Protein AF-0000000080188819 (afdb_homodimer)

Foldseek 3Di:
DAFEKEFEWEDEQQWTKKFAFDPPDDDDHRAIGGQMDTPPDDRVVVRQVSCCAAWVANAKDWDWWFDWDWDADPVPGIYTYIATYIYGPDPRTDGDPGGPDMDIDRPLCNVVTRHDPCRVVSCVRTQDELVCLLADPLAALLVSLSSLLSHLLNQLSVDPFLVRSVVSLVSNCVSFVQQLLNNLLSLQLLLQADRGSNRSNVSSVVSSVVSVVFLLLLLCQLLVVCLPKQEEEEEADDPSVLNNCVNNVHQEYEYELQPLQRRRVVVQVVCVVVVHHYHYDYLVCLLVSLLPTQAYEYEASAAELQQKGKDFPSLQVNLVSCVVNVHAYEYGDALSRYHLHRTDHDDHPPPGPDPDDDDDPDDDDGDTMDIHHNVSHPFYGTSVGTDDNVNSVVSSVVSVSSNVSD/DAFEKEFEWEDEQQWTKKFQFDPPDDDDHRAIGGQMDTPPDDRVVVNQVSCCAAWVANAKAWDWWFDWDWDADPVPGIYTYIATYIYGPDPRTDGDPGGPDMDIHRPLCVVVTRHDPCRVVSCVRTQDELVCLLADPLAALLVSLSSLLSHLLVQLSVDPFLVRSVVSLVSNCVSAVQQLLNNLLSLQLLLQADRGSVRSNVSSVVSSVVSVVFLLLLLCQLLVVCLPKQEEEEEADDPSVLSNCVNNVHQEYEYELQPQQRRRVVVQVVCVVVVHHYHYDYLVCLLVSLLPTQAYEYEASAAELQQKGKDFPSLQVNLVSCVVNVHAYEYGDALSRYHLHRTDDDDRDPPGPDPDDDDDPDDDDGDTMDIHRNVSHPFYGTSVGTDDNVNSVVSSVVSVSSNVSD

Structure (mmCIF, N/CA/C/O backbone):
data_AF-0000000080188819-model_v1
#
loop_
_entity.id
_entity.type
_entity.pdbx_description
1 polymer 'Translation initiation factor 2B subunit, eIF-2B alpha/beta/delta family'
#
loop_
_atom_site.group_PDB
_atom_site.id
_atom_site.type_symbol
_atom_site.label_atom_id
_atom_site.label_alt_id
_atom_site.label_comp_id
_atom_site.label_asym_id
_atom_site.label_entity_id
_atom_site.label_seq_id
_atom_site.pdbx_PDB_ins_code
_atom_site.Cartn_x
_atom_site.Cartn_y
_atom_site.Cartn_z
_atom_site.occupancy
_atom_site.B_iso_or_equiv
_atom_site.auth_seq_id
_atom_site.auth_comp_id
_atom_site.auth_asym_id
_atom_site.auth_atom_id
_atom_site.pdbx_PDB_model_num
ATOM 1 N N . MET A 1 1 ? -27.859 46.875 -10.094 1 77.06 1 MET A N 1
ATOM 2 C CA . MET A 1 1 ? -27.094 45.719 -10.602 1 77.06 1 MET A CA 1
ATOM 3 C C . MET A 1 1 ? -26.016 45.312 -9.609 1 77.06 1 MET A C 1
ATOM 5 O O . MET A 1 1 ? -25.328 46.156 -9.031 1 77.06 1 MET A O 1
ATOM 9 N N . THR A 1 2 ? -26.062 44.094 -9.156 1 89.31 2 THR A N 1
ATOM 10 C CA . THR A 1 2 ? -25.125 43.531 -8.195 1 89.31 2 THR A CA 1
ATOM 11 C C . THR A 1 2 ? -23.828 43.125 -8.883 1 89.31 2 THR A C 1
ATOM 13 O O . THR A 1 2 ? -23.875 42.469 -9.93 1 89.31 2 THR A O 1
ATOM 16 N N . THR A 1 3 ? -22.641 43.625 -8.469 1 91.88 3 THR A N 1
ATOM 17 C CA . THR A 1 3 ? -21.344 43.312 -9.039 1 91.88 3 THR A CA 1
ATOM 18 C C . THR A 1 3 ? -20.625 42.281 -8.188 1 91.88 3 THR A C 1
ATOM 20 O O . THR A 1 3 ? -20.469 42.438 -6.98 1 91.88 3 THR A O 1
ATOM 23 N N . ASP A 1 4 ? -20.188 41.188 -8.867 1 95.25 4 ASP A N 1
ATOM 24 C CA . ASP A 1 4 ? -19.469 40.156 -8.164 1 95.25 4 ASP A CA 1
ATOM 25 C C . ASP A 1 4 ? -18 40.562 -7.938 1 95.25 4 ASP A C 1
ATOM 27 O O . ASP A 1 4 ? -17.344 41.031 -8.852 1 95.25 4 ASP A O 1
ATOM 31 N N . VAL A 1 5 ? -17.547 40.375 -6.684 1 95.69 5 VAL A N 1
ATOM 32 C CA . VAL A 1 5 ? -16.156 40.656 -6.348 1 95.69 5 VAL A CA 1
ATOM 33 C C . VAL A 1 5 ? -15.594 39.531 -5.492 1 95.69 5 VAL A C 1
ATOM 35 O O . VAL A 1 5 ? -16.344 38.812 -4.809 1 95.69 5 VAL A O 1
ATOM 38 N N . VAL A 1 6 ? -14.305 39.25 -5.629 1 97.75 6 VAL A N 1
ATOM 39 C CA . VAL A 1 6 ? -13.625 38.312 -4.727 1 97.75 6 VAL A CA 1
ATOM 40 C C . VAL A 1 6 ? -12.859 39.094 -3.66 1 97.75 6 VAL A C 1
ATOM 42 O O . VAL A 1 6 ? -12.359 40.188 -3.924 1 97.75 6 VAL A O 1
ATOM 45 N N . THR A 1 7 ? -12.828 38.688 -2.436 1 97.94 7 THR A N 1
ATOM 46 C CA . THR A 1 7 ? -11.93 39.125 -1.361 1 97.94 7 THR A CA 1
ATOM 47 C C . THR A 1 7 ? -11.039 37.938 -0.922 1 97.94 7 THR A C 1
ATOM 49 O O . THR A 1 7 ? -11.539 36.938 -0.427 1 97.94 7 THR A O 1
ATOM 52 N N . VAL A 1 8 ? -9.734 38.094 -1.096 1 98.31 8 VAL A N 1
ATOM 53 C CA . VAL A 1 8 ? -8.805 36.969 -0.907 1 98.31 8 VAL A CA 1
ATOM 54 C C . VAL A 1 8 ? -7.848 37.281 0.239 1 98.31 8 VAL A C 1
ATOM 56 O O . VAL A 1 8 ? -7 38.188 0.118 1 98.31 8 VAL A O 1
ATOM 59 N N . PHE A 1 9 ? -8 36.594 1.329 1 98.44 9 PHE A N 1
ATOM 60 C CA . PHE A 1 9 ? -7.074 36.719 2.445 1 98.44 9 PHE A CA 1
ATOM 61 C C . PHE A 1 9 ? -5.855 35.812 2.252 1 98.44 9 PHE A C 1
ATOM 63 O O . PHE A 1 9 ? -5.98 34.594 2.23 1 98.44 9 PHE A O 1
ATOM 70 N N . LEU A 1 10 ? -4.715 36.406 2.102 1 97.62 10 LEU A N 1
ATOM 71 C CA . LEU A 1 10 ? -3.438 35.719 2.012 1 97.62 10 LEU A CA 1
ATOM 72 C C . LEU A 1 10 ? -2.838 35.5 3.396 1 97.62 10 LEU A C 1
ATOM 74 O O . LEU A 1 10 ? -2.553 36.469 4.113 1 97.62 10 LEU A O 1
ATOM 78 N N . ARG A 1 11 ? -2.658 34.281 3.707 1 97.88 11 ARG A N 1
ATOM 79 C CA . ARG A 1 11 ? -2.201 33.938 5.051 1 97.88 11 ARG A CA 1
ATOM 80 C C . ARG A 1 11 ? -0.819 33.312 5.02 1 97.88 11 ARG A C 1
ATOM 82 O O . ARG A 1 11 ? -0.531 32.5 4.145 1 97.88 11 ARG A O 1
ATOM 89 N N . HIS A 1 12 ? 0.015 33.625 5.934 1 96.12 12 HIS A N 1
ATOM 90 C CA . HIS A 1 12 ? 1.279 32.969 6.266 1 96.12 12 HIS A CA 1
ATOM 91 C C . HIS A 1 12 ? 1.489 32.906 7.777 1 96.12 12 HIS A C 1
ATOM 93 O O . HIS A 1 12 ? 1.571 33.938 8.438 1 96.12 12 HIS A O 1
ATOM 99 N N . GLY A 1 13 ? 1.604 31.641 8.266 1 95.81 13 GLY A N 1
ATOM 100 C CA . GLY A 1 13 ? 1.614 31.5 9.719 1 95.81 13 GLY A CA 1
ATOM 101 C C . GLY A 1 13 ? 0.357 32.031 10.375 1 95.81 13 GLY A C 1
ATOM 102 O O . GLY A 1 13 ? -0.755 31.672 9.984 1 95.81 13 GLY A O 1
ATOM 103 N N . PRO A 1 14 ? 0.559 32.906 11.375 1 97.5 14 PRO A N 1
ATOM 104 C CA . PRO A 1 14 ? -0.615 33.438 12.062 1 97.5 14 PRO A CA 1
ATOM 105 C C . PRO A 1 14 ? -1.033 34.812 11.516 1 97.5 14 PRO A C 1
ATOM 107 O O . PRO A 1 14 ? -1.874 35.5 12.117 1 97.5 14 PRO A O 1
ATOM 110 N N . ALA A 1 15 ? -0.457 35.219 10.375 1 97.94 15 ALA A N 1
ATOM 111 C CA . ALA A 1 15 ? -0.719 36.562 9.867 1 97.94 15 ALA A CA 1
ATOM 112 C C . ALA A 1 15 ? -1.432 36.5 8.516 1 97.94 15 ALA A C 1
ATOM 114 O O . ALA A 1 15 ? -1.338 35.531 7.797 1 97.94 15 ALA A O 1
ATOM 115 N N . VAL A 1 16 ? -2.148 37.562 8.242 1 98.12 16 VAL A N 1
ATOM 116 C CA . VAL A 1 16 ? -2.711 37.812 6.922 1 98.12 16 VAL A CA 1
ATOM 117 C C . VAL A 1 16 ? -2.17 39.125 6.363 1 98.12 16 VAL A C 1
ATOM 119 O O . VAL A 1 16 ? -1.721 40 7.117 1 98.12 16 VAL A O 1
ATOM 122 N N . LEU A 1 17 ? -2.211 39.188 5.055 1 97.94 17 LEU A N 1
ATOM 123 C CA . LEU A 1 17 ? -1.775 40.406 4.387 1 97.94 17 LEU A CA 1
ATOM 124 C C . LEU A 1 17 ? -2.924 41.406 4.27 1 97.94 17 LEU A C 1
ATOM 126 O O . LEU A 1 17 ? -3.98 41.062 3.723 1 97.94 17 LEU A O 1
ATOM 130 N N . LEU A 1 18 ? -2.771 42.562 4.809 1 97.94 18 LEU A N 1
ATOM 131 C CA . LEU A 1 18 ? -3.695 43.656 4.582 1 97.94 18 LEU A CA 1
ATOM 132 C C . LEU A 1 18 ? -3.072 44.719 3.67 1 97.94 18 LEU A C 1
ATOM 134 O O . LEU A 1 18 ? -1.873 45 3.764 1 97.94 18 LEU A O 1
ATOM 138 N N . LEU A 1 19 ? -3.883 45.25 2.855 1 97.56 19 LEU A N 1
ATOM 139 C CA . LEU A 1 19 ? -3.473 46.281 1.896 1 97.56 19 LEU A CA 1
ATOM 140 C C . LEU A 1 19 ? -4.223 47.594 2.139 1 97.56 19 LEU A C 1
ATOM 142 O O . LEU A 1 19 ? -5.453 47.594 2.217 1 97.56 19 LEU A O 1
ATOM 146 N N . GLU A 1 20 ? -3.488 48.625 2.254 1 97.19 20 GLU A N 1
ATOM 147 C CA . GLU A 1 20 ? -4.102 49.938 2.295 1 97.19 20 GLU A CA 1
ATOM 148 C C . GLU A 1 20 ? -4.344 50.469 0.887 1 97.19 20 GLU A C 1
ATOM 150 O O . GLU A 1 20 ? -3.406 50.594 0.095 1 97.19 20 GLU A O 1
ATOM 155 N N . ARG A 1 21 ? -5.559 50.812 0.611 1 95.38 21 ARG A N 1
ATOM 156 C CA . ARG A 1 21 ? -5.902 51.25 -0.732 1 95.38 21 ARG A CA 1
ATOM 157 C C . ARG A 1 21 ? -5.324 52.625 -1.007 1 95.38 21 ARG A C 1
ATOM 159 O O . ARG A 1 21 ? -5.402 53.531 -0.157 1 95.38 21 ARG A O 1
ATOM 166 N N . SER A 1 22 ? -4.777 52.781 -2.217 1 94.69 22 SER A N 1
ATOM 167 C CA . SER A 1 22 ? -4.121 54.031 -2.578 1 94.69 22 SER A CA 1
ATOM 168 C C . SER A 1 22 ? -5.141 55.094 -2.973 1 94.69 22 SER A C 1
ATOM 170 O O . SER A 1 22 ? -6.328 54.781 -3.115 1 94.69 22 SER A O 1
ATOM 172 N N . SER A 1 23 ? -4.652 56.281 -3.131 1 92.25 23 SER A N 1
ATOM 173 C CA . SER A 1 23 ? -5.508 57.406 -3.549 1 92.25 23 SER A CA 1
ATOM 174 C C . SER A 1 23 ? -5.891 57.281 -5.02 1 92.25 23 SER A C 1
ATOM 176 O O . SER A 1 23 ? -6.797 57.969 -5.488 1 92.25 23 SER A O 1
ATOM 178 N N . GLU A 1 24 ? -5.309 56.406 -5.676 1 89.5 24 GLU A N 1
ATOM 179 C CA . GLU A 1 24 ? -5.508 56.281 -7.113 1 89.5 24 GLU A CA 1
ATOM 180 C C . GLU A 1 24 ? -6.703 55.375 -7.426 1 89.5 24 GLU A C 1
ATOM 182 O O . GLU A 1 24 ? -7.156 55.312 -8.57 1 89.5 24 GLU A O 1
ATOM 187 N N . VAL A 1 25 ? -7.164 54.812 -6.371 1 86.75 25 VAL A N 1
ATOM 188 C CA . VAL A 1 25 ? -8.25 53.875 -6.625 1 86.75 25 VAL A CA 1
ATOM 189 C C . VAL A 1 25 ? -9.594 54.594 -6.504 1 86.75 25 VAL A C 1
ATOM 191 O O . VAL A 1 25 ? -9.688 55.625 -5.863 1 86.75 25 VAL A O 1
ATOM 194 N N . GLY A 1 26 ? -10.562 54.062 -7.07 1 80.62 26 GLY A N 1
ATOM 195 C CA . GLY A 1 26 ? -11.859 54.688 -7.215 1 80.62 26 GLY A CA 1
ATOM 196 C C . GLY A 1 26 ? -12.727 54.594 -5.973 1 80.62 26 GLY A C 1
ATOM 197 O O . GLY A 1 26 ? -13.711 55.312 -5.828 1 80.62 26 GLY A O 1
ATOM 198 N N . SER A 1 27 ? -12.406 53.688 -5.18 1 83.94 27 SER A N 1
ATOM 199 C CA . SER A 1 27 ? -13.258 53.469 -4.016 1 83.94 27 SER A CA 1
ATOM 200 C C . SER A 1 27 ? -12.438 53.156 -2.771 1 83.94 27 SER A C 1
ATOM 202 O O . SER A 1 27 ? -11.43 52.438 -2.854 1 83.94 27 SER A O 1
ATOM 204 N N . TYR A 1 28 ? -12.859 53.812 -1.579 1 92.25 28 TYR A N 1
ATOM 205 C CA . TYR A 1 28 ? -12.367 53.5 -0.242 1 92.25 28 TYR A CA 1
ATOM 206 C C . TYR A 1 28 ? -10.883 53.812 -0.114 1 92.25 28 TYR A C 1
ATOM 208 O O . TYR A 1 28 ? -10.125 53.031 0.447 1 92.25 28 TYR A O 1
ATOM 216 N N . ALA A 1 29 ? -10.445 54.875 -0.714 1 92.69 29 ALA A N 1
ATOM 217 C CA . ALA A 1 29 ? -9.055 55.312 -0.592 1 92.69 29 ALA A CA 1
ATOM 218 C C . ALA A 1 29 ? -8.664 55.469 0.872 1 92.69 29 ALA A C 1
ATOM 220 O O . ALA A 1 29 ? -9.422 56.062 1.652 1 92.69 29 ALA A O 1
ATOM 221 N N . GLY A 1 30 ? -7.492 54.906 1.237 1 94.62 30 GLY A N 1
ATOM 222 C CA . GLY A 1 30 ? -6.98 55.062 2.59 1 94.62 30 GLY A CA 1
ATOM 223 C C . GLY A 1 30 ? -7.473 53.969 3.539 1 94.62 30 GLY A C 1
ATOM 224 O O . GLY A 1 30 ? -6.988 53.875 4.668 1 94.62 30 GLY A O 1
ATOM 225 N N . GLN A 1 31 ? -8.406 53.188 3.105 1 96.75 31 GLN A N 1
ATOM 226 C CA . GLN A 1 31 ? -8.945 52.125 3.951 1 96.75 31 GLN A CA 1
ATOM 227 C C . GLN A 1 31 ? -8.211 50.812 3.717 1 96.75 31 GLN A C 1
ATOM 229 O O . GLN A 1 31 ? -7.648 50.594 2.643 1 96.75 31 GLN A O 1
ATOM 234 N N . TRP A 1 32 ? -8.164 50 4.734 1 97.69 32 TRP A N 1
ATOM 235 C CA . TRP A 1 32 ? -7.473 48.719 4.656 1 97.69 32 TRP A CA 1
ATOM 236 C C . TRP A 1 32 ? -8.398 47.656 4.094 1 97.69 32 TRP A C 1
ATOM 238 O O . TRP A 1 32 ? -9.586 47.594 4.422 1 97.69 32 TRP A O 1
ATOM 248 N N . GLY A 1 33 ? -7.906 46.844 3.236 1 97.5 33 GLY A N 1
ATOM 249 C CA . GLY A 1 33 ? -8.602 45.688 2.674 1 97.5 33 GLY A CA 1
ATOM 250 C C . GLY A 1 33 ? -7.688 44.5 2.428 1 97.5 33 GLY A C 1
ATOM 251 O O . GLY A 1 33 ? -6.551 44.469 2.902 1 97.5 33 GLY A O 1
ATOM 252 N N . ALA A 1 34 ? -8.234 43.438 1.875 1 97.75 34 ALA A N 1
ATOM 253 C CA . ALA A 1 34 ? -7.488 42.281 1.376 1 97.75 34 ALA A CA 1
ATOM 254 C C . ALA A 1 34 ? -7.359 42.312 -0.144 1 97.75 34 ALA A C 1
ATOM 256 O O . ALA A 1 34 ? -7.758 43.312 -0.777 1 97.75 34 ALA A O 1
ATOM 257 N N . VAL A 1 35 ? -6.68 41.375 -0.703 1 96.81 35 VAL A N 1
ATOM 258 C CA . VAL A 1 35 ? -6.648 41.281 -2.16 1 96.81 35 VAL A CA 1
ATOM 259 C C . VAL A 1 35 ? -8.07 41.156 -2.695 1 96.81 35 VAL A C 1
ATOM 261 O O . VAL A 1 35 ? -8.852 40.344 -2.197 1 96.81 35 VAL A O 1
ATOM 264 N N . ALA A 1 36 ? -8.422 42.031 -3.615 1 95.44 36 ALA A N 1
ATOM 265 C CA . ALA A 1 36 ? -9.805 42.031 -4.086 1 95.44 36 ALA A CA 1
ATOM 266 C C . ALA A 1 36 ? -9.883 42.469 -5.551 1 95.44 36 ALA A C 1
ATOM 268 O O . ALA A 1 36 ? -8.977 43.125 -6.059 1 95.44 36 ALA A O 1
ATOM 269 N N . GLY A 1 37 ? -10.953 42.031 -6.188 1 93.25 37 GLY A N 1
ATOM 270 C CA . GLY A 1 37 ? -11.211 42.438 -7.566 1 93.25 37 GLY A CA 1
ATOM 271 C C . GLY A 1 37 ? -12.508 41.875 -8.109 1 93.25 37 GLY A C 1
ATOM 272 O O . GLY A 1 37 ? -13.18 41.094 -7.438 1 93.25 37 GLY A O 1
ATOM 273 N N . HIS A 1 38 ? -12.82 42.281 -9.273 1 92.94 38 HIS A N 1
ATOM 274 C CA . HIS A 1 38 ? -14.055 41.844 -9.922 1 92.94 38 HIS A CA 1
ATOM 275 C C . HIS A 1 38 ? -13.992 40.375 -10.32 1 92.94 38 HIS A C 1
ATOM 277 O O . HIS A 1 38 ? -12.93 39.875 -10.695 1 92.94 38 HIS A O 1
ATOM 283 N N . ALA A 1 39 ? -15.148 39.656 -10.141 1 89.56 39 ALA A N 1
ATOM 284 C CA . ALA A 1 39 ? -15.234 38.219 -10.461 1 89.56 39 ALA A CA 1
ATOM 285 C C . ALA A 1 39 ? -16.344 37.969 -11.469 1 89.56 39 ALA A C 1
ATOM 287 O O . ALA A 1 39 ? -17.219 37.125 -11.242 1 89.56 39 ALA A O 1
ATOM 288 N N . GLU A 1 40 ? -16.531 38.562 -12.641 1 82.19 40 GLU A N 1
ATOM 289 C CA . GLU A 1 40 ? -17.578 38.375 -13.641 1 82.19 40 GLU A CA 1
ATOM 290 C C . GLU A 1 40 ? -17.578 36.938 -14.156 1 82.19 40 GLU A C 1
ATOM 292 O O . GLU A 1 40 ? -18.609 36.406 -14.57 1 82.19 40 GLU A O 1
ATOM 297 N N . GLY A 1 41 ? -16.703 36.156 -13.914 1 86.81 41 GLY A N 1
ATOM 298 C CA . GLY A 1 41 ? -16.594 34.781 -14.352 1 86.81 41 GLY A CA 1
ATOM 299 C C . GLY A 1 41 ? -16.469 33.781 -13.195 1 86.81 41 GLY A C 1
ATOM 300 O O . GLY A 1 41 ? -17.297 33.781 -12.297 1 86.81 41 GLY A O 1
ATOM 301 N N . ASP A 1 42 ? -15.484 33.031 -13.195 1 93 42 ASP A N 1
ATOM 302 C CA . ASP A 1 42 ? -15.172 32.031 -12.18 1 93 42 ASP A CA 1
ATOM 303 C C . ASP A 1 42 ? -14.422 32.656 -11 1 93 42 ASP A C 1
ATOM 305 O O . ASP A 1 42 ? -13.281 33.094 -11.148 1 93 42 ASP A O 1
ATOM 309 N N . PRO A 1 43 ? -15.086 32.625 -9.852 1 94.88 43 PRO A N 1
ATOM 310 C CA . PRO A 1 43 ? -14.461 33.281 -8.695 1 94.88 43 PRO A CA 1
ATOM 311 C C . PRO A 1 43 ? -13.078 32.688 -8.383 1 94.88 43 PRO A C 1
ATOM 313 O O . PRO A 1 43 ? -12.203 33.438 -7.906 1 94.88 43 PRO A O 1
ATOM 316 N N . ASP A 1 44 ? -12.875 31.438 -8.555 1 95.69 44 ASP A N 1
ATOM 317 C CA . ASP A 1 44 ? -11.57 30.844 -8.297 1 95.69 44 ASP A CA 1
ATOM 318 C C . ASP A 1 44 ? -10.5 31.438 -9.203 1 95.69 44 ASP A C 1
ATOM 320 O O . ASP A 1 44 ? -9.406 31.766 -8.742 1 95.69 44 ASP A O 1
ATOM 324 N N . GLU A 1 45 ? -10.844 31.547 -10.414 1 95.12 45 GLU A N 1
ATOM 325 C CA . GLU A 1 45 ? -9.914 32.156 -11.375 1 95.12 45 GLU A CA 1
ATOM 326 C C . GLU A 1 45 ? -9.648 33.625 -11.039 1 95.12 45 GLU A C 1
ATOM 328 O O . GLU A 1 45 ? -8.516 34.094 -11.164 1 95.12 45 GLU A O 1
ATOM 333 N N . ALA A 1 46 ? -10.695 34.281 -10.703 1 96.19 46 ALA A N 1
ATOM 334 C CA . ALA A 1 46 ? -10.555 35.688 -10.328 1 96.19 46 ALA A CA 1
ATOM 335 C C . ALA A 1 46 ? -9.648 35.844 -9.117 1 96.19 46 ALA A C 1
ATOM 337 O O . ALA A 1 46 ? -8.82 36.75 -9.07 1 96.19 46 ALA A O 1
ATOM 338 N N . ALA A 1 47 ? -9.828 35 -8.094 1 96.81 47 ALA A N 1
ATOM 339 C CA . ALA A 1 47 ? -9 35.031 -6.895 1 96.81 47 ALA A CA 1
ATOM 340 C C . ALA A 1 47 ? -7.523 34.875 -7.238 1 96.81 47 ALA A C 1
ATOM 342 O O . ALA A 1 47 ? -6.684 35.656 -6.758 1 96.81 47 ALA A O 1
ATOM 343 N N . ARG A 1 48 ? -7.211 33.938 -8.078 1 95.75 48 ARG A N 1
ATOM 344 C CA . ARG A 1 48 ? -5.824 33.688 -8.461 1 95.75 48 ARG A CA 1
ATOM 345 C C . ARG A 1 48 ? -5.27 34.875 -9.266 1 95.75 48 ARG A C 1
ATOM 347 O O . ARG A 1 48 ? -4.113 35.25 -9.086 1 95.75 48 ARG A O 1
ATOM 354 N N . ARG A 1 49 ? -6.047 35.375 -10.164 1 95.19 49 ARG A N 1
ATOM 355 C CA . ARG A 1 49 ? -5.641 36.5 -10.977 1 95.19 49 ARG A CA 1
ATOM 356 C C . ARG A 1 49 ? -5.324 37.719 -10.094 1 95.19 49 ARG A C 1
ATOM 358 O O . ARG A 1 49 ? -4.301 38.375 -10.281 1 95.19 49 ARG A O 1
ATOM 365 N N . GLU A 1 50 ? -6.203 38.031 -9.164 1 95.56 50 GLU A N 1
ATOM 366 C CA . GLU A 1 50 ? -6.012 39.188 -8.289 1 95.56 50 GLU A CA 1
ATOM 367 C C . GLU A 1 50 ? -4.777 39.031 -7.406 1 95.56 50 GLU A C 1
ATOM 369 O O . GLU A 1 50 ? -4.078 40 -7.109 1 95.56 50 GLU A O 1
ATOM 374 N N . LEU A 1 51 ? -4.574 37.781 -6.898 1 96 51 LEU A N 1
ATOM 375 C CA . LEU A 1 51 ? -3.377 37.5 -6.102 1 96 51 LEU A CA 1
ATOM 376 C C . LEU A 1 51 ? -2.115 37.812 -6.902 1 96 51 LEU A C 1
ATOM 378 O O . LEU A 1 51 ? -1.172 38.406 -6.375 1 96 51 LEU A O 1
ATOM 382 N N . ARG A 1 52 ? -2.072 37.375 -8.18 1 94.5 52 ARG A N 1
ATOM 383 C CA . ARG A 1 52 ? -0.936 37.656 -9.047 1 94.5 52 ARG A CA 1
ATOM 384 C C . ARG A 1 52 ? -0.781 39.156 -9.289 1 94.5 52 ARG A C 1
ATOM 386 O O . ARG A 1 52 ? 0.332 39.688 -9.234 1 94.5 52 ARG A O 1
ATOM 393 N N . GLU A 1 53 ? -1.841 39.844 -9.516 1 94.75 53 GLU A N 1
ATOM 394 C CA . GLU A 1 53 ? -1.806 41.219 -9.922 1 94.75 53 GLU A CA 1
ATOM 395 C C . GLU A 1 53 ? -1.543 42.156 -8.727 1 94.75 53 GLU A C 1
ATOM 397 O O . GLU A 1 53 ? -0.75 43.094 -8.82 1 94.75 53 GLU A O 1
ATOM 402 N N . GLU A 1 54 ? -2.178 41.906 -7.625 1 95.38 54 GLU A N 1
ATOM 403 C CA . GLU A 1 54 ? -2.16 42.875 -6.523 1 95.38 54 GLU A CA 1
ATOM 404 C C . GLU A 1 54 ? -1.088 42.531 -5.5 1 95.38 54 GLU A C 1
ATOM 406 O O . GLU A 1 54 ? -0.68 43.375 -4.699 1 95.38 54 GLU A O 1
ATOM 411 N N . ALA A 1 55 ? -0.669 41.219 -5.406 1 95.19 55 ALA A N 1
ATOM 412 C CA . ALA A 1 55 ? 0.283 40.812 -4.379 1 95.19 55 ALA A CA 1
ATOM 413 C C . ALA A 1 55 ? 1.48 40.094 -4.996 1 95.19 55 ALA A C 1
ATOM 415 O O . ALA A 1 55 ? 2.447 39.781 -4.297 1 95.19 55 ALA A O 1
ATOM 416 N N . GLY A 1 56 ? 1.484 39.781 -6.262 1 94.25 56 GLY A N 1
ATOM 417 C CA . GLY A 1 56 ? 2.584 39.094 -6.93 1 94.25 56 GLY A CA 1
ATOM 418 C C . GLY A 1 56 ? 2.744 37.656 -6.488 1 94.25 56 GLY A C 1
ATOM 419 O O . GLY A 1 56 ? 3.844 37.094 -6.551 1 94.25 56 GLY A O 1
ATOM 420 N N . VAL A 1 57 ? 1.71 37.031 -5.953 1 93.5 57 VAL A N 1
ATOM 421 C CA . VAL A 1 57 ? 1.791 35.688 -5.387 1 93.5 57 VAL A CA 1
ATOM 422 C C . VAL A 1 57 ? 1.193 34.688 -6.367 1 93.5 57 VAL A C 1
ATOM 424 O O . VAL A 1 57 ? 0.054 34.844 -6.812 1 93.5 57 VAL A O 1
ATOM 427 N N . THR A 1 58 ? 1.959 33.625 -6.703 1 90.25 58 THR A N 1
ATOM 428 C CA . THR A 1 58 ? 1.504 32.594 -7.641 1 90.25 58 THR A CA 1
ATOM 429 C C . THR A 1 58 ? 1.546 31.219 -6.996 1 90.25 58 THR A C 1
ATOM 431 O O . THR A 1 58 ? 1.04 30.25 -7.566 1 90.25 58 THR A O 1
ATOM 434 N N . ASP A 1 59 ? 2.084 31.125 -5.816 1 83.75 59 ASP A N 1
ATOM 435 C CA . ASP A 1 59 ? 2.338 29.828 -5.191 1 83.75 59 ASP A CA 1
ATOM 436 C C . ASP A 1 59 ? 1.335 29.547 -4.074 1 83.75 59 ASP A C 1
ATOM 438 O O . ASP A 1 59 ? 1.526 28.625 -3.277 1 83.75 59 ASP A O 1
ATOM 442 N N . ALA A 1 60 ? 0.281 30.297 -4.02 1 88.12 60 ALA A N 1
ATOM 443 C CA . ALA A 1 60 ? -0.651 30.141 -2.902 1 88.12 60 ALA A CA 1
ATOM 444 C C . ALA A 1 60 ? -1.685 29.062 -3.186 1 88.12 60 ALA A C 1
ATOM 446 O O . ALA A 1 60 ? -2.051 28.828 -4.34 1 88.12 60 ALA A O 1
ATOM 447 N N . THR A 1 61 ? -2.115 28.453 -2.148 1 89.94 61 THR A N 1
ATOM 448 C CA . THR A 1 61 ? -3.121 27.391 -2.225 1 89.94 61 THR A CA 1
ATOM 449 C C . THR A 1 61 ? -4.438 27.859 -1.605 1 89.94 61 THR A C 1
ATOM 451 O O . THR A 1 61 ? -4.465 28.328 -0.465 1 89.94 61 THR A O 1
ATOM 454 N N . ILE A 1 62 ? -5.516 27.75 -2.381 1 94.06 62 ILE A N 1
ATOM 455 C CA . ILE A 1 62 ? -6.828 28.094 -1.834 1 94.06 62 ILE A CA 1
ATOM 456 C C . ILE A 1 62 ? -7.207 27.078 -0.753 1 94.06 62 ILE A C 1
ATOM 458 O O . ILE A 1 62 ? -7.312 25.875 -1.023 1 94.06 62 ILE A O 1
ATOM 462 N N . VAL A 1 63 ? -7.402 27.469 0.4 1 95 63 VAL A N 1
ATOM 463 C CA . VAL A 1 63 ? -7.688 26.609 1.549 1 95 63 VAL A CA 1
ATOM 464 C C . VAL A 1 63 ? -9.195 26.562 1.792 1 95 63 VAL A C 1
ATOM 466 O O . VAL A 1 63 ? -9.727 25.531 2.223 1 95 63 VAL A O 1
ATOM 469 N N . ARG A 1 64 ? -9.859 27.734 1.648 1 96.31 64 ARG A N 1
ATOM 470 C CA . ARG A 1 64 ? -11.281 27.812 1.938 1 96.31 64 ARG A CA 1
ATOM 471 C C . ARG A 1 64 ? -11.977 28.797 1.008 1 96.31 64 ARG A C 1
ATOM 473 O O . ARG A 1 64 ? -11.414 29.844 0.674 1 96.31 64 ARG A O 1
ATOM 480 N N . ARG A 1 65 ? -13.211 28.422 0.642 1 96.81 65 ARG A N 1
ATOM 481 C CA . ARG A 1 65 ? -14.164 29.281 -0.066 1 96.81 65 ARG A CA 1
ATOM 482 C C . ARG A 1 65 ? -15.383 29.578 0.805 1 96.81 65 ARG A C 1
ATOM 484 O O . ARG A 1 65 ? -16.141 28.672 1.161 1 96.81 65 ARG A O 1
ATOM 491 N N . GLY A 1 66 ? -15.523 30.828 1.112 1 96.62 66 GLY A N 1
ATOM 492 C CA . GLY A 1 66 ? -16.688 31.172 1.913 1 96.62 66 GLY A CA 1
ATOM 493 C C . GLY A 1 66 ? -17.938 31.375 1.085 1 96.62 66 GLY A C 1
ATOM 494 O O . GLY A 1 66 ? -17.859 31.594 -0.127 1 96.62 66 GLY A O 1
ATOM 495 N N . ASP A 1 67 ? -19.094 31.266 1.768 1 96.44 67 ASP A N 1
ATOM 496 C CA . ASP A 1 67 ? -20.344 31.578 1.091 1 96.44 67 ASP A CA 1
ATOM 497 C C . ASP A 1 67 ? -20.391 33.062 0.681 1 96.44 67 ASP A C 1
ATOM 499 O O . ASP A 1 67 ? -20.062 33.938 1.477 1 96.44 67 ASP A O 1
ATOM 503 N N . PRO A 1 68 ? -20.797 33.188 -0.547 1 96.69 68 PRO A N 1
ATOM 504 C CA . PRO A 1 68 ? -20.922 34.562 -0.961 1 96.69 68 PRO A CA 1
ATOM 505 C C . PRO A 1 68 ? -22.031 35.312 -0.2 1 96.69 68 PRO A C 1
ATOM 507 O O . PRO A 1 68 ? -22.984 34.688 0.264 1 96.69 68 PRO A O 1
ATOM 510 N N . PHE A 1 69 ? -21.859 36.625 -0.042 1 96.94 69 PHE A N 1
ATOM 511 C CA . PHE A 1 69 ? -22.875 37.438 0.597 1 96.94 69 PHE A CA 1
ATOM 512 C C . PHE A 1 69 ? -22.906 38.844 -0.041 1 96.94 69 PHE A C 1
ATOM 514 O O . PHE A 1 69 ? -21.969 39.25 -0.717 1 96.94 69 PHE A O 1
ATOM 521 N N . GLU A 1 70 ? -23.984 39.531 0.231 1 96 70 GLU A N 1
ATOM 522 C CA . GLU A 1 70 ? -24.156 40.844 -0.385 1 96 70 GLU A CA 1
ATOM 523 C C . GLU A 1 70 ? -23.797 41.969 0.586 1 96 70 GLU A C 1
ATOM 525 O O . GLU A 1 70 ? -24.062 41.844 1.786 1 96 70 GLU A O 1
ATOM 530 N N . VAL A 1 71 ? -23.125 42.938 0.042 1 94.06 71 VAL A N 1
ATOM 531 C CA . VAL A 1 71 ? -22.812 44.156 0.751 1 94.06 71 VAL A CA 1
ATOM 532 C C . VAL A 1 71 ? -23.406 45.375 -0.003 1 94.06 71 VAL A C 1
ATOM 534 O O . VAL A 1 71 ? -23.141 45.531 -1.194 1 94.06 71 VAL A O 1
ATOM 537 N N . HIS A 1 72 ? -24.234 46.125 0.748 1 92.56 72 HIS A N 1
ATOM 538 C CA . HIS A 1 72 ? -24.828 47.312 0.145 1 92.56 72 HIS A CA 1
ATOM 539 C C . HIS A 1 72 ? -24.109 48.594 0.589 1 92.56 72 HIS A C 1
ATOM 541 O O . HIS A 1 72 ? -24 48.844 1.787 1 92.56 72 HIS A O 1
ATOM 547 N N . ASP A 1 73 ? -23.594 49.25 -0.394 1 87.5 73 ASP A N 1
ATOM 548 C CA . ASP A 1 73 ? -22.953 50.531 -0.161 1 87.5 73 ASP A CA 1
ATOM 549 C C . ASP A 1 73 ? -23.719 51.656 -0.854 1 87.5 73 ASP A C 1
ATOM 551 O O . ASP A 1 73 ? -23.859 51.656 -2.078 1 87.5 73 ASP A O 1
ATOM 555 N N . PRO A 1 74 ? -24.141 52.625 -0.09 1 86.56 74 PRO A N 1
ATOM 556 C CA . PRO A 1 74 ? -24.938 53.688 -0.686 1 86.56 74 PRO A CA 1
ATOM 557 C C . PRO A 1 74 ? -24.188 54.469 -1.773 1 86.56 74 PRO A C 1
ATOM 559 O O . PRO A 1 74 ? -24.797 54.938 -2.73 1 86.56 74 PRO A O 1
ATOM 562 N N . ASP A 1 75 ? -23.016 54.594 -1.67 1 86.44 75 ASP A N 1
ATOM 563 C CA . ASP A 1 75 ? -22.234 55.406 -2.586 1 86.44 75 ASP A CA 1
ATOM 564 C C . ASP A 1 75 ? -21.688 54.562 -3.742 1 86.44 75 ASP A C 1
ATOM 566 O O . ASP A 1 75 ? -21.422 55.094 -4.824 1 86.44 75 ASP A O 1
ATOM 570 N N . HIS A 1 76 ? -21.547 53.25 -3.584 1 86.38 76 HIS A N 1
ATOM 571 C CA . HIS A 1 76 ? -20.828 52.438 -4.574 1 86.38 76 HIS A CA 1
ATOM 572 C C . HIS A 1 76 ? -21.688 51.312 -5.117 1 86.38 76 HIS A C 1
ATOM 574 O O . HIS A 1 76 ? -21.266 50.594 -6.02 1 86.38 76 HIS A O 1
ATOM 580 N N . GLY A 1 77 ? -22.891 51.156 -4.551 1 88.25 77 GLY A N 1
ATOM 581 C CA . GLY A 1 77 ? -23.797 50.125 -5.043 1 88.25 77 GLY A CA 1
ATOM 582 C C . GLY A 1 77 ? -23.75 48.844 -4.227 1 88.25 77 GLY A C 1
ATOM 583 O O . GLY A 1 77 ? -23.375 48.875 -3.051 1 88.25 77 GLY A O 1
ATOM 584 N N . THR A 1 78 ? -24.328 47.812 -4.934 1 92.69 78 THR A N 1
ATOM 585 C CA . THR A 1 78 ? -24.406 46.531 -4.25 1 92.69 78 THR A CA 1
ATOM 586 C C . THR A 1 78 ? -23.375 45.562 -4.797 1 92.69 78 THR A C 1
ATOM 588 O O . THR A 1 78 ? -23.25 45.406 -6.016 1 92.69 78 THR A O 1
ATOM 591 N N . TRP A 1 79 ? -22.594 44.938 -3.898 1 92.25 79 TRP A N 1
ATOM 592 C CA . TRP A 1 79 ? -21.562 43.969 -4.246 1 92.25 79 TRP A CA 1
ATOM 593 C C . TRP A 1 79 ? -21.938 42.594 -3.727 1 92.25 79 TRP A C 1
ATOM 595 O O . TRP A 1 79 ? -22.5 42.438 -2.641 1 92.25 79 TRP A O 1
ATOM 605 N N . ARG A 1 80 ? -21.734 41.562 -4.582 1 94.69 80 ARG A N 1
ATOM 606 C CA . ARG A 1 80 ? -21.719 40.188 -4.113 1 94.69 80 ARG A CA 1
ATOM 607 C C . ARG A 1 80 ? -20.281 39.719 -3.85 1 94.69 80 ARG A C 1
ATOM 609 O O . ARG A 1 80 ? -19.531 39.469 -4.789 1 94.69 80 ARG A O 1
ATOM 616 N N . VAL A 1 81 ? -19.922 39.562 -2.6 1 97.06 81 VAL A N 1
ATOM 617 C CA . VAL A 1 81 ? -18.547 39.281 -2.189 1 97.06 81 VAL A CA 1
ATOM 618 C C . VAL A 1 81 ? -18.344 37.75 -2.104 1 97.06 81 VAL A C 1
ATOM 620 O O . VAL A 1 81 ? -19.094 37.062 -1.436 1 97.06 81 VAL A O 1
ATOM 623 N N . HIS A 1 82 ? -17.375 37.281 -2.811 1 98 82 HIS A N 1
ATOM 624 C CA . HIS A 1 82 ? -16.891 35.906 -2.699 1 98 82 HIS A CA 1
ATOM 625 C C . HIS A 1 82 ? -15.602 35.812 -1.881 1 98 82 HIS A C 1
ATOM 627 O O . HIS A 1 82 ? -14.523 36.125 -2.393 1 98 82 HIS A O 1
ATOM 633 N N . PRO A 1 83 ? -15.664 35.375 -0.612 1 98.31 83 PRO A N 1
ATOM 634 C CA . PRO A 1 83 ? -14.477 35.375 0.24 1 98.31 83 PRO A CA 1
ATOM 635 C C . PRO A 1 83 ? -13.617 34.125 0.025 1 98.31 83 PRO A C 1
ATOM 637 O O . PRO A 1 83 ? -14.148 33.031 -0.167 1 98.31 83 PRO A O 1
ATOM 640 N N . PHE A 1 84 ? -12.258 34.312 0.082 1 98.44 84 PHE A N 1
ATOM 641 C CA . PHE A 1 84 ? -11.289 33.25 -0.054 1 98.44 84 PHE A CA 1
ATOM 642 C C . PHE A 1 84 ? -10.211 33.344 1.014 1 98.44 84 PHE A C 1
ATOM 644 O O . PHE A 1 84 ? -9.836 34.438 1.424 1 98.44 84 PHE A O 1
ATOM 651 N N . LEU A 1 85 ? -9.773 32.25 1.487 1 98.25 85 LEU A N 1
ATOM 652 C CA . LEU A 1 85 ? -8.562 32.125 2.291 1 98.25 85 LEU A CA 1
ATOM 653 C C . LEU A 1 85 ? -7.508 31.297 1.577 1 98.25 85 LEU A C 1
ATOM 655 O O . LEU A 1 85 ? -7.777 30.172 1.167 1 98.25 85 LEU A O 1
ATOM 659 N N . VAL A 1 86 ? -6.332 31.844 1.436 1 97.25 86 VAL A N 1
ATOM 660 C CA . VAL A 1 86 ? -5.246 31.188 0.727 1 97.25 86 VAL A CA 1
ATOM 661 C C . VAL A 1 86 ? -3.992 31.172 1.599 1 97.25 86 VAL A C 1
ATOM 663 O O . VAL A 1 86 ? -3.729 32.125 2.332 1 97.25 86 VAL A O 1
ATOM 666 N N . ASP A 1 87 ? -3.254 30.062 1.567 1 95.62 87 ASP A N 1
ATOM 667 C CA . ASP A 1 87 ? -1.98 29.953 2.273 1 95.62 87 ASP A CA 1
ATOM 668 C C . ASP A 1 87 ? -0.806 30.203 1.335 1 95.62 87 ASP A C 1
ATOM 670 O O . ASP A 1 87 ? -0.751 29.656 0.233 1 95.62 87 ASP A O 1
ATOM 674 N N . ALA A 1 88 ? 0.078 31.109 1.812 1 93.81 88 ALA A N 1
ATOM 675 C CA . ALA A 1 88 ? 1.284 31.391 1.037 1 93.81 88 ALA A CA 1
ATOM 676 C C . ALA A 1 88 ? 2.5 30.703 1.65 1 93.81 88 ALA A C 1
ATOM 678 O O . ALA A 1 88 ? 2.545 30.469 2.859 1 93.81 88 ALA A O 1
ATOM 679 N N . GLU A 1 89 ? 3.504 30.531 0.899 1 86 89 GLU A N 1
ATOM 680 C CA . GLU A 1 89 ? 4.734 29.891 1.337 1 86 89 GLU A CA 1
ATOM 681 C C . GLU A 1 89 ? 5.656 30.875 2.049 1 86 89 GLU A C 1
ATOM 683 O O . GLU A 1 89 ? 6.52 30.469 2.834 1 86 89 GLU A O 1
ATOM 688 N N . SER A 1 90 ? 5.453 32.094 1.671 1 88.5 90 SER A N 1
ATOM 689 C CA . SER A 1 90 ? 6.273 33.156 2.275 1 88.5 90 SER A CA 1
ATOM 690 C C . SER A 1 90 ? 5.492 34.438 2.428 1 88.5 90 SER A C 1
ATOM 692 O O . SER A 1 90 ? 4.359 34.562 1.957 1 88.5 90 SER A O 1
ATOM 694 N N . ARG A 1 91 ? 6.148 35.375 3.061 1 92.12 91 ARG A N 1
ATOM 695 C CA . ARG A 1 91 ? 5.516 36.656 3.246 1 92.12 91 ARG A CA 1
ATOM 696 C C . ARG A 1 91 ? 5.969 37.656 2.174 1 92.12 91 ARG A C 1
ATOM 698 O O . ARG A 1 91 ? 5.824 38.875 2.34 1 92.12 91 ARG A O 1
ATOM 705 N N . SER A 1 92 ? 6.465 37.062 1.138 1 89.44 92 SER A N 1
ATOM 706 C CA . SER A 1 92 ? 6.844 37.938 0.022 1 89.44 92 SER A CA 1
ATOM 707 C C . SER A 1 92 ? 5.617 38.406 -0.755 1 89.44 92 SER A C 1
ATOM 709 O O . SER A 1 92 ? 4.789 37.562 -1.168 1 89.44 92 SER A O 1
ATOM 711 N N . ALA A 1 93 ? 5.48 39.688 -0.806 1 89.56 93 ALA A N 1
ATOM 712 C CA . ALA A 1 93 ? 4.375 40.281 -1.558 1 89.56 93 ALA A CA 1
ATOM 713 C C . ALA A 1 93 ? 4.84 41.5 -2.344 1 89.56 93 ALA A C 1
ATOM 715 O O . ALA A 1 93 ? 5.531 42.375 -1.803 1 89.56 93 ALA A O 1
ATOM 716 N N . ALA A 1 94 ? 4.617 41.5 -3.631 1 92.75 94 ALA A N 1
ATOM 717 C CA . ALA A 1 94 ? 4.871 42.656 -4.508 1 92.75 94 ALA A CA 1
ATOM 718 C C . ALA A 1 94 ? 3.566 43.344 -4.922 1 92.75 94 ALA A C 1
ATOM 720 O O . ALA A 1 94 ? 2.861 42.844 -5.809 1 92.75 94 ALA A O 1
ATOM 721 N N . THR A 1 95 ? 3.363 44.5 -4.344 1 92.31 95 THR A N 1
ATOM 722 C CA . THR A 1 95 ? 2.09 45.188 -4.582 1 92.31 95 THR A CA 1
ATOM 723 C C . THR A 1 95 ? 2.178 46.094 -5.801 1 92.31 95 THR A C 1
ATOM 725 O O . THR A 1 95 ? 3.262 46.312 -6.352 1 92.31 95 THR A O 1
ATOM 728 N N . ASN A 1 96 ? 1.03 46.531 -6.266 1 91.44 96 ASN A N 1
ATOM 729 C CA . ASN A 1 96 ? 0.969 47.438 -7.418 1 91.44 96 ASN A CA 1
ATOM 730 C C . ASN A 1 96 ? 0.418 48.812 -7.035 1 91.44 96 ASN A C 1
ATOM 732 O O . ASN A 1 96 ? 0.417 49.188 -5.859 1 91.44 96 ASN A O 1
ATOM 736 N N . TRP A 1 97 ? -0.029 49.594 -8.023 1 89.94 97 TRP A N 1
ATOM 737 C CA . TRP A 1 97 ? -0.394 51 -7.863 1 89.94 97 TRP A CA 1
ATOM 738 C C . TRP A 1 97 ? -1.661 51.125 -7.023 1 89.94 97 TRP A C 1
ATOM 740 O O . TRP A 1 97 ? -1.923 52.188 -6.457 1 89.94 97 TRP A O 1
ATOM 750 N N . GLU A 1 98 ? -2.396 50.125 -6.781 1 90.75 98 GLU A N 1
ATOM 751 C CA . GLU A 1 98 ? -3.652 50.188 -6.039 1 90.75 98 GLU A CA 1
ATOM 752 C C . GLU A 1 98 ? -3.4 50.25 -4.535 1 90.75 98 GLU A C 1
ATOM 754 O O . GLU A 1 98 ? -4.305 50.562 -3.76 1 90.75 98 GLU A O 1
ATOM 759 N N . THR A 1 99 ? -2.184 49.906 -4.125 1 93.25 99 THR A N 1
ATOM 760 C CA . THR A 1 99 ? -1.856 49.75 -2.713 1 93.25 99 THR A CA 1
ATOM 761 C C . THR A 1 99 ? -0.89 50.844 -2.254 1 93.25 99 THR A C 1
ATOM 763 O O . THR A 1 99 ? 0.17 51.031 -2.855 1 93.25 99 THR A O 1
ATOM 766 N N . ALA A 1 100 ? -1.309 51.562 -1.252 1 94.94 100 ALA A N 1
ATOM 767 C CA . ALA A 1 100 ? -0.447 52.594 -0.671 1 94.94 100 ALA A CA 1
ATOM 768 C C . ALA A 1 100 ? 0.551 51.969 0.309 1 94.94 100 ALA A C 1
ATOM 770 O O . ALA A 1 100 ? 1.702 52.406 0.383 1 94.94 100 ALA A O 1
ATOM 771 N N . SER A 1 101 ? 0.137 51.094 1.086 1 95.06 101 SER A N 1
ATOM 772 C CA . SER A 1 101 ? 0.958 50.344 2.045 1 95.06 101 SER A CA 1
ATOM 773 C C . SER A 1 101 ? 0.405 48.938 2.287 1 95.06 101 SER A C 1
ATOM 775 O O . SER A 1 101 ? -0.747 48.656 1.954 1 95.06 101 SER A O 1
ATOM 777 N N . HIS A 1 102 ? 1.216 48.062 2.709 1 96.31 102 HIS A N 1
ATOM 778 C CA . HIS A 1 102 ? 0.776 46.719 3.049 1 96.31 102 HIS A CA 1
ATOM 779 C C . HIS A 1 102 ? 1.462 46.219 4.316 1 96.31 102 HIS A C 1
ATOM 781 O O . HIS A 1 102 ? 2.592 46.594 4.613 1 96.31 102 HIS A O 1
ATOM 787 N N . GLU A 1 103 ? 0.792 45.406 5.113 1 96.94 103 GLU A N 1
ATOM 788 C CA . GLU A 1 103 ? 1.296 44.844 6.367 1 96.94 103 GLU A CA 1
ATOM 789 C C . GLU A 1 103 ? 0.789 43.438 6.594 1 96.94 103 GLU A C 1
ATOM 791 O O . GLU A 1 103 ? -0.367 43.125 6.297 1 96.94 103 GLU A O 1
ATOM 796 N N . TRP A 1 104 ? 1.671 42.562 7.09 1 97.56 104 TRP A N 1
ATOM 797 C CA . TRP A 1 104 ? 1.25 41.281 7.633 1 97.56 104 TRP A CA 1
ATOM 798 C C . TRP A 1 104 ? 0.83 41.406 9.094 1 97.56 104 TRP A C 1
ATOM 800 O O . TRP A 1 104 ? 1.642 41.781 9.945 1 97.56 104 TRP A O 1
ATOM 810 N N . VAL A 1 105 ? -0.415 41.188 9.367 1 98.06 105 VAL A N 1
ATOM 811 C CA . VAL A 1 105 ? -0.949 41.406 10.703 1 98.06 105 VAL A CA 1
ATOM 812 C C . VAL A 1 105 ? -1.821 40.219 11.109 1 98.06 105 VAL A C 1
ATOM 814 O O . VAL A 1 105 ? -2.266 39.438 10.258 1 98.06 105 VAL A O 1
ATOM 817 N N . PRO A 1 106 ? -1.983 40.031 12.484 1 98.25 106 PRO A N 1
ATOM 818 C CA . PRO A 1 106 ? -3.045 39.094 12.852 1 98.25 106 PRO A CA 1
ATOM 819 C C . PRO A 1 106 ? -4.418 39.531 12.336 1 98.25 106 PRO A C 1
ATOM 821 O O . PRO A 1 106 ? -4.734 40.719 12.336 1 98.25 106 PRO A O 1
ATOM 824 N N . PRO A 1 107 ? -5.211 38.594 11.922 1 98.38 107 PRO A N 1
ATOM 825 C CA . PRO A 1 107 ? -6.5 38.969 11.32 1 98.38 107 PRO A CA 1
ATOM 826 C C . PRO A 1 107 ? -7.379 39.781 12.25 1 98.38 107 PRO A C 1
ATOM 828 O O . PRO A 1 107 ? -8.195 40.594 11.781 1 98.38 107 PRO A O 1
ATOM 831 N N . THR A 1 108 ? -7.23 39.656 13.516 1 98.5 108 THR A N 1
ATOM 832 C CA . THR A 1 108 ? -8.07 40.375 14.453 1 98.5 108 THR A CA 1
ATOM 833 C C . THR A 1 108 ? -7.828 41.875 14.344 1 98.5 108 THR A C 1
ATOM 835 O O . THR A 1 108 ? -8.641 42.688 14.812 1 98.5 108 THR A O 1
ATOM 838 N N . GLU A 1 109 ? -6.773 42.312 13.719 1 97.81 109 GLU A N 1
ATOM 839 C CA . GLU A 1 109 ? -6.512 43.719 13.461 1 97.81 109 GLU A CA 1
ATOM 840 C C . GLU A 1 109 ? -7.566 44.312 12.531 1 97.81 109 GLU A C 1
ATOM 842 O O . GLU A 1 109 ? -7.793 45.531 12.539 1 97.81 109 GLU A O 1
ATOM 847 N N . ILE A 1 110 ? -8.195 43.469 11.766 1 98.38 110 ILE A N 1
ATOM 848 C CA . ILE A 1 110 ? -9.273 43.938 10.883 1 98.38 110 ILE A CA 1
ATOM 849 C C . ILE A 1 110 ? -10.344 44.625 11.695 1 98.38 110 ILE A C 1
ATOM 851 O O . ILE A 1 110 ? -10.953 45.594 11.227 1 98.38 110 ILE A O 1
ATOM 855 N N . ARG A 1 111 ? -10.578 44.281 12.922 1 97.5 111 ARG A N 1
ATOM 856 C CA . ARG A 1 111 ? -11.633 44.812 13.781 1 97.5 111 ARG A CA 1
ATOM 857 C C . ARG A 1 111 ? -11.203 46.156 14.398 1 97.5 111 ARG A C 1
ATOM 859 O O . ARG A 1 111 ? -12.023 46.875 14.945 1 97.5 111 ARG A O 1
ATOM 866 N N . ARG A 1 112 ? -9.938 46.438 14.227 1 97.12 112 ARG A N 1
ATOM 867 C CA . ARG A 1 112 ? -9.398 47.594 14.945 1 97.12 112 ARG A CA 1
ATOM 868 C C . ARG A 1 112 ? -8.938 48.656 13.977 1 97.12 112 ARG A C 1
ATOM 870 O O . ARG A 1 112 ? -8.492 49.75 14.398 1 97.12 112 ARG A O 1
ATOM 877 N N . ARG A 1 113 ? -9.047 48.375 12.719 1 97.38 113 ARG A N 1
ATOM 878 C CA . ARG A 1 113 ? -8.586 49.312 11.703 1 97.38 113 ARG A CA 1
ATOM 879 C C . ARG A 1 113 ? -9.758 49.844 10.875 1 97.38 113 ARG A C 1
ATOM 881 O O . ARG A 1 113 ? -10.867 49.312 10.961 1 97.38 113 ARG A O 1
ATOM 888 N N . ASP A 1 114 ? -9.492 51.031 10.211 1 97.19 114 ASP A N 1
ATOM 889 C CA . ASP A 1 114 ? -10.445 51.531 9.219 1 97.19 114 ASP A CA 1
ATOM 890 C C . ASP A 1 114 ? -10.367 50.688 7.934 1 97.19 114 ASP A C 1
ATOM 892 O O . ASP A 1 114 ? -9.438 50.875 7.141 1 97.19 114 ASP A O 1
ATOM 896 N N . THR A 1 115 ? -11.359 49.812 7.766 1 97.62 115 THR A N 1
ATOM 897 C CA . THR A 1 115 ? -11.312 48.875 6.656 1 97.62 115 THR A CA 1
ATOM 898 C C . THR A 1 115 ? -12.406 49.156 5.641 1 97.62 115 THR A C 1
ATOM 900 O O . THR A 1 115 ? -13.297 49.969 5.902 1 97.62 115 THR A O 1
ATOM 903 N N . VAL A 1 116 ? -12.281 48.562 4.449 1 95.69 116 VAL A N 1
ATOM 904 C CA . VAL A 1 116 ? -13.391 48.531 3.504 1 95.69 116 VAL A CA 1
ATOM 905 C C . VAL A 1 116 ? -14.602 47.875 4.152 1 95.69 116 VAL A C 1
ATOM 907 O O . VAL A 1 116 ? -14.461 47.156 5.148 1 95.69 116 VAL A O 1
ATOM 910 N N . PRO A 1 117 ? -15.758 48.156 3.629 1 94.62 117 PRO A N 1
ATOM 911 C CA . PRO A 1 117 ? -16.969 47.625 4.262 1 94.62 117 PRO A CA 1
ATOM 912 C C . PRO A 1 117 ? -16.969 46.125 4.41 1 94.62 117 PRO A C 1
ATOM 914 O O . PRO A 1 117 ? -16.578 45.406 3.482 1 94.62 117 PRO A O 1
ATOM 917 N N . ASP A 1 118 ? -17.281 45.625 5.613 1 96.31 118 ASP A N 1
ATOM 918 C CA . ASP A 1 118 ? -17.609 44.219 5.922 1 96.31 118 ASP A CA 1
ATOM 919 C C . ASP A 1 118 ? -16.391 43.312 5.75 1 96.31 118 ASP A C 1
ATOM 921 O O . ASP A 1 118 ? -16.516 42.156 5.379 1 96.31 118 ASP A O 1
ATOM 925 N N . LEU A 1 119 ? -15.219 43.906 5.914 1 97.75 119 LEU A N 1
ATOM 926 C CA . LEU A 1 119 ? -14.016 43.094 5.746 1 97.75 119 LEU A CA 1
ATOM 927 C C . LEU A 1 119 ? -13.969 41.969 6.777 1 97.75 119 LEU A C 1
ATOM 929 O O . LEU A 1 119 ? -13.562 40.844 6.461 1 97.75 119 LEU A O 1
ATOM 933 N N . TRP A 1 120 ? -14.312 42.188 8.016 1 98.12 120 TRP A N 1
ATOM 934 C CA . TRP A 1 120 ? -14.32 41.156 9.023 1 98.12 120 TRP A CA 1
ATOM 935 C C . TRP A 1 120 ? -15.336 40.062 8.664 1 98.12 120 TRP A C 1
ATOM 937 O O . TRP A 1 120 ? -15.094 38.875 8.883 1 98.12 120 TRP A O 1
ATOM 947 N N . ARG A 1 121 ? -16.484 40.469 8.211 1 97.88 121 ARG A N 1
ATOM 948 C CA . ARG A 1 121 ? -17.484 39.5 7.781 1 97.88 121 ARG A CA 1
ATOM 949 C C . ARG A 1 121 ? -16.922 38.594 6.715 1 97.88 121 ARG A C 1
ATOM 951 O O . ARG A 1 121 ? -17.188 37.375 6.723 1 97.88 121 ARG A O 1
ATOM 958 N N . SER A 1 122 ? -16.188 39.156 5.789 1 98.12 122 SER A N 1
ATOM 959 C CA . SER A 1 122 ? -15.539 38.375 4.758 1 98.12 122 SER A CA 1
ATOM 960 C C . SER A 1 122 ? -14.555 37.375 5.363 1 98.12 122 SER A C 1
ATOM 962 O O . SER A 1 122 ? -14.516 36.188 4.965 1 98.12 122 SER A O 1
ATOM 964 N N . TYR A 1 123 ? -13.758 37.844 6.309 1 98.5 123 TYR A N 1
ATOM 965 C CA . TYR A 1 123 ? -12.805 36.938 6.961 1 98.5 123 TYR A CA 1
ATOM 966 C C . TYR A 1 123 ? -13.516 35.875 7.762 1 98.5 123 TYR A C 1
ATOM 968 O O . TYR A 1 123 ? -13.125 34.688 7.727 1 98.5 123 TYR A O 1
ATOM 976 N N . ASP A 1 124 ? -14.492 36.281 8.453 1 98.06 124 ASP A N 1
ATOM 977 C CA . ASP A 1 124 ? -15.258 35.344 9.297 1 98.06 124 ASP A CA 1
ATOM 978 C C . ASP A 1 124 ? -15.836 34.219 8.477 1 98.06 124 ASP A C 1
ATOM 980 O O . ASP A 1 124 ? -16.016 33.094 8.992 1 98.06 124 ASP A O 1
ATOM 984 N N . ALA A 1 125 ? -16.078 34.438 7.25 1 97.94 125 ALA A N 1
ATOM 985 C CA . ALA A 1 125 ? -16.672 33.438 6.363 1 97.94 125 ALA A CA 1
ATOM 986 C C . ALA A 1 125 ? -15.656 32.344 6 1 97.94 125 ALA A C 1
ATOM 988 O O . ALA A 1 125 ? -16.031 31.281 5.527 1 97.94 125 ALA A O 1
ATOM 989 N N . VAL A 1 126 ? -14.344 32.656 6.246 1 98.38 126 VAL A N 1
ATOM 990 C CA . VAL A 1 126 ? -13.367 31.703 5.703 1 98.38 126 VAL A CA 1
ATOM 991 C C . VAL A 1 126 ? -12.375 31.312 6.793 1 98.38 126 VAL A C 1
ATOM 993 O O . VAL A 1 126 ? -11.578 30.391 6.613 1 98.38 126 VAL A O 1
ATOM 996 N N . ARG A 1 127 ? -12.367 31.984 7.941 1 98.19 127 ARG A N 1
ATOM 997 C CA . ARG A 1 127 ? -11.375 31.703 8.969 1 98.19 127 ARG A CA 1
ATOM 998 C C . ARG A 1 127 ? -11.578 30.312 9.562 1 98.19 127 ARG A C 1
ATOM 1000 O O . ARG A 1 127 ? -12.664 29.734 9.438 1 98.19 127 ARG A O 1
ATOM 1007 N N . PRO A 1 128 ? -10.539 29.734 10.156 1 98.12 128 PRO A N 1
ATOM 1008 C CA . PRO A 1 128 ? -10.711 28.422 10.773 1 98.12 128 PRO A CA 1
ATOM 1009 C C . PRO A 1 128 ? -11.695 28.438 11.938 1 98.12 128 PRO A C 1
ATOM 1011 O O . PRO A 1 128 ? -11.867 29.469 12.594 1 98.12 128 PRO A O 1
ATOM 1014 N N . THR A 1 129 ? -12.367 27.312 12.141 1 98.31 129 THR A N 1
ATOM 1015 C CA . THR A 1 129 ? -13.305 27.078 13.234 1 98.31 129 THR A CA 1
ATOM 1016 C C . THR A 1 129 ? -12.961 25.781 13.961 1 98.31 129 THR A C 1
ATOM 1018 O O . THR A 1 129 ? -12.07 25.031 13.539 1 98.31 129 THR A O 1
ATOM 1021 N N . VAL A 1 130 ? -13.594 25.547 15.094 1 98.38 130 VAL A N 1
ATOM 1022 C CA . VAL A 1 130 ? -13.406 24.281 15.812 1 98.38 130 VAL A CA 1
ATOM 1023 C C . VAL A 1 130 ? -13.727 23.109 14.891 1 98.38 130 VAL A C 1
ATOM 1025 O O . VAL A 1 130 ? -13.031 22.094 14.898 1 98.38 130 VAL A O 1
ATOM 1028 N N . GLU A 1 131 ? -14.68 23.266 14.023 1 97.06 131 GLU A N 1
ATOM 1029 C CA . GLU A 1 131 ? -15.102 22.203 13.109 1 97.06 131 GLU A CA 1
ATOM 1030 C C . GLU A 1 131 ? -14.039 21.938 12.055 1 97.06 131 GLU A C 1
ATOM 1032 O O . GLU A 1 131 ? -13.773 20.781 11.711 1 97.06 131 GLU A O 1
ATOM 1037 N N . THR A 1 132 ? -13.453 22.984 11.5 1 96.5 132 THR A N 1
ATOM 1038 C CA . THR A 1 132 ? -12.43 22.766 10.477 1 96.5 132 THR A CA 1
ATOM 1039 C C . THR A 1 132 ? -11.18 22.141 11.086 1 96.5 132 THR A C 1
ATOM 1041 O O . THR A 1 132 ? -10.484 21.359 10.43 1 96.5 132 THR A O 1
ATOM 1044 N N . VAL A 1 133 ? -10.852 22.484 12.328 1 96.62 133 VAL A N 1
ATOM 1045 C CA . VAL A 1 133 ? -9.742 21.875 13.031 1 96.62 133 VAL A CA 1
ATOM 1046 C C . VAL A 1 133 ? -10.023 20.391 13.25 1 96.62 133 VAL A C 1
ATOM 1048 O O . VAL A 1 133 ? -9.172 19.531 12.977 1 96.62 133 VAL A O 1
ATOM 1051 N N . ALA A 1 134 ? -11.219 20.047 13.633 1 94.94 134 ALA A N 1
ATOM 1052 C CA . ALA A 1 134 ? -11.625 18.672 13.914 1 94.94 134 ALA A CA 1
ATOM 1053 C C . ALA A 1 134 ? -11.602 17.812 12.648 1 94.94 134 ALA A C 1
ATOM 1055 O O . ALA A 1 134 ? -11.25 16.625 12.703 1 94.94 134 ALA A O 1
ATOM 1056 N N . GLY A 1 135 ? -11.867 18.438 11.547 1 91.44 135 GLY A N 1
ATOM 1057 C CA . GLY A 1 135 ? -12.078 17.656 10.336 1 91.44 135 GLY A CA 1
ATOM 1058 C C . GLY A 1 135 ? -10.898 17.719 9.383 1 91.44 135 GLY A C 1
ATOM 1059 O O . GLY A 1 135 ? -10.977 17.203 8.266 1 91.44 135 GLY A O 1
ATOM 1060 N N . ASP A 1 136 ? -9.844 18.328 9.789 1 91.56 136 ASP A N 1
ATOM 1061 C CA . ASP A 1 136 ? -8.711 18.484 8.883 1 91.56 136 ASP A CA 1
ATOM 1062 C C . ASP A 1 136 ? -7.887 17.203 8.797 1 91.56 136 ASP A C 1
ATOM 1064 O O . ASP A 1 136 ? -7.07 16.922 9.672 1 91.56 136 ASP A O 1
ATOM 1068 N N . ASP A 1 137 ? -8 16.516 7.73 1 85 137 ASP A N 1
ATOM 1069 C CA . ASP A 1 137 ? -7.242 15.289 7.488 1 85 137 ASP A CA 1
ATOM 1070 C C . ASP A 1 137 ? -6.27 15.469 6.32 1 85 137 ASP A C 1
ATOM 1072 O O . ASP A 1 137 ? -5.707 14.5 5.816 1 85 137 ASP A O 1
ATOM 1076 N N . GLU A 1 138 ? -6.105 16.688 5.926 1 85.56 138 GLU A N 1
ATOM 1077 C CA . GLU A 1 138 ? -5.305 16.969 4.738 1 85.56 138 GLU A CA 1
ATOM 1078 C C . GLU A 1 138 ? -3.951 17.562 5.113 1 85.56 138 GLU A C 1
ATOM 1080 O O . GLU A 1 138 ? -3.049 17.656 4.277 1 85.56 138 GLU A O 1
ATOM 1085 N N . HIS A 1 139 ? -3.838 17.875 6.395 1 90.19 139 HIS A N 1
ATOM 1086 C CA . HIS A 1 139 ? -2.604 18.531 6.809 1 90.19 139 HIS A CA 1
ATOM 1087 C C . HIS A 1 139 ? -1.986 17.828 8.016 1 90.19 139 HIS A C 1
ATOM 1089 O O . HIS A 1 139 ? -2.652 17.047 8.688 1 90.19 139 HIS A O 1
ATOM 1095 N N . GLY A 1 140 ? -0.735 18.172 8.203 1 90.94 140 GLY A N 1
ATOM 1096 C CA . GLY A 1 140 ? -0.035 17.656 9.367 1 90.94 140 GLY A CA 1
ATOM 1097 C C . GLY A 1 140 ? -0.417 18.344 10.656 1 90.94 140 GLY A C 1
ATOM 1098 O O . GLY A 1 140 ? -1.045 19.406 10.633 1 90.94 140 GLY A O 1
ATOM 1099 N N . SER A 1 141 ? 0.037 17.828 11.727 1 93.81 141 SER A N 1
ATOM 1100 C CA . SER A 1 141 ? -0.388 18.281 13.047 1 93.81 141 SER A CA 1
ATOM 1101 C C . SER A 1 141 ? 0.186 19.656 13.359 1 93.81 141 SER A C 1
ATOM 1103 O O . SER A 1 141 ? -0.436 20.453 14.078 1 93.81 141 SER A O 1
ATOM 1105 N N . ALA A 1 142 ? 1.379 20.016 12.852 1 95.56 142 ALA A N 1
ATOM 1106 C CA . ALA A 1 142 ? 1.929 21.359 13.039 1 95.56 142 ALA A CA 1
ATOM 1107 C C . ALA A 1 142 ? 1 22.422 12.453 1 95.56 142 ALA A C 1
ATOM 1109 O O . ALA A 1 142 ? 0.722 23.438 13.102 1 95.56 142 ALA A O 1
ATOM 1110 N N . TYR A 1 143 ? 0.528 22.156 11.297 1 95.25 143 TYR A N 1
ATOM 1111 C CA . TYR A 1 143 ? -0.407 23.062 10.641 1 95.25 143 TYR A CA 1
ATOM 1112 C C . TYR A 1 143 ? -1.717 23.156 11.414 1 95.25 143 TYR A C 1
ATOM 1114 O O . TYR A 1 143 ? -2.205 24.25 11.695 1 95.25 143 TYR A O 1
ATOM 1122 N N . VAL A 1 144 ? -2.271 22.062 11.758 1 96.19 144 VAL A N 1
ATOM 1123 C CA . VAL A 1 144 ? -3.576 22 12.406 1 96.19 144 VAL A CA 1
ATOM 1124 C C . VAL A 1 144 ? -3.516 22.719 13.758 1 96.19 144 VAL A C 1
ATOM 1126 O O . VAL A 1 144 ? -4.457 23.422 14.133 1 96.19 144 VAL A O 1
ATOM 1129 N N . SER A 1 145 ? -2.461 22.578 14.438 1 97.94 145 SER A N 1
ATOM 1130 C CA . SER A 1 145 ? -2.318 23.203 15.742 1 97.94 145 SER A CA 1
ATOM 1131 C C . SER A 1 145 ? -2.248 24.734 15.617 1 97.94 145 SER A C 1
ATOM 1133 O O . SER A 1 145 ? -2.732 25.453 16.484 1 97.94 145 SER A O 1
ATOM 1135 N N . LEU A 1 146 ? -1.639 25.172 14.57 1 98 146 LEU A N 1
ATOM 1136 C CA . LEU A 1 146 ? -1.606 26.609 14.328 1 98 146 LEU A CA 1
ATOM 1137 C C . LEU A 1 146 ? -3.006 27.141 14.039 1 98 146 LEU A C 1
ATOM 1139 O O . LEU A 1 146 ? -3.365 28.234 14.492 1 98 146 LEU A O 1
ATOM 1143 N N . ARG A 1 147 ? -3.748 26.391 13.312 1 98.31 147 ARG A N 1
ATOM 1144 C CA . ARG A 1 147 ? -5.125 26.781 13.039 1 98.31 147 ARG A CA 1
ATOM 1145 C C . ARG A 1 147 ? -5.957 26.797 14.312 1 98.31 147 ARG A C 1
ATOM 1147 O O . ARG A 1 147 ? -6.84 27.641 14.477 1 98.31 147 ARG A O 1
ATOM 1154 N N . ALA A 1 148 ? -5.688 25.875 15.164 1 98.75 148 ALA A N 1
ATOM 1155 C CA . ALA A 1 148 ? -6.375 25.875 16.453 1 98.75 148 ALA A CA 1
ATOM 1156 C C . ALA A 1 148 ? -6.102 27.172 17.219 1 98.75 148 ALA A C 1
ATOM 1158 O O . ALA A 1 148 ? -7.016 27.766 17.797 1 98.75 148 ALA A O 1
ATOM 1159 N N . LEU A 1 149 ? -4.887 27.609 17.219 1 98.88 149 LEU A N 1
ATOM 1160 C CA . LEU A 1 149 ? -4.531 28.859 17.891 1 98.88 149 LEU A CA 1
ATOM 1161 C C . LEU A 1 149 ? -5.184 30.047 17.188 1 98.88 149 LEU A C 1
ATOM 1163 O O . LEU A 1 149 ? -5.559 31.031 17.844 1 98.88 149 LEU A O 1
ATOM 1167 N N . ASP A 1 150 ? -5.297 29.969 15.852 1 98.75 150 ASP A N 1
ATOM 1168 C CA . ASP A 1 150 ? -6.043 30.984 15.125 1 98.75 150 ASP A CA 1
ATOM 1169 C C . ASP A 1 150 ? -7.48 31.094 15.641 1 98.75 150 ASP A C 1
ATOM 1171 O O . ASP A 1 150 ? -7.992 32.188 15.852 1 98.75 150 ASP A O 1
ATOM 1175 N N . VAL A 1 151 ? -8.094 29.938 15.773 1 98.88 151 VAL A N 1
ATOM 1176 C CA . VAL A 1 151 ? -9.477 29.891 16.25 1 98.88 151 VAL A CA 1
ATOM 1177 C C . VAL A 1 151 ? -9.562 30.516 17.641 1 98.88 151 VAL A C 1
ATOM 1179 O O . VAL A 1 151 ? -10.43 31.375 17.875 1 98.88 151 VAL A O 1
ATOM 1182 N N . LEU A 1 152 ? -8.703 30.094 18.531 1 98.88 152 LEU A N 1
ATOM 1183 C CA . LEU A 1 152 ? -8.727 30.609 19.891 1 98.88 152 LEU A CA 1
ATOM 1184 C C . LEU A 1 152 ? -8.547 32.125 19.906 1 98.88 152 LEU A C 1
ATOM 1186 O O . LEU A 1 152 ? -9.281 32.844 20.594 1 98.88 152 LEU A O 1
ATOM 1190 N N . ARG A 1 153 ? -7.586 32.625 19.188 1 98.88 153 ARG A N 1
ATOM 1191 C CA . ARG A 1 153 ? -7.32 34.062 19.078 1 98.88 153 ARG A CA 1
ATOM 1192 C C . ARG A 1 153 ? -8.562 34.812 18.594 1 98.88 153 ARG A C 1
ATOM 1194 O O . ARG A 1 153 ? -8.992 35.781 19.234 1 98.88 153 ARG A O 1
ATOM 1201 N N . ASP A 1 154 ? -9.102 34.312 17.5 1 98.81 154 ASP A N 1
ATOM 1202 C CA . ASP A 1 154 ? -10.219 35.031 16.875 1 98.81 154 ASP A CA 1
ATOM 1203 C C . ASP A 1 154 ? -11.453 35 17.766 1 98.81 154 ASP A C 1
ATOM 1205 O O . ASP A 1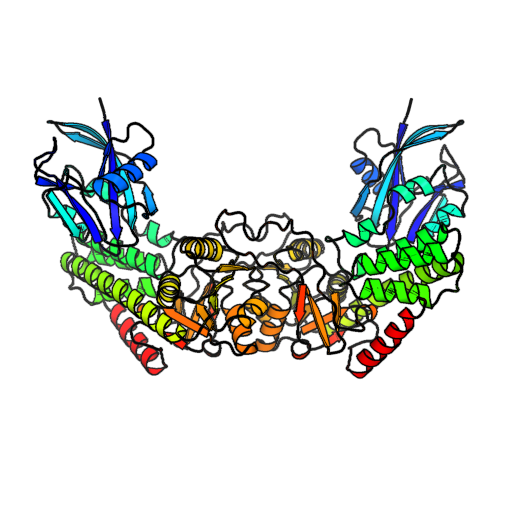 154 ? -12.148 36 17.906 1 98.81 154 ASP A O 1
ATOM 1209 N N . GLU A 1 155 ? -11.742 33.844 18.328 1 98.75 155 GLU A N 1
ATOM 1210 C CA . GLU A 1 155 ? -12.898 33.719 19.203 1 98.75 155 GLU A CA 1
ATOM 1211 C C . GLU A 1 155 ? -12.719 34.531 20.469 1 98.75 155 GLU A C 1
ATOM 1213 O O . GLU A 1 155 ? -13.688 35.062 21.016 1 98.75 155 GLU A O 1
ATOM 1218 N N . ALA A 1 156 ? -11.531 34.562 21 1 98.75 156 ALA A N 1
ATOM 1219 C CA . ALA A 1 156 ? -11.258 35.375 22.172 1 98.75 156 ALA A CA 1
ATOM 1220 C C . ALA A 1 156 ? -11.508 36.844 21.859 1 98.75 156 ALA A C 1
ATOM 1222 O O . ALA A 1 156 ? -12.039 37.594 22.703 1 98.75 156 ALA A O 1
ATOM 1223 N N . ALA A 1 157 ? -11.117 37.281 20.672 1 98.31 157 ALA A N 1
ATOM 1224 C CA . ALA A 1 157 ? -11.328 38.688 20.266 1 98.31 157 ALA A CA 1
ATOM 1225 C C . ALA A 1 157 ? -12.812 39 20.188 1 98.31 157 ALA A C 1
ATOM 1227 O O . ALA A 1 157 ? -13.203 40.156 20.328 1 98.31 157 ALA A O 1
ATOM 1228 N N . LEU A 1 158 ? -13.672 38.031 19.984 1 97.88 158 LEU A N 1
ATOM 1229 C CA . LEU A 1 158 ? -15.109 38.219 19.844 1 97.88 158 LEU A CA 1
ATOM 1230 C C . LEU A 1 158 ? -15.82 37.938 21.156 1 97.88 158 LEU A C 1
ATOM 1232 O O . LEU A 1 158 ? -17 38.25 21.312 1 97.88 158 LEU A O 1
ATOM 1236 N N . ALA A 1 159 ? -15.109 37.375 22.094 1 97.81 159 ALA A N 1
ATOM 1237 C CA . ALA A 1 159 ? -15.727 36.875 23.312 1 97.81 159 ALA A CA 1
ATOM 1238 C C . ALA A 1 159 ? -16.156 38.031 24.234 1 97.81 159 ALA A C 1
ATOM 1240 O O . ALA A 1 159 ? -15.492 39.062 24.297 1 97.81 159 ALA A O 1
ATOM 1241 N N . ASP A 1 160 ? -17.25 37.781 25.016 1 97.06 160 ASP A N 1
ATOM 1242 C CA . ASP A 1 160 ? -17.734 38.75 25.984 1 97.06 160 ASP A CA 1
ATOM 1243 C C . ASP A 1 160 ? -16.953 38.656 27.297 1 97.06 160 ASP A C 1
ATOM 1245 O O . ASP A 1 160 ? -16.797 39.656 28.016 1 97.06 160 ASP A O 1
ATOM 1249 N N . ASP A 1 161 ? -16.547 37.469 27.625 1 97.75 161 ASP A N 1
ATOM 1250 C CA . ASP A 1 161 ? -15.797 37.25 28.859 1 97.75 161 ASP A CA 1
ATOM 1251 C C . ASP A 1 161 ? -14.844 36.062 28.734 1 97.75 161 ASP A C 1
ATOM 1253 O O . ASP A 1 161 ? -14.758 35.438 27.672 1 97.75 161 ASP A O 1
ATOM 1257 N N . TYR A 1 162 ? -14.102 35.875 29.766 1 97.56 162 TYR A N 1
ATOM 1258 C CA . TYR A 1 162 ? -13.086 34.812 29.781 1 97.56 162 TYR A CA 1
ATOM 1259 C C . TYR A 1 162 ? -13.719 33.438 29.625 1 97.56 162 TYR A C 1
ATOM 1261 O O . TYR A 1 162 ? -13.133 32.562 29 1 97.56 162 TYR A O 1
ATOM 1269 N N . GLY A 1 163 ? -14.859 33.188 30.234 1 97.75 163 GLY A N 1
ATOM 1270 C CA . GLY A 1 163 ? -15.547 31.922 30.141 1 97.75 163 GLY A CA 1
ATOM 1271 C C . GLY A 1 163 ? -15.812 31.484 28.719 1 97.75 163 GLY A C 1
ATOM 1272 O O . GLY A 1 163 ? -15.711 30.297 28.391 1 97.75 163 GLY A O 1
ATOM 1273 N N . ASP A 1 164 ? -16.156 32.406 27.844 1 97.88 164 ASP A N 1
ATOM 1274 C CA . ASP A 1 164 ? -16.391 32.125 26.438 1 97.88 164 ASP A CA 1
ATOM 1275 C C . ASP A 1 164 ? -15.133 31.625 25.75 1 97.88 164 ASP A C 1
ATOM 1277 O O . ASP A 1 164 ? -15.172 30.656 25 1 97.88 164 ASP A O 1
ATOM 1281 N N . ALA A 1 165 ? -14.039 32.312 26.016 1 97.94 165 ALA A N 1
ATOM 1282 C CA . ALA A 1 165 ? -12.766 31.922 25.438 1 97.94 165 ALA A CA 1
ATOM 1283 C C . ALA A 1 165 ? -12.336 30.547 25.969 1 97.94 165 ALA A C 1
ATOM 1285 O O . ALA A 1 165 ? -11.82 29.719 25.203 1 97.94 165 ALA A O 1
ATOM 1286 N N . ALA A 1 166 ? -12.555 30.312 27.25 1 98.38 166 ALA A N 1
ATOM 1287 C CA . ALA A 1 166 ? -12.211 29.047 27.875 1 98.38 166 ALA A CA 1
ATOM 1288 C C . ALA A 1 166 ? -13.023 27.906 27.281 1 98.38 166 ALA A C 1
ATOM 1290 O O . ALA A 1 166 ? -12.523 26.781 27.141 1 98.38 166 ALA A O 1
ATOM 1291 N N . ALA A 1 167 ? -14.273 28.156 26.984 1 98.44 167 ALA A N 1
ATOM 1292 C CA . ALA A 1 167 ? -15.117 27.141 26.359 1 98.44 167 ALA A CA 1
ATOM 1293 C C . ALA A 1 167 ? -14.57 26.734 24.984 1 98.44 167 ALA A C 1
ATOM 1295 O O . ALA A 1 167 ? -14.57 25.547 24.641 1 98.44 167 ALA A O 1
ATOM 1296 N N . VAL A 1 168 ? -14.109 27.688 24.219 1 98.56 168 VAL A N 1
ATOM 1297 C CA . VAL A 1 168 ? -13.516 27.422 22.906 1 98.56 168 VAL A CA 1
ATOM 1298 C C . VAL A 1 168 ? -12.25 26.594 23.078 1 98.56 168 VAL A C 1
ATOM 1300 O O . VAL A 1 168 ? -12.016 25.656 22.312 1 98.56 168 VAL A O 1
ATOM 1303 N N . ALA A 1 169 ? -11.414 26.969 24.047 1 98.44 169 ALA A N 1
ATOM 1304 C CA . ALA A 1 169 ? -10.195 26.219 24.328 1 98.44 169 ALA A CA 1
ATOM 1305 C C . ALA A 1 169 ? -10.516 24.75 24.609 1 98.44 169 ALA A C 1
ATOM 1307 O O . ALA A 1 169 ? -9.836 23.859 24.109 1 98.44 169 ALA A O 1
ATOM 1308 N N . ARG A 1 170 ? -11.555 24.516 25.391 1 98.06 170 ARG A N 1
ATOM 1309 C CA . ARG A 1 170 ? -11.977 23.156 25.703 1 98.06 170 ARG A CA 1
ATOM 1310 C C . ARG A 1 170 ? -12.453 22.438 24.438 1 98.06 170 ARG A C 1
ATOM 1312 O O . ARG A 1 170 ? -12.125 21.266 24.234 1 98.06 170 ARG A O 1
ATOM 1319 N N . ASP A 1 171 ? -13.203 23.109 23.625 1 98.38 171 ASP A N 1
ATOM 1320 C CA . ASP A 1 171 ? -13.695 22.531 22.391 1 98.38 171 ASP A CA 1
ATOM 1321 C C . ASP A 1 171 ? -12.547 22.141 21.469 1 98.38 171 ASP A C 1
ATOM 1323 O O . ASP A 1 171 ? -12.602 21.109 20.797 1 98.38 171 ASP A O 1
ATOM 1327 N N . LEU A 1 172 ? -11.523 22.953 21.391 1 98 172 LEU A N 1
ATOM 1328 C CA . LEU A 1 172 ? -10.367 22.688 20.547 1 98 172 LEU A CA 1
ATOM 1329 C C . LEU A 1 172 ? -9.594 21.469 21.031 1 98 172 LEU A C 1
ATOM 1331 O O . LEU A 1 172 ? -9.156 20.641 20.234 1 98 172 LEU A O 1
ATOM 1335 N N . ARG A 1 173 ? -9.383 21.344 22.312 1 94.75 173 ARG A N 1
ATOM 1336 C CA . ARG A 1 173 ? -8.727 20.172 22.875 1 94.75 173 ARG A CA 1
ATOM 1337 C C . ARG A 1 173 ? -9.5 18.906 22.562 1 94.75 173 ARG A C 1
ATOM 1339 O O . ARG A 1 173 ? -8.906 17.859 22.297 1 94.75 173 ARG A O 1
ATOM 1346 N N . ASP A 1 174 ? -10.789 19.016 22.547 1 93.94 174 ASP A N 1
ATOM 1347 C CA . ASP A 1 174 ? -11.656 17.859 22.312 1 93.94 174 ASP A CA 1
ATOM 1348 C C . ASP A 1 174 ? -11.719 17.531 20.812 1 93.94 174 ASP A C 1
ATOM 1350 O O . ASP A 1 174 ? -12.008 16.391 20.453 1 93.94 174 ASP A O 1
ATOM 1354 N N . ALA A 1 175 ? -11.469 18.531 19.984 1 93.38 175 ALA A N 1
ATOM 1355 C CA . ALA A 1 175 ? -11.586 18.359 18.547 1 93.38 175 ALA A CA 1
ATOM 1356 C C . ALA A 1 175 ? -10.539 17.375 18.031 1 93.38 175 ALA A C 1
ATOM 1358 O O . ALA A 1 175 ? -10.781 16.656 17.047 1 93.38 175 ALA A O 1
ATOM 1359 N N . ARG A 1 176 ? -9.344 17.328 18.641 1 90.62 176 ARG A N 1
ATOM 1360 C CA . ARG A 1 176 ? -8.258 16.438 18.25 1 90.62 176 ARG A CA 1
ATOM 1361 C C . ARG A 1 176 ? -7.59 15.812 19.453 1 90.62 176 ARG A C 1
ATOM 1363 O O . ARG A 1 176 ? -6.449 16.141 19.781 1 90.62 176 ARG A O 1
ATOM 1370 N N . GLN A 1 177 ? -8.141 14.828 19.984 1 87.81 177 GLN A N 1
ATOM 1371 C CA . GLN A 1 177 ? -7.719 14.281 21.281 1 87.81 177 GLN A CA 1
ATOM 1372 C C . GLN A 1 177 ? -6.383 13.547 21.141 1 87.81 177 GLN A C 1
ATOM 1374 O O . GLN A 1 177 ? -5.605 13.492 22.109 1 87.81 177 GLN A O 1
ATOM 1379 N N . GLY A 1 178 ? -6.086 13.141 19.984 1 88.62 178 GLY A N 1
ATOM 1380 C CA . GLY A 1 178 ? -4.852 12.391 19.781 1 88.62 178 GLY A CA 1
ATOM 1381 C C . GLY A 1 178 ? -3.689 13.273 19.359 1 88.62 178 GLY A C 1
ATOM 1382 O O . GLY A 1 178 ? -2.551 12.805 19.281 1 88.62 178 GLY A O 1
ATOM 1383 N N . MET A 1 179 ? -3.955 14.547 19.094 1 91.75 179 MET A N 1
ATOM 1384 C CA . MET A 1 179 ? -2.916 15.469 18.641 1 91.75 179 MET A CA 1
ATOM 1385 C C . MET A 1 179 ? -2.354 16.281 19.812 1 91.75 179 MET A C 1
ATOM 1387 O O . MET A 1 179 ? -2.812 17.391 20.078 1 91.75 179 MET A O 1
ATOM 1391 N N . ALA A 1 180 ? -1.308 15.758 20.328 1 95.44 180 ALA A N 1
ATOM 1392 C CA . ALA A 1 180 ? -0.707 16.344 21.531 1 95.44 180 ALA A CA 1
ATOM 1393 C C . ALA A 1 180 ? -0.399 17.828 21.312 1 95.44 180 ALA A C 1
ATOM 1395 O O . ALA A 1 180 ? -0.543 18.641 22.234 1 95.44 180 ALA A O 1
ATOM 1396 N N . VAL A 1 181 ? -0.013 18.156 20.141 1 97.19 181 VAL A N 1
ATOM 1397 C CA . VAL A 1 181 ? 0.457 19.516 19.875 1 97.19 181 VAL A CA 1
ATOM 1398 C C . VAL A 1 181 ? -0.712 20.484 19.953 1 97.19 181 VAL A C 1
ATOM 1400 O O . VAL A 1 181 ? -0.544 21.625 20.375 1 97.19 181 VAL A O 1
ATOM 1403 N N . VAL A 1 182 ? -1.927 20.141 19.531 1 97 182 VAL A N 1
ATOM 1404 C CA . VAL A 1 182 ? -3.098 21 19.656 1 97 182 VAL A CA 1
ATOM 1405 C C . VAL A 1 182 ? -3.4 21.266 21.125 1 97 182 VAL A C 1
ATOM 1407 O O . VAL A 1 182 ? -3.537 22.406 21.562 1 97 182 VAL A O 1
ATOM 1410 N N . ARG A 1 183 ? -3.41 20.203 21.891 1 95.94 183 ARG A N 1
ATOM 1411 C CA . ARG A 1 183 ? -3.678 20.312 23.312 1 95.94 183 ARG A CA 1
ATOM 1412 C C . ARG A 1 183 ? -2.637 21.172 24 1 95.94 183 ARG A C 1
ATOM 1414 O O . ARG A 1 183 ? -2.986 22.094 24.75 1 95.94 183 ARG A O 1
ATOM 1421 N N . ASN A 1 184 ? -1.406 20.859 23.781 1 97.88 184 ASN A N 1
ATOM 1422 C CA . ASN A 1 184 ? -0.316 21.562 24.453 1 97.88 184 ASN A CA 1
ATOM 1423 C C . ASN A 1 184 ? -0.297 23.047 24.109 1 97.88 184 ASN A C 1
ATOM 1425 O O . ASN A 1 184 ? -0.163 23.891 25 1 97.88 184 ASN A O 1
ATOM 1429 N N . ARG A 1 185 ? -0.464 23.391 22.875 1 98.5 185 ARG A N 1
ATOM 1430 C CA . ARG A 1 185 ? -0.382 24.797 22.453 1 98.5 185 ARG A CA 1
ATOM 1431 C C . ARG A 1 185 ? -1.601 25.578 22.938 1 98.5 185 ARG A C 1
ATOM 1433 O O . ARG A 1 185 ? -1.481 26.734 23.344 1 98.5 185 ARG A O 1
ATOM 1440 N N . VAL A 1 186 ? -2.754 24.984 22.938 1 98.56 186 VAL A N 1
ATOM 1441 C CA . VAL A 1 186 ? -3.957 25.625 23.453 1 98.56 186 VAL A CA 1
ATOM 1442 C C . VAL A 1 186 ? -3.834 25.828 24.953 1 98.56 186 VAL A C 1
ATOM 1444 O O . VAL A 1 186 ? -4.094 26.922 25.469 1 98.56 186 VAL A O 1
ATOM 1447 N N . ASN A 1 187 ? -3.424 24.766 25.641 1 98.25 187 ASN A N 1
ATOM 1448 C CA . ASN A 1 187 ? -3.219 24.875 27.078 1 98.25 187 ASN A CA 1
ATOM 1449 C C . ASN A 1 187 ? -2.205 25.969 27.422 1 98.25 187 ASN A C 1
ATOM 1451 O O . ASN A 1 187 ? -2.404 26.719 28.375 1 98.25 187 ASN A O 1
ATOM 1455 N N . ARG A 1 188 ? -1.151 25.984 26.719 1 98.5 188 ARG A N 1
ATOM 1456 C CA . ARG A 1 188 ? -0.121 26.984 26.969 1 98.5 188 ARG A CA 1
ATOM 1457 C C . ARG A 1 188 ? -0.681 28.406 26.828 1 98.5 188 ARG A C 1
ATOM 1459 O O . ARG A 1 188 ? -0.432 29.266 27.672 1 98.5 188 ARG A O 1
ATOM 1466 N N . ALA A 1 189 ? -1.427 28.656 25.719 1 98.81 189 ALA A N 1
ATOM 1467 C CA . ALA A 1 189 ? -2.02 29.969 25.469 1 98.81 189 ALA A CA 1
ATOM 1468 C C . ALA A 1 189 ? -2.922 30.391 26.641 1 98.81 189 ALA A C 1
ATOM 1470 O O . ALA A 1 189 ? -2.877 31.531 27.078 1 98.81 189 ALA A O 1
ATOM 1471 N N . MET A 1 190 ? -3.701 29.469 27.141 1 98.69 190 MET A N 1
ATOM 1472 C CA . MET A 1 190 ? -4.605 29.766 28.25 1 98.69 190 MET A CA 1
ATOM 1473 C C . MET A 1 190 ? -3.828 29.984 29.531 1 98.69 190 MET A C 1
ATOM 1475 O O . MET A 1 190 ? -4.152 30.891 30.312 1 98.69 190 MET A O 1
ATOM 1479 N N . HIS A 1 191 ? -2.875 29.172 29.734 1 98.25 191 HIS A N 1
ATOM 1480 C CA . HIS A 1 191 ? -2.074 29.234 30.953 1 98.25 191 HIS A CA 1
ATOM 1481 C C . HIS A 1 191 ? -1.347 30.562 31.062 1 98.25 191 HIS A C 1
ATOM 1483 O O . HIS A 1 191 ? -1.24 31.125 32.156 1 98.25 191 HIS A O 1
ATOM 1489 N N . GLU A 1 192 ? -0.855 31.047 29.984 1 98.12 192 GLU A N 1
ATOM 1490 C CA . GLU A 1 192 ? -0.024 32.25 30 1 98.12 192 GLU A CA 1
ATOM 1491 C C . GLU A 1 192 ? -0.879 33.5 29.969 1 98.12 192 GLU A C 1
ATOM 1493 O O . GLU A 1 192 ? -0.371 34.594 30.188 1 98.12 192 GLU A O 1
ATOM 1498 N N . ALA A 1 193 ? -2.133 33.375 29.672 1 98.19 193 ALA A N 1
ATOM 1499 C CA . ALA A 1 193 ? -3.029 34.531 29.594 1 98.19 193 ALA A CA 1
ATOM 1500 C C . ALA A 1 193 ? -3.588 34.875 30.969 1 98.19 193 ALA A C 1
ATOM 1502 O O . ALA A 1 193 ? -3.785 34 31.812 1 98.19 193 ALA A O 1
ATOM 1503 N N . ASP A 1 194 ? -3.85 36.125 31.094 1 96.94 194 ASP A N 1
ATOM 1504 C CA . ASP A 1 194 ? -4.73 36.5 32.188 1 96.94 194 ASP A CA 1
ATOM 1505 C C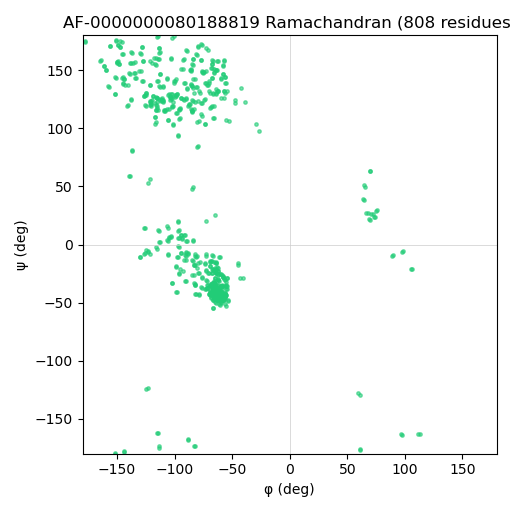 . ASP A 1 194 ? -6.176 36.094 31.906 1 96.94 194 ASP A C 1
ATOM 1507 O O . ASP A 1 194 ? -6.5 35.688 30.797 1 96.94 194 ASP A O 1
ATOM 1511 N N . ARG A 1 195 ? -7.004 36.156 32.812 1 96.31 195 ARG A N 1
ATOM 1512 C CA . ARG A 1 195 ? -8.375 35.688 32.688 1 96.31 195 ARG A CA 1
ATOM 1513 C C . ARG A 1 195 ? -9.273 36.75 32.062 1 96.31 195 ARG A C 1
ATOM 1515 O O . ARG A 1 195 ? -10.32 37.062 32.625 1 96.31 195 ARG A O 1
ATOM 1522 N N . THR A 1 196 ? -8.828 37.312 31 1 98 196 THR A N 1
ATOM 1523 C CA . THR A 1 196 ? -9.617 38.219 30.156 1 98 196 THR A CA 1
ATOM 1524 C C . THR A 1 196 ? -9.539 37.781 28.703 1 98 196 THR A C 1
ATOM 1526 O O . THR A 1 196 ? -8.523 37.25 28.25 1 98 196 THR A O 1
ATOM 1529 N N . PRO A 1 197 ? -10.562 38.031 28 1 98.06 197 PRO A N 1
ATOM 1530 C CA . PRO A 1 197 ? -10.547 37.656 26.578 1 98.06 197 PRO A CA 1
ATOM 1531 C C . PRO A 1 197 ? -9.383 38.312 25.828 1 98.06 197 PRO A C 1
ATOM 1533 O O . PRO A 1 197 ? -8.727 37.656 25.016 1 98.06 197 PRO A O 1
ATOM 1536 N N . ALA A 1 198 ? -9.133 39.562 26.109 1 98.25 198 ALA A N 1
ATOM 1537 C CA . ALA A 1 198 ? -8.062 40.281 25.438 1 98.25 198 ALA A CA 1
ATOM 1538 C C . ALA A 1 198 ? -6.707 39.625 25.703 1 98.25 198 ALA A C 1
ATOM 1540 O O . ALA A 1 198 ? -5.855 39.562 24.812 1 98.25 198 ALA A O 1
ATOM 1541 N N . SER A 1 199 ? -6.512 39.25 26.922 1 98.62 199 SER A N 1
ATOM 1542 C CA . SER A 1 199 ? -5.266 38.562 27.266 1 98.62 199 SER A CA 1
ATOM 1543 C C . SER A 1 199 ? -5.148 37.219 26.562 1 98.62 199 SER A C 1
ATOM 1545 O O . SER A 1 199 ? -4.059 36.812 26.156 1 98.62 199 SER A O 1
ATOM 1547 N N . VAL A 1 200 ? -6.258 36.469 26.453 1 98.75 200 VAL A N 1
ATOM 1548 C CA . VAL A 1 200 ? -6.266 35.188 25.75 1 98.75 200 VAL A CA 1
ATOM 1549 C C . VAL A 1 200 ? -5.934 35.406 24.281 1 98.75 200 VAL A C 1
ATOM 1551 O O . VAL A 1 200 ? -5.152 34.656 23.703 1 98.75 200 VAL A O 1
ATOM 1554 N N . GLU A 1 201 ? -6.535 36.406 23.641 1 98.81 201 GLU A N 1
ATOM 1555 C CA . GLU A 1 201 ? -6.227 36.75 22.25 1 98.81 201 GLU A CA 1
ATOM 1556 C C . GLU A 1 201 ? -4.73 36.969 22.062 1 98.81 201 GLU A C 1
ATOM 1558 O O . GLU A 1 201 ? -4.121 36.406 21.156 1 98.81 201 GLU A O 1
ATOM 1563 N N . ALA A 1 202 ? -4.168 37.781 22.969 1 98.75 202 ALA A N 1
ATOM 1564 C CA . ALA A 1 202 ? -2.752 38.125 22.875 1 98.75 202 ALA A CA 1
ATOM 1565 C C . ALA A 1 202 ? -1.868 36.906 23.109 1 98.75 202 ALA A C 1
ATOM 1567 O O . ALA A 1 202 ? -0.852 36.719 22.422 1 98.75 202 ALA A O 1
ATOM 1568 N N . SER A 1 203 ? -2.209 36.125 24.062 1 98.81 203 SER A N 1
ATOM 1569 C CA . SER A 1 203 ? -1.435 34.938 24.391 1 98.81 203 SER A CA 1
ATOM 1570 C C . SER A 1 203 ? -1.484 33.938 23.25 1 98.81 203 SER A C 1
ATOM 1572 O O . SER A 1 203 ? -0.463 33.344 22.891 1 98.81 203 SER A O 1
ATOM 1574 N N . ALA A 1 204 ? -2.689 33.688 22.688 1 98.88 204 ALA A N 1
ATOM 1575 C CA . ALA A 1 204 ? -2.832 32.781 21.562 1 98.88 204 ALA A CA 1
ATOM 1576 C C . ALA A 1 204 ? -1.951 33.188 20.391 1 98.88 204 ALA A C 1
ATOM 1578 O O . ALA A 1 204 ? -1.316 32.344 19.75 1 98.88 204 ALA A O 1
ATOM 1579 N N . LEU A 1 205 ? -1.922 34.469 20.125 1 98.75 205 LEU A N 1
ATOM 1580 C CA . LEU A 1 205 ? -1.084 35 19.047 1 98.75 205 LEU A CA 1
ATOM 1581 C C . LEU A 1 205 ? 0.394 34.781 19.359 1 98.75 205 LEU A C 1
ATOM 1583 O O . LEU A 1 205 ? 1.169 34.406 18.484 1 98.75 205 LEU A O 1
ATOM 1587 N N . ALA A 1 206 ? 0.79 35.062 20.578 1 98.75 206 ALA A N 1
ATOM 1588 C CA . ALA A 1 206 ? 2.184 34.906 20.984 1 98.75 206 ALA A CA 1
ATOM 1589 C C . ALA A 1 206 ? 2.617 33.438 20.859 1 98.75 206 ALA A C 1
ATOM 1591 O O . ALA A 1 206 ? 3.697 33.156 20.359 1 98.75 206 ALA A O 1
ATOM 1592 N N . VAL A 1 207 ? 1.812 32.562 21.328 1 98.75 207 VAL A N 1
ATOM 1593 C CA . VAL A 1 207 ? 2.113 31.125 21.266 1 98.75 207 VAL A CA 1
ATOM 1594 C C . VAL A 1 207 ? 2.188 30.672 19.812 1 98.75 207 VAL A C 1
ATOM 1596 O O . VAL A 1 207 ? 3.039 29.859 19.453 1 98.75 207 VAL A O 1
ATOM 1599 N N . ALA A 1 208 ? 1.29 31.172 18.984 1 98.69 208 ALA A N 1
ATOM 1600 C CA . ALA A 1 208 ? 1.307 30.828 17.562 1 98.69 208 ALA A CA 1
ATOM 1601 C C . ALA A 1 208 ? 2.615 31.266 16.906 1 98.69 208 ALA A C 1
ATOM 1603 O O . ALA A 1 208 ? 3.203 30.516 16.125 1 98.69 208 ALA A O 1
ATOM 1604 N N . ARG A 1 209 ? 3.053 32.5 17.188 1 98.19 209 ARG A N 1
ATOM 1605 C CA . ARG A 1 209 ? 4.309 33 16.625 1 98.19 209 ARG A CA 1
ATOM 1606 C C . ARG A 1 209 ? 5.484 32.125 17.094 1 98.19 209 ARG A C 1
ATOM 1608 O O . ARG A 1 209 ? 6.352 31.781 16.281 1 98.19 209 ARG A O 1
ATOM 1615 N N . GLU A 1 210 ? 5.512 31.781 18.297 1 98.31 210 GLU A N 1
ATOM 1616 C CA . GLU A 1 210 ? 6.574 30.938 18.844 1 98.31 210 GLU A CA 1
ATOM 1617 C C . GLU A 1 210 ? 6.523 29.531 18.25 1 98.31 210 GLU A C 1
ATOM 1619 O O . GLU A 1 210 ? 7.562 28.906 18.047 1 98.31 210 GLU A O 1
ATOM 1624 N N . ALA A 1 211 ? 5.32 29.047 18.031 1 97.88 211 ALA A N 1
ATOM 1625 C CA . ALA A 1 211 ? 5.141 27.719 17.438 1 97.88 211 ALA A CA 1
ATOM 1626 C C . ALA A 1 211 ? 5.758 27.672 16.047 1 97.88 211 ALA A C 1
ATOM 1628 O O . ALA A 1 211 ? 6.422 26.688 15.688 1 97.88 211 ALA A O 1
ATOM 1629 N N . VAL A 1 212 ? 5.508 28.688 15.211 1 97.31 212 VAL A N 1
ATOM 1630 C CA . VAL A 1 212 ? 6.082 28.75 13.875 1 97.31 212 VAL A CA 1
ATOM 1631 C C . VAL A 1 212 ? 7.605 28.734 13.961 1 97.31 212 VAL A C 1
ATOM 1633 O O . VAL A 1 212 ? 8.266 27.984 13.227 1 97.31 212 VAL A O 1
ATOM 1636 N N . ASP A 1 213 ? 8.133 29.531 14.859 1 97.62 213 ASP A N 1
ATOM 1637 C CA . ASP A 1 213 ? 9.578 29.594 15.055 1 97.62 213 ASP A CA 1
ATOM 1638 C C . ASP A 1 213 ? 10.133 28.234 15.492 1 97.62 213 ASP A C 1
ATOM 1640 O O . ASP A 1 213 ? 11.195 27.812 15.031 1 97.62 213 ASP A O 1
ATOM 1644 N N . ALA A 1 214 ? 9.5 27.609 16.406 1 98 214 ALA A N 1
ATOM 1645 C CA . ALA A 1 214 ? 9.922 26.297 16.906 1 98 214 ALA A CA 1
ATOM 1646 C C . ALA A 1 214 ? 9.945 25.266 15.789 1 98 214 ALA A C 1
ATOM 1648 O O . ALA A 1 214 ? 10.883 24.469 15.695 1 98 214 ALA A O 1
ATOM 1649 N N . ASP A 1 215 ? 8.898 25.234 14.992 1 97.25 215 ASP A N 1
ATOM 1650 C CA . ASP A 1 215 ? 8.828 24.297 13.867 1 97.25 215 ASP A CA 1
ATOM 1651 C C . ASP A 1 215 ? 9.969 24.547 12.883 1 97.25 215 ASP A C 1
ATOM 1653 O O . ASP A 1 215 ? 10.594 23.594 12.406 1 97.25 215 ASP A O 1
ATOM 1657 N N . ASP A 1 216 ? 10.242 25.812 12.594 1 97.06 216 ASP A N 1
ATOM 1658 C CA . ASP A 1 216 ? 11.32 26.172 11.68 1 97.06 216 ASP A CA 1
ATOM 1659 C C . ASP A 1 216 ? 12.672 25.734 12.234 1 97.06 216 ASP A C 1
ATOM 1661 O O . ASP A 1 216 ? 13.516 25.219 11.508 1 97.06 216 ASP A O 1
ATOM 1665 N N . ARG A 1 217 ? 12.898 25.969 13.461 1 98.38 217 ARG A N 1
ATOM 1666 C CA . ARG A 1 217 ? 14.172 25.609 14.086 1 98.38 217 ARG A CA 1
ATOM 1667 C C . ARG A 1 217 ? 14.344 24.094 14.156 1 98.38 217 ARG A C 1
ATOM 1669 O O . ARG A 1 217 ? 15.453 23.578 13.992 1 98.38 217 ARG A O 1
ATOM 1676 N N . ALA A 1 218 ? 13.289 23.391 14.484 1 98.5 218 ALA A N 1
ATOM 1677 C CA . ALA A 1 218 ? 13.352 21.938 14.461 1 98.5 218 ALA A CA 1
ATOM 1678 C C . ALA A 1 218 ? 13.773 21.422 13.086 1 98.5 218 ALA A C 1
ATOM 1680 O O . ALA A 1 218 ? 14.617 20.547 12.977 1 98.5 218 ALA A O 1
ATOM 1681 N N . ALA A 1 219 ? 13.188 21.984 12.039 1 98.31 219 ALA A N 1
ATOM 1682 C CA . ALA A 1 219 ? 13.523 21.609 10.664 1 98.31 219 ALA A CA 1
ATOM 1683 C C . ALA A 1 219 ? 14.992 21.891 10.367 1 98.31 219 ALA A C 1
ATOM 1685 O O . ALA A 1 219 ? 15.68 21.062 9.766 1 98.31 219 ALA A O 1
ATOM 1686 N N . ALA A 1 220 ? 15.43 23.047 10.766 1 98.44 220 ALA A N 1
ATOM 1687 C CA . ALA A 1 220 ? 16.812 23.453 10.516 1 98.44 220 ALA A CA 1
ATOM 1688 C C . ALA A 1 220 ? 17.797 22.516 11.219 1 98.44 220 ALA A C 1
ATOM 1690 O O . ALA A 1 220 ? 18.828 22.156 10.664 1 98.44 220 ALA A O 1
ATOM 1691 N N . ARG A 1 221 ? 17.5 22.188 12.406 1 98.62 221 ARG A N 1
ATOM 1692 C CA . ARG A 1 221 ? 18.375 21.297 13.156 1 98.62 221 ARG A CA 1
ATOM 1693 C C . ARG A 1 221 ? 18.375 19.891 12.562 1 98.62 221 ARG A C 1
ATOM 1695 O O . ARG A 1 221 ? 19.406 19.219 12.523 1 98.62 221 ARG A O 1
ATOM 1702 N N . ALA A 1 222 ? 17.188 19.422 12.148 1 98.56 222 ALA A N 1
ATOM 1703 C CA . ALA A 1 222 ? 17.109 18.125 11.469 1 98.56 222 ALA A CA 1
ATOM 1704 C C . ALA A 1 222 ? 17.922 18.141 10.188 1 98.56 222 ALA A C 1
ATOM 1706 O O . ALA A 1 222 ? 18.594 17.156 9.859 1 98.56 222 ALA A O 1
ATOM 1707 N N . ALA A 1 223 ? 17.859 19.25 9.445 1 98.56 223 ALA A N 1
ATOM 1708 C CA . ALA A 1 223 ? 18.656 19.406 8.234 1 98.56 223 ALA A CA 1
ATOM 1709 C C . ALA A 1 223 ? 20.141 19.266 8.531 1 98.56 223 ALA A C 1
ATOM 1711 O O . ALA A 1 223 ? 20.875 18.656 7.762 1 98.56 223 ALA A O 1
ATOM 1712 N N . ALA A 1 224 ? 20.516 19.875 9.617 1 98.31 224 ALA A N 1
ATOM 1713 C CA . ALA A 1 224 ? 21.922 19.812 10.008 1 98.31 224 ALA A CA 1
ATOM 1714 C C . ALA A 1 224 ? 22.344 18.375 10.297 1 98.31 224 ALA A C 1
ATOM 1716 O O . ALA A 1 224 ? 23.484 18 10.031 1 98.31 224 ALA A O 1
ATOM 1717 N N . GLU A 1 225 ? 21.469 17.547 10.852 1 97.62 225 GLU A N 1
ATOM 1718 C CA . GLU A 1 225 ? 21.75 16.125 11.117 1 97.62 225 GLU A CA 1
ATOM 1719 C C . GLU A 1 225 ? 21.906 15.352 9.812 1 97.62 225 GLU A C 1
ATOM 1721 O O . GLU A 1 225 ? 22.5 14.266 9.805 1 97.62 225 GLU A O 1
ATOM 1726 N N . LEU A 1 226 ? 21.359 15.898 8.703 1 97.5 226 LEU A N 1
ATOM 1727 C CA . LEU A 1 226 ? 21.344 15.211 7.418 1 97.5 226 LEU A CA 1
ATOM 1728 C C . LEU A 1 226 ? 22.516 15.68 6.551 1 97.5 226 LEU A C 1
ATOM 1730 O O . LEU A 1 226 ? 22.578 15.352 5.363 1 97.5 226 LEU A O 1
ATOM 1734 N N . ASP A 1 227 ? 23.375 16.469 7.047 1 92.5 227 ASP A N 1
ATOM 1735 C CA . ASP A 1 227 ? 24.406 17.156 6.273 1 92.5 227 ASP A CA 1
ATOM 1736 C C . ASP A 1 227 ? 25.234 16.172 5.465 1 92.5 227 ASP A C 1
ATOM 1738 O O . ASP A 1 227 ? 25.672 16.469 4.352 1 92.5 227 ASP A O 1
ATOM 1742 N N . ASP A 1 228 ? 25.406 14.945 5.867 1 92.62 228 ASP A N 1
ATOM 1743 C CA . ASP A 1 228 ? 26.25 13.969 5.172 1 92.62 228 ASP A CA 1
ATOM 1744 C C . ASP A 1 228 ? 25.391 12.977 4.387 1 92.62 228 ASP A C 1
ATOM 1746 O O . ASP A 1 228 ? 25.906 12.031 3.789 1 92.62 228 ASP A O 1
ATOM 1750 N N . ALA A 1 229 ? 24.125 13.195 4.336 1 95.94 229 ALA A N 1
ATOM 1751 C CA . ALA A 1 229 ? 23.234 12.242 3.684 1 95.94 229 ALA A CA 1
ATOM 1752 C C . ALA A 1 229 ? 22.969 12.641 2.234 1 95.94 229 ALA A C 1
ATOM 1754 O O . ALA A 1 229 ? 22.453 13.734 1.968 1 95.94 229 ALA A O 1
ATOM 1755 N N . SER A 1 230 ? 23.359 11.836 1.316 1 97.81 230 SER A N 1
ATOM 1756 C CA . SER A 1 230 ? 23.109 12.07 -0.101 1 97.81 230 SER A CA 1
ATOM 1757 C C . SER A 1 230 ? 21.703 11.609 -0.495 1 97.81 230 SER A C 1
ATOM 1759 O O . SER A 1 230 ? 21.062 12.219 -1.36 1 97.81 230 SER A O 1
ATOM 1761 N N . ALA A 1 231 ? 21.25 10.555 0.119 1 98.62 231 ALA A N 1
ATOM 1762 C CA . ALA A 1 231 ? 19.922 10 -0.13 1 98.62 231 ALA A CA 1
ATOM 1763 C C . ALA A 1 231 ? 19.125 9.867 1.168 1 98.62 231 ALA A C 1
ATOM 1765 O O . ALA A 1 231 ? 19.625 9.305 2.148 1 98.62 231 ALA A O 1
ATOM 1766 N N . VAL A 1 232 ? 17.938 10.391 1.153 1 98.88 232 VAL A N 1
ATOM 1767 C CA . VAL A 1 232 ? 17.109 10.375 2.357 1 98.88 232 VAL A CA 1
ATOM 1768 C C . VAL A 1 232 ? 15.766 9.719 2.057 1 98.88 232 VAL A C 1
ATOM 1770 O O . VAL A 1 232 ? 15.141 10 1.027 1 98.88 232 VAL A O 1
ATOM 1773 N N . PHE A 1 233 ? 15.391 8.781 2.893 1 98.94 233 PHE A N 1
ATOM 1774 C CA . PHE A 1 233 ? 14.07 8.18 2.816 1 98.94 233 PHE A CA 1
ATOM 1775 C C . PHE A 1 233 ? 13.078 8.922 3.705 1 98.94 233 PHE A C 1
ATOM 1777 O O . PHE A 1 233 ? 13.422 9.336 4.816 1 98.94 233 PHE A O 1
ATOM 1784 N N . THR A 1 234 ? 11.852 9.125 3.213 1 98.88 234 THR A N 1
ATOM 1785 C CA . THR A 1 234 ? 10.797 9.695 4.051 1 98.88 234 THR A CA 1
ATOM 1786 C C . THR A 1 234 ? 9.438 9.133 3.664 1 98.88 234 THR A C 1
ATOM 1788 O O . THR A 1 234 ? 9.336 8.289 2.771 1 98.88 234 THR A O 1
ATOM 1791 N N . LEU A 1 235 ? 8.453 9.414 4.473 1 98.38 235 LEU A N 1
ATOM 1792 C CA . LEU A 1 235 ? 7.059 9.039 4.242 1 98.38 235 LEU A CA 1
ATOM 1793 C C . LEU A 1 235 ? 6.109 10.062 4.852 1 98.38 235 LEU A C 1
ATOM 1795 O O . LEU A 1 235 ? 6.539 10.961 5.578 1 98.38 235 LEU A O 1
ATOM 1799 N N . SER A 1 236 ? 4.816 9.906 4.539 1 95.06 236 SER A N 1
ATOM 1800 C CA . SER A 1 236 ? 3.775 10.781 5.074 1 95.06 236 SER A CA 1
ATOM 1801 C C . SER A 1 236 ? 4 12.227 4.652 1 95.06 236 SER A C 1
ATOM 1803 O O . SER A 1 236 ? 4.852 12.508 3.807 1 95.06 236 SER A O 1
ATOM 1805 N N . ARG A 1 237 ? 3.135 13.102 5.172 1 94.69 237 ARG A N 1
ATOM 1806 C CA . ARG A 1 237 ? 3.199 14.531 4.883 1 94.69 237 ARG A CA 1
ATOM 1807 C C . ARG A 1 237 ? 3.473 15.336 6.148 1 94.69 237 ARG A C 1
ATOM 1809 O O . ARG A 1 237 ? 2.586 15.492 6.992 1 94.69 237 ARG A O 1
ATOM 1816 N N . SER A 1 238 ? 4.688 15.766 6.262 1 95.56 238 SER A N 1
ATOM 1817 C CA . SER A 1 238 ? 5.117 16.625 7.363 1 95.56 238 SER A CA 1
ATOM 1818 C C . SER A 1 238 ? 5.758 17.906 6.844 1 95.56 238 SER A C 1
ATOM 1820 O O . SER A 1 238 ? 6.773 17.859 6.148 1 95.56 238 SER A O 1
ATOM 1822 N N . GLY A 1 239 ? 5.137 19.031 7.215 1 94.56 239 GLY A N 1
ATOM 1823 C CA . GLY A 1 239 ? 5.734 20.312 6.848 1 94.56 239 GLY A CA 1
ATOM 1824 C C . GLY A 1 239 ? 7.133 20.5 7.414 1 94.56 239 GLY A C 1
ATOM 1825 O O . GLY A 1 239 ? 8 21.078 6.754 1 94.56 239 GLY A O 1
ATOM 1826 N N . THR A 1 240 ? 7.352 20 8.594 1 96.81 240 THR A N 1
ATOM 1827 C CA . THR A 1 240 ? 8.656 20.078 9.234 1 96.81 240 THR A CA 1
ATOM 1828 C C . THR A 1 240 ? 9.688 19.266 8.469 1 96.81 240 THR A C 1
ATOM 1830 O O . THR A 1 240 ? 10.82 19.703 8.266 1 96.81 240 THR A O 1
ATOM 1833 N N . VAL A 1 241 ? 9.359 18.078 8.016 1 98.12 241 VAL A N 1
ATOM 1834 C CA . VAL A 1 241 ? 10.242 17.203 7.254 1 98.12 241 VAL A CA 1
ATOM 1835 C C . VAL A 1 241 ? 10.57 17.844 5.906 1 98.12 241 VAL A C 1
ATOM 1837 O O . VAL A 1 241 ? 11.727 17.844 5.48 1 98.12 241 VAL A O 1
ATOM 1840 N N . LEU A 1 242 ? 9.523 18.375 5.258 1 96.62 242 LEU A N 1
ATOM 1841 C CA . LEU A 1 242 ? 9.742 19.031 3.971 1 96.62 242 LEU A CA 1
ATOM 1842 C C . LEU A 1 242 ? 10.711 20.188 4.109 1 96.62 242 LEU A C 1
ATOM 1844 O O . LEU A 1 242 ? 11.617 20.359 3.289 1 96.62 242 LEU A O 1
ATOM 1848 N N . ALA A 1 243 ? 10.492 20.984 5.133 1 96.38 243 ALA A N 1
ATOM 1849 C CA . ALA A 1 243 ? 11.391 22.109 5.383 1 96.38 243 ALA A CA 1
ATOM 1850 C C . ALA A 1 243 ? 12.812 21.641 5.652 1 96.38 243 ALA A C 1
ATOM 1852 O O . ALA A 1 243 ? 13.781 22.234 5.184 1 96.38 243 ALA A O 1
ATOM 1853 N N . ALA A 1 244 ? 12.953 20.578 6.422 1 98.12 244 ALA A N 1
ATOM 1854 C CA . ALA A 1 244 ? 14.266 20.016 6.723 1 98.12 244 ALA A CA 1
ATOM 1855 C C . ALA A 1 244 ? 14.953 19.516 5.457 1 98.12 244 ALA A C 1
ATOM 1857 O O . ALA A 1 244 ? 16.156 19.75 5.262 1 98.12 244 ALA A O 1
ATOM 1858 N N . LEU A 1 245 ? 14.227 18.797 4.602 1 98 245 LEU A N 1
ATOM 1859 C CA . LEU A 1 245 ? 14.773 18.297 3.352 1 98 245 LEU A CA 1
ATOM 1860 C C . LEU A 1 245 ? 15.234 19.438 2.449 1 98 245 LEU A C 1
ATOM 1862 O O . LEU A 1 245 ? 16.312 19.359 1.842 1 98 245 LEU A O 1
ATOM 1866 N N . ARG A 1 246 ? 14.43 20.516 2.396 1 95.5 246 ARG A N 1
ATOM 1867 C CA . ARG A 1 246 ? 14.789 21.688 1.603 1 95.5 246 ARG A CA 1
ATOM 1868 C C . ARG A 1 246 ? 16.094 22.297 2.09 1 95.5 246 ARG A C 1
ATOM 1870 O O . ARG A 1 246 ? 16.953 22.672 1.284 1 95.5 246 ARG A O 1
ATOM 1877 N N . ALA A 1 247 ? 16.141 22.391 3.357 1 96.62 247 ALA A N 1
ATOM 1878 C CA . ALA A 1 247 ? 17.312 23 3.957 1 96.62 247 ALA A CA 1
ATOM 1879 C C . ALA A 1 247 ? 18.547 22.109 3.793 1 96.62 247 ALA A C 1
ATOM 1881 O O . ALA A 1 247 ? 19.656 22.609 3.541 1 96.62 247 ALA A O 1
ATOM 1882 N N . ALA A 1 248 ? 18.359 20.797 3.941 1 97.44 248 ALA A N 1
ATOM 1883 C CA . ALA A 1 248 ? 19.469 19.859 3.857 1 97.44 248 ALA A CA 1
ATOM 1884 C C . ALA A 1 248 ? 19.938 19.688 2.416 1 97.44 248 ALA A C 1
ATOM 1886 O O . ALA A 1 248 ? 21.141 19.516 2.166 1 97.44 248 ALA A O 1
ATOM 1887 N N . GLY A 1 249 ? 19.031 19.672 1.494 1 96.69 249 GLY A N 1
ATOM 1888 C CA . GLY A 1 249 ? 19.328 19.562 0.077 1 96.69 249 GLY A CA 1
ATOM 1889 C C . GLY A 1 249 ? 19.969 18.25 -0.298 1 96.69 249 GLY A C 1
ATOM 1890 O O . GLY A 1 249 ? 21.031 18.219 -0.943 1 96.69 249 GLY A O 1
ATOM 1891 N N . PRO A 1 250 ? 19.422 17.172 0.073 1 97.56 250 PRO A N 1
ATOM 1892 C CA . PRO A 1 250 ? 19.984 15.891 -0.379 1 97.56 250 PRO A CA 1
ATOM 1893 C C . PRO A 1 250 ? 19.906 15.719 -1.895 1 97.56 250 PRO A C 1
ATOM 1895 O O . PRO A 1 250 ? 19.094 16.375 -2.557 1 97.56 250 PRO A O 1
ATOM 1898 N N . ASP A 1 251 ? 20.781 14.828 -2.438 1 97.38 251 ASP A N 1
ATOM 1899 C CA . ASP A 1 251 ? 20.797 14.57 -3.875 1 97.38 251 ASP A CA 1
ATOM 1900 C C . ASP A 1 251 ? 19.531 13.852 -4.324 1 97.38 251 ASP A C 1
ATOM 1902 O O . ASP A 1 251 ? 19.078 14.023 -5.457 1 97.38 251 ASP A O 1
ATOM 1906 N N . ARG A 1 252 ? 19.094 13.016 -3.445 1 97.94 252 ARG A N 1
ATOM 1907 C CA . ARG A 1 252 ? 17.953 12.164 -3.773 1 97.94 252 ARG A CA 1
ATOM 1908 C C . ARG A 1 252 ? 17.062 11.961 -2.559 1 97.94 252 ARG A C 1
ATOM 1910 O O . ARG A 1 252 ? 17.547 11.836 -1.434 1 97.94 252 ARG A O 1
ATOM 1917 N N . VAL A 1 253 ? 15.781 11.93 -2.834 1 98.75 253 VAL A N 1
ATOM 1918 C CA . VAL A 1 253 ? 14.812 11.625 -1.792 1 98.75 253 VAL A CA 1
ATOM 1919 C C . VAL A 1 253 ? 13.906 10.477 -2.248 1 98.75 253 VAL A C 1
ATOM 1921 O O . VAL A 1 253 ? 13.422 10.477 -3.383 1 98.75 253 VAL A O 1
ATOM 1924 N N . VAL A 1 254 ? 13.773 9.445 -1.436 1 98.88 254 VAL A N 1
ATOM 1925 C CA . VAL A 1 254 ? 12.836 8.352 -1.684 1 98.88 254 VAL A CA 1
ATOM 1926 C C . VAL A 1 254 ? 11.625 8.492 -0.766 1 98.88 254 VAL A C 1
ATOM 1928 O O . VAL A 1 254 ? 11.773 8.641 0.449 1 98.88 254 VAL A O 1
ATOM 1931 N N . VAL A 1 255 ? 10.43 8.484 -1.363 1 98.69 255 VAL A N 1
ATOM 1932 C CA . VAL A 1 255 ? 9.195 8.703 -0.612 1 98.69 255 VAL A CA 1
ATOM 1933 C C . VAL A 1 255 ? 8.281 7.488 -0.748 1 98.69 255 VAL A C 1
ATOM 1935 O O . VAL A 1 255 ? 7.98 7.055 -1.861 1 98.69 255 VAL A O 1
ATOM 1938 N N . ALA A 1 256 ? 7.914 6.945 0.363 1 98.38 256 ALA A N 1
ATOM 1939 C CA . ALA A 1 256 ? 6.895 5.902 0.323 1 98.38 256 ALA A CA 1
ATOM 1940 C C . ALA A 1 256 ? 5.508 6.5 0.095 1 98.38 256 ALA A C 1
ATOM 1942 O O . ALA A 1 256 ? 5.215 7.602 0.568 1 98.38 256 ALA A O 1
ATOM 1943 N N . GLU A 1 257 ? 4.668 5.824 -0.536 1 94.88 257 GLU A N 1
ATOM 1944 C CA . GLU A 1 257 ? 3.35 6.336 -0.895 1 94.88 257 GLU A CA 1
ATOM 1945 C C . GLU A 1 257 ? 2.49 6.562 0.345 1 94.88 257 GLU A C 1
ATOM 1947 O O . GLU A 1 257 ? 1.658 7.473 0.372 1 94.88 257 GLU A O 1
ATOM 1952 N N . SER A 1 258 ? 2.691 5.68 1.401 1 93.56 258 SER A N 1
ATOM 1953 C CA . SER A 1 258 ? 2.018 5.848 2.686 1 93.56 258 SER A CA 1
ATOM 1954 C C . SER A 1 258 ? 0.523 5.566 2.564 1 93.56 258 SER A C 1
ATOM 1956 O O . SER A 1 258 ? -0.302 6.391 2.961 1 93.56 258 SER A O 1
ATOM 1958 N N . ARG A 1 259 ? 0.252 4.367 2.225 1 91.06 259 ARG A N 1
ATOM 1959 C CA . ARG A 1 259 ? -1.137 3.926 2.307 1 91.06 259 ARG A CA 1
ATOM 1960 C C . ARG A 1 259 ? -1.543 3.662 3.752 1 91.06 259 ARG A C 1
ATOM 1962 O O . ARG A 1 259 ? -0.699 3.342 4.59 1 91.06 259 ARG A O 1
ATOM 1969 N N . PRO A 1 260 ? -2.867 3.898 4.027 1 88.25 260 PRO A N 1
ATOM 1970 C CA . PRO A 1 260 ? -3.996 4.055 3.107 1 88.25 260 PRO A CA 1
ATOM 1971 C C . PRO A 1 260 ? -4.219 5.504 2.689 1 88.25 260 PRO A C 1
ATOM 1973 O O . PRO A 1 260 ? -4.957 5.77 1.734 1 88.25 260 PRO A O 1
ATOM 1976 N N . GLY A 1 261 ? -3.615 6.488 3.344 1 86.25 261 GLY A N 1
ATOM 1977 C CA . GLY A 1 261 ? -3.9 7.887 3.066 1 86.25 261 GLY A CA 1
ATOM 1978 C C . GLY A 1 261 ? -3.246 8.391 1.793 1 86.25 261 GLY A C 1
ATOM 1979 O O . GLY A 1 261 ? -3.719 9.352 1.185 1 86.25 261 GLY A O 1
ATOM 1980 N N . GLY A 1 262 ? -2.082 7.727 1.448 1 90.94 262 GLY A N 1
ATOM 1981 C CA . GLY A 1 262 ? -1.375 8.117 0.239 1 90.94 262 GLY A CA 1
ATOM 1982 C C . GLY A 1 262 ? -0.695 9.469 0.354 1 90.94 262 GLY A C 1
ATOM 1983 O O . GLY A 1 262 ? -0.474 10.148 -0.651 1 90.94 262 GLY A O 1
ATOM 1984 N N . GLU A 1 263 ? -0.338 9.891 1.514 1 92.88 263 GLU A N 1
ATOM 1985 C CA . GLU A 1 263 ? 0.164 11.234 1.762 1 92.88 263 GLU A CA 1
ATOM 1986 C C . GLU A 1 263 ? 1.548 11.43 1.147 1 92.88 263 GLU A C 1
ATOM 1988 O O . GLU A 1 263 ? 1.993 12.562 0.957 1 92.88 263 GLU A O 1
ATOM 1993 N N . GLY A 1 264 ? 2.236 10.375 0.837 1 95.44 264 GLY A N 1
ATOM 1994 C CA . GLY A 1 264 ? 3.557 10.492 0.24 1 95.44 264 GLY A CA 1
ATOM 1995 C C . GLY A 1 264 ? 3.521 11 -1.189 1 95.44 264 GLY A C 1
ATOM 1996 O O . GLY A 1 264 ? 4.5 11.57 -1.675 1 95.44 264 GLY A O 1
ATOM 1997 N N . VAL A 1 265 ? 2.428 10.812 -1.864 1 94.56 265 VAL A N 1
ATOM 1998 C CA . VAL A 1 265 ? 2.32 11.141 -3.283 1 94.56 265 VAL A CA 1
ATOM 1999 C C . VAL A 1 265 ? 2.428 12.648 -3.473 1 94.56 265 VAL A C 1
ATOM 2001 O O . VAL A 1 265 ? 3.297 13.133 -4.207 1 94.56 265 VAL A O 1
ATOM 2004 N N . PRO A 1 266 ? 1.616 13.445 -2.812 1 93.56 266 PRO A N 1
ATOM 2005 C CA . PRO A 1 266 ? 1.768 14.898 -2.98 1 93.56 266 PRO A CA 1
ATOM 2006 C C . PRO A 1 266 ? 3.123 15.406 -2.498 1 93.56 266 PRO A C 1
ATOM 2008 O O . PRO A 1 266 ? 3.654 16.375 -3.049 1 93.56 266 PRO A O 1
ATOM 2011 N N . VAL A 1 267 ? 3.721 14.805 -1.529 1 95.94 267 VAL A N 1
ATOM 2012 C CA . VAL A 1 267 ? 5.051 15.18 -1.062 1 95.94 267 VAL A CA 1
ATOM 2013 C C . VAL A 1 267 ? 6.074 14.945 -2.17 1 95.94 267 VAL A C 1
ATOM 2015 O O . VAL A 1 267 ? 6.906 15.812 -2.451 1 95.94 267 VAL A O 1
ATOM 2018 N N . ALA A 1 268 ? 5.98 13.773 -2.797 1 97.38 268 ALA A N 1
ATOM 2019 C CA . ALA A 1 268 ? 6.871 13.461 -3.91 1 97.38 268 ALA A CA 1
ATOM 2020 C C . ALA A 1 268 ? 6.699 14.469 -5.047 1 97.38 268 ALA A C 1
ATOM 2022 O O . ALA A 1 268 ? 7.684 14.922 -5.633 1 97.38 268 ALA A O 1
ATOM 2023 N N . GLU A 1 269 ? 5.48 14.828 -5.297 1 95.94 269 GLU A N 1
ATOM 2024 C CA . GLU A 1 269 ? 5.191 15.797 -6.348 1 95.94 269 GLU A CA 1
ATOM 2025 C C . GLU A 1 269 ? 5.793 17.156 -6.02 1 95.94 269 GLU A C 1
ATOM 2027 O O . GLU A 1 269 ? 6.383 17.812 -6.887 1 95.94 269 GLU A O 1
ATOM 2032 N N . THR A 1 270 ? 5.609 17.562 -4.797 1 94.12 270 THR A N 1
ATOM 2033 C CA . THR A 1 270 ? 6.137 18.844 -4.355 1 94.12 270 THR A CA 1
ATOM 2034 C C . THR A 1 270 ? 7.652 18.891 -4.508 1 94.12 270 THR A C 1
ATOM 2036 O O . THR A 1 270 ? 8.203 19.859 -5.047 1 94.12 270 THR A O 1
ATOM 2039 N N . LEU A 1 271 ? 8.312 17.891 -4.09 1 96.56 271 LEU A N 1
ATOM 2040 C CA . LEU A 1 271 ? 9.766 17.812 -4.176 1 96.56 271 LEU A CA 1
ATOM 2041 C C . LEU A 1 271 ? 10.227 17.781 -5.629 1 96.56 271 LEU A C 1
ATOM 2043 O O . LEU A 1 271 ? 11.203 18.422 -5.996 1 96.56 271 LEU A O 1
ATOM 2047 N N . ALA A 1 272 ? 9.508 17.016 -6.395 1 96.56 272 ALA A N 1
ATOM 2048 C CA . ALA A 1 272 ? 9.836 16.953 -7.816 1 96.56 272 ALA A CA 1
ATOM 2049 C C . ALA A 1 272 ? 9.719 18.312 -8.469 1 96.56 272 ALA A C 1
ATOM 2051 O O . ALA A 1 272 ? 10.555 18.688 -9.297 1 96.56 272 ALA A O 1
ATOM 2052 N N . ASP A 1 273 ? 8.742 19.016 -8.133 1 92.5 273 ASP A N 1
ATOM 2053 C CA . ASP A 1 273 ? 8.523 20.359 -8.656 1 92.5 273 ASP A CA 1
ATOM 2054 C C . ASP A 1 273 ? 9.664 21.297 -8.258 1 92.5 273 ASP A C 1
ATOM 2056 O O . ASP A 1 273 ? 9.922 22.297 -8.938 1 92.5 273 ASP A O 1
ATOM 2060 N N . GLU A 1 274 ? 10.273 20.984 -7.199 1 92.62 274 GLU A N 1
ATOM 2061 C CA . GLU A 1 274 ? 11.406 21.781 -6.723 1 92.62 274 GLU A CA 1
ATOM 2062 C C . GLU A 1 274 ? 12.727 21.25 -7.285 1 92.62 274 GLU A C 1
ATOM 2064 O O . GLU A 1 274 ? 13.797 21.562 -6.754 1 92.62 274 GLU A O 1
ATOM 2069 N N . ALA A 1 275 ? 12.617 20.328 -8.188 1 90.62 275 ALA A N 1
ATOM 2070 C CA . ALA A 1 275 ? 13.742 19.812 -8.969 1 90.62 275 ALA A CA 1
ATOM 2071 C C . ALA A 1 275 ? 14.625 18.906 -8.117 1 90.62 275 ALA A C 1
ATOM 2073 O O . ALA A 1 275 ? 15.844 18.859 -8.305 1 90.62 275 ALA A O 1
ATOM 2074 N N . VAL A 1 276 ? 14.102 18.359 -7.121 1 93.06 276 VAL A N 1
ATOM 2075 C CA . VAL A 1 276 ? 14.766 17.312 -6.352 1 93.06 276 VAL A CA 1
ATOM 2076 C C . VAL A 1 276 ? 14.602 15.969 -7.055 1 93.06 276 VAL A C 1
ATOM 2078 O O . VAL A 1 276 ? 13.539 15.68 -7.613 1 93.06 276 VAL A O 1
ATOM 2081 N N . ASP A 1 277 ? 15.727 15.242 -7.102 1 97.81 277 ASP A N 1
ATOM 2082 C CA . ASP A 1 277 ? 15.609 13.867 -7.578 1 97.81 277 ASP A CA 1
ATOM 2083 C C . ASP A 1 277 ? 14.789 13.016 -6.605 1 97.81 277 ASP A C 1
ATOM 2085 O O . ASP A 1 277 ? 15.273 12.672 -5.527 1 97.81 277 ASP A O 1
ATOM 2089 N N . VAL A 1 278 ? 13.602 12.68 -7.047 1 98.12 278 VAL A N 1
ATOM 2090 C CA . VAL A 1 278 ? 12.688 12 -6.137 1 98.12 278 VAL A CA 1
ATOM 2091 C C . VAL A 1 278 ? 12.289 10.648 -6.719 1 98.12 278 VAL A C 1
ATOM 2093 O O . VAL A 1 278 ? 12.039 10.531 -7.922 1 98.12 278 VAL A O 1
ATOM 2096 N N . THR A 1 279 ? 12.25 9.609 -5.895 1 97.75 279 THR A N 1
ATOM 2097 C CA . THR A 1 279 ? 11.68 8.305 -6.199 1 97.75 279 THR A CA 1
ATOM 2098 C C . THR A 1 279 ? 10.484 8.016 -5.297 1 97.75 279 THR A C 1
ATOM 2100 O O . THR A 1 279 ? 10.602 8.078 -4.07 1 97.75 279 THR A O 1
ATOM 2103 N N . LEU A 1 280 ? 9.328 7.82 -5.898 1 97.25 280 LEU A N 1
ATOM 2104 C CA . LEU A 1 280 ? 8.156 7.332 -5.184 1 97.25 280 LEU A CA 1
ATOM 2105 C C . LEU A 1 280 ? 8.102 5.809 -5.199 1 97.25 280 LEU A C 1
ATOM 2107 O O . LEU A 1 280 ? 8.328 5.188 -6.242 1 97.25 280 LEU A O 1
ATOM 2111 N N . THR A 1 281 ? 7.84 5.203 -4.055 1 96.56 281 THR A N 1
ATOM 2112 C CA . THR A 1 281 ? 7.809 3.744 -4.016 1 96.56 281 THR A CA 1
ATOM 2113 C C . THR A 1 281 ? 6.629 3.25 -3.186 1 96.56 281 THR A C 1
ATOM 2115 O O . THR A 1 281 ? 5.969 4.039 -2.506 1 96.56 281 THR A O 1
ATOM 2118 N N . SER A 1 282 ? 6.258 1.985 -3.273 1 95.81 282 SER A N 1
ATOM 2119 C CA . SER A 1 282 ? 5.191 1.376 -2.486 1 95.81 282 SER A CA 1
ATOM 2120 C C . SER A 1 282 ? 5.648 1.094 -1.06 1 95.81 282 SER A C 1
ATOM 2122 O O . SER A 1 282 ? 6.848 0.964 -0.8 1 95.81 282 SER A O 1
ATOM 2124 N N . ASP A 1 283 ? 4.703 0.96 -0.148 1 97.75 283 ASP A N 1
ATOM 2125 C CA . ASP A 1 283 ? 5.023 0.684 1.249 1 97.75 283 ASP A CA 1
ATOM 2126 C C . ASP A 1 283 ? 5.676 -0.689 1.401 1 97.75 283 ASP A C 1
ATOM 2128 O O . ASP A 1 283 ? 6.52 -0.888 2.277 1 97.75 283 ASP A O 1
ATOM 2132 N N . ALA A 1 284 ? 5.348 -1.604 0.517 1 97.12 284 ALA A N 1
ATOM 2133 C CA . ALA A 1 284 ? 5.902 -2.955 0.554 1 97.12 284 ALA A CA 1
ATOM 2134 C C . ALA A 1 284 ? 7.398 -2.943 0.248 1 97.12 284 ALA A C 1
ATOM 2136 O O . ALA A 1 284 ? 8.133 -3.842 0.669 1 97.12 284 ALA A O 1
ATOM 2137 N N . ASN A 1 285 ? 7.879 -1.94 -0.455 1 97.06 285 ASN A N 1
ATOM 2138 C CA . ASN A 1 285 ? 9.266 -1.875 -0.912 1 97.06 285 ASN A CA 1
ATOM 2139 C C . ASN A 1 285 ? 10.141 -1.082 0.057 1 97.06 285 ASN A C 1
ATOM 2141 O O . ASN A 1 285 ? 11.305 -0.818 -0.229 1 97.06 285 ASN A O 1
ATOM 2145 N N . VAL A 1 286 ? 9.641 -0.719 1.192 1 98.5 286 VAL A N 1
ATOM 2146 C CA . VAL A 1 286 ? 10.297 0.19 2.131 1 98.5 286 VAL A CA 1
ATOM 2147 C C . VAL A 1 286 ? 11.617 -0.409 2.598 1 98.5 286 VAL A C 1
ATOM 2149 O O . VAL A 1 286 ? 12.641 0.282 2.641 1 98.5 286 VAL A O 1
ATOM 2152 N N . PRO A 1 287 ? 11.727 -1.711 2.869 1 98.5 287 PRO A N 1
ATOM 2153 C CA . PRO A 1 287 ? 13.016 -2.227 3.334 1 98.5 287 PRO A CA 1
ATOM 2154 C C . PRO A 1 287 ? 14.141 -2.02 2.318 1 98.5 287 PRO A C 1
ATOM 2156 O O . PRO A 1 287 ? 15.227 -1.561 2.678 1 98.5 287 PRO A O 1
ATOM 2159 N N . ALA A 1 288 ? 13.875 -2.275 1.062 1 97.88 288 ALA A N 1
ATOM 2160 C CA . ALA A 1 288 ? 14.898 -2.084 0.036 1 97.88 288 ALA A CA 1
ATOM 2161 C C . ALA A 1 288 ? 15.195 -0.602 -0.17 1 97.88 288 ALA A C 1
ATOM 2163 O O . ALA A 1 288 ? 16.359 -0.215 -0.346 1 97.88 288 ALA A O 1
ATOM 2164 N N . ALA A 1 289 ? 14.172 0.239 -0.195 1 98.44 289 ALA A N 1
ATOM 2165 C CA . ALA A 1 289 ? 14.32 1.678 -0.394 1 98.44 289 ALA A CA 1
ATOM 2166 C C . ALA A 1 289 ? 15.18 2.297 0.704 1 98.44 289 ALA A C 1
ATOM 2168 O O . ALA A 1 289 ? 16.078 3.102 0.423 1 98.44 289 ALA A O 1
ATOM 2169 N N . VAL A 1 290 ? 14.898 1.904 1.95 1 98.81 290 VAL A N 1
ATOM 2170 C CA . VAL A 1 290 ? 15.625 2.432 3.1 1 98.81 290 VAL A CA 1
ATOM 2171 C C . VAL A 1 290 ? 17.078 1.994 3.033 1 98.81 290 VAL A C 1
ATOM 2173 O O . VAL A 1 290 ? 17.984 2.783 3.318 1 98.81 290 VAL A O 1
ATOM 2176 N N . ALA A 1 291 ? 17.297 0.736 2.648 1 98.19 291 ALA A N 1
ATOM 2177 C CA . ALA A 1 291 ? 18.656 0.193 2.594 1 98.19 291 ALA A CA 1
ATOM 2178 C C . ALA A 1 291 ? 19.5 0.95 1.581 1 98.19 291 ALA A C 1
ATOM 2180 O O . ALA A 1 291 ? 20.734 0.972 1.689 1 98.19 291 ALA A O 1
ATOM 2181 N N . ASP A 1 292 ? 18.875 1.588 0.638 1 97.5 292 ASP A N 1
ATOM 2182 C CA . ASP A 1 292 ? 19.562 2.316 -0.417 1 97.5 292 ASP A CA 1
ATOM 2183 C C . ASP A 1 292 ? 19.734 3.789 -0.052 1 97.5 292 ASP A C 1
ATOM 2185 O O . ASP A 1 292 ? 20.141 4.602 -0.888 1 97.5 292 ASP A O 1
ATOM 2189 N N . CYS A 1 293 ? 19.375 4.23 1.121 1 98.62 293 CYS A N 1
ATOM 2190 C CA . CYS A 1 293 ? 19.469 5.613 1.578 1 98.62 293 CYS A CA 1
ATOM 2191 C C . CYS A 1 293 ? 20.484 5.746 2.715 1 98.62 293 CYS A C 1
ATOM 2193 O O . CYS A 1 293 ? 20.938 4.742 3.258 1 98.62 293 CYS A O 1
ATOM 2195 N N . ASP A 1 294 ? 20.812 6.965 3.049 1 98.75 294 ASP A N 1
ATOM 2196 C CA . ASP A 1 294 ? 21.797 7.25 4.086 1 98.75 294 ASP A CA 1
ATOM 2197 C C . ASP A 1 294 ? 21.125 7.582 5.414 1 98.75 294 ASP A C 1
ATOM 2199 O O . ASP A 1 294 ? 21.75 7.523 6.473 1 98.75 294 ASP A O 1
ATOM 2203 N N . ALA A 1 295 ? 19.844 7.941 5.344 1 98.81 295 ALA A N 1
ATOM 2204 C CA . ALA A 1 295 ? 19.078 8.305 6.531 1 98.81 295 ALA A CA 1
ATOM 2205 C C . ALA A 1 295 ? 17.578 8.188 6.27 1 98.81 295 ALA A C 1
ATOM 2207 O O . ALA A 1 295 ? 17.125 8.273 5.121 1 98.81 295 ALA A O 1
ATOM 2208 N N . VAL A 1 296 ? 16.906 7.895 7.301 1 98.94 296 VAL A N 1
ATOM 2209 C CA . VAL A 1 296 ? 15.461 8.031 7.32 1 98.94 296 VAL A CA 1
ATOM 2210 C C . VAL A 1 296 ? 15.078 9.297 8.094 1 98.94 296 VAL A C 1
ATOM 2212 O O . VAL A 1 296 ? 15.57 9.531 9.195 1 98.94 296 VAL A O 1
ATOM 2215 N N . LEU A 1 297 ? 14.258 10.125 7.52 1 98.94 297 LEU A N 1
ATOM 2216 C CA . LEU A 1 297 ? 13.695 11.289 8.188 1 98.94 297 LEU A CA 1
ATOM 2217 C C . LEU A 1 297 ? 12.172 11.219 8.227 1 98.94 297 LEU A C 1
ATOM 2219 O O . LEU A 1 297 ? 11.523 11.125 7.184 1 98.94 297 LEU A O 1
ATOM 2223 N N . ALA A 1 298 ? 11.625 11.227 9.391 1 98.75 298 ALA A N 1
ATOM 2224 C CA . ALA A 1 298 ? 10.172 11.195 9.57 1 98.75 298 ALA A CA 1
ATOM 2225 C C . ALA A 1 298 ? 9.711 12.328 10.477 1 98.75 298 ALA A C 1
ATOM 2227 O O . ALA A 1 298 ? 10.516 12.93 11.188 1 98.75 298 ALA A O 1
ATOM 2228 N N . GLY A 1 299 ? 8.469 12.672 10.352 1 97.88 299 GLY A N 1
ATOM 2229 C CA . GLY A 1 299 ? 7.824 13.555 11.32 1 97.88 299 GLY A CA 1
ATOM 2230 C C . GLY A 1 299 ? 7.223 12.805 12.492 1 97.88 299 GLY A C 1
ATOM 2231 O O . GLY A 1 299 ? 7.562 11.648 12.742 1 97.88 299 GLY A O 1
ATOM 2232 N N . SER A 1 300 ? 6.426 13.516 13.25 1 96.69 300 SER A N 1
ATOM 2233 C CA . SER A 1 300 ? 5.73 12.914 14.383 1 96.69 300 SER A CA 1
ATOM 2234 C C . SER A 1 300 ? 4.414 13.633 14.664 1 96.69 300 SER A C 1
ATOM 2236 O O . SER A 1 300 ? 4.32 14.852 14.5 1 96.69 300 SER A O 1
ATOM 2238 N N . ASP A 1 301 ? 3.477 12.867 15.047 1 94.75 301 ASP A N 1
ATOM 2239 C CA . ASP A 1 301 ? 2.221 13.414 15.547 1 94.75 301 ASP A CA 1
ATOM 2240 C C . ASP A 1 301 ? 2.275 13.617 17.062 1 94.75 301 ASP A C 1
ATOM 2242 O O . ASP A 1 301 ? 1.635 14.523 17.594 1 94.75 301 ASP A O 1
ATOM 2246 N N . ALA A 1 302 ? 3.002 12.773 17.656 1 96.31 302 ALA A N 1
ATOM 2247 C CA . ALA A 1 302 ? 3.225 12.891 19.094 1 96.31 302 ALA A CA 1
ATOM 2248 C C . ALA A 1 302 ? 4.457 12.094 19.531 1 96.31 302 ALA A C 1
ATOM 2250 O O . ALA A 1 302 ? 4.867 11.156 18.844 1 96.31 302 ALA A O 1
ATOM 2251 N N . VAL A 1 303 ? 5.047 12.492 20.578 1 97.44 303 VAL A N 1
ATOM 2252 C CA . VAL A 1 303 ? 6.09 11.742 21.266 1 97.44 303 VAL A CA 1
ATOM 2253 C C . VAL A 1 303 ? 5.664 11.461 22.703 1 97.44 303 VAL A C 1
ATOM 2255 O O . VAL A 1 303 ? 5.422 12.391 23.469 1 97.44 303 VAL A O 1
ATOM 2258 N N . PHE A 1 304 ? 5.578 10.211 23.078 1 96.69 304 PHE A N 1
ATOM 2259 C CA . PHE A 1 304 ? 5.148 9.828 24.422 1 96.69 304 PHE A CA 1
ATOM 2260 C C . PHE A 1 304 ? 6.305 9.922 25.406 1 96.69 304 PHE A C 1
ATOM 2262 O O . PHE A 1 304 ? 7.469 9.953 25 1 96.69 304 PHE A O 1
ATOM 2269 N N . PRO A 1 305 ? 6 9.93 26.703 1 94.69 305 PRO A N 1
ATOM 2270 C CA . PRO A 1 305 ? 7.031 10.094 27.734 1 94.69 305 PRO A CA 1
ATOM 2271 C C . PRO A 1 305 ? 8.078 8.984 27.703 1 94.69 305 PRO A C 1
ATOM 2273 O O . PRO A 1 305 ? 9.234 9.203 28.062 1 94.69 305 PRO A O 1
ATOM 2276 N N . ASP A 1 306 ? 7.758 7.82 27.203 1 93.69 306 ASP A N 1
ATOM 2277 C CA . ASP A 1 306 ? 8.68 6.688 27.203 1 93.69 306 ASP A CA 1
ATOM 2278 C C . ASP A 1 306 ? 9.531 6.672 25.938 1 93.69 306 ASP A C 1
ATOM 2280 O O . ASP A 1 306 ? 10.281 5.723 25.688 1 93.69 306 ASP A O 1
ATOM 2284 N N . GLY A 1 307 ? 9.328 7.703 25.125 1 95.06 307 GLY A N 1
ATOM 2285 C CA . GLY A 1 307 ? 10.141 7.828 23.922 1 95.06 307 GLY A CA 1
ATOM 2286 C C . GLY A 1 307 ? 9.453 7.301 22.672 1 95.06 307 GLY A C 1
ATOM 2287 O O . GLY A 1 307 ? 9.953 7.484 21.562 1 95.06 307 GLY A O 1
ATOM 2288 N N . THR A 1 308 ? 8.289 6.699 22.859 1 96.88 308 THR A N 1
ATOM 2289 C CA . THR A 1 308 ? 7.527 6.223 21.719 1 96.88 308 THR A CA 1
ATOM 2290 C C . THR A 1 308 ? 7.133 7.383 20.812 1 96.88 308 THR A C 1
ATOM 2292 O O . THR A 1 308 ? 6.664 8.422 21.281 1 96.88 308 THR A O 1
ATOM 2295 N N . VAL A 1 309 ? 7.352 7.207 19.547 1 97.56 309 VAL A N 1
ATOM 2296 C CA . VAL A 1 309 ? 6.969 8.211 18.562 1 97.56 309 VAL A CA 1
ATOM 2297 C C . VAL A 1 309 ? 5.703 7.77 17.828 1 97.56 309 VAL A C 1
ATOM 2299 O O . VAL A 1 309 ? 5.633 6.648 17.312 1 97.56 309 VAL A O 1
ATOM 2302 N N . VAL A 1 310 ? 4.703 8.594 17.844 1 96.62 310 VAL A N 1
ATOM 2303 C CA . VAL A 1 310 ? 3.502 8.336 17.062 1 96.62 310 VAL A CA 1
ATOM 2304 C C . VAL A 1 310 ? 3.602 9.047 15.711 1 96.62 310 VAL A C 1
ATOM 2306 O O . VAL A 1 310 ? 3.867 10.25 15.656 1 96.62 310 VAL A O 1
ATOM 2309 N N . ASN A 1 311 ? 3.439 8.383 14.664 1 95.88 311 ASN A N 1
ATOM 2310 C CA . ASN A 1 311 ? 3.41 8.906 13.305 1 95.88 311 ASN A CA 1
ATOM 2311 C C . ASN A 1 311 ? 2.551 8.039 12.391 1 95.88 311 ASN A C 1
ATOM 2313 O O . ASN A 1 311 ? 1.897 7.102 12.844 1 95.88 311 ASN A O 1
ATOM 2317 N N . LYS A 1 312 ? 2.473 8.438 11.133 1 95.44 312 LYS A N 1
ATOM 2318 C CA . LYS A 1 312 ? 1.688 7.676 10.164 1 95.44 312 LYS A CA 1
ATOM 2319 C C . LYS A 1 312 ? 2.184 6.234 10.062 1 95.44 312 LYS A C 1
ATOM 2321 O O . LYS A 1 312 ? 3.383 5.977 10.18 1 95.44 312 LYS A O 1
ATOM 2326 N N . VAL A 1 313 ? 1.226 5.406 9.828 1 95.75 313 VAL A N 1
ATOM 2327 C CA . VAL A 1 313 ? 1.54 3.994 9.641 1 95.75 313 VAL A CA 1
ATOM 2328 C C . VAL A 1 313 ? 2.559 3.842 8.508 1 95.75 313 VAL A C 1
ATOM 2330 O O . VAL A 1 313 ? 2.518 4.582 7.523 1 95.75 313 VAL A O 1
ATOM 2333 N N . GLY A 1 314 ? 3.49 2.881 8.633 1 98 314 GLY A N 1
ATOM 2334 C CA . GLY A 1 314 ? 4.617 2.715 7.73 1 98 314 GLY A CA 1
ATOM 2335 C C . GLY A 1 314 ? 5.938 3.158 8.336 1 98 314 GLY A C 1
ATOM 2336 O O . GLY A 1 314 ? 7.008 2.773 7.859 1 98 314 GLY A O 1
ATOM 2337 N N . THR A 1 315 ? 5.863 3.984 9.328 1 98.62 315 THR A N 1
ATOM 2338 C CA . THR A 1 315 ? 7.059 4.488 9.992 1 98.62 315 THR A CA 1
ATOM 2339 C C . THR A 1 315 ? 7.781 3.361 10.727 1 98.62 315 THR A C 1
ATOM 2341 O O . THR A 1 315 ? 9.016 3.307 10.727 1 98.62 315 THR A O 1
ATOM 2344 N N . ARG A 1 316 ? 7.043 2.51 11.383 1 98.62 316 ARG A N 1
ATOM 2345 C CA . ARG A 1 316 ? 7.648 1.388 12.094 1 98.62 316 ARG A CA 1
ATOM 2346 C C . ARG A 1 316 ? 8.367 0.455 11.125 1 98.62 316 ARG A C 1
ATOM 2348 O O . ARG A 1 316 ? 9.461 -0.037 11.422 1 98.62 316 ARG A O 1
ATOM 2355 N N . ALA A 1 317 ? 7.77 0.189 9.977 1 98.75 317 ALA A N 1
ATOM 2356 C CA . ALA A 1 317 ? 8.422 -0.619 8.945 1 98.75 317 ALA A CA 1
ATOM 2357 C C . ALA A 1 317 ? 9.742 0.016 8.5 1 98.75 317 ALA A C 1
ATOM 2359 O O . ALA A 1 317 ? 10.75 -0.676 8.344 1 98.75 317 ALA A O 1
ATOM 2360 N N . ALA A 1 318 ? 9.727 1.314 8.281 1 98.88 318 ALA A N 1
ATOM 2361 C CA . ALA A 1 318 ? 10.93 2.035 7.891 1 98.88 318 ALA A CA 1
ATOM 2362 C C . ALA A 1 318 ? 12 1.945 8.977 1 98.88 318 ALA A C 1
ATOM 2364 O O . ALA A 1 318 ? 13.18 1.745 8.68 1 98.88 318 ALA A O 1
ATOM 2365 N N . ALA A 1 319 ? 11.555 2.076 10.211 1 98.94 319 ALA A N 1
ATOM 2366 C CA . ALA A 1 319 ? 12.492 2.041 11.328 1 98.94 319 ALA A CA 1
ATOM 2367 C C . ALA A 1 319 ? 13.125 0.659 11.469 1 98.94 319 ALA A C 1
ATOM 2369 O O . ALA A 1 319 ? 14.328 0.541 11.711 1 98.94 319 ALA A O 1
ATOM 2370 N N . LEU A 1 320 ? 12.344 -0.375 11.359 1 98.88 320 LEU A N 1
ATOM 2371 C CA . LEU A 1 320 ? 12.867 -1.736 11.422 1 98.88 320 LEU A CA 1
ATOM 2372 C C . LEU A 1 320 ? 13.852 -1.991 10.281 1 98.88 320 LEU A C 1
ATOM 2374 O O . LEU A 1 320 ? 14.906 -2.594 10.5 1 98.88 320 LEU A O 1
ATOM 2378 N N . ALA A 1 321 ? 13.484 -1.564 9.062 1 98.88 321 ALA A N 1
ATOM 2379 C CA . ALA A 1 321 ? 14.367 -1.704 7.91 1 98.88 321 ALA A CA 1
ATOM 2380 C C . ALA A 1 321 ? 15.688 -0.968 8.133 1 98.88 321 ALA A C 1
ATOM 2382 O O . ALA A 1 321 ? 16.75 -1.485 7.801 1 98.88 321 ALA A O 1
ATOM 2383 N N . ALA A 1 322 ? 15.578 0.213 8.648 1 98.88 322 ALA A N 1
ATOM 2384 C CA . ALA A 1 322 ? 16.75 1.04 8.906 1 98.88 322 ALA A CA 1
ATOM 2385 C C . ALA A 1 322 ? 17.688 0.361 9.898 1 98.88 322 ALA A C 1
ATOM 2387 O O . ALA A 1 322 ? 18.906 0.348 9.695 1 98.88 322 ALA A O 1
ATOM 2388 N N . ARG A 1 323 ? 17.141 -0.147 10.984 1 98.5 323 ARG A N 1
ATOM 2389 C CA . ARG A 1 323 ? 17.938 -0.861 11.969 1 98.5 323 ARG A CA 1
ATOM 2390 C C . ARG A 1 323 ? 18.688 -2.031 11.336 1 98.5 323 ARG A C 1
ATOM 2392 O O . ARG A 1 323 ? 19.875 -2.244 11.609 1 98.5 323 ARG A O 1
ATOM 2399 N N . ASP A 1 324 ? 18 -2.773 10.516 1 98.38 324 ASP A N 1
ATOM 2400 C CA . ASP A 1 324 ? 18.609 -3.916 9.836 1 98.38 324 ASP A CA 1
ATOM 2401 C C . ASP A 1 324 ? 19.734 -3.473 8.906 1 98.38 324 ASP A C 1
ATOM 2403 O O . ASP A 1 324 ? 20.75 -4.16 8.773 1 98.38 324 ASP A O 1
ATOM 2407 N N . ALA A 1 325 ? 19.578 -2.316 8.234 1 98.25 325 ALA A N 1
ATOM 2408 C CA . ALA A 1 325 ? 20.516 -1.845 7.215 1 98.25 325 ALA A CA 1
ATOM 2409 C C . ALA A 1 325 ? 21.609 -0.975 7.832 1 98.25 325 ALA A C 1
ATOM 2411 O O . ALA A 1 325 ? 22.562 -0.588 7.148 1 98.25 325 ALA A O 1
ATOM 2412 N N . GLY A 1 326 ? 21.469 -0.619 9.062 1 98.19 326 GLY A N 1
ATOM 2413 C CA . GLY A 1 326 ? 22.422 0.285 9.703 1 98.19 326 GLY A CA 1
ATOM 2414 C C . GLY A 1 326 ? 22.25 1.729 9.273 1 98.19 326 GLY A C 1
ATOM 2415 O O . GLY A 1 326 ? 23.234 2.467 9.148 1 98.19 326 GLY A O 1
ATOM 2416 N N . VAL A 1 327 ? 21.078 2.133 8.93 1 98.38 327 VAL A N 1
ATOM 2417 C CA . VAL A 1 327 ? 20.719 3.479 8.5 1 98.38 327 VAL A CA 1
ATOM 2418 C C . VAL A 1 327 ? 20.094 4.25 9.664 1 98.38 327 VAL A C 1
ATOM 2420 O O . VAL A 1 327 ? 19.203 3.74 10.352 1 98.38 327 VAL A O 1
ATOM 2423 N N . PRO A 1 328 ? 20.516 5.449 10.023 1 98.62 328 PRO A N 1
ATOM 2424 C CA . PRO A 1 328 ? 19.938 6.195 11.141 1 98.62 328 PRO A CA 1
ATOM 2425 C C . PRO A 1 328 ? 18.5 6.633 10.875 1 98.62 328 PRO A C 1
ATOM 2427 O O . PRO A 1 328 ? 18.156 7.004 9.75 1 98.62 328 PRO A O 1
ATOM 2430 N N . VAL A 1 329 ? 17.703 6.598 11.906 1 98.88 329 VAL A N 1
ATOM 2431 C CA . VAL A 1 329 ? 16.328 7.07 11.875 1 98.88 329 VAL A CA 1
ATOM 2432 C C . VAL A 1 329 ? 16.203 8.367 12.672 1 98.88 329 VAL A C 1
ATOM 2434 O O . VAL A 1 329 ? 16.375 8.367 13.898 1 98.88 329 VAL A O 1
ATOM 2437 N N . LEU A 1 330 ? 15.883 9.445 12.008 1 98.81 330 LEU A N 1
ATOM 2438 C CA . LEU A 1 330 ? 15.688 10.75 12.617 1 98.81 330 LEU A CA 1
ATOM 2439 C C . LEU A 1 330 ? 14.219 11.156 12.578 1 98.81 330 LEU A C 1
ATOM 2441 O O . LEU A 1 330 ? 13.531 10.93 11.578 1 98.81 330 LEU A O 1
ATOM 2445 N N . VAL A 1 331 ? 13.75 11.672 13.648 1 98.81 331 VAL A N 1
ATOM 2446 C CA . VAL A 1 331 ? 12.406 12.25 13.734 1 98.81 331 VAL A CA 1
ATOM 2447 C C . VAL A 1 331 ? 12.508 13.75 14.008 1 98.81 331 VAL A C 1
ATOM 2449 O O . VAL A 1 331 ? 13.195 14.172 14.938 1 98.81 331 VAL A O 1
ATOM 2452 N N . ALA A 1 332 ? 11.875 14.539 13.188 1 98.69 332 ALA A N 1
ATOM 2453 C CA . ALA A 1 332 ? 11.891 15.992 13.336 1 98.69 332 ALA A CA 1
ATOM 2454 C C . ALA A 1 332 ? 10.523 16.5 13.781 1 98.69 332 ALA A C 1
ATOM 2456 O O . ALA A 1 332 ? 9.516 16.281 13.109 1 98.69 332 ALA A O 1
ATOM 2457 N N . CYS A 1 333 ? 10.477 17.203 14.898 1 98.12 333 CYS A N 1
ATOM 2458 C CA . CYS A 1 333 ? 9.227 17.781 15.352 1 98.12 333 CYS A CA 1
ATOM 2459 C C . CYS A 1 333 ? 9.477 18.844 16.422 1 98.12 333 CYS A C 1
ATOM 2461 O O . CYS A 1 333 ? 10.547 18.875 17.031 1 98.12 333 CYS A O 1
ATOM 2463 N N . ALA A 1 334 ? 8.523 19.75 16.594 1 98 334 ALA A N 1
ATOM 2464 C CA . ALA A 1 334 ? 8.578 20.703 17.688 1 98 334 ALA A CA 1
ATOM 2465 C C . ALA A 1 334 ? 8.406 20 19.031 1 98 334 ALA A C 1
ATOM 2467 O O . ALA A 1 334 ? 7.695 19 19.125 1 98 334 ALA A O 1
ATOM 2468 N N . ALA A 1 335 ? 8.961 20.531 20.078 1 97.62 335 ALA A N 1
ATOM 2469 C CA . ALA A 1 335 ? 8.852 19.969 21.422 1 97.62 335 ALA A CA 1
ATOM 2470 C C . ALA A 1 335 ? 7.402 19.969 21.906 1 97.62 335 ALA A C 1
ATOM 2472 O O . ALA A 1 335 ? 7.031 19.172 22.766 1 97.62 335 ALA A O 1
ATOM 2473 N N . ASP A 1 336 ? 6.574 20.781 21.281 1 97.31 336 ASP A N 1
ATOM 2474 C CA . ASP A 1 336 ? 5.16 20.859 21.641 1 97.31 336 ASP A CA 1
ATOM 2475 C C . ASP A 1 336 ? 4.434 19.562 21.281 1 97.31 336 ASP A C 1
ATOM 2477 O O . ASP A 1 336 ? 3.297 19.344 21.703 1 97.31 336 ASP A O 1
ATOM 2481 N N . LYS A 1 337 ? 5.059 18.672 20.578 1 97.12 337 LYS A N 1
ATOM 2482 C CA . LYS A 1 337 ? 4.449 17.406 20.219 1 97.12 337 LYS A CA 1
ATOM 2483 C C . LYS A 1 337 ? 4.727 16.344 21.281 1 97.12 337 LYS A C 1
ATOM 2485 O O . LYS A 1 337 ? 4.219 15.219 21.188 1 97.12 337 LYS A O 1
ATOM 2490 N N . ILE A 1 338 ? 5.555 16.625 22.266 1 97.5 338 ILE A N 1
ATOM 2491 C CA . ILE A 1 338 ? 5.754 15.719 23.391 1 97.5 338 ILE A CA 1
ATOM 2492 C C . ILE A 1 338 ? 4.488 15.664 24.25 1 97.5 338 ILE A C 1
ATOM 2494 O O . ILE A 1 338 ? 4.055 16.688 24.781 1 97.5 338 ILE A O 1
ATOM 2498 N N . ALA A 1 339 ? 3.887 14.555 24.375 1 96.94 339 ALA A N 1
ATOM 2499 C CA . ALA A 1 339 ? 2.643 14.352 25.109 1 96.94 339 ALA A CA 1
ATOM 2500 C C . ALA A 1 339 ? 2.918 14.125 26.594 1 96.94 339 ALA A C 1
ATOM 2502 O O . ALA A 1 339 ? 4.012 13.695 26.969 1 96.94 339 ALA A O 1
ATOM 2503 N N . THR A 1 340 ? 1.96 14.414 27.406 1 95.94 340 THR A N 1
ATOM 2504 C CA . THR A 1 340 ? 2.092 14.219 28.844 1 95.94 340 THR A CA 1
ATOM 2505 C C . THR A 1 340 ? 1.788 12.773 29.219 1 95.94 340 THR A C 1
ATOM 2507 O O . THR A 1 340 ? 2.088 12.352 30.344 1 95.94 340 THR A O 1
ATOM 2510 N N . GLU A 1 341 ? 1.155 12.078 28.359 1 94.12 341 GLU A N 1
ATOM 2511 C CA . GLU A 1 341 ? 0.729 10.688 28.516 1 94.12 341 GLU A CA 1
ATOM 2512 C C . GLU A 1 341 ? 0.549 10.008 27.156 1 94.12 341 GLU A C 1
ATOM 2514 O O . GLU A 1 341 ? 0.722 10.641 26.109 1 94.12 341 GLU A O 1
ATOM 2519 N N . GLN A 1 342 ? 0.354 8.719 27.281 1 92.12 342 GLN A N 1
ATOM 2520 C CA . GLN A 1 342 ? -0.014 8.023 26.062 1 92.12 342 GLN A CA 1
ATOM 2521 C C . GLN A 1 342 ? -1.416 8.414 25.609 1 92.12 342 GLN A C 1
ATOM 2523 O O . GLN A 1 342 ? -2.348 8.461 26.406 1 92.12 342 GLN A O 1
ATOM 2528 N N . LEU A 1 343 ? -1.583 8.766 24.344 1 88.38 343 LEU A N 1
ATOM 2529 C CA . LEU A 1 343 ? -2.855 9.219 23.781 1 88.38 343 LEU A CA 1
ATOM 2530 C C . LEU A 1 343 ? -3.398 8.203 22.781 1 88.38 343 LEU A C 1
ATOM 2532 O O . LEU A 1 343 ? -2.629 7.508 22.109 1 88.38 343 LEU A O 1
ATOM 2536 N N . PRO A 1 344 ? -4.648 8.109 22.734 1 81.44 344 PRO A N 1
ATOM 2537 C CA . PRO A 1 344 ? -5.199 7.289 21.656 1 81.44 344 PRO A CA 1
ATOM 2538 C C . PRO A 1 344 ? -4.98 7.906 20.266 1 81.44 344 PRO A C 1
ATOM 2540 O O . PRO A 1 344 ? -4.828 9.125 20.156 1 81.44 344 PRO A O 1
ATOM 2543 N N . ALA A 1 345 ? -4.973 7.039 19.266 1 74.81 345 ALA A N 1
ATOM 2544 C CA . ALA A 1 345 ? -4.828 7.559 17.922 1 74.81 345 ALA A CA 1
ATOM 2545 C C . ALA A 1 345 ? -6.113 8.242 17.453 1 74.81 345 ALA A C 1
ATOM 2547 O O . ALA A 1 345 ? -7.215 7.801 17.781 1 74.81 345 ALA A O 1
ATOM 2548 N N . ASP A 1 346 ? -5.941 9.352 16.781 1 69.94 346 ASP A N 1
ATOM 2549 C CA . ASP A 1 346 ? -7.09 10.008 16.172 1 69.94 346 ASP A CA 1
ATOM 2550 C C . ASP A 1 346 ? -7.715 9.133 15.094 1 69.94 346 ASP A C 1
ATOM 2552 O O . ASP A 1 346 ? -7 8.445 14.352 1 69.94 346 ASP A O 1
ATOM 2556 N N . GLU A 1 347 ? -9.016 8.969 15.164 1 64.12 347 GLU A N 1
ATOM 2557 C CA . GLU A 1 347 ? -9.727 8.258 14.102 1 64.12 347 GLU A CA 1
ATOM 2558 C C . GLU A 1 347 ? -9.914 9.148 12.875 1 64.12 347 GLU A C 1
ATOM 2560 O O . GLU A 1 347 ? -10.164 10.344 13 1 64.12 347 GLU A O 1
ATOM 2565 N N . MET A 1 348 ? -9.242 8.773 11.82 1 64.06 348 MET A N 1
ATOM 2566 C CA . MET A 1 348 ? -9.492 9.531 10.602 1 64.06 348 MET A CA 1
ATOM 2567 C C . MET A 1 348 ? -10.727 9.008 9.875 1 64.06 348 MET A C 1
ATOM 2569 O O . MET A 1 348 ? -11.055 7.828 9.969 1 64.06 348 MET A O 1
ATOM 2573 N N . ASP A 1 349 ? -11.617 9.945 9.422 1 56.53 349 ASP A N 1
ATOM 2574 C CA . ASP A 1 349 ? -12.844 9.594 8.711 1 56.53 349 ASP A CA 1
ATOM 2575 C C . ASP A 1 349 ? -12.562 8.578 7.602 1 56.53 349 ASP A C 1
ATOM 2577 O O . ASP A 1 349 ? -11.469 8.57 7.027 1 56.53 349 ASP A O 1
ATOM 2581 N N . ASP A 1 350 ? -13.234 7.465 7.609 1 51.88 350 ASP A N 1
ATOM 2582 C CA . ASP A 1 350 ? -13.273 6.16 6.953 1 51.88 350 ASP A CA 1
ATOM 2583 C C . ASP A 1 350 ? -13.109 6.301 5.441 1 51.88 350 ASP A C 1
ATOM 2585 O O . ASP A 1 350 ? -13.258 5.328 4.703 1 51.88 350 ASP A O 1
ATOM 2589 N N . ASP A 1 351 ? -13.32 7.602 4.781 1 52.22 351 ASP A N 1
ATOM 2590 C CA . ASP A 1 351 ? -13.5 7.23 3.381 1 52.22 351 ASP A CA 1
ATOM 2591 C C . ASP A 1 351 ? -12.172 6.805 2.752 1 52.22 351 ASP A C 1
ATOM 2593 O O . ASP A 1 351 ? -11.555 7.574 2.018 1 52.22 351 ASP A O 1
ATOM 2597 N N . PRO A 1 352 ? -11.219 6.438 3.473 1 50.41 352 PRO A N 1
ATOM 2598 C CA . PRO A 1 352 ? -9.969 6.262 2.732 1 50.41 352 PRO A CA 1
ATOM 2599 C C . PRO A 1 352 ? -10.172 5.562 1.39 1 50.41 352 PRO A C 1
ATOM 2601 O O . PRO A 1 352 ? -11.164 4.855 1.201 1 50.41 352 PRO A O 1
ATOM 2604 N N . PRO A 1 353 ? -9.555 6.062 0.323 1 55.34 353 PRO A N 1
ATOM 2605 C CA . PRO A 1 353 ? -9.453 5.16 -0.825 1 55.34 353 PRO A CA 1
ATOM 2606 C C . PRO A 1 353 ? -9.391 3.689 -0.416 1 55.34 353 PRO A C 1
ATOM 2608 O O . PRO A 1 353 ? -8.664 3.338 0.52 1 55.34 353 PRO A O 1
ATOM 2611 N N . THR A 1 354 ? -10.438 2.949 -0.559 1 71.75 354 THR A N 1
ATOM 2612 C CA . THR A 1 354 ? -10.812 1.657 0.005 1 71.75 354 THR A CA 1
ATOM 2613 C C . THR A 1 354 ? -9.711 0.623 -0.241 1 71.75 354 THR A C 1
ATOM 2615 O O . THR A 1 354 ? -9.117 0.586 -1.32 1 71.75 354 THR A O 1
ATOM 2618 N N . LEU A 1 355 ? -8.945 0.271 0.871 1 84.06 355 LEU A N 1
ATOM 2619 C CA . LEU A 1 355 ? -8.133 -0.937 0.797 1 84.06 355 LEU A CA 1
ATOM 2620 C C . LEU A 1 355 ? -8.914 -2.076 0.148 1 84.06 355 LEU A C 1
ATOM 2622 O O . LEU A 1 355 ? -8.328 -2.914 -0.546 1 84.06 355 LEU A O 1
ATOM 2626 N N . TYR A 1 356 ? -10.266 -2.006 0.34 1 91.06 356 TYR A N 1
ATOM 2627 C CA . TYR A 1 356 ? -11.117 -3.09 -0.138 1 91.06 356 TYR A CA 1
ATOM 2628 C C . TYR A 1 356 ? -12.508 -2.58 -0.48 1 91.06 356 TYR A C 1
ATOM 2630 O O . TYR A 1 356 ? -13.133 -1.884 0.321 1 91.06 356 TYR A O 1
ATOM 2638 N N . ASP A 1 357 ? -12.977 -2.938 -1.698 1 89.12 357 ASP A N 1
ATOM 2639 C CA . ASP A 1 357 ? -14.305 -2.533 -2.135 1 89.12 357 ASP A CA 1
ATOM 2640 C C . ASP A 1 357 ? -15.125 -3.742 -2.582 1 89.12 357 ASP A C 1
ATOM 2642 O O . ASP A 1 357 ? -16.125 -3.592 -3.287 1 89.12 357 ASP A O 1
ATOM 2646 N N . GLY A 1 358 ? -14.656 -4.883 -2.254 1 91 358 GLY A N 1
ATOM 2647 C CA . GLY A 1 358 ? -15.383 -6.094 -2.611 1 91 358 GLY A CA 1
ATOM 2648 C C . GLY A 1 358 ? -16.5 -6.434 -1.637 1 91 358 GLY A C 1
ATOM 2649 O O . GLY A 1 358 ? -16.812 -5.645 -0.747 1 91 358 GLY A O 1
ATOM 2650 N N . ASP A 1 359 ? -17.125 -7.613 -1.82 1 92.19 359 ASP A N 1
ATOM 2651 C CA . ASP A 1 359 ? -18.312 -7.957 -1.045 1 92.19 359 ASP A CA 1
ATOM 2652 C C . ASP A 1 359 ? -18.031 -9.125 -0.104 1 92.19 359 ASP A C 1
ATOM 2654 O O . ASP A 1 359 ? -18.938 -9.57 0.621 1 92.19 359 ASP A O 1
ATOM 2658 N N . ALA A 1 360 ? -16.781 -9.578 -0.125 1 94.06 360 ALA A N 1
ATOM 2659 C CA . ALA A 1 360 ? -16.469 -10.703 0.758 1 94.06 360 ALA A CA 1
ATOM 2660 C C . ALA A 1 360 ? -16.594 -10.297 2.225 1 94.06 360 ALA A C 1
ATOM 2662 O O . ALA A 1 360 ? -16.422 -9.125 2.566 1 94.06 360 ALA A O 1
ATOM 2663 N N . ASP A 1 361 ? -17 -11.281 3.021 1 95.12 361 ASP A N 1
ATOM 2664 C CA . ASP A 1 361 ? -17.141 -11.039 4.453 1 95.12 361 ASP A CA 1
ATOM 2665 C C . ASP A 1 361 ? -15.789 -11.094 5.156 1 95.12 361 ASP A C 1
ATOM 2667 O O . ASP A 1 361 ? -15.422 -12.125 5.73 1 95.12 361 ASP A O 1
ATOM 2671 N N . LEU A 1 362 ? -15.039 -9.977 5.176 1 96.12 362 LEU A N 1
ATOM 2672 C CA . LEU A 1 362 ? -13.742 -9.906 5.844 1 96.12 362 LEU A CA 1
ATOM 2673 C C . LEU A 1 362 ? -13.594 -8.578 6.582 1 96.12 362 LEU A C 1
ATOM 2675 O O . LEU A 1 362 ? -14.359 -7.641 6.352 1 96.12 362 LEU A O 1
ATOM 2679 N N . THR A 1 363 ? -12.773 -8.562 7.543 1 95.56 363 THR A N 1
ATOM 2680 C CA . THR A 1 363 ? -12.43 -7.348 8.273 1 95.56 363 THR A CA 1
ATOM 2681 C C . THR A 1 363 ? -11.32 -6.582 7.566 1 95.56 363 THR A C 1
ATOM 2683 O O . THR A 1 363 ? -10.375 -7.188 7.043 1 95.56 363 THR A O 1
ATOM 2686 N N . VAL A 1 364 ? -11.43 -5.34 7.461 1 94.38 364 VAL A N 1
ATOM 2687 C CA . VAL A 1 364 ? -10.375 -4.496 6.902 1 94.38 364 VAL A CA 1
ATOM 2688 C C . VAL A 1 364 ? -9.734 -3.674 8.016 1 94.38 364 VAL A C 1
ATOM 2690 O O . VAL A 1 364 ? -10.406 -2.898 8.695 1 94.38 364 VAL A O 1
ATOM 2693 N N . ALA A 1 365 ? -8.461 -3.893 8.297 1 92.88 365 ALA A N 1
ATOM 2694 C CA . ALA A 1 365 ? -7.668 -3.092 9.227 1 92.88 365 ALA A CA 1
ATOM 2695 C C . ALA A 1 365 ? -6.82 -2.064 8.484 1 92.88 365 ALA A C 1
ATOM 2697 O O . ALA A 1 365 ? -5.891 -2.428 7.758 1 92.88 365 ALA A O 1
ATOM 2698 N N . LYS A 1 366 ? -7.102 -0.774 8.648 1 92.38 366 LYS A N 1
ATOM 2699 C CA . LYS A 1 366 ? -6.379 0.263 7.918 1 92.38 366 LYS A CA 1
ATOM 2700 C C . LYS A 1 366 ? -6.074 1.459 8.82 1 92.38 366 LYS A C 1
ATOM 2702 O O . LYS A 1 366 ? -6.445 2.59 8.5 1 92.38 366 LYS A O 1
ATOM 2707 N N . PRO A 1 367 ? -5.344 1.142 9.906 1 91.56 367 PRO A N 1
ATOM 2708 C CA . PRO A 1 367 ? -4.961 2.275 10.75 1 91.56 367 PRO A CA 1
ATOM 2709 C C . PRO A 1 367 ? -4.156 3.33 9.992 1 91.56 367 PRO A C 1
ATOM 2711 O O . PRO A 1 367 ? -3.459 3.002 9.023 1 91.56 367 PRO A O 1
ATOM 2714 N N . VAL A 1 368 ? -4.234 4.57 10.477 1 90.75 368 VAL A N 1
ATOM 2715 C CA . VAL A 1 368 ? -3.553 5.676 9.812 1 90.75 368 VAL A CA 1
ATOM 2716 C C . VAL A 1 368 ? -2.277 6.031 10.57 1 90.75 368 VAL A C 1
ATOM 2718 O O . VAL A 1 368 ? -1.277 6.422 9.969 1 90.75 368 VAL A O 1
ATOM 2721 N N . PHE A 1 369 ? -2.307 5.883 11.867 1 93.25 369 PHE A N 1
ATOM 2722 C CA . PHE A 1 369 ? -1.164 6.191 12.727 1 93.25 369 PHE A CA 1
ATOM 2723 C C . PHE A 1 369 ? -0.661 4.938 13.43 1 93.25 369 PHE A C 1
ATOM 2725 O O . PHE A 1 369 ? -1.379 3.939 13.523 1 93.25 369 PHE A O 1
ATOM 2732 N N . GLU A 1 370 ? 0.51 5.004 13.875 1 95.31 370 GLU A N 1
ATOM 2733 C CA . GLU A 1 370 ? 1.07 3.908 14.656 1 95.31 370 GLU A CA 1
ATOM 2734 C C . GLU A 1 370 ? 2.088 4.418 15.672 1 95.31 370 GLU A C 1
ATOM 2736 O O . GLU A 1 370 ? 2.59 5.539 15.547 1 95.31 370 GLU A O 1
ATOM 2741 N N . ALA A 1 371 ? 2.264 3.59 16.688 1 96.19 371 ALA A N 1
ATOM 2742 C CA . ALA A 1 371 ? 3.301 3.838 17.672 1 96.19 371 ALA A CA 1
ATOM 2743 C C . ALA A 1 371 ? 4.617 3.176 17.281 1 96.19 371 ALA A C 1
ATOM 2745 O O . ALA A 1 371 ? 4.645 1.988 16.953 1 96.19 371 ALA A O 1
ATOM 2746 N N . VAL A 1 372 ? 5.664 3.869 17.203 1 98.06 372 VAL A N 1
ATOM 2747 C CA . VAL A 1 372 ? 7.012 3.385 16.922 1 98.06 372 VAL A CA 1
ATOM 2748 C C . VAL A 1 372 ? 7.844 3.385 18.203 1 98.06 372 VAL A C 1
ATOM 2750 O O . VAL A 1 372 ? 8.086 4.441 18.797 1 98.06 372 VAL A O 1
ATOM 2753 N N . PRO A 1 373 ? 8.289 2.229 18.656 1 97.62 373 PRO A N 1
ATOM 2754 C CA . PRO A 1 373 ? 9.102 2.184 19.875 1 97.62 373 PRO A CA 1
ATOM 2755 C C . PRO A 1 373 ? 10.344 3.072 19.797 1 97.62 373 PRO A C 1
ATOM 2757 O O . PRO A 1 373 ? 11.023 3.092 18.766 1 97.62 373 PRO A O 1
ATOM 2760 N N . GLY A 1 374 ? 10.633 3.754 20.891 1 97.44 374 GLY A N 1
ATOM 2761 C CA . GLY A 1 374 ? 11.766 4.672 20.938 1 97.44 374 GLY A CA 1
ATOM 2762 C C . GLY A 1 374 ? 13.086 4.012 20.578 1 97.44 374 GLY A C 1
ATOM 2763 O O . GLY A 1 374 ? 13.977 4.652 20.031 1 97.44 374 GLY A O 1
ATOM 2764 N N . ARG A 1 375 ? 13.211 2.713 20.875 1 97.5 375 ARG A N 1
ATOM 2765 C CA . ARG A 1 375 ? 14.445 1.97 20.641 1 97.5 375 ARG A CA 1
ATOM 2766 C C . ARG A 1 375 ? 14.758 1.899 19.141 1 97.5 375 ARG A C 1
ATOM 2768 O O . ARG A 1 375 ? 15.883 1.578 18.766 1 97.5 375 ARG A O 1
ATOM 2775 N N . LEU A 1 376 ? 13.773 2.188 18.297 1 98.44 376 LEU A N 1
ATOM 2776 C CA . LEU A 1 376 ? 13.969 2.1 16.859 1 98.44 376 LEU A CA 1
ATOM 2777 C C . LEU A 1 376 ? 14.305 3.465 16.266 1 98.44 376 LEU A C 1
ATOM 2779 O O . LEU A 1 376 ? 14.547 3.584 15.062 1 98.44 376 LEU A O 1
ATOM 2783 N N . VAL A 1 377 ? 14.344 4.465 17.078 1 98.56 377 VAL A N 1
ATOM 2784 C CA . VAL A 1 377 ? 14.594 5.832 16.641 1 98.56 377 VAL A CA 1
ATOM 2785 C C . VAL A 1 377 ? 15.945 6.301 17.156 1 98.56 377 VAL A C 1
ATOM 2787 O O . VAL A 1 377 ? 16.219 6.238 18.359 1 98.56 377 VAL A O 1
ATOM 2790 N N . ASP A 1 378 ? 16.812 6.746 16.312 1 98.44 378 ASP A N 1
ATOM 2791 C CA . ASP A 1 378 ? 18.156 7.168 16.719 1 98.44 378 ASP A CA 1
ATOM 2792 C C . ASP A 1 378 ? 18.125 8.539 17.375 1 98.44 378 ASP A C 1
ATOM 2794 O O . ASP A 1 378 ? 18.891 8.805 18.312 1 98.44 378 ASP A O 1
ATOM 2798 N N . ALA A 1 379 ? 17.25 9.438 16.859 1 98.31 379 ALA A N 1
ATOM 2799 C CA . ALA A 1 379 ? 17.141 10.758 17.469 1 98.31 379 ALA A CA 1
ATOM 2800 C C . ALA A 1 379 ? 15.789 11.406 17.156 1 98.31 379 ALA A C 1
ATOM 2802 O O . ALA A 1 379 ? 15.289 11.289 16.031 1 98.31 379 ALA A O 1
ATOM 2803 N N . VAL A 1 380 ? 15.203 11.969 18.125 1 98.62 380 VAL A N 1
ATOM 2804 C CA . VAL A 1 380 ? 14.148 12.953 17.938 1 98.62 380 VAL A CA 1
ATOM 2805 C C . VAL A 1 380 ? 14.734 14.359 18 1 98.62 380 VAL A C 1
ATOM 2807 O O . VAL A 1 380 ? 15.266 14.773 19.047 1 98.62 380 VAL A O 1
ATOM 2810 N N . VAL A 1 381 ? 14.641 15.078 16.906 1 98.75 381 VAL A N 1
ATOM 2811 C CA . VAL A 1 381 ? 15.258 16.391 16.781 1 98.75 381 VAL A CA 1
ATOM 2812 C C . VAL A 1 381 ? 14.195 17.484 16.938 1 98.75 381 VAL A C 1
ATOM 2814 O O . VAL A 1 381 ? 13.258 17.562 16.141 1 98.75 381 VAL A O 1
ATOM 2817 N N . THR A 1 382 ? 14.32 18.328 17.938 1 98.44 382 THR A N 1
ATOM 2818 C CA . THR A 1 382 ? 13.406 19.438 18.188 1 98.44 382 THR A CA 1
ATOM 2819 C C . THR A 1 382 ? 14.109 20.781 17.984 1 98.44 382 THR A C 1
ATOM 2821 O O . THR A 1 382 ? 15.266 20.828 17.562 1 98.44 382 THR A O 1
ATOM 2824 N N . GLU A 1 383 ? 13.398 21.844 18.312 1 98.31 383 GLU A N 1
ATOM 2825 C CA . GLU A 1 383 ? 13.961 23.188 18.156 1 98.31 383 GLU A CA 1
ATOM 2826 C C . GLU A 1 383 ? 15.094 23.422 19.156 1 98.31 383 GLU A C 1
ATOM 2828 O O . GLU A 1 383 ? 15.883 24.344 19 1 98.31 383 GLU A O 1
ATOM 2833 N N . ASP A 1 384 ? 15.18 22.547 20.156 1 96.69 384 ASP A N 1
ATOM 2834 C CA . ASP A 1 384 ? 16.203 22.688 21.172 1 96.69 384 ASP A CA 1
ATOM 2835 C C . ASP A 1 384 ? 17.312 21.656 21 1 96.69 384 ASP A C 1
ATOM 2837 O O . ASP A 1 384 ? 18.203 21.516 21.844 1 96.69 384 ASP A O 1
ATOM 2841 N N . GLY A 1 385 ? 17.203 20.844 19.938 1 97 385 GLY A N 1
ATOM 2842 C CA . GLY A 1 385 ? 18.188 19.797 19.688 1 97 385 GLY A CA 1
ATOM 2843 C C . GLY A 1 385 ? 17.625 18.391 19.844 1 97 385 GLY A C 1
ATOM 2844 O O . GLY A 1 385 ? 16.406 18.203 19.797 1 97 385 GLY A O 1
ATOM 2845 N N . ARG A 1 386 ? 18.562 17.422 19.969 1 97.75 386 ARG A N 1
ATOM 2846 C CA . ARG A 1 386 ? 18.125 16.031 20.172 1 97.75 386 ARG A CA 1
ATOM 2847 C C . ARG A 1 386 ? 17.453 15.859 21.516 1 97.75 386 ARG A C 1
ATOM 2849 O O . ARG A 1 386 ? 17.969 16.297 22.547 1 97.75 386 ARG A O 1
ATOM 2856 N N . LEU A 1 387 ? 16.375 15.289 21.453 1 96.62 387 LEU A N 1
ATOM 2857 C CA . LEU A 1 387 ? 15.602 15.031 22.672 1 96.62 387 LEU A CA 1
ATOM 2858 C C . LEU A 1 387 ? 16.219 13.898 23.484 1 96.62 387 LEU A C 1
ATOM 2860 O O . LEU A 1 387 ? 16.453 12.805 22.953 1 96.62 387 LEU A O 1
ATOM 2864 N N . ASP A 1 388 ? 16.562 14.039 24.734 1 94.31 388 ASP A N 1
ATOM 2865 C CA . ASP A 1 388 ? 16.984 12.969 25.641 1 94.31 388 ASP A CA 1
ATOM 2866 C C . ASP A 1 388 ? 15.977 12.773 26.766 1 94.31 388 ASP A C 1
ATOM 2868 O O . ASP A 1 388 ? 14.93 13.43 26.797 1 94.31 388 ASP A O 1
ATOM 2872 N N . GLY A 1 389 ? 16.266 11.859 27.594 1 93.19 389 GLY A N 1
ATOM 2873 C CA . GLY A 1 389 ? 15.336 11.5 28.641 1 93.19 389 GLY A CA 1
ATOM 2874 C C . GLY A 1 389 ? 15.047 12.641 29.594 1 93.19 389 GLY A C 1
ATOM 2875 O O . GLY A 1 389 ? 13.898 12.852 30 1 93.19 389 GLY A O 1
ATOM 2876 N N . ASP A 1 390 ? 16.016 13.398 29.922 1 93.81 390 ASP A N 1
ATOM 2877 C CA . ASP A 1 390 ? 15.844 14.516 30.844 1 93.81 390 ASP A CA 1
ATOM 2878 C C . ASP A 1 390 ? 14.992 15.617 30.219 1 93.81 390 ASP A C 1
ATOM 2880 O O . ASP A 1 390 ? 14.109 16.172 30.875 1 93.81 390 ASP A O 1
ATOM 2884 N N . ALA A 1 391 ? 15.344 15.906 28.984 1 93.38 391 ALA A N 1
ATOM 2885 C CA . ALA A 1 391 ? 14.578 16.922 28.281 1 93.38 391 ALA A CA 1
ATOM 2886 C C . ALA A 1 391 ? 13.117 16.516 28.125 1 93.38 391 ALA A C 1
ATOM 2888 O O . ALA A 1 391 ? 12.211 17.344 28.234 1 93.38 391 ALA A O 1
ATOM 2889 N N . ALA A 1 392 ? 12.898 15.281 27.844 1 95.06 392 ALA A N 1
ATOM 2890 C CA . ALA A 1 392 ? 11.539 14.758 27.719 1 95.06 392 ALA A CA 1
ATOM 2891 C C . ALA A 1 392 ? 10.781 14.875 29.031 1 95.06 392 ALA A C 1
ATOM 2893 O O . ALA A 1 392 ? 9.633 15.328 29.062 1 95.06 392 ALA A O 1
ATOM 2894 N N . ALA A 1 393 ? 11.43 14.516 30.094 1 95.69 393 ALA A N 1
ATOM 2895 C CA . ALA A 1 393 ? 10.812 14.594 31.422 1 95.69 393 ALA A CA 1
ATOM 2896 C C . ALA A 1 393 ? 10.477 16.031 31.781 1 95.69 393 ALA A C 1
ATOM 2898 O O . ALA A 1 393 ? 9.406 16.312 32.344 1 95.69 393 ALA A O 1
ATOM 2899 N N . ALA A 1 394 ? 11.367 16.875 31.516 1 96.12 394 ALA A N 1
ATOM 2900 C CA . ALA A 1 394 ? 11.133 18.297 31.797 1 96.12 394 ALA A CA 1
ATOM 2901 C C . ALA A 1 394 ? 9.953 18.828 31 1 96.12 394 ALA A C 1
ATOM 2903 O O . ALA A 1 394 ? 9.141 19.594 31.516 1 96.12 394 ALA A O 1
ATOM 2904 N N . ALA A 1 395 ? 9.922 18.469 29.719 1 95.5 395 ALA A N 1
ATOM 2905 C CA . ALA A 1 395 ? 8.82 18.891 28.844 1 95.5 395 ALA A CA 1
ATOM 2906 C C . ALA A 1 395 ? 7.48 18.391 29.391 1 95.5 395 ALA A C 1
ATOM 2908 O O . ALA A 1 395 ? 6.496 19.141 29.391 1 95.5 395 ALA A O 1
ATOM 2909 N N . VAL A 1 396 ? 7.422 17.188 29.828 1 96.56 396 VAL A N 1
ATOM 2910 C CA . VAL A 1 396 ? 6.199 16.578 30.359 1 96.56 396 VAL A CA 1
ATOM 2911 C C . VAL A 1 396 ? 5.727 17.359 31.578 1 96.56 396 VAL A C 1
ATOM 2913 O O . VAL A 1 396 ? 4.543 17.688 31.688 1 96.56 396 VAL A O 1
ATOM 2916 N N . ARG A 1 397 ? 6.645 17.672 32.438 1 96.06 397 ARG A N 1
ATOM 2917 C CA . ARG A 1 397 ? 6.312 18.422 33.656 1 96.06 397 ARG A CA 1
ATOM 2918 C C . ARG A 1 397 ? 5.758 19.812 33.312 1 96.06 397 ARG A C 1
ATOM 2920 O O . ARG A 1 397 ? 4.746 20.234 33.875 1 96.06 397 ARG A O 1
ATOM 2927 N N . GLU A 1 398 ? 6.445 20.438 32.469 1 96.56 398 GLU A N 1
ATOM 2928 C CA . GLU A 1 398 ? 6.035 21.781 32.062 1 96.56 398 GLU A CA 1
ATOM 2929 C C . GLU A 1 398 ? 4.633 21.766 31.453 1 96.56 398 GLU A C 1
ATOM 2931 O O . GLU A 1 398 ? 3.793 22.594 31.797 1 96.56 398 GLU A O 1
ATOM 2936 N N . ARG A 1 399 ? 4.301 20.859 30.594 1 96 399 ARG A N 1
ATOM 2937 C CA . ARG A 1 399 ? 3.039 20.781 29.859 1 96 399 ARG A CA 1
ATOM 2938 C C . ARG A 1 399 ? 1.896 20.391 30.797 1 96 399 ARG A C 1
ATOM 2940 O O . ARG A 1 399 ? 0.759 20.828 30.609 1 96 399 ARG A O 1
ATOM 2947 N N . ARG A 1 400 ? 2.195 19.578 31.75 1 95 400 ARG A N 1
ATOM 2948 C CA . ARG A 1 400 ? 1.188 19.297 32.781 1 95 400 ARG A CA 1
ATOM 2949 C C . ARG A 1 400 ? 0.763 20.562 33.5 1 95 400 ARG A C 1
ATOM 2951 O O . ARG A 1 400 ? -0.417 20.734 33.812 1 95 400 ARG A O 1
ATOM 2958 N N . GLY A 1 401 ? 1.698 21.406 33.719 1 95.94 401 GLY A N 1
ATOM 2959 C CA . GLY A 1 401 ? 1.407 22.672 34.344 1 95.94 401 GLY A CA 1
ATOM 2960 C C . GLY A 1 401 ? 0.526 23.578 33.531 1 95.94 401 GLY A C 1
ATOM 2961 O O . GLY A 1 401 ? -0.269 24.359 34.062 1 95.94 401 GLY A O 1
ATOM 2962 N N . TRP A 1 402 ? 0.668 23.5 32.188 1 96.06 402 TRP A N 1
ATOM 2963 C CA . TRP A 1 402 ? -0.11 24.344 31.297 1 96.06 402 TRP A CA 1
ATOM 2964 C C . TRP A 1 402 ? -1.598 24.016 31.406 1 96.06 402 TRP A C 1
ATOM 2966 O O . TRP A 1 402 ? -2.441 24.859 31.078 1 96.06 402 TRP A O 1
ATOM 2976 N N . ALA A 1 403 ? -1.959 22.859 31.891 1 93.44 403 ALA A N 1
ATOM 2977 C CA . ALA A 1 403 ? -3.355 22.438 31.922 1 93.44 403 ALA A CA 1
ATOM 2978 C C . ALA A 1 403 ? -4.066 23 33.156 1 93.44 403 ALA A C 1
ATOM 2980 O O . ALA A 1 403 ? -5.281 22.844 33.281 1 93.44 403 ALA A O 1
ATOM 2981 N N . ASP A 1 404 ? -3.457 23.781 33.969 1 93.12 404 ASP A N 1
ATOM 2982 C CA . ASP A 1 404 ? -3.982 24.234 35.281 1 93.12 404 ASP A CA 1
ATOM 2983 C C . ASP A 1 404 ? -4.957 25.391 35.094 1 93.12 404 ASP A C 1
ATOM 2985 O O . ASP A 1 404 ? -5.645 25.781 36.031 1 93.12 404 ASP A O 1
ATOM 2989 N N . TRP A 1 405 ? -5.027 25.922 33.938 1 93.81 405 TRP A N 1
ATOM 2990 C CA . TRP A 1 405 ? -5.941 27.031 33.719 1 93.81 405 TRP A CA 1
ATOM 2991 C C . TRP A 1 405 ? -7.391 26.594 33.875 1 93.81 405 TRP A C 1
ATOM 2993 O O . TRP A 1 405 ? -8.281 27.422 34.125 1 93.81 405 TRP A O 1
ATOM 3003 N N . GLU A 1 406 ? -7.641 25.281 33.719 1 84.12 406 GLU A N 1
ATOM 3004 C CA . GLU A 1 406 ? -8.992 24.734 33.812 1 84.12 406 GLU A CA 1
ATOM 3005 C C . GLU A 1 406 ? -9.523 24.875 35.25 1 84.12 406 GLU A C 1
ATOM 3007 O O . GLU A 1 406 ? -8.773 24.719 36.219 1 84.12 406 GLU A O 1
ATOM 3012 N N . MET B 1 1 ? -28.047 -24.297 -41.406 1 77.88 1 MET B N 1
ATOM 3013 C CA . MET B 1 1 ? -28.062 -23.484 -40.188 1 77.88 1 MET B CA 1
ATOM 3014 C C . MET B 1 1 ? -26.969 -23.938 -39.25 1 77.88 1 MET B C 1
ATOM 3016 O O . MET B 1 1 ? -26.75 -25.125 -39.031 1 77.88 1 MET B O 1
ATOM 3020 N N . THR B 1 2 ? -26.078 -23.062 -38.906 1 89.38 2 THR B N 1
ATOM 3021 C CA . THR B 1 2 ? -24.953 -23.328 -38 1 89.38 2 THR B CA 1
ATOM 3022 C C . THR B 1 2 ? -25.391 -23.234 -36.562 1 89.38 2 THR B C 1
ATOM 3024 O O . THR B 1 2 ? -26.094 -22.281 -36.156 1 89.38 2 THR B O 1
ATOM 3027 N N . THR B 1 3 ? -25.219 -24.312 -35.719 1 91.94 3 THR B N 1
ATOM 3028 C CA . THR B 1 3 ? -25.594 -24.344 -34.312 1 91.94 3 THR B CA 1
ATOM 3029 C C . THR B 1 3 ? -24.391 -24.078 -33.406 1 91.94 3 THR B C 1
ATOM 3031 O O . THR B 1 3 ? -23.344 -24.734 -33.531 1 91.94 3 THR B O 1
ATOM 3034 N N . ASP B 1 4 ? -24.547 -23.109 -32.5 1 95.25 4 ASP B N 1
ATOM 3035 C CA . ASP B 1 4 ? -23.484 -22.766 -31.578 1 95.25 4 ASP B CA 1
ATOM 3036 C C . ASP B 1 4 ? -23.406 -23.781 -30.438 1 95.25 4 ASP B C 1
ATOM 3038 O O . ASP B 1 4 ? -24.438 -24.109 -29.828 1 95.25 4 ASP B O 1
ATOM 3042 N N . VAL B 1 5 ? -22.203 -24.281 -30.172 1 95.75 5 VAL B N 1
ATOM 3043 C CA . VAL B 1 5 ? -21.984 -25.203 -29.062 1 95.75 5 VAL B CA 1
ATOM 3044 C C . VAL B 1 5 ? -20.734 -24.797 -28.281 1 95.75 5 VAL B C 1
ATOM 3046 O O . VAL B 1 5 ? -19.828 -24.156 -28.844 1 95.75 5 VAL B O 1
ATOM 3049 N N . VAL B 1 6 ? -20.734 -25.031 -26.984 1 97.75 6 VAL B N 1
ATOM 3050 C CA . VAL B 1 6 ? -19.516 -24.859 -26.188 1 97.75 6 VAL B CA 1
ATOM 3051 C C . VAL B 1 6 ? -18.859 -26.203 -25.969 1 97.75 6 VAL B C 1
ATOM 3053 O O . VAL B 1 6 ? -19.531 -27.234 -25.844 1 97.75 6 VAL B O 1
ATOM 3056 N N . THR B 1 7 ? -17.562 -26.328 -25.984 1 97.94 7 THR B N 1
ATOM 3057 C CA . THR B 1 7 ? -16.734 -27.438 -25.516 1 97.94 7 THR B CA 1
ATOM 3058 C C . THR B 1 7 ? -15.852 -26.984 -24.344 1 97.94 7 THR B C 1
ATOM 3060 O O . THR B 1 7 ? -14.992 -26.109 -24.516 1 97.94 7 THR B O 1
ATOM 3063 N N . VAL B 1 8 ? -16.047 -27.547 -23.172 1 98.31 8 VAL B N 1
ATOM 3064 C CA . VAL B 1 8 ? -15.422 -27.062 -21.953 1 98.31 8 VAL B CA 1
ATOM 3065 C C . VAL B 1 8 ? -14.492 -28.141 -21.375 1 98.31 8 VAL B C 1
ATOM 3067 O O . VAL B 1 8 ? -14.961 -29.172 -20.891 1 98.31 8 VAL B O 1
ATOM 3070 N N . PHE B 1 9 ? -13.203 -27.875 -21.453 1 98.44 9 PHE B N 1
ATOM 3071 C CA . PHE B 1 9 ? -12.227 -28.781 -20.844 1 98.44 9 PHE B CA 1
ATOM 3072 C C . PHE B 1 9 ? -12.031 -28.453 -19.375 1 98.44 9 PHE B C 1
ATOM 3074 O O . PHE B 1 9 ? -11.555 -27.359 -19.031 1 98.44 9 PHE B O 1
ATOM 3081 N N . LEU B 1 10 ? -12.391 -29.344 -18.516 1 97.62 10 LEU B N 1
ATOM 3082 C CA . LEU B 1 10 ? -12.18 -29.25 -17.078 1 97.62 10 LEU B CA 1
ATOM 3083 C C . LEU B 1 10 ? -10.812 -29.812 -16.703 1 97.62 10 LEU B C 1
ATOM 3085 O O . LEU B 1 10 ? -10.539 -31 -16.922 1 97.62 10 LEU B O 1
ATOM 3089 N N . ARG B 1 11 ? -10.031 -28.984 -16.141 1 97.88 11 ARG B N 1
ATOM 3090 C CA . ARG B 1 11 ? -8.656 -29.375 -15.844 1 97.88 11 ARG B CA 1
ATOM 3091 C C . ARG B 1 11 ? -8.414 -29.391 -14.336 1 97.88 11 ARG B C 1
ATOM 3093 O O . ARG B 1 11 ? -8.875 -28.5 -13.617 1 97.88 11 ARG B O 1
ATOM 3100 N N . HIS B 1 12 ? -7.691 -30.312 -13.828 1 96.25 12 HIS B N 1
ATOM 3101 C CA . HIS B 1 12 ? -7.109 -30.406 -12.492 1 96.25 12 HIS B CA 1
ATOM 3102 C C . HIS B 1 12 ? -5.703 -31 -12.547 1 96.25 12 HIS B C 1
ATOM 3104 O O . HIS B 1 12 ? -5.52 -32.156 -12.969 1 96.25 12 HIS B O 1
ATOM 3110 N N . GLY B 1 13 ? -4.727 -30.156 -12.07 1 95.88 13 GLY B N 1
ATOM 3111 C CA . GLY B 1 13 ? -3.352 -30.594 -12.273 1 95.88 13 GLY B CA 1
ATOM 3112 C C . GLY B 1 13 ? -2.988 -30.766 -13.734 1 95.88 13 GLY B C 1
ATOM 3113 O O . GLY B 1 13 ? -3.213 -29.875 -14.547 1 95.88 13 GLY B O 1
ATOM 3114 N N . PRO B 1 14 ? -2.418 -31.938 -14.039 1 97.56 14 PRO B N 1
ATOM 3115 C CA . PRO B 1 14 ? -2.035 -32.156 -15.43 1 97.56 14 PRO B CA 1
ATOM 3116 C C . PRO B 1 14 ? -3.092 -32.938 -16.219 1 97.56 14 PRO B C 1
ATOM 3118 O O . PRO B 1 14 ? -2.836 -33.375 -17.344 1 97.56 14 PRO B O 1
ATOM 3121 N N . ALA B 1 15 ? -4.301 -33.094 -15.641 1 97.94 15 ALA B N 1
ATOM 3122 C CA . ALA B 1 15 ? -5.312 -33.938 -16.281 1 97.94 15 ALA B CA 1
ATOM 3123 C C . ALA B 1 15 ? -6.535 -33.094 -16.672 1 97.94 15 ALA B C 1
ATOM 3125 O O . ALA B 1 15 ? -6.785 -32.031 -16.109 1 97.94 15 ALA B O 1
ATOM 3126 N N . VAL B 1 16 ? -7.215 -33.625 -17.672 1 98.19 16 VAL B N 1
ATOM 3127 C CA . VAL B 1 16 ? -8.531 -33.094 -18.031 1 98.19 16 VAL B CA 1
ATOM 3128 C C . VAL B 1 16 ? -9.57 -34.219 -17.922 1 98.19 16 VAL B C 1
ATOM 3130 O O . VAL B 1 16 ? -9.219 -35.406 -17.969 1 98.19 16 VAL B O 1
ATOM 3133 N N . LEU B 1 17 ? -10.789 -33.781 -17.766 1 97.94 17 LEU B N 1
ATOM 3134 C CA . LEU B 1 17 ? -11.891 -34.719 -17.688 1 97.94 17 LEU B CA 1
ATOM 3135 C C . LEU B 1 17 ? -12.422 -35.062 -19.078 1 97.94 17 LEU B C 1
ATOM 3137 O O . LEU B 1 17 ? -12.797 -34.156 -19.828 1 97.94 17 LEU B O 1
ATOM 3141 N N . LEU B 1 18 ? -12.398 -36.281 -19.453 1 97.94 18 LEU B N 1
ATOM 3142 C CA . LEU B 1 18 ? -13.07 -36.75 -20.656 1 97.94 18 LEU B CA 1
ATOM 3143 C C . LEU B 1 18 ? -14.32 -37.562 -20.312 1 97.94 18 LEU B C 1
ATOM 3145 O O . LEU B 1 18 ? -14.328 -38.312 -19.344 1 97.94 18 LEU B O 1
ATOM 3149 N N . LEU B 1 19 ? -15.305 -37.375 -21.125 1 97.5 19 LEU B N 1
ATOM 3150 C CA . LEU B 1 19 ? -16.594 -38.062 -20.953 1 97.5 19 LEU B CA 1
ATOM 3151 C C . LEU B 1 19 ? -16.906 -38.938 -22.156 1 97.5 19 LEU B C 1
ATOM 3153 O O . LEU B 1 19 ? -16.859 -38.469 -23.297 1 97.5 19 LEU B O 1
ATOM 3157 N N . GLU B 1 20 ? -17.203 -40.156 -21.875 1 97.12 20 GLU B N 1
ATOM 3158 C CA . GLU B 1 20 ? -17.719 -41.031 -22.922 1 97.12 20 GLU B CA 1
ATOM 3159 C C . GLU B 1 20 ? -19.219 -40.844 -23.094 1 97.12 20 GLU B C 1
ATOM 3161 O O . GLU B 1 20 ? -19.984 -41.031 -22.141 1 97.12 20 GLU B O 1
ATOM 3166 N N . ARG B 1 21 ? -19.625 -40.531 -24.281 1 95.19 21 ARG B N 1
ATOM 3167 C CA . ARG B 1 21 ? -21.047 -40.281 -24.531 1 95.19 21 ARG B CA 1
ATOM 3168 C C . ARG B 1 21 ? -21.844 -41.562 -24.453 1 95.19 21 ARG B C 1
ATOM 3170 O O . ARG B 1 21 ? -21.438 -42.594 -25.016 1 95.19 21 ARG B O 1
ATOM 3177 N N . SER B 1 22 ? -23 -41.469 -23.797 1 94.56 22 SER B N 1
ATOM 3178 C CA . SER B 1 22 ? -23.828 -42.625 -23.578 1 94.56 22 SER B CA 1
ATOM 3179 C C . SER B 1 22 ? -24.641 -42.969 -24.844 1 94.56 22 SER B C 1
ATOM 3181 O O . SER B 1 22 ? -24.641 -42.219 -25.797 1 94.56 22 SER B O 1
ATOM 3183 N N . SER B 1 23 ? -25.266 -44.125 -24.812 1 92 23 SER B N 1
ATOM 3184 C CA . SER B 1 23 ? -26.109 -44.562 -25.922 1 92 23 SER B CA 1
ATOM 3185 C C . SER B 1 23 ? -27.406 -43.781 -25.969 1 92 23 SER B C 1
ATOM 3187 O O . SER B 1 23 ? -28.125 -43.812 -26.969 1 92 23 SER B O 1
ATOM 3189 N N . GLU B 1 24 ? -27.625 -43.031 -25 1 89.06 24 GLU B N 1
ATOM 3190 C CA . GLU B 1 24 ? -28.906 -42.312 -24.891 1 89.06 24 GLU B CA 1
ATOM 3191 C C . GLU B 1 24 ? -28.844 -40.969 -25.594 1 89.06 24 GLU B C 1
ATOM 3193 O O . GLU B 1 24 ? -29.875 -40.312 -25.781 1 89.06 24 GLU B O 1
ATOM 3198 N N . VAL B 1 25 ? -27.641 -40.688 -25.984 1 86.44 25 VAL B N 1
ATOM 3199 C CA . VAL B 1 25 ? -27.516 -39.375 -26.594 1 86.44 25 VAL B CA 1
ATOM 3200 C C . VAL B 1 25 ? -27.703 -39.469 -28.094 1 86.44 25 VAL B C 1
ATOM 3202 O O . VAL B 1 25 ? -27.547 -40.531 -28.688 1 86.44 25 VAL B O 1
ATOM 3205 N N . GLY B 1 26 ? -28.016 -38.406 -28.703 1 80.31 26 GLY B N 1
ATOM 3206 C CA . GLY B 1 26 ? -28.438 -38.375 -30.109 1 80.31 26 GLY B CA 1
ATOM 3207 C C . GLY B 1 26 ? -27.266 -38.375 -31.062 1 80.31 26 GLY B C 1
ATOM 3208 O O . GLY B 1 26 ? -27.422 -38.656 -32.25 1 80.31 26 GLY B O 1
ATOM 3209 N N . SER B 1 27 ? -26.172 -38.062 -30.578 1 83.88 27 SER B N 1
ATOM 3210 C CA . SER B 1 27 ? -25.031 -37.969 -31.5 1 83.88 27 SER B CA 1
ATOM 3211 C C . SER B 1 27 ? -23.75 -38.469 -30.844 1 83.88 27 SER B C 1
ATOM 3213 O O . SER B 1 27 ? -23.531 -38.25 -29.656 1 83.88 27 SER B O 1
ATOM 3215 N N . TYR B 1 28 ? -22.938 -39.281 -31.672 1 92.25 28 TYR B N 1
ATOM 3216 C CA . TYR B 1 28 ? -21.578 -39.719 -31.344 1 92.25 28 TYR B CA 1
ATOM 3217 C C . TYR B 1 28 ? -21.578 -40.625 -30.109 1 92.25 28 TYR B C 1
ATOM 3219 O O . TYR B 1 28 ? -20.734 -40.469 -29.219 1 92.25 28 TYR B O 1
ATOM 3227 N N . ALA B 1 29 ? -22.547 -41.469 -30.016 1 92.56 29 ALA B N 1
ATOM 3228 C CA . ALA B 1 29 ? -22.594 -42.438 -28.906 1 92.56 29 ALA B CA 1
ATOM 3229 C C . ALA B 1 29 ? -21.328 -43.281 -28.875 1 92.56 29 ALA B C 1
ATOM 3231 O O . ALA B 1 29 ? -20.844 -43.75 -29.906 1 92.56 29 ALA B O 1
ATOM 3232 N N . GLY B 1 30 ? -20.734 -43.406 -27.656 1 94.56 30 GLY B N 1
ATOM 3233 C CA . GLY B 1 30 ? -19.562 -44.219 -27.484 1 94.56 30 GLY B CA 1
ATOM 3234 C C . GLY B 1 30 ? -18.266 -43.469 -27.703 1 94.56 30 GLY B C 1
ATOM 3235 O O . GLY B 1 30 ? -17.188 -44 -27.422 1 94.56 30 GLY B O 1
ATOM 3236 N N . GLN B 1 31 ? -18.359 -42.281 -28.188 1 96.69 31 GLN B N 1
ATOM 3237 C CA . GLN B 1 31 ? -17.156 -41.5 -28.438 1 96.69 31 GLN B CA 1
ATOM 3238 C C . GLN B 1 31 ? -16.828 -40.594 -27.25 1 96.69 31 GLN B C 1
ATOM 3240 O O . GLN B 1 31 ? -17.719 -40.25 -26.453 1 96.69 31 GLN B O 1
ATOM 3245 N N . TRP B 1 32 ? -15.57 -40.312 -27.078 1 97.69 32 TRP B N 1
ATOM 3246 C CA . TRP B 1 32 ? -15.117 -39.5 -25.969 1 97.69 32 TRP B CA 1
ATOM 3247 C C . TRP B 1 32 ? -15.203 -38 -26.328 1 97.69 32 TRP B C 1
ATOM 3249 O O . TRP B 1 32 ? -14.898 -37.625 -27.453 1 97.69 32 TRP B O 1
ATOM 3259 N N . GLY B 1 33 ? -15.648 -37.219 -25.438 1 97.44 33 GLY B N 1
ATOM 3260 C CA . GLY B 1 33 ? -15.703 -35.75 -25.547 1 97.44 33 GLY B CA 1
ATOM 3261 C C . GLY B 1 33 ? -15.43 -35.031 -24.25 1 97.44 33 GLY B C 1
ATOM 3262 O O . GLY B 1 33 ? -14.984 -35.656 -23.266 1 97.44 33 GLY B O 1
ATOM 3263 N N . ALA B 1 34 ? -15.5 -33.719 -24.266 1 97.75 34 ALA B N 1
ATOM 3264 C CA . ALA B 1 34 ? -15.484 -32.875 -23.062 1 97.75 34 ALA B CA 1
ATOM 3265 C C . ALA B 1 34 ? -16.891 -32.438 -22.703 1 97.75 34 ALA B C 1
ATOM 3267 O O . ALA B 1 34 ? -17.875 -32.844 -23.312 1 97.75 34 ALA B O 1
ATOM 3268 N N . VAL B 1 35 ? -17 -31.688 -21.641 1 96.81 35 VAL B N 1
ATOM 3269 C CA . VAL B 1 35 ? -18.297 -31.094 -21.328 1 96.81 35 VAL B CA 1
ATOM 3270 C C . VAL B 1 35 ? -18.75 -30.203 -22.484 1 96.81 35 VAL B C 1
ATOM 3272 O O . VAL B 1 35 ? -17.984 -29.375 -22.984 1 96.81 35 VAL B O 1
ATOM 3275 N N . ALA B 1 36 ? -19.953 -30.469 -22.969 1 95.5 36 ALA B N 1
ATOM 3276 C CA . ALA B 1 36 ? -20.406 -29.734 -24.156 1 95.5 36 ALA B CA 1
ATOM 3277 C C . ALA B 1 36 ? -21.922 -29.531 -24.125 1 95.5 36 ALA B C 1
ATOM 3279 O O . ALA B 1 36 ? -22.641 -30.266 -23.453 1 95.5 36 ALA B O 1
ATOM 3280 N N . GLY B 1 37 ? -22.344 -28.5 -24.828 1 93.25 37 GLY B N 1
ATOM 3281 C CA . GLY B 1 37 ? -23.75 -28.219 -24.969 1 93.25 37 GLY B CA 1
ATOM 3282 C C . GLY B 1 37 ? -24.047 -27.031 -25.859 1 93.25 37 GLY B C 1
ATOM 3283 O O . GLY B 1 37 ? -23.109 -26.344 -26.312 1 93.25 37 GLY B O 1
ATOM 3284 N N . HIS B 1 38 ? -25.266 -26.828 -26.094 1 92.94 38 HIS B N 1
ATOM 3285 C CA . HIS B 1 38 ? -25.703 -25.734 -26.953 1 92.94 38 HIS B CA 1
ATOM 3286 C C . HIS B 1 38 ? -25.484 -24.375 -26.297 1 92.94 38 HIS B C 1
ATOM 3288 O O . HIS B 1 38 ? -25.609 -24.25 -25.078 1 92.94 38 HIS B O 1
ATOM 3294 N N . ALA B 1 39 ? -25.016 -23.375 -27.125 1 89.31 39 ALA B N 1
ATOM 3295 C CA . ALA B 1 39 ? -24.75 -22.031 -26.625 1 89.31 39 ALA B CA 1
ATOM 3296 C C . ALA B 1 39 ? -25.578 -20.984 -27.375 1 89.31 39 ALA B C 1
ATOM 3298 O O . ALA B 1 39 ? -25.047 -20.047 -27.953 1 89.31 39 ALA B O 1
ATOM 3299 N N . GLU B 1 40 ? -26.906 -20.969 -27.5 1 81.69 40 GLU B N 1
ATOM 3300 C CA . GLU B 1 40 ? -27.766 -20.016 -28.203 1 81.69 40 GLU B CA 1
ATOM 3301 C C . GLU B 1 40 ? -27.625 -18.625 -27.609 1 81.69 40 GLU B C 1
ATOM 3303 O O . GLU B 1 40 ? -27.828 -17.625 -28.312 1 81.69 40 GLU B O 1
ATOM 3308 N N . GLY B 1 41 ? -27.062 -18.406 -26.594 1 86.81 41 GLY B N 1
ATOM 3309 C CA . GLY B 1 41 ? -26.891 -17.125 -25.922 1 86.81 41 GLY B CA 1
ATOM 3310 C C . GLY B 1 41 ? -25.438 -16.797 -25.641 1 86.81 41 GLY B C 1
ATOM 3311 O O . GLY B 1 41 ? -24.609 -16.781 -26.562 1 86.81 41 GLY B O 1
ATOM 3312 N N . ASP B 1 42 ? -25.109 -16.547 -24.484 1 93 42 ASP B N 1
ATOM 3313 C CA . ASP B 1 42 ? -23.781 -16.219 -24.016 1 93 42 ASP B CA 1
ATOM 3314 C C . ASP B 1 42 ? -22.953 -17.469 -23.766 1 93 42 ASP B C 1
ATOM 3316 O O . ASP B 1 42 ? -23.25 -18.234 -22.844 1 93 42 ASP B O 1
ATOM 3320 N N . PRO B 1 43 ? -21.875 -17.578 -24.562 1 94.81 43 PRO B N 1
ATOM 3321 C CA . PRO B 1 43 ? -21.078 -18.812 -24.422 1 94.81 43 PRO B CA 1
ATOM 3322 C C . PRO B 1 43 ? -20.547 -19 -23 1 94.81 43 PRO B C 1
ATOM 3324 O O . PRO B 1 43 ? -20.406 -20.141 -22.547 1 94.81 43 PRO B O 1
ATOM 3327 N N . ASP B 1 44 ? -20.188 -17.969 -22.328 1 95.75 44 ASP B N 1
ATOM 3328 C CA . ASP B 1 44 ? -19.703 -18.078 -20.969 1 95.75 44 ASP B CA 1
ATOM 3329 C C . ASP B 1 44 ? -20.766 -18.688 -20.047 1 95.75 44 ASP B C 1
ATOM 3331 O O . ASP B 1 44 ? -20.469 -19.562 -19.234 1 95.75 44 ASP B O 1
ATOM 3335 N N . GLU B 1 45 ? -21.922 -18.203 -20.203 1 95.19 45 GLU B N 1
ATOM 3336 C CA . GLU B 1 45 ? -23.031 -18.719 -19.406 1 95.19 45 GLU B CA 1
ATOM 3337 C C . GLU B 1 45 ? -23.328 -20.188 -19.75 1 95.19 45 GLU B C 1
ATOM 3339 O O . GLU B 1 45 ? -23.609 -20.984 -18.859 1 95.19 45 GLU B O 1
ATOM 3344 N N . ALA B 1 46 ? -23.281 -20.438 -21.016 1 96.19 46 ALA B N 1
ATOM 3345 C CA . ALA B 1 46 ? -23.516 -21.812 -21.453 1 96.19 46 ALA B CA 1
ATOM 3346 C C . ALA B 1 46 ? -22.469 -22.75 -20.891 1 96.19 46 ALA B C 1
ATOM 3348 O O . ALA B 1 46 ? -22.781 -23.875 -20.484 1 96.19 46 ALA B O 1
ATOM 3349 N N . ALA B 1 47 ? -21.188 -22.344 -20.922 1 96.88 47 ALA B N 1
ATOM 3350 C CA . ALA B 1 47 ? -20.094 -23.172 -20.391 1 96.88 47 ALA B CA 1
ATOM 3351 C C . ALA B 1 47 ? -20.344 -23.5 -18.922 1 96.88 47 ALA B C 1
ATOM 3353 O O . ALA B 1 47 ? -20.203 -24.656 -18.5 1 96.88 47 ALA B O 1
ATOM 3354 N N . ARG B 1 48 ? -20.703 -22.516 -18.141 1 95.75 48 ARG B N 1
ATOM 3355 C CA . ARG B 1 48 ? -20.953 -22.719 -16.719 1 95.75 48 ARG B CA 1
ATOM 3356 C C . ARG B 1 48 ? -22.156 -23.641 -16.5 1 95.75 48 ARG B C 1
ATOM 3358 O O . ARG B 1 48 ? -22.141 -24.5 -15.617 1 95.75 48 ARG B O 1
ATOM 3365 N N . ARG B 1 49 ? -23.188 -23.406 -17.25 1 95.19 49 ARG B N 1
ATOM 3366 C CA . ARG B 1 49 ? -24.391 -24.234 -17.156 1 95.19 49 ARG B CA 1
ATOM 3367 C C . ARG B 1 49 ? -24.078 -25.688 -17.453 1 95.19 49 ARG B C 1
ATOM 3369 O O . ARG B 1 49 ? -24.5 -26.594 -16.719 1 95.19 49 ARG B O 1
ATOM 3376 N N . GLU B 1 50 ? -23.359 -25.953 -18.531 1 95.62 50 GLU B N 1
ATOM 3377 C CA . GLU B 1 50 ? -23.031 -27.328 -18.922 1 95.62 50 GLU B CA 1
ATOM 3378 C C . GLU B 1 50 ? -22.141 -28 -17.875 1 95.62 50 GLU B C 1
ATOM 3380 O O . GLU B 1 50 ? -22.266 -29.203 -17.641 1 95.62 50 GLU B O 1
ATOM 3385 N N . LEU B 1 51 ? -21.172 -27.219 -17.312 1 95.94 51 LEU B N 1
ATOM 3386 C CA . LEU B 1 51 ? -20.328 -27.781 -16.266 1 95.94 51 LEU B CA 1
ATOM 3387 C C . LEU B 1 51 ? -21.172 -28.25 -15.086 1 95.94 51 LEU B C 1
ATOM 3389 O O . LEU B 1 51 ? -20.922 -29.312 -14.523 1 95.94 51 LEU B O 1
ATOM 3393 N N . ARG B 1 52 ? -22.172 -27.422 -14.656 1 94.31 52 ARG B N 1
ATOM 3394 C CA . ARG B 1 52 ? -23.062 -27.797 -13.57 1 94.31 52 ARG B CA 1
ATOM 3395 C C . ARG B 1 52 ? -23.891 -29.031 -13.938 1 94.31 52 ARG B C 1
ATOM 3397 O O . ARG B 1 52 ? -24.047 -29.938 -13.117 1 94.31 52 ARG B O 1
ATOM 3404 N N . GLU B 1 53 ? -24.375 -29.078 -15.125 1 94.56 53 GLU B N 1
ATOM 3405 C CA . GLU B 1 53 ? -25.328 -30.125 -15.531 1 94.56 53 GLU B CA 1
ATOM 3406 C C . GLU B 1 53 ? -24.609 -31.438 -15.828 1 94.56 53 GLU B C 1
ATOM 3408 O O . GLU B 1 53 ? -25.062 -32.5 -15.43 1 94.56 53 GLU B O 1
ATOM 3413 N N . GLU B 1 54 ? -23.516 -31.391 -16.516 1 95.25 54 GLU B N 1
ATOM 3414 C CA . GLU B 1 54 ? -22.906 -32.625 -17.047 1 95.25 54 GLU B CA 1
ATOM 3415 C C . GLU B 1 54 ? -21.812 -33.125 -16.109 1 95.25 54 GLU B C 1
ATOM 3417 O O . GLU B 1 54 ? -21.422 -34.281 -16.172 1 95.25 54 GLU B O 1
ATOM 3422 N N . ALA B 1 55 ? -21.172 -32.219 -15.273 1 95.12 55 ALA B N 1
ATOM 3423 C CA . ALA B 1 55 ? -20.062 -32.656 -14.43 1 95.12 55 ALA B CA 1
ATOM 3424 C C . ALA B 1 55 ? -20.312 -32.312 -12.969 1 95.12 55 ALA B C 1
ATOM 3426 O O . ALA B 1 55 ? -19.531 -32.688 -12.094 1 95.12 55 ALA B O 1
ATOM 3427 N N . GLY B 1 56 ? -21.344 -31.578 -12.641 1 94.12 56 GLY B N 1
ATOM 3428 C CA . GLY B 1 56 ? -21.656 -31.219 -11.266 1 94.12 56 GLY B CA 1
ATOM 3429 C C . GLY B 1 56 ? -20.672 -30.234 -10.672 1 94.12 56 GLY B C 1
ATOM 3430 O O . GLY B 1 56 ? -20.484 -30.188 -9.453 1 94.12 56 GLY B O 1
ATOM 3431 N N . VAL B 1 57 ? -19.922 -29.484 -11.477 1 93.5 57 VAL B N 1
ATOM 3432 C CA . VAL B 1 57 ? -18.875 -28.594 -11.016 1 93.5 57 VAL B CA 1
ATOM 3433 C C . VAL B 1 57 ? -19.359 -27.156 -11.023 1 93.5 57 VAL B C 1
ATOM 3435 O O . VAL B 1 57 ? -19.844 -26.656 -12.055 1 93.5 57 VAL B O 1
ATOM 3438 N N . THR B 1 58 ? -19.25 -26.453 -9.883 1 90.19 58 THR B N 1
ATOM 3439 C CA . THR B 1 58 ? -19.703 -25.062 -9.773 1 90.19 58 THR B CA 1
ATOM 3440 C C . THR B 1 58 ? -18.562 -24.141 -9.359 1 90.19 58 THR B C 1
ATOM 3442 O O . THR B 1 58 ? -18.719 -22.922 -9.391 1 90.19 58 THR B O 1
ATOM 3445 N N . ASP B 1 59 ? -17.438 -24.719 -9.016 1 83.94 59 ASP B N 1
ATOM 3446 C CA . ASP B 1 59 ? -16.359 -23.938 -8.43 1 83.94 59 ASP B CA 1
ATOM 3447 C C . ASP B 1 59 ? -15.227 -23.734 -9.43 1 83.94 59 ASP B C 1
ATOM 3449 O O . ASP B 1 59 ? -14.125 -23.312 -9.055 1 83.94 59 ASP B O 1
ATOM 3453 N N . ALA B 1 60 ? -15.461 -23.969 -10.68 1 88.56 60 ALA B N 1
ATOM 3454 C CA . ALA B 1 60 ? -14.383 -23.891 -11.664 1 88.56 60 ALA B CA 1
ATOM 3455 C C . ALA B 1 60 ? -14.195 -22.469 -12.164 1 88.56 60 ALA B C 1
ATOM 3457 O O . ALA B 1 60 ? -15.156 -21.688 -12.227 1 88.56 60 ALA B O 1
ATOM 3458 N N . THR B 1 61 ? -12.992 -22.172 -12.508 1 90.25 61 THR B N 1
ATOM 3459 C CA . THR B 1 61 ? -12.625 -20.859 -13.023 1 90.25 61 THR B CA 1
ATOM 3460 C C . THR B 1 61 ? -12.273 -20.938 -14.508 1 90.25 61 THR B C 1
ATOM 3462 O O . THR B 1 61 ? -11.414 -21.734 -14.906 1 90.25 61 THR B O 1
ATOM 3465 N N . ILE B 1 62 ? -12.953 -20.141 -15.328 1 94.19 62 ILE B N 1
ATOM 3466 C CA . ILE B 1 62 ? -12.609 -20.078 -16.75 1 94.19 62 ILE B CA 1
ATOM 3467 C C . ILE B 1 62 ? -11.219 -19.484 -16.922 1 94.19 62 ILE B C 1
ATOM 3469 O O . ILE B 1 62 ? -10.984 -18.344 -16.516 1 94.19 62 ILE B O 1
ATOM 3473 N N . VAL B 1 63 ? -10.336 -20.141 -17.453 1 95 63 VAL B N 1
ATOM 3474 C CA . VAL B 1 63 ? -8.945 -19.734 -17.594 1 95 63 VAL B CA 1
ATOM 3475 C C . VAL B 1 63 ? -8.719 -19.172 -19 1 95 63 VAL B C 1
ATOM 3477 O O . VAL B 1 63 ? -7.91 -18.266 -19.188 1 95 63 VAL B O 1
ATOM 3480 N N . ARG B 1 64 ? -9.328 -19.844 -20 1 96.19 64 ARG B N 1
ATOM 3481 C CA . ARG B 1 64 ? -9.109 -19.453 -21.391 1 96.19 64 ARG B CA 1
ATOM 3482 C C . ARG B 1 64 ? -10.375 -19.656 -22.219 1 96.19 64 ARG B C 1
ATOM 3484 O O . ARG B 1 64 ? -11.109 -20.609 -22 1 96.19 64 ARG B O 1
ATOM 3491 N N . ARG B 1 65 ? -10.562 -18.719 -23.172 1 96.81 65 ARG B N 1
ATOM 3492 C CA . ARG B 1 65 ? -11.562 -18.781 -24.234 1 96.81 65 ARG B CA 1
ATOM 3493 C C . ARG B 1 65 ? -10.906 -18.859 -25.609 1 96.81 65 ARG B C 1
ATOM 3495 O O . ARG B 1 65 ? -10.203 -17.922 -26.016 1 96.81 65 ARG B O 1
ATOM 3502 N N . GLY B 1 66 ? -11.141 -19.969 -26.25 1 96.69 66 GLY B N 1
ATOM 3503 C CA . GLY B 1 66 ? -10.562 -20.078 -27.578 1 96.69 66 GLY B CA 1
ATOM 3504 C C . GLY B 1 66 ? -11.422 -19.438 -28.656 1 96.69 66 GLY B C 1
ATOM 3505 O O . GLY B 1 66 ? -12.609 -19.203 -28.453 1 96.69 66 GLY B O 1
ATOM 3506 N N . ASP B 1 67 ? -10.766 -19.125 -29.781 1 96.5 67 ASP B N 1
ATOM 3507 C CA . ASP B 1 67 ? -11.531 -18.641 -30.922 1 96.5 67 ASP B CA 1
ATOM 3508 C C . ASP B 1 67 ? -12.508 -19.703 -31.438 1 96.5 67 ASP B C 1
ATOM 3510 O O . ASP B 1 67 ? -12.141 -20.875 -31.594 1 96.5 67 ASP B O 1
ATOM 3514 N N . PRO B 1 68 ? -13.695 -19.203 -31.625 1 96.75 68 PRO B N 1
ATOM 3515 C CA . PRO B 1 68 ? -14.648 -20.156 -32.188 1 96.75 68 PRO B CA 1
ATOM 3516 C C . PRO B 1 68 ? -14.273 -20.625 -33.594 1 96.75 68 PRO B C 1
ATOM 3518 O O . PRO B 1 68 ? -13.617 -19.891 -34.312 1 96.75 68 PRO B O 1
ATOM 3521 N N . PHE B 1 69 ? -14.648 -21.844 -33.938 1 97 69 PHE B N 1
ATOM 3522 C CA . PHE B 1 69 ? -14.422 -22.375 -35.281 1 97 69 PHE B CA 1
ATOM 3523 C C . PHE B 1 69 ? -15.57 -23.281 -35.688 1 97 69 PHE B C 1
ATOM 3525 O O . PHE B 1 69 ? -16.328 -23.766 -34.844 1 97 69 PHE B O 1
ATOM 3532 N N . GLU B 1 70 ? -15.625 -23.531 -37 1 96.06 70 GLU B N 1
ATOM 3533 C CA . GLU B 1 70 ? -16.719 -24.328 -37.5 1 96.06 70 GLU B CA 1
ATOM 3534 C C . GLU 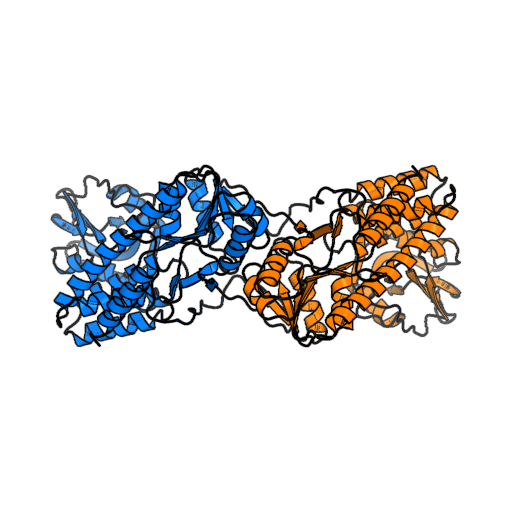B 1 70 ? -16.281 -25.766 -37.75 1 96.06 70 GLU B C 1
ATOM 3536 O O . GLU B 1 70 ? -15.148 -26.016 -38.156 1 96.06 70 GLU B O 1
ATOM 3541 N N . VAL B 1 71 ? -17.172 -26.656 -37.406 1 94.31 71 VAL B N 1
ATOM 3542 C CA . VAL B 1 71 ? -17.031 -28.078 -37.688 1 94.31 71 VAL B CA 1
ATOM 3543 C C . VAL B 1 71 ? -18.203 -28.562 -38.531 1 94.31 71 VAL B C 1
ATOM 3545 O O . VAL B 1 71 ? -19.375 -28.391 -38.156 1 94.31 71 VAL B O 1
ATOM 3548 N N . HIS B 1 72 ? -17.844 -29.141 -39.719 1 92.62 72 HIS B N 1
ATOM 3549 C CA . HIS B 1 72 ? -18.891 -29.688 -40.562 1 92.62 72 HIS B CA 1
ATOM 3550 C C . HIS B 1 72 ? -18.984 -31.203 -40.438 1 92.62 72 HIS B C 1
ATOM 3552 O O . HIS B 1 72 ? -18 -31.906 -40.656 1 92.62 72 HIS B O 1
ATOM 3558 N N . ASP B 1 73 ? -20.156 -31.609 -40.062 1 87.44 73 ASP B N 1
ATOM 3559 C CA . ASP B 1 73 ? -20.469 -33.031 -39.969 1 87.44 73 ASP B CA 1
ATOM 3560 C C . ASP B 1 73 ? -21.578 -33.406 -40.938 1 87.44 73 ASP B C 1
ATOM 3562 O O . ASP B 1 73 ? -22.688 -32.906 -40.875 1 87.44 73 ASP B O 1
ATOM 3566 N N . PRO B 1 74 ? -21.266 -34.344 -41.812 1 86.56 74 PRO B N 1
ATOM 3567 C CA . PRO B 1 74 ? -22.266 -34.688 -42.812 1 86.56 74 PRO B CA 1
ATOM 3568 C C . PRO B 1 74 ? -23.562 -35.25 -42.219 1 86.56 74 PRO B C 1
ATOM 3570 O O . PRO B 1 74 ? -24.641 -35.062 -42.781 1 86.56 74 PRO B O 1
ATOM 3573 N N . ASP B 1 75 ? -23.5 -35.844 -41.188 1 86.62 75 ASP B N 1
ATOM 3574 C CA . ASP B 1 75 ? -24.656 -36.5 -40.625 1 86.62 75 ASP B CA 1
ATOM 3575 C C . ASP B 1 75 ? -25.359 -35.594 -39.594 1 86.62 75 ASP B C 1
ATOM 3577 O O . ASP B 1 75 ? -26.547 -35.75 -39.344 1 86.62 75 ASP B O 1
ATOM 3581 N N . HIS B 1 76 ? -24.656 -34.594 -39.031 1 86.44 76 HIS B N 1
ATOM 3582 C CA . HIS B 1 76 ? -25.234 -33.875 -37.906 1 86.44 76 HIS B CA 1
ATOM 3583 C C . HIS B 1 76 ? -25.281 -32.375 -38.188 1 86.44 76 HIS B C 1
ATOM 3585 O O . HIS B 1 76 ? -25.797 -31.594 -37.375 1 86.44 76 HIS B O 1
ATOM 3591 N N . GLY B 1 77 ? -24.719 -31.938 -39.344 1 88.38 77 GLY B N 1
ATOM 3592 C CA . GLY B 1 77 ? -24.75 -30.531 -39.719 1 88.38 77 GLY B CA 1
ATOM 3593 C C . GLY B 1 77 ? -23.484 -29.781 -39.344 1 88.38 77 GLY B C 1
ATOM 3594 O O . GLY B 1 77 ? -22.422 -30.391 -39.219 1 88.38 77 GLY B O 1
ATOM 3595 N N . THR B 1 78 ? -23.734 -28.453 -39.375 1 92.75 78 THR B N 1
ATOM 3596 C CA . THR B 1 78 ? -22.578 -27.594 -39.125 1 92.75 78 THR B CA 1
ATOM 3597 C C . THR B 1 78 ? -22.672 -26.984 -37.719 1 92.75 78 THR B C 1
ATOM 3599 O O . THR B 1 78 ? -23.703 -26.453 -37.312 1 92.75 78 THR B O 1
ATOM 3602 N N . TRP B 1 79 ? -21.562 -27.125 -36.938 1 92.25 79 TRP B N 1
ATOM 3603 C CA . TRP B 1 79 ? -21.469 -26.594 -35.562 1 92.25 79 TRP B CA 1
ATOM 3604 C C . TRP B 1 79 ? -20.438 -25.453 -35.5 1 92.25 79 TRP B C 1
ATOM 3606 O O . TRP B 1 79 ? -19.406 -25.516 -36.188 1 92.25 79 TRP B O 1
ATOM 3616 N N . ARG B 1 80 ? -20.812 -24.391 -34.812 1 94.62 80 ARG B N 1
ATOM 3617 C CA . ARG B 1 80 ? -19.812 -23.406 -34.375 1 94.62 80 ARG B CA 1
ATOM 3618 C C . ARG B 1 80 ? -19.359 -23.688 -32.938 1 94.62 80 ARG B C 1
ATOM 3620 O O . ARG B 1 80 ? -20.109 -23.438 -32 1 94.62 80 ARG B O 1
ATOM 3627 N N . VAL B 1 81 ? -18.156 -24.141 -32.781 1 97.12 81 VAL B N 1
ATOM 3628 C CA . VAL B 1 81 ? -17.656 -24.609 -31.484 1 97.12 81 VAL B CA 1
ATOM 3629 C C . VAL B 1 81 ? -16.953 -23.453 -30.766 1 97.12 81 VAL B C 1
ATOM 3631 O O . VAL B 1 81 ? -16.062 -22.812 -31.328 1 97.12 81 VAL B O 1
ATOM 3634 N N . HIS B 1 82 ? -17.391 -23.172 -29.562 1 98 82 HIS B N 1
ATOM 3635 C CA . HIS B 1 82 ? -16.719 -22.266 -28.656 1 98 82 HIS B CA 1
ATOM 3636 C C . HIS B 1 82 ? -15.93 -23.016 -27.594 1 98 82 HIS B C 1
ATOM 3638 O O . HIS B 1 82 ? -16.5 -23.531 -26.625 1 98 82 HIS B O 1
ATOM 3644 N N . PRO B 1 83 ? -14.594 -23.094 -27.719 1 98.31 83 PRO B N 1
ATOM 3645 C CA . PRO B 1 83 ? -13.789 -23.859 -26.766 1 98.31 83 PRO B CA 1
ATOM 3646 C C . PRO B 1 83 ? -13.469 -23.094 -25.5 1 98.31 83 PRO B C 1
ATOM 3648 O O . PRO B 1 83 ? -13.211 -21.891 -25.547 1 98.31 83 PRO B O 1
ATOM 3651 N N . PHE B 1 84 ? -13.469 -23.812 -24.328 1 98.44 84 PHE B N 1
ATOM 3652 C CA . PHE B 1 84 ? -13.148 -23.25 -23.016 1 98.44 84 PHE B CA 1
ATOM 3653 C C . PHE B 1 84 ? -12.195 -24.172 -22.25 1 98.44 84 PHE B C 1
ATOM 3655 O O . PHE B 1 84 ? -12.258 -25.391 -22.391 1 98.44 84 PHE B O 1
ATOM 3662 N N . LEU B 1 85 ? -11.312 -23.594 -21.531 1 98.31 85 LEU B N 1
ATOM 3663 C CA . LEU B 1 85 ? -10.523 -24.297 -20.531 1 98.31 85 LEU B CA 1
ATOM 3664 C C . LEU B 1 85 ? -10.82 -23.75 -19.125 1 98.31 85 LEU B C 1
ATOM 3666 O O . LEU B 1 85 ? -10.742 -22.547 -18.906 1 98.31 85 LEU B O 1
ATOM 3670 N N . VAL B 1 86 ? -11.164 -24.625 -18.234 1 97.25 86 VAL B N 1
ATOM 3671 C CA . VAL B 1 86 ? -11.523 -24.25 -16.875 1 97.25 86 VAL B CA 1
ATOM 3672 C C . VAL B 1 86 ? -10.711 -25.047 -15.859 1 97.25 86 VAL B C 1
ATOM 3674 O O . VAL B 1 86 ? -10.43 -26.234 -16.094 1 97.25 86 VAL B O 1
ATOM 3677 N N . ASP B 1 87 ? -10.289 -24.422 -14.781 1 95.62 87 ASP B N 1
ATOM 3678 C CA . ASP B 1 87 ? -9.578 -25.094 -13.703 1 95.62 87 ASP B CA 1
ATOM 3679 C C . ASP B 1 87 ? -10.523 -25.438 -12.562 1 95.62 87 ASP B C 1
ATOM 3681 O O . ASP B 1 87 ? -11.305 -24.594 -12.109 1 95.62 87 ASP B O 1
ATOM 3685 N N . ALA B 1 88 ? -10.438 -26.734 -12.164 1 93.88 88 ALA B N 1
ATOM 3686 C CA . ALA B 1 88 ? -11.242 -27.172 -11.031 1 93.88 88 ALA B CA 1
ATOM 3687 C C . ALA B 1 88 ? -10.398 -27.297 -9.773 1 93.88 88 ALA B C 1
ATOM 3689 O O . ALA B 1 88 ? -9.188 -27.547 -9.852 1 93.88 88 ALA B O 1
ATOM 3690 N N . GLU B 1 89 ? -11.016 -27.297 -8.664 1 86.12 89 GLU B N 1
ATOM 3691 C CA . GLU B 1 89 ? -10.344 -27.406 -7.371 1 86.12 89 GLU B CA 1
ATOM 3692 C C . GLU B 1 89 ? -10.078 -28.859 -7.004 1 86.12 89 GLU B C 1
ATOM 3694 O O . GLU B 1 89 ? -9.188 -29.156 -6.199 1 86.12 89 GLU B O 1
ATOM 3699 N N . SER B 1 90 ? -10.914 -29.672 -7.57 1 88.62 90 SER B N 1
ATOM 3700 C CA . SER B 1 90 ? -10.773 -31.094 -7.301 1 88.62 90 SER B CA 1
ATOM 3701 C C . SER B 1 90 ? -11.18 -31.922 -8.516 1 88.62 90 SER B C 1
ATOM 3703 O O . SER B 1 90 ? -11.664 -31.391 -9.508 1 88.62 90 SER B O 1
ATOM 3705 N N . ARG B 1 91 ? -10.969 -33.188 -8.359 1 92.25 91 ARG B N 1
ATOM 3706 C CA . ARG B 1 91 ? -11.344 -34.094 -9.445 1 92.25 91 ARG B CA 1
ATOM 3707 C C . ARG B 1 91 ? -12.719 -34.719 -9.195 1 92.25 91 ARG B C 1
ATOM 3709 O O . ARG B 1 91 ? -13.062 -35.75 -9.797 1 92.25 91 ARG B O 1
ATOM 3716 N N . SER B 1 92 ? -13.414 -34.031 -8.344 1 89.5 92 SER B N 1
ATOM 3717 C CA . SER B 1 92 ? -14.781 -34.5 -8.117 1 89.5 92 SER B CA 1
ATOM 3718 C C . SER B 1 92 ? -15.695 -34.094 -9.273 1 89.5 92 SER B C 1
ATOM 3720 O O . SER B 1 92 ? -15.75 -32.938 -9.672 1 89.5 92 SER B O 1
ATOM 3722 N N . ALA B 1 93 ? -16.266 -35.125 -9.859 1 89.5 93 ALA B N 1
ATOM 3723 C CA . ALA B 1 93 ? -17.219 -34.906 -10.961 1 89.5 93 ALA B CA 1
ATOM 3724 C C . ALA B 1 93 ? -18.422 -35.812 -10.844 1 89.5 93 ALA B C 1
ATOM 3726 O O . ALA B 1 93 ? -18.266 -37.031 -10.602 1 89.5 93 ALA B O 1
ATOM 3727 N N . ALA B 1 94 ? -19.609 -35.281 -10.836 1 92.56 94 ALA B N 1
ATOM 3728 C CA . ALA B 1 94 ? -20.875 -36 -10.867 1 92.56 94 ALA B CA 1
ATOM 3729 C C . ALA B 1 94 ? -21.531 -35.906 -12.234 1 92.56 94 ALA B C 1
ATOM 3731 O O . ALA B 1 94 ? -22.172 -34.906 -12.547 1 92.56 94 ALA B O 1
ATOM 3732 N N . THR B 1 95 ? -21.484 -37.031 -12.953 1 92 95 THR B N 1
ATOM 3733 C CA . THR B 1 95 ? -21.984 -37 -14.32 1 92 95 THR B CA 1
ATOM 3734 C C . THR B 1 95 ? -23.469 -37.344 -14.359 1 92 95 THR B C 1
ATOM 3736 O O . THR B 1 95 ? -24.047 -37.781 -13.359 1 92 95 THR B O 1
ATOM 3739 N N . ASN B 1 96 ? -24.094 -37.094 -15.5 1 91.25 96 ASN B N 1
ATOM 3740 C CA . ASN B 1 96 ? -25.516 -37.375 -15.68 1 91.25 96 ASN B CA 1
ATOM 3741 C C . ASN B 1 96 ? -25.719 -38.469 -16.75 1 91.25 96 ASN B C 1
ATOM 3743 O O . ASN B 1 96 ? -24.797 -39.188 -17.094 1 91.25 96 ASN B O 1
ATOM 3747 N N . TRP B 1 97 ? -26.938 -38.562 -17.266 1 89.5 97 TRP B N 1
ATOM 3748 C CA . TRP B 1 97 ? -27.359 -39.656 -18.125 1 89.5 97 TRP B CA 1
ATOM 3749 C C . TRP B 1 97 ? -26.672 -39.594 -19.484 1 89.5 97 TRP B C 1
ATOM 3751 O O . TRP B 1 97 ? -26.594 -40.562 -20.219 1 89.5 97 TRP B O 1
ATOM 3761 N N . GLU B 1 98 ? -26.078 -38.531 -19.844 1 90.25 98 GLU B N 1
ATOM 3762 C CA . GLU B 1 98 ? -25.438 -38.344 -21.141 1 90.25 98 GLU B CA 1
ATOM 3763 C C . GLU B 1 98 ? -24.078 -39.031 -21.188 1 90.25 98 GLU B C 1
ATOM 3765 O O . GLU B 1 98 ? -23.5 -39.219 -22.266 1 90.25 98 GLU B O 1
ATOM 3770 N N . THR B 1 99 ? -23.547 -39.406 -20.031 1 93.06 99 THR B N 1
ATOM 3771 C CA . THR B 1 99 ? -22.188 -39.938 -19.922 1 93.06 99 THR B CA 1
ATOM 3772 C C . THR B 1 99 ? -22.203 -41.406 -19.516 1 93.06 99 THR B C 1
ATOM 3774 O O . THR B 1 99 ? -22.812 -41.75 -18.516 1 93.06 99 THR B O 1
ATOM 3777 N N . ALA B 1 100 ? -21.578 -42.188 -20.328 1 94.69 100 ALA B N 1
ATOM 3778 C CA . ALA B 1 100 ? -21.453 -43.594 -20.016 1 94.69 100 ALA B CA 1
ATOM 3779 C C . ALA B 1 100 ? -20.297 -43.844 -19.047 1 94.69 100 ALA B C 1
ATOM 3781 O O . ALA B 1 100 ? -20.391 -44.688 -18.172 1 94.69 100 ALA B O 1
ATOM 3782 N N . SER B 1 101 ? -19.234 -43.219 -19.25 1 95 101 SER B N 1
ATOM 3783 C CA . SER B 1 101 ? -18.047 -43.312 -18.406 1 95 101 SER B CA 1
ATOM 3784 C C . SER B 1 101 ? -17.266 -42 -18.438 1 95 101 SER B C 1
ATOM 3786 O O . SER B 1 101 ? -17.469 -41.156 -19.328 1 95 101 SER B O 1
ATOM 3788 N N . HIS B 1 102 ? -16.5 -41.719 -17.453 1 96.25 102 HIS B N 1
ATOM 3789 C CA . HIS B 1 102 ? -15.656 -40.562 -17.406 1 96.25 102 HIS B CA 1
ATOM 3790 C C . HIS B 1 102 ? -14.289 -40.875 -16.828 1 96.25 102 HIS B C 1
ATOM 3792 O O . HIS B 1 102 ? -14.156 -41.781 -15.992 1 96.25 102 HIS B O 1
ATOM 3798 N N . GLU B 1 103 ? -13.227 -40.219 -17.281 1 96.88 103 GLU B N 1
ATOM 3799 C CA . GLU B 1 103 ? -11.852 -40.438 -16.844 1 96.88 103 GLU B CA 1
ATOM 3800 C C . GLU B 1 103 ? -11.07 -39.125 -16.828 1 96.88 103 GLU B C 1
ATOM 3802 O O . GLU B 1 103 ? -11.227 -38.281 -17.734 1 96.88 103 GLU B O 1
ATOM 3807 N N . TRP B 1 104 ? -10.266 -38.938 -15.789 1 97.62 104 TRP B N 1
ATOM 3808 C CA . TRP B 1 104 ? -9.258 -37.875 -15.805 1 97.62 104 TRP B CA 1
ATOM 3809 C C . TRP B 1 104 ? -7.98 -38.375 -16.484 1 97.62 104 TRP B C 1
ATOM 3811 O O . TRP B 1 104 ? -7.336 -39.312 -16.031 1 97.62 104 TRP B O 1
ATOM 3821 N N . VAL B 1 105 ? -7.652 -37.75 -17.594 1 98.06 105 VAL B N 1
ATOM 3822 C CA . VAL B 1 105 ? -6.523 -38.219 -18.406 1 98.06 105 VAL B CA 1
ATOM 3823 C C . VAL B 1 105 ? -5.68 -37.031 -18.844 1 98.06 105 VAL B C 1
ATOM 3825 O O . VAL B 1 105 ? -6.145 -35.875 -18.812 1 98.06 105 VAL B O 1
ATOM 3828 N N . PRO B 1 106 ? -4.348 -37.312 -19.156 1 98.25 106 PRO B N 1
ATOM 3829 C CA . PRO B 1 106 ? -3.645 -36.219 -19.844 1 98.25 106 PRO B CA 1
ATOM 3830 C C . PRO B 1 106 ? -4.305 -35.844 -21.172 1 98.25 106 PRO B C 1
ATOM 3832 O O . PRO B 1 106 ? -4.797 -36.719 -21.891 1 98.25 106 PRO B O 1
ATOM 3835 N N . PRO B 1 107 ? -4.324 -34.594 -21.5 1 98.38 107 PRO B N 1
ATOM 3836 C CA . PRO B 1 107 ? -5.035 -34.156 -22.703 1 98.38 107 PRO B CA 1
ATOM 3837 C C .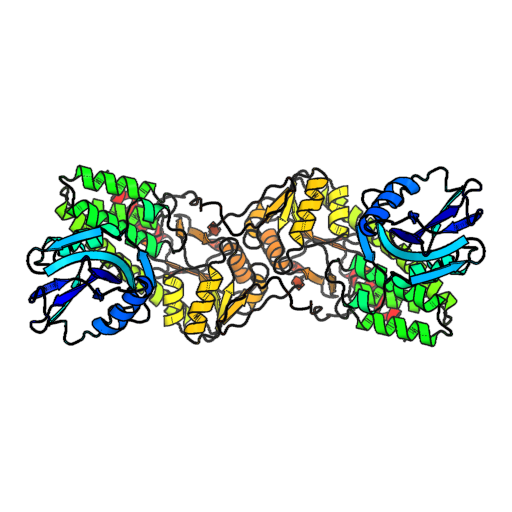 PRO B 1 107 ? -4.535 -34.844 -23.984 1 98.38 107 PRO B C 1
ATOM 3839 O O . PRO B 1 107 ? -5.293 -35 -24.938 1 98.38 107 PRO B O 1
ATOM 3842 N N . THR B 1 108 ? -3.318 -35.25 -24.016 1 98.5 108 THR B N 1
ATOM 3843 C CA . THR B 1 108 ? -2.764 -35.875 -25.219 1 98.5 108 THR B CA 1
ATOM 3844 C C . THR B 1 108 ? -3.475 -37.188 -25.516 1 98.5 108 THR B C 1
ATOM 3846 O O . THR B 1 108 ? -3.381 -37.719 -26.641 1 98.5 108 THR B O 1
ATOM 3849 N N . GLU B 1 109 ? -4.215 -37.75 -24.594 1 97.88 109 GLU B N 1
ATOM 3850 C CA . GLU B 1 109 ? -5.023 -38.938 -24.812 1 97.88 109 GLU B CA 1
ATOM 3851 C C . GLU B 1 109 ? -6.125 -38.656 -25.844 1 97.88 109 GLU B C 1
ATOM 3853 O O . GLU B 1 109 ? -6.613 -39.594 -26.484 1 97.88 109 GLU B O 1
ATOM 3858 N N . ILE B 1 110 ? -6.488 -37.438 -25.984 1 98.38 110 ILE B N 1
ATOM 3859 C CA . ILE B 1 110 ? -7.488 -37.031 -26.969 1 98.38 110 ILE B CA 1
ATOM 3860 C C . ILE B 1 110 ? -7.051 -37.5 -28.359 1 98.38 110 ILE B C 1
ATOM 3862 O O . ILE B 1 110 ? -7.883 -37.906 -29.172 1 98.38 110 ILE B O 1
ATOM 3866 N N . ARG B 1 111 ? -5.781 -37.562 -28.656 1 97.5 111 ARG B N 1
ATOM 3867 C CA . ARG B 1 111 ? -5.242 -37.906 -29.969 1 97.5 111 ARG B CA 1
ATOM 3868 C C . ARG B 1 111 ? -5.211 -39.406 -30.156 1 97.5 111 ARG B C 1
ATOM 3870 O O . ARG B 1 111 ? -5.016 -39.906 -31.281 1 97.5 111 ARG B O 1
ATOM 3877 N N . ARG B 1 112 ? -5.469 -40.094 -29.062 1 97.06 112 ARG B N 1
ATOM 3878 C CA . ARG B 1 112 ? -5.273 -41.562 -29.109 1 97.06 112 ARG B CA 1
ATOM 3879 C C . ARG B 1 112 ? -6.598 -42.281 -28.922 1 97.06 112 ARG B C 1
ATOM 3881 O O . ARG B 1 112 ? -6.645 -43.5 -29 1 97.06 112 ARG B O 1
ATOM 3888 N N . ARG B 1 113 ? -7.629 -41.531 -28.688 1 97.38 113 ARG B N 1
ATOM 3889 C CA . ARG B 1 113 ? -8.938 -42.125 -28.438 1 97.38 113 ARG B CA 1
ATOM 3890 C C . ARG B 1 113 ? -9.922 -41.812 -29.547 1 97.38 113 ARG B C 1
ATOM 3892 O O . ARG B 1 113 ? -9.641 -40.938 -30.391 1 97.38 113 ARG B O 1
ATOM 3899 N N . ASP B 1 114 ? -11 -42.656 -29.641 1 97.19 114 ASP B N 1
ATOM 3900 C CA . ASP B 1 114 ? -12.117 -42.312 -30.516 1 97.19 114 ASP B CA 1
ATOM 3901 C C . ASP B 1 114 ? -12.953 -41.188 -29.906 1 97.19 114 ASP B C 1
ATOM 3903 O O . ASP B 1 114 ? -13.719 -41.406 -28.969 1 97.19 114 ASP B O 1
ATOM 3907 N N . THR B 1 115 ? -12.766 -39.969 -30.469 1 97.62 115 THR B N 1
ATOM 3908 C CA . THR B 1 115 ? -13.391 -38.812 -29.891 1 97.62 115 THR B CA 1
ATOM 3909 C C . THR B 1 115 ? -14.453 -38.219 -30.828 1 97.62 115 THR B C 1
ATOM 3911 O O . THR B 1 115 ? -14.555 -38.656 -31.984 1 97.62 115 THR B O 1
ATOM 3914 N N . VAL B 1 116 ? -15.305 -37.344 -30.281 1 95.69 116 VAL B N 1
ATOM 3915 C CA . VAL B 1 116 ? -16.172 -36.531 -31.109 1 95.69 116 VAL B CA 1
ATOM 3916 C C . VAL B 1 116 ? -15.312 -35.719 -32.094 1 95.69 116 VAL B C 1
ATOM 3918 O O . VAL B 1 116 ? -14.109 -35.531 -31.875 1 95.69 116 VAL B O 1
ATOM 3921 N N . PRO B 1 117 ? -15.922 -35.281 -33.156 1 94.62 117 PRO B N 1
ATOM 3922 C CA . PRO B 1 117 ? -15.148 -34.594 -34.188 1 94.62 117 PRO B CA 1
ATOM 3923 C C . PRO B 1 117 ? -14.391 -33.375 -33.656 1 94.62 117 PRO B C 1
ATOM 3925 O O . PRO B 1 117 ? -14.945 -32.594 -32.875 1 94.62 117 PRO B O 1
ATOM 3928 N N . ASP B 1 118 ? -13.086 -33.281 -34 1 96.31 118 ASP B N 1
ATOM 3929 C CA . ASP B 1 118 ? -12.242 -32.094 -33.844 1 96.31 118 ASP B CA 1
ATOM 3930 C C . ASP B 1 118 ? -12.016 -31.766 -32.375 1 96.31 118 ASP B C 1
ATOM 3932 O O . ASP B 1 118 ? -11.891 -30.594 -31.984 1 96.31 118 ASP B O 1
ATOM 3936 N N . LEU B 1 119 ? -12.086 -32.781 -31.531 1 97.81 119 LEU B N 1
ATOM 3937 C CA . LEU B 1 119 ? -11.898 -32.531 -30.109 1 97.81 119 LEU B CA 1
ATOM 3938 C C . LEU B 1 119 ? -10.5 -31.984 -29.844 1 97.81 119 LEU B C 1
ATOM 3940 O O . LEU B 1 119 ? -10.32 -31.094 -29 1 97.81 119 LEU B O 1
ATOM 3944 N N . TRP B 1 120 ? -9.469 -32.5 -30.453 1 98.19 120 TRP B N 1
ATOM 3945 C CA . TRP B 1 120 ? -8.117 -31.984 -30.25 1 98.19 120 TRP B CA 1
ATOM 3946 C C . TRP B 1 120 ? -8.016 -30.531 -30.734 1 98.19 120 TRP B C 1
ATOM 3948 O O . TRP B 1 120 ? -7.332 -29.719 -30.109 1 98.19 120 TRP B O 1
ATOM 3958 N N . ARG B 1 121 ? -8.609 -30.234 -31.844 1 97.88 121 ARG B N 1
ATOM 3959 C CA . ARG B 1 121 ? -8.617 -28.859 -32.344 1 97.88 121 ARG B CA 1
ATOM 3960 C C . ARG B 1 121 ? -9.211 -27.922 -31.281 1 97.88 121 ARG B C 1
ATOM 3962 O O . ARG B 1 121 ? -8.711 -26.797 -31.094 1 97.88 121 ARG B O 1
ATOM 3969 N N . SER B 1 122 ? -10.281 -28.359 -30.656 1 98.12 122 SER B N 1
ATOM 3970 C CA . SER B 1 122 ? -10.891 -27.578 -29.594 1 98.12 122 SER B CA 1
ATOM 3971 C C . SER B 1 122 ? -9.922 -27.375 -28.438 1 98.12 122 SER B C 1
ATOM 3973 O O . SER B 1 122 ? -9.812 -26.266 -27.906 1 98.12 122 SER B O 1
ATOM 3975 N N . TYR B 1 123 ? -9.234 -28.422 -28.047 1 98.56 123 TYR B N 1
ATOM 3976 C CA . TYR B 1 123 ? -8.266 -28.312 -26.969 1 98.56 123 TYR B CA 1
ATOM 3977 C C . TYR B 1 123 ? -7.102 -27.422 -27.359 1 98.56 123 TYR B C 1
ATOM 3979 O O . TYR B 1 123 ? -6.656 -26.578 -26.578 1 98.56 123 TYR B O 1
ATOM 3987 N N . ASP B 1 124 ? -6.645 -27.609 -28.531 1 98.06 124 ASP B N 1
ATOM 3988 C CA . ASP B 1 124 ? -5.512 -26.859 -29.047 1 98.06 124 ASP B CA 1
ATOM 3989 C C . ASP B 1 124 ? -5.801 -25.359 -29.016 1 98.06 124 ASP B C 1
ATOM 3991 O O . ASP B 1 124 ? -4.887 -24.547 -28.859 1 98.06 124 ASP B O 1
ATOM 3995 N N . ALA B 1 125 ? -7.02 -24.984 -29.109 1 98 125 ALA B N 1
ATOM 3996 C CA . ALA B 1 125 ? -7.434 -23.594 -29.141 1 98 125 ALA B CA 1
ATOM 3997 C C . ALA B 1 125 ? -7.312 -22.953 -27.75 1 98 125 ALA B C 1
ATOM 3999 O O . ALA B 1 125 ? -7.309 -21.734 -27.609 1 98 125 ALA B O 1
ATOM 4000 N N . VAL B 1 126 ? -7.191 -23.828 -26.703 1 98.38 126 VAL B N 1
ATOM 4001 C CA . VAL B 1 126 ? -7.293 -23.234 -25.359 1 98.38 126 VAL B CA 1
ATOM 4002 C C . VAL B 1 126 ? -6.125 -23.703 -24.5 1 98.38 126 VAL B C 1
ATOM 4004 O O . VAL B 1 126 ? -5.91 -23.188 -23.406 1 98.38 126 VAL B O 1
ATOM 4007 N N . ARG B 1 127 ? -5.352 -24.688 -24.953 1 98.19 127 ARG B N 1
ATOM 4008 C CA . ARG B 1 127 ? -4.285 -25.234 -24.109 1 98.19 127 ARG B CA 1
ATOM 4009 C C . ARG B 1 127 ? -3.188 -24.203 -23.891 1 98.19 127 ARG B C 1
ATOM 4011 O O . ARG B 1 127 ? -3.072 -23.234 -24.641 1 98.19 127 ARG B O 1
ATOM 4018 N N . PRO B 1 128 ? -2.391 -24.359 -22.828 1 98.06 128 PRO B N 1
ATOM 4019 C CA . PRO B 1 128 ? -1.29 -23.406 -22.594 1 98.06 128 PRO B CA 1
ATOM 4020 C C . PRO B 1 128 ? -0.246 -23.453 -23.719 1 98.06 128 PRO B C 1
ATOM 4022 O O . PRO B 1 128 ? -0.067 -24.484 -24.359 1 98.06 128 PRO B O 1
ATOM 4025 N N . THR B 1 129 ? 0.386 -22.312 -23.953 1 98.31 129 THR B N 1
ATOM 4026 C CA . THR B 1 129 ? 1.473 -22.125 -24.922 1 98.31 129 THR B CA 1
ATOM 4027 C C . THR B 1 129 ? 2.666 -21.453 -24.25 1 98.31 129 THR B C 1
ATOM 4029 O O . THR B 1 129 ? 2.588 -21.031 -23.094 1 98.31 129 THR B O 1
ATOM 4032 N N . VAL B 1 130 ? 3.793 -21.406 -24.938 1 98.38 130 VAL B N 1
ATOM 4033 C CA . VAL B 1 130 ? 4.961 -20.703 -24.438 1 98.38 130 VAL B CA 1
ATOM 4034 C C . VAL B 1 130 ? 4.59 -19.25 -24.141 1 98.38 130 VAL B C 1
ATOM 4036 O O . VAL B 1 130 ? 5.023 -18.688 -23.125 1 98.38 130 VAL B O 1
ATOM 4039 N N . GLU B 1 131 ? 3.738 -18.672 -24.922 1 97 131 GLU B N 1
ATOM 4040 C CA . GLU B 1 131 ? 3.324 -17.281 -24.766 1 97 131 GLU B CA 1
ATOM 4041 C C . GLU B 1 131 ? 2.482 -17.094 -23.5 1 97 131 GLU B C 1
ATOM 4043 O O . GLU B 1 131 ? 2.648 -16.109 -22.781 1 97 131 GLU B O 1
ATOM 4048 N N . THR B 1 132 ? 1.554 -18.016 -23.25 1 96.5 132 THR B N 1
ATOM 4049 C CA . THR B 1 132 ? 0.717 -17.875 -22.062 1 96.5 132 THR B CA 1
ATOM 4050 C C . THR B 1 132 ? 1.54 -18.078 -20.797 1 96.5 132 THR B C 1
ATOM 4052 O O . THR B 1 132 ? 1.269 -17.469 -19.766 1 96.5 132 THR B O 1
ATOM 4055 N N . VAL B 1 133 ? 2.533 -18.953 -20.828 1 96.62 133 VAL B N 1
ATOM 4056 C CA . VAL B 1 133 ? 3.445 -19.141 -19.719 1 96.62 133 VAL B CA 1
ATOM 4057 C C . VAL B 1 133 ? 4.246 -17.875 -19.469 1 96.62 133 VAL B C 1
ATOM 4059 O O . VAL B 1 133 ? 4.348 -17.406 -18.328 1 96.62 133 VAL B O 1
ATOM 4062 N N . ALA B 1 134 ? 4.723 -17.234 -20.5 1 94.94 134 ALA B N 1
ATOM 4063 C CA . ALA B 1 134 ? 5.535 -16.031 -20.422 1 94.94 134 ALA B CA 1
ATOM 4064 C C . ALA B 1 134 ? 4.727 -14.859 -19.859 1 94.94 134 ALA B C 1
ATOM 4066 O O . ALA B 1 134 ? 5.258 -14.023 -19.125 1 94.94 134 ALA B O 1
ATOM 4067 N N . GLY B 1 135 ? 3.463 -14.859 -20.141 1 91.44 135 GLY B N 1
ATOM 4068 C CA . GLY B 1 135 ? 2.67 -13.68 -19.844 1 91.44 135 GLY B CA 1
ATOM 4069 C C . GLY B 1 135 ? 1.786 -13.852 -18.625 1 91.44 135 GLY B C 1
ATOM 4070 O O . GLY B 1 135 ? 0.977 -12.977 -18.312 1 91.44 135 GLY B O 1
ATOM 4071 N N . ASP B 1 136 ? 1.928 -14.945 -17.938 1 91.62 136 ASP B N 1
ATOM 4072 C CA . ASP B 1 136 ? 1.043 -15.203 -16.812 1 91.62 136 ASP B CA 1
ATOM 4073 C C . ASP B 1 136 ? 1.492 -14.438 -15.57 1 91.62 136 ASP B C 1
ATOM 4075 O O . ASP B 1 136 ? 2.416 -14.859 -14.875 1 91.62 136 ASP B O 1
ATOM 4079 N N . ASP B 1 137 ? 0.802 -13.414 -15.242 1 85 137 ASP B N 1
ATOM 4080 C CA . ASP B 1 137 ? 1.082 -12.609 -14.055 1 85 137 ASP B CA 1
ATOM 4081 C C . ASP B 1 137 ? -0.048 -12.727 -13.031 1 85 137 ASP B C 1
ATOM 4083 O O . ASP B 1 137 ? -0.107 -11.953 -12.078 1 85 137 ASP B O 1
ATOM 4087 N N . GLU B 1 138 ? -0.904 -13.664 -13.258 1 85.31 138 GLU B N 1
ATOM 4088 C CA . GLU B 1 138 ? -2.096 -13.789 -12.422 1 85.31 138 GLU B CA 1
ATOM 4089 C C . GLU B 1 138 ? -1.981 -14.969 -11.469 1 85.31 138 GLU B C 1
ATOM 4091 O O . GLU B 1 138 ? -2.775 -15.102 -10.531 1 85.31 138 GLU B O 1
ATOM 4096 N N . HIS B 1 139 ? -0.927 -15.742 -11.695 1 90.19 139 HIS B N 1
ATOM 4097 C CA . HIS B 1 139 ? -0.796 -16.953 -10.875 1 90.19 139 HIS B CA 1
ATOM 4098 C C . HIS B 1 139 ? 0.598 -17.047 -10.266 1 90.19 139 HIS B C 1
ATOM 4100 O O . HIS B 1 139 ? 1.521 -16.359 -10.703 1 90.19 139 HIS B O 1
ATOM 4106 N N . GLY B 1 140 ? 0.648 -17.922 -9.281 1 90.88 140 GLY B N 1
ATOM 4107 C CA . GLY B 1 140 ? 1.933 -18.188 -8.656 1 90.88 140 GLY B CA 1
ATOM 4108 C C . GLY B 1 140 ? 2.82 -19.094 -9.484 1 90.88 140 GLY B C 1
ATOM 4109 O O . GLY B 1 140 ? 2.357 -19.719 -10.445 1 90.88 140 GLY B O 1
ATOM 4110 N N . SER B 1 141 ? 4.016 -19.25 -9.062 1 93.88 141 SER B N 1
ATOM 4111 C CA . SER B 1 141 ? 5.023 -19.938 -9.852 1 93.88 141 SER B CA 1
ATOM 4112 C C . SER B 1 141 ? 4.762 -21.438 -9.883 1 93.88 141 SER B C 1
ATOM 4114 O O . SER B 1 141 ? 5.094 -22.109 -10.859 1 93.88 141 SER B O 1
ATOM 4116 N N . ALA B 1 142 ? 4.168 -22.031 -8.836 1 95.56 142 ALA B N 1
ATOM 4117 C CA . ALA B 1 142 ? 3.805 -23.453 -8.859 1 95.56 142 ALA B CA 1
ATOM 4118 C C . ALA B 1 142 ? 2.826 -23.75 -9.992 1 95.56 142 ALA B C 1
ATOM 4120 O O . ALA B 1 142 ? 3 -24.719 -10.727 1 95.56 142 ALA B O 1
ATOM 4121 N N . TYR B 1 143 ? 1.869 -22.922 -10.125 1 95.25 143 TYR B N 1
ATOM 4122 C CA . TYR B 1 143 ? 0.888 -23.047 -11.195 1 95.25 143 TYR B CA 1
ATOM 4123 C C . TYR B 1 143 ? 1.542 -22.875 -12.562 1 95.25 143 TYR B C 1
ATOM 4125 O O . TYR B 1 143 ? 1.353 -23.703 -13.461 1 95.25 143 TYR B O 1
ATOM 4133 N N . VAL B 1 144 ? 2.289 -21.859 -12.734 1 96.12 144 VAL B N 1
ATOM 4134 C CA . VAL B 1 144 ? 2.889 -21.516 -14.016 1 96.12 144 VAL B CA 1
ATOM 4135 C C . VAL B 1 144 ? 3.83 -22.641 -14.461 1 96.12 144 VAL B C 1
ATOM 4137 O O . VAL B 1 144 ? 3.879 -22.984 -15.648 1 96.12 144 VAL B O 1
ATOM 4140 N N . SER B 1 145 ? 4.531 -23.188 -13.562 1 97.94 145 SER B N 1
ATOM 4141 C CA . SER B 1 145 ? 5.469 -24.25 -13.891 1 97.94 145 SER B CA 1
ATOM 4142 C C . SER B 1 145 ? 4.738 -25.516 -14.359 1 97.94 145 SER B C 1
ATOM 4144 O O . SER B 1 145 ? 5.234 -26.234 -15.227 1 97.94 145 SER B O 1
ATOM 4146 N N . LEU B 1 146 ? 3.604 -25.75 -13.781 1 98 146 LEU B N 1
ATOM 4147 C CA . LEU B 1 146 ? 2.799 -26.875 -14.242 1 98 146 LEU B CA 1
ATOM 4148 C C . LEU B 1 146 ? 2.303 -26.656 -15.664 1 98 146 LEU B C 1
ATOM 4150 O O . LEU B 1 146 ? 2.277 -27.578 -16.469 1 98 146 LEU B O 1
ATOM 4154 N N . ARG B 1 147 ? 1.935 -25.453 -15.938 1 98.31 147 ARG B N 1
ATOM 4155 C CA . ARG B 1 147 ? 1.504 -25.125 -17.297 1 98.31 147 ARG B CA 1
ATOM 4156 C C . ARG B 1 147 ? 2.658 -25.266 -18.281 1 98.31 147 ARG B C 1
ATOM 4158 O O . ARG B 1 147 ? 2.457 -25.672 -19.422 1 98.31 147 ARG B O 1
ATOM 4165 N N . ALA B 1 148 ? 3.809 -24.922 -17.844 1 98.75 148 ALA B N 1
ATOM 4166 C CA . ALA B 1 148 ? 4.977 -25.109 -18.703 1 98.75 148 ALA B CA 1
ATOM 4167 C C . ALA B 1 148 ? 5.156 -26.578 -19.047 1 98.75 148 ALA B C 1
ATOM 4169 O O . ALA B 1 148 ? 5.434 -26.922 -20.203 1 98.75 148 ALA B O 1
ATOM 4170 N N . LEU B 1 149 ? 4.992 -27.453 -18.109 1 98.88 149 LEU B N 1
ATOM 4171 C CA . LEU B 1 149 ? 5.102 -28.875 -18.359 1 98.88 149 LEU B CA 1
ATOM 4172 C C . LEU B 1 149 ? 3.977 -29.359 -19.266 1 98.88 149 LEU B C 1
ATOM 4174 O O . LEU B 1 149 ? 4.172 -30.266 -20.078 1 98.88 149 LEU B O 1
ATOM 4178 N N . ASP B 1 150 ? 2.777 -28.75 -19.109 1 98.75 150 ASP B N 1
ATOM 4179 C CA . ASP B 1 150 ? 1.691 -29.047 -20.031 1 98.75 150 ASP B CA 1
ATOM 4180 C C . ASP B 1 150 ? 2.102 -28.734 -21.469 1 98.75 150 ASP B C 1
ATOM 4182 O O . ASP B 1 150 ? 1.847 -29.531 -22.391 1 98.75 150 ASP B O 1
ATOM 4186 N N . VAL B 1 151 ? 2.693 -27.562 -21.641 1 98.88 151 VAL B N 1
ATOM 4187 C CA . VAL B 1 151 ? 3.127 -27.141 -22.969 1 98.88 151 VAL B CA 1
ATOM 4188 C C . VAL B 1 151 ? 4.133 -28.141 -23.531 1 98.88 151 VAL B C 1
ATOM 4190 O O . VAL B 1 151 ? 4 -28.594 -24.672 1 98.88 151 VAL B O 1
ATOM 4193 N N . LEU B 1 152 ? 5.133 -28.469 -22.734 1 98.88 152 LEU B N 1
ATOM 4194 C CA . LEU B 1 152 ? 6.172 -29.391 -23.188 1 98.88 152 LEU B CA 1
ATOM 4195 C C . LEU B 1 152 ? 5.566 -30.734 -23.578 1 98.88 152 LEU B C 1
ATOM 4197 O O . LEU B 1 152 ? 5.895 -31.281 -24.625 1 98.88 152 LEU B O 1
ATOM 4201 N N . ARG B 1 153 ? 4.711 -31.266 -22.75 1 98.88 153 ARG B N 1
ATOM 4202 C CA . ARG B 1 153 ? 4.031 -32.531 -23.016 1 98.88 153 ARG B CA 1
ATOM 4203 C C . ARG B 1 153 ? 3.281 -32.5 -24.344 1 98.88 153 ARG B C 1
ATOM 4205 O O . ARG B 1 153 ? 3.475 -33.344 -25.203 1 98.88 153 ARG B O 1
ATOM 4212 N N . ASP B 1 154 ? 2.461 -31.469 -24.469 1 98.81 154 ASP B N 1
ATOM 4213 C CA . ASP B 1 154 ? 1.592 -31.375 -25.641 1 98.81 154 ASP B CA 1
ATOM 4214 C C . ASP B 1 154 ? 2.408 -31.172 -26.922 1 98.81 154 ASP B C 1
ATOM 4216 O O . ASP B 1 154 ? 2.123 -31.797 -27.938 1 98.81 154 ASP B O 1
ATOM 4220 N N . GLU B 1 155 ? 3.387 -30.297 -26.859 1 98.75 155 GLU B N 1
ATOM 4221 C CA . GLU B 1 155 ? 4.223 -30.062 -28.031 1 98.75 155 GLU B CA 1
ATOM 4222 C C . GLU B 1 155 ? 5.055 -31.281 -28.375 1 98.75 155 GLU B C 1
ATOM 4224 O O . GLU B 1 155 ? 5.309 -31.547 -29.562 1 98.75 155 GLU B O 1
ATOM 4229 N N . ALA B 1 156 ? 5.547 -31.969 -27.391 1 98.75 156 ALA B N 1
ATOM 4230 C CA . ALA B 1 156 ? 6.281 -33.219 -27.641 1 98.75 156 ALA B CA 1
ATOM 4231 C C . ALA B 1 156 ? 5.402 -34.219 -28.359 1 98.75 156 ALA B C 1
ATOM 4233 O O . ALA B 1 156 ? 5.863 -34.938 -29.266 1 98.75 156 ALA B O 1
ATOM 4234 N N . ALA B 1 157 ? 4.145 -34.312 -27.938 1 98.31 157 ALA B N 1
ATOM 4235 C CA . ALA B 1 157 ? 3.199 -35.25 -28.562 1 98.31 157 ALA B CA 1
ATOM 4236 C C . ALA B 1 157 ? 2.982 -34.906 -30.031 1 98.31 157 ALA B C 1
ATOM 4238 O O . ALA B 1 157 ? 2.633 -35.781 -30.844 1 98.31 157 ALA B O 1
ATOM 4239 N N . LEU B 1 158 ? 3.182 -33.656 -30.422 1 97.81 158 LEU B N 1
ATOM 4240 C CA . LEU B 1 158 ? 2.957 -33.156 -31.781 1 97.81 158 LEU B CA 1
ATOM 4241 C C . LEU B 1 158 ? 4.262 -33.125 -32.562 1 97.81 158 LEU B C 1
ATOM 4243 O O . LEU B 1 158 ? 4.25 -33 -33.812 1 97.81 158 LEU B O 1
ATOM 4247 N N . ALA B 1 159 ? 5.348 -33.312 -31.891 1 97.81 159 ALA B N 1
ATOM 4248 C CA . ALA B 1 159 ? 6.664 -33.094 -32.469 1 97.81 159 ALA B CA 1
ATOM 4249 C C . ALA B 1 159 ? 7.027 -34.219 -33.438 1 97.81 159 ALA B C 1
ATOM 4251 O O . ALA B 1 159 ? 6.664 -35.375 -33.219 1 97.81 159 ALA B O 1
ATOM 4252 N N . ASP B 1 160 ? 7.832 -33.844 -34.5 1 97.06 160 ASP B N 1
ATOM 4253 C CA . ASP B 1 160 ? 8.32 -34.812 -35.469 1 97.06 160 ASP B CA 1
ATOM 4254 C C . ASP B 1 160 ? 9.562 -35.531 -34.938 1 97.06 160 ASP B C 1
ATOM 4256 O O . ASP B 1 160 ? 9.812 -36.688 -35.312 1 97.06 160 ASP B O 1
ATOM 4260 N N . ASP B 1 161 ? 10.352 -34.812 -34.188 1 97.69 161 ASP B N 1
ATOM 4261 C CA . ASP B 1 161 ? 11.586 -35.375 -33.656 1 97.69 161 ASP B CA 1
ATOM 4262 C C . ASP B 1 161 ? 11.961 -34.719 -32.312 1 97.69 161 ASP B C 1
ATOM 4264 O O . ASP B 1 161 ? 11.234 -33.875 -31.828 1 97.69 161 ASP B O 1
ATOM 4268 N N . TYR B 1 162 ? 12.992 -35.25 -31.766 1 97.56 162 TYR B N 1
ATOM 4269 C CA . TYR B 1 162 ? 13.453 -34.812 -30.453 1 97.56 162 TYR B CA 1
ATOM 4270 C C . TYR B 1 162 ? 13.852 -33.344 -30.5 1 97.56 162 TYR B C 1
ATOM 4272 O O . TYR B 1 162 ? 13.648 -32.594 -29.531 1 97.56 162 TYR B O 1
ATOM 4280 N N . GLY B 1 163 ? 14.484 -32.875 -31.562 1 97.75 163 GLY B N 1
ATOM 4281 C CA . GLY B 1 163 ? 14.914 -31.5 -31.719 1 97.75 163 GLY B CA 1
ATOM 4282 C C . GLY B 1 163 ? 13.789 -30.5 -31.547 1 97.75 163 GLY B C 1
ATOM 4283 O O . GLY B 1 163 ? 13.977 -29.438 -30.953 1 97.75 163 GLY B O 1
ATOM 4284 N N . ASP B 1 164 ? 12.609 -30.828 -32.031 1 97.81 164 ASP B N 1
ATOM 4285 C CA . ASP B 1 164 ? 11.43 -29.969 -31.906 1 97.81 164 ASP B CA 1
ATOM 4286 C C . ASP B 1 164 ? 11.031 -29.812 -30.453 1 97.81 164 ASP B C 1
ATOM 4288 O O . ASP B 1 164 ? 10.734 -28.703 -30 1 97.81 164 ASP B O 1
ATOM 4292 N N . ALA B 1 165 ? 10.992 -30.938 -29.75 1 97.94 165 ALA B N 1
ATOM 4293 C CA . ALA B 1 165 ? 10.648 -30.906 -28.344 1 97.94 165 ALA B CA 1
ATOM 4294 C C . ALA B 1 165 ? 11.695 -30.125 -27.547 1 97.94 165 ALA B C 1
ATOM 4296 O O . ALA B 1 165 ? 11.344 -29.359 -26.641 1 97.94 165 ALA B O 1
ATOM 4297 N N . ALA B 1 166 ? 12.961 -30.297 -27.875 1 98.38 166 ALA B N 1
ATOM 4298 C CA . ALA B 1 166 ? 14.055 -29.609 -27.203 1 98.38 166 ALA B CA 1
ATOM 4299 C C . ALA B 1 166 ? 13.969 -28.109 -27.422 1 98.38 166 ALA B C 1
ATOM 4301 O O . ALA B 1 166 ? 14.297 -27.312 -26.531 1 98.38 166 ALA B O 1
ATOM 4302 N N . ALA B 1 167 ? 13.57 -27.688 -28.609 1 98.44 167 ALA B N 1
ATOM 4303 C CA . ALA B 1 167 ? 13.406 -26.266 -28.906 1 98.44 167 ALA B CA 1
ATOM 4304 C C . ALA B 1 167 ? 12.32 -25.656 -28.016 1 98.44 167 ALA B C 1
ATOM 4306 O O . ALA B 1 167 ? 12.484 -24.531 -27.516 1 98.44 167 ALA B O 1
ATOM 4307 N N . VAL B 1 168 ? 11.242 -26.359 -27.797 1 98.5 168 VAL B N 1
ATOM 4308 C CA . VAL B 1 168 ? 10.164 -25.906 -26.938 1 98.5 168 VAL B CA 1
ATOM 4309 C C . VAL B 1 168 ? 10.672 -25.781 -25.5 1 98.5 168 VAL B C 1
ATOM 4311 O O . VAL B 1 168 ? 10.367 -24.797 -24.812 1 98.5 168 VAL B O 1
ATOM 4314 N N . ALA B 1 169 ? 11.406 -26.781 -25.047 1 98.44 169 ALA B N 1
ATOM 4315 C CA . ALA B 1 169 ? 11.984 -26.75 -23.703 1 98.44 169 ALA B CA 1
ATOM 4316 C C . ALA B 1 169 ? 12.836 -25.5 -23.5 1 98.44 169 ALA B C 1
ATOM 4318 O O . ALA B 1 169 ? 12.75 -24.844 -22.469 1 98.44 169 ALA B O 1
ATOM 4319 N N . ARG B 1 170 ? 13.641 -25.156 -24.5 1 98.06 170 ARG B N 1
ATOM 4320 C CA . ARG B 1 170 ? 14.477 -23.969 -24.438 1 98.06 170 ARG B CA 1
ATOM 4321 C C . ARG B 1 170 ? 13.609 -22.703 -24.391 1 98.06 170 ARG B C 1
ATOM 4323 O O . ARG B 1 170 ? 13.898 -21.781 -23.641 1 98.06 170 ARG B O 1
ATOM 4330 N N . ASP B 1 171 ? 12.578 -22.672 -25.188 1 98.38 171 ASP B N 1
ATOM 4331 C CA . ASP B 1 171 ? 11.68 -21.531 -25.219 1 98.38 171 ASP B CA 1
ATOM 4332 C C . ASP B 1 171 ? 11.008 -21.328 -23.859 1 98.38 171 ASP B C 1
ATOM 4334 O O . ASP B 1 171 ? 10.82 -20.203 -23.406 1 98.38 171 ASP B O 1
ATOM 4338 N N . LEU B 1 172 ? 10.625 -22.391 -23.203 1 98 172 LEU B N 1
ATOM 4339 C CA . LEU B 1 172 ? 9.969 -22.328 -21.906 1 98 172 LEU B CA 1
ATOM 4340 C C . LEU B 1 172 ? 10.93 -21.797 -20.828 1 98 172 LEU B C 1
ATOM 4342 O O . LEU B 1 172 ? 10.539 -20.984 -20 1 98 172 LEU B O 1
ATOM 4346 N N . ARG B 1 173 ? 12.148 -22.266 -20.812 1 94.88 173 ARG B N 1
ATOM 4347 C CA . ARG B 1 173 ? 13.148 -21.75 -19.891 1 94.88 173 ARG B CA 1
ATOM 4348 C C . ARG B 1 173 ? 13.375 -20.266 -20.078 1 94.88 173 ARG B C 1
ATOM 4350 O O . ARG B 1 173 ? 13.57 -19.531 -19.109 1 94.88 173 ARG B O 1
ATOM 4357 N N . ASP B 1 174 ? 13.281 -19.812 -21.297 1 93.94 174 ASP B N 1
ATOM 4358 C CA . ASP B 1 174 ? 13.523 -18.422 -21.625 1 93.94 174 ASP B CA 1
ATOM 4359 C C . ASP B 1 174 ? 12.305 -17.562 -21.297 1 93.94 174 ASP B C 1
ATOM 4361 O O . ASP B 1 174 ? 12.43 -16.344 -21.078 1 93.94 174 ASP B O 1
ATOM 4365 N N . ALA B 1 175 ? 11.141 -18.188 -21.281 1 93.38 175 ALA B N 1
ATOM 4366 C CA . ALA B 1 175 ? 9.883 -17.469 -21.062 1 93.38 175 ALA B CA 1
ATOM 4367 C C . ALA B 1 175 ? 9.82 -16.875 -19.672 1 93.38 175 ALA B C 1
ATOM 4369 O O . ALA B 1 175 ? 9.227 -15.812 -19.469 1 93.38 175 ALA B O 1
ATOM 4370 N N . ARG B 1 176 ? 10.414 -17.562 -18.656 1 90.75 176 ARG B N 1
ATOM 4371 C CA . ARG B 1 176 ? 10.422 -17.094 -17.281 1 90.75 176 ARG B CA 1
ATOM 4372 C C . ARG B 1 176 ? 11.805 -17.281 -16.641 1 90.75 176 ARG B C 1
ATOM 4374 O O . ARG B 1 176 ? 11.984 -18.125 -15.773 1 90.75 176 ARG B O 1
ATOM 4381 N N . GLN B 1 177 ? 12.672 -16.406 -16.891 1 87.94 177 GLN B N 1
ATOM 4382 C CA . GLN B 1 177 ? 14.078 -16.594 -16.531 1 87.94 177 GLN B CA 1
ATOM 4383 C C . GLN B 1 177 ? 14.273 -16.469 -15.016 1 87.94 177 GLN B C 1
ATOM 4385 O O . GLN B 1 177 ? 15.172 -17.094 -14.453 1 87.94 177 GLN B O 1
ATOM 4390 N N . GLY B 1 178 ? 13.375 -15.836 -14.398 1 88.81 178 GLY B N 1
ATOM 4391 C CA . GLY B 1 178 ? 13.508 -15.633 -12.961 1 88.81 178 GLY B CA 1
ATOM 4392 C C . GLY B 1 178 ? 12.781 -16.688 -12.141 1 88.81 178 GLY B C 1
ATOM 4393 O O . GLY B 1 178 ? 12.906 -16.719 -10.914 1 88.81 178 GLY B O 1
ATOM 4394 N N . MET B 1 179 ? 12.023 -17.547 -12.805 1 91.88 179 MET B N 1
ATOM 4395 C CA . MET B 1 179 ? 11.242 -18.578 -12.117 1 91.88 179 MET B CA 1
ATOM 4396 C C . MET B 1 179 ? 11.984 -19.906 -12.102 1 91.88 179 MET B C 1
ATOM 4398 O O . MET B 1 179 ? 11.781 -20.75 -12.984 1 91.88 179 MET B O 1
ATOM 4402 N N . ALA B 1 180 ? 12.688 -20.109 -11.047 1 95.44 180 ALA B N 1
ATOM 4403 C CA . ALA B 1 180 ? 13.555 -21.281 -10.93 1 95.44 180 ALA B CA 1
ATOM 4404 C C . ALA B 1 180 ? 12.766 -22.562 -11.156 1 95.44 180 ALA B C 1
ATOM 4406 O O . ALA B 1 180 ? 13.273 -23.516 -11.75 1 95.44 180 ALA B O 1
ATOM 4407 N N . VAL B 1 181 ? 11.562 -22.578 -10.719 1 97.19 181 VAL B N 1
ATOM 4408 C CA . VAL B 1 181 ? 10.773 -23.797 -10.734 1 97.19 181 VAL B CA 1
ATOM 4409 C C . VAL B 1 181 ? 10.43 -24.172 -12.18 1 97.19 181 VAL B C 1
ATOM 4411 O O . VAL B 1 181 ? 10.367 -25.359 -12.523 1 97.19 181 VAL B O 1
ATOM 4414 N N . VAL B 1 182 ? 10.172 -23.234 -13.086 1 97 182 VAL B N 1
ATOM 4415 C CA . VAL B 1 182 ? 9.922 -23.531 -14.5 1 97 182 VAL B CA 1
ATOM 4416 C C . VAL B 1 182 ? 11.164 -24.156 -15.125 1 97 182 VAL B C 1
ATOM 4418 O O . VAL B 1 182 ? 11.078 -25.219 -15.742 1 97 182 VAL B O 1
ATOM 4421 N N . ARG B 1 183 ? 12.289 -23.547 -14.883 1 95.94 183 ARG B N 1
ATOM 4422 C CA . ARG B 1 183 ? 13.547 -24.047 -15.414 1 95.94 183 ARG B CA 1
ATOM 4423 C C . ARG B 1 183 ? 13.836 -25.453 -14.898 1 95.94 183 ARG B C 1
ATOM 4425 O O . ARG B 1 183 ? 14.148 -26.359 -15.68 1 95.94 183 ARG B O 1
ATOM 4432 N N . ASN B 1 184 ? 13.781 -25.609 -13.617 1 97.88 184 ASN B N 1
ATOM 4433 C CA . ASN B 1 184 ? 14.133 -26.875 -12.992 1 97.88 184 ASN B CA 1
ATOM 4434 C C . ASN B 1 184 ? 13.219 -28 -13.453 1 97.88 184 ASN B C 1
ATOM 4436 O O . ASN B 1 184 ? 13.688 -29.094 -13.797 1 97.88 184 ASN B O 1
ATOM 4440 N N . ARG B 1 185 ? 11.93 -27.781 -13.523 1 98.5 185 ARG B N 1
ATOM 4441 C CA . ARG B 1 185 ? 10.984 -28.828 -13.883 1 98.5 185 ARG B CA 1
ATOM 4442 C C . ARG B 1 185 ? 11.086 -29.172 -15.367 1 98.5 185 ARG B C 1
ATOM 4444 O O . ARG B 1 185 ? 11 -30.328 -15.75 1 98.5 185 ARG B O 1
ATOM 4451 N N . VAL B 1 186 ? 11.305 -28.203 -16.203 1 98.56 186 VAL B N 1
ATOM 4452 C CA . VAL B 1 186 ? 11.5 -28.453 -17.641 1 98.56 186 VAL B CA 1
ATOM 4453 C C . VAL B 1 186 ? 12.805 -29.219 -17.859 1 98.56 186 VAL B C 1
ATOM 4455 O O . VAL B 1 186 ? 12.82 -30.219 -18.578 1 98.56 186 VAL B O 1
ATOM 4458 N N . ASN B 1 187 ? 13.859 -28.75 -17.219 1 98.25 187 ASN B N 1
ATOM 4459 C CA . ASN B 1 187 ? 15.133 -29.438 -17.328 1 98.25 187 ASN B CA 1
ATOM 4460 C C . ASN B 1 187 ? 15.023 -30.891 -16.859 1 98.25 187 ASN B C 1
ATOM 4462 O O . ASN B 1 187 ? 15.578 -31.797 -17.484 1 98.25 187 ASN B O 1
ATOM 4466 N N . ARG B 1 188 ? 14.383 -31.078 -15.773 1 98.56 188 ARG B N 1
ATOM 4467 C CA . ARG B 1 188 ? 14.219 -32.438 -15.234 1 98.56 188 ARG B CA 1
ATOM 4468 C C . ARG B 1 188 ? 13.508 -33.344 -16.234 1 98.56 188 ARG B C 1
ATOM 4470 O O . ARG B 1 188 ? 13.938 -34.469 -16.469 1 98.56 188 ARG B O 1
ATOM 4477 N N . ALA B 1 189 ? 12.375 -32.844 -16.812 1 98.81 189 ALA B N 1
ATOM 4478 C CA . ALA B 1 189 ? 11.617 -33.625 -17.797 1 98.81 189 ALA B CA 1
ATOM 4479 C C . ALA B 1 189 ? 12.5 -34.031 -18.969 1 98.81 189 ALA B C 1
ATOM 4481 O O . ALA B 1 189 ? 12.445 -35.156 -19.422 1 98.81 189 ALA B O 1
ATOM 4482 N N . MET B 1 190 ? 13.32 -33.125 -19.453 1 98.69 190 MET B N 1
ATOM 4483 C CA . MET B 1 190 ? 14.203 -33.406 -20.578 1 98.69 190 MET B CA 1
ATOM 4484 C C . MET B 1 190 ? 15.297 -34.375 -20.172 1 98.69 190 MET B C 1
ATOM 4486 O O . MET B 1 190 ? 15.633 -35.312 -20.938 1 98.69 190 MET B O 1
ATOM 4490 N N . HIS B 1 191 ? 15.828 -34.156 -19.031 1 98.25 191 HIS B N 1
ATOM 4491 C CA . HIS B 1 191 ? 16.922 -34.969 -18.547 1 98.25 191 HIS B CA 1
ATOM 4492 C C . HIS B 1 191 ? 16.5 -36.438 -18.375 1 98.25 191 HIS B C 1
ATOM 4494 O O . HIS B 1 191 ? 17.266 -37.344 -18.688 1 98.25 191 HIS B O 1
ATOM 4500 N N . GLU B 1 192 ? 15.328 -36.625 -17.922 1 98.12 192 GLU B N 1
ATOM 4501 C CA . GLU B 1 192 ? 14.859 -37.969 -17.594 1 98.12 192 GLU B CA 1
ATOM 4502 C C . GLU B 1 192 ? 14.32 -38.688 -18.828 1 98.12 192 GLU B C 1
ATOM 4504 O O . GLU B 1 192 ? 14.062 -39.906 -18.797 1 98.12 192 GLU B O 1
ATOM 4509 N N . ALA B 1 193 ? 14.086 -37.969 -19.875 1 98.25 193 ALA B N 1
ATOM 4510 C CA . ALA B 1 193 ? 13.531 -38.562 -21.109 1 98.25 193 ALA B CA 1
ATOM 4511 C C . ALA B 1 193 ? 14.641 -39.125 -21.984 1 98.25 193 ALA B C 1
ATOM 4513 O O . ALA B 1 193 ? 15.758 -38.594 -22.016 1 98.25 193 ALA B O 1
ATOM 4514 N N . ASP B 1 194 ? 14.273 -40.125 -22.703 1 97.12 194 ASP B N 1
ATOM 4515 C CA . ASP B 1 194 ? 15.086 -40.469 -23.859 1 97.12 194 ASP B CA 1
ATOM 4516 C C . ASP B 1 194 ? 14.961 -39.438 -24.969 1 97.12 194 ASP B C 1
ATOM 4518 O O . ASP B 1 194 ? 14.094 -38.562 -24.922 1 97.12 194 ASP B O 1
ATOM 4522 N N . ARG B 1 195 ? 15.773 -39.469 -25.906 1 96.5 195 ARG B N 1
ATOM 4523 C CA . ARG B 1 195 ? 15.82 -38.469 -26.953 1 96.5 195 ARG B CA 1
ATOM 4524 C C . ARG B 1 195 ? 14.805 -38.781 -28.062 1 96.5 195 ARG B C 1
ATOM 4526 O O . ARG B 1 195 ? 15.164 -38.844 -29.234 1 96.5 195 ARG B O 1
ATOM 4533 N N . THR B 1 196 ? 13.609 -39.031 -27.688 1 98 196 THR B N 1
ATOM 4534 C CA . THR B 1 196 ? 12.469 -39.156 -28.594 1 98 196 THR B CA 1
ATOM 4535 C C . THR B 1 196 ? 11.305 -38.312 -28.109 1 98 196 THR B C 1
ATOM 4537 O O . THR B 1 196 ? 11.133 -38.094 -26.891 1 98 196 THR B O 1
ATOM 4540 N N . PRO B 1 197 ? 10.547 -37.844 -29 1 98.06 197 PRO B N 1
ATOM 4541 C CA . PRO B 1 197 ? 9.391 -37.031 -28.609 1 98.06 197 PRO B CA 1
ATOM 4542 C C . PRO B 1 197 ? 8.461 -37.781 -27.641 1 98.06 197 PRO B C 1
ATOM 4544 O O . PRO B 1 197 ? 7.992 -37.188 -26.656 1 98.06 197 PRO B O 1
ATOM 4547 N N . ALA B 1 198 ? 8.211 -39.031 -27.922 1 98.25 198 ALA B N 1
ATOM 4548 C CA . ALA B 1 198 ? 7.32 -39.812 -27.094 1 98.25 198 ALA B CA 1
ATOM 4549 C C . ALA B 1 198 ? 7.844 -39.906 -25.656 1 98.25 198 ALA B C 1
ATOM 4551 O O . ALA B 1 198 ? 7.07 -39.875 -24.703 1 98.25 198 ALA B O 1
ATOM 4552 N N . SER B 1 199 ? 9.109 -40.094 -25.547 1 98.62 199 SER B N 1
ATOM 4553 C CA . SER B 1 199 ? 9.711 -40.156 -24.219 1 98.62 199 SER B CA 1
ATOM 4554 C C . SER B 1 199 ? 9.625 -38.812 -23.5 1 98.62 199 SER B C 1
ATOM 4556 O O . SER B 1 199 ? 9.422 -38.781 -22.281 1 98.62 199 SER B O 1
ATOM 4558 N N . VAL B 1 200 ? 9.828 -37.688 -24.219 1 98.75 200 VAL B N 1
ATOM 4559 C CA . VAL B 1 200 ? 9.703 -36.375 -23.641 1 98.75 200 VAL B CA 1
ATOM 4560 C C . VAL B 1 200 ? 8.273 -36.156 -23.156 1 98.75 200 VAL B C 1
ATOM 4562 O O . VAL B 1 200 ? 8.055 -35.625 -22.062 1 98.75 200 VAL B O 1
ATOM 4565 N N . GLU B 1 201 ? 7.266 -36.5 -23.969 1 98.81 201 GLU B N 1
ATOM 4566 C CA . GLU B 1 201 ? 5.863 -36.406 -23.562 1 98.81 201 GLU B CA 1
ATOM 4567 C C . GLU B 1 201 ? 5.617 -37.156 -22.25 1 98.81 201 GLU B C 1
ATOM 4569 O O . GLU B 1 201 ? 5.027 -36.594 -21.328 1 98.81 201 GLU B O 1
ATOM 4574 N N . ALA B 1 202 ? 6.125 -38.375 -22.188 1 98.75 202 ALA B N 1
ATOM 4575 C CA . ALA B 1 202 ? 5.922 -39.219 -21 1 98.75 202 ALA B CA 1
ATOM 4576 C C . ALA B 1 202 ? 6.637 -38.625 -19.781 1 98.75 202 ALA B C 1
ATOM 4578 O O . ALA B 1 202 ? 6.102 -38.656 -18.672 1 98.75 202 ALA B O 1
ATOM 4579 N N . SER B 1 203 ? 7.82 -38.188 -19.984 1 98.81 203 SER B N 1
ATOM 4580 C CA . SER B 1 203 ? 8.609 -37.625 -18.891 1 98.81 203 SER B CA 1
ATOM 4581 C C . SER B 1 203 ? 7.977 -36.344 -18.375 1 98.81 203 SER B C 1
ATOM 4583 O O . SER B 1 203 ? 7.902 -36.125 -17.156 1 98.81 203 SER B O 1
ATOM 4585 N N . ALA B 1 204 ? 7.562 -35.438 -19.297 1 98.88 204 ALA B N 1
ATOM 4586 C CA . ALA B 1 204 ? 6.902 -34.188 -18.891 1 98.88 204 ALA B CA 1
ATOM 4587 C C . ALA B 1 204 ? 5.672 -34.469 -18.031 1 98.88 204 ALA B C 1
ATOM 4589 O O . ALA B 1 204 ? 5.43 -33.812 -17.031 1 98.88 204 ALA B O 1
ATOM 4590 N N . LEU B 1 205 ? 4.895 -35.469 -18.406 1 98.75 205 LEU B N 1
ATOM 4591 C CA . LEU B 1 205 ? 3.711 -35.844 -17.656 1 98.75 205 LEU B CA 1
ATOM 4592 C C . LEU B 1 205 ? 4.102 -36.375 -16.281 1 98.75 205 LEU B C 1
ATOM 4594 O O . LEU B 1 205 ? 3.467 -36.062 -15.273 1 98.75 205 LEU B O 1
ATOM 4598 N N . ALA B 1 206 ? 5.098 -37.25 -16.234 1 98.75 206 ALA B N 1
ATOM 4599 C CA . ALA B 1 206 ? 5.551 -37.812 -14.969 1 98.75 206 ALA B CA 1
ATOM 4600 C C . ALA B 1 206 ? 6.047 -36.719 -14.023 1 98.75 206 ALA B C 1
ATOM 4602 O O . ALA B 1 206 ? 5.707 -36.719 -12.836 1 98.75 206 ALA B O 1
ATOM 4603 N N . VAL B 1 207 ? 6.836 -35.812 -14.516 1 98.75 207 VAL B N 1
ATOM 4604 C CA . VAL B 1 207 ? 7.363 -34.719 -13.711 1 98.75 207 VAL B CA 1
ATOM 4605 C C . VAL B 1 207 ? 6.219 -33.844 -13.219 1 98.75 207 VAL B C 1
ATOM 4607 O O . VAL B 1 207 ? 6.23 -33.375 -12.078 1 98.75 207 VAL B O 1
ATOM 4610 N N . ALA B 1 208 ? 5.23 -33.594 -14.078 1 98.75 208 ALA B N 1
ATOM 4611 C CA . ALA B 1 208 ? 4.074 -32.781 -13.695 1 98.75 208 ALA B CA 1
ATOM 4612 C C . ALA B 1 208 ? 3.32 -33.438 -12.539 1 98.75 208 ALA B C 1
ATOM 4614 O O . ALA B 1 208 ? 2.92 -32.75 -11.586 1 98.75 208 ALA B O 1
ATOM 4615 N N . ARG B 1 209 ? 3.088 -34.75 -12.633 1 98.25 209 ARG B N 1
ATOM 4616 C CA . ARG B 1 209 ? 2.402 -35.469 -11.562 1 98.25 209 ARG B CA 1
ATOM 4617 C C . ARG B 1 209 ? 3.184 -35.375 -10.258 1 98.25 209 ARG B C 1
ATOM 4619 O O . ARG B 1 209 ? 2.604 -35.156 -9.195 1 98.25 209 ARG B O 1
ATOM 4626 N N . GLU B 1 210 ? 4.426 -35.562 -10.32 1 98.31 210 GLU B N 1
ATOM 4627 C CA . GLU B 1 210 ? 5.277 -35.469 -9.141 1 98.31 210 GLU B CA 1
ATOM 4628 C C . GLU B 1 210 ? 5.305 -34.062 -8.57 1 98.31 210 GLU B C 1
ATOM 4630 O O . GLU B 1 210 ? 5.395 -33.875 -7.352 1 98.31 210 GLU B O 1
ATOM 4635 N N . ALA B 1 211 ? 5.305 -33.062 -9.445 1 97.88 211 ALA B N 1
ATOM 4636 C CA . ALA B 1 211 ? 5.289 -31.672 -9.023 1 97.88 211 ALA B CA 1
ATOM 4637 C C . ALA B 1 211 ? 4.047 -31.375 -8.195 1 97.88 211 ALA B C 1
ATOM 4639 O O . ALA B 1 211 ? 4.129 -30.688 -7.168 1 97.88 211 ALA B O 1
ATOM 4640 N N . VAL B 1 212 ? 2.875 -31.812 -8.648 1 97.38 212 VAL B N 1
ATOM 4641 C CA . VAL B 1 212 ? 1.631 -31.625 -7.914 1 97.38 212 VAL B CA 1
ATOM 4642 C C . VAL B 1 212 ? 1.743 -32.25 -6.527 1 97.38 212 VAL B C 1
ATOM 4644 O O . VAL B 1 212 ? 1.384 -31.625 -5.527 1 97.38 212 VAL B O 1
ATOM 4647 N N . ASP B 1 213 ? 2.244 -33.469 -6.496 1 97.69 213 ASP B N 1
ATOM 4648 C CA . ASP B 1 213 ? 2.42 -34.156 -5.234 1 97.69 213 ASP B CA 1
ATOM 4649 C C . ASP B 1 213 ? 3.379 -33.406 -4.312 1 97.69 213 ASP B C 1
ATOM 4651 O O . ASP B 1 213 ? 3.143 -33.312 -3.105 1 97.69 213 ASP B O 1
ATOM 4655 N N . ALA B 1 214 ? 4.465 -32.969 -4.82 1 98.06 214 ALA B N 1
ATOM 4656 C CA . ALA B 1 214 ? 5.457 -32.219 -4.047 1 98.06 214 ALA B CA 1
ATOM 4657 C C . ALA B 1 214 ? 4.855 -30.953 -3.449 1 98.06 214 ALA B C 1
ATOM 4659 O O . ALA B 1 214 ? 5.098 -30.641 -2.285 1 98.06 214 ALA B O 1
ATOM 4660 N N . ASP B 1 215 ? 4.121 -30.219 -4.258 1 97.31 215 ASP B N 1
ATOM 4661 C CA . ASP B 1 215 ? 3.473 -29 -3.785 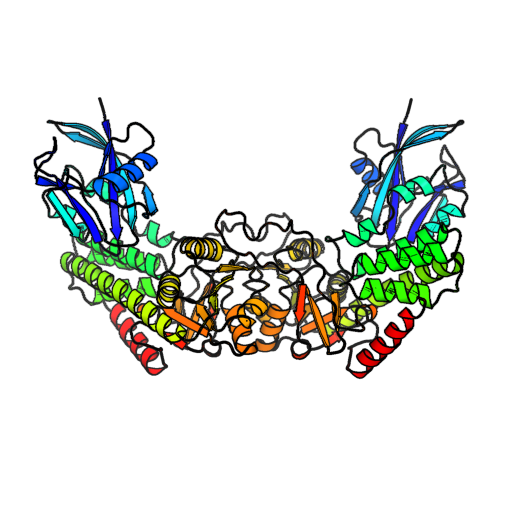1 97.31 215 ASP B CA 1
ATOM 4662 C C . ASP B 1 215 ? 2.492 -29.312 -2.656 1 97.31 215 ASP B C 1
ATOM 4664 O O . ASP B 1 215 ? 2.449 -28.594 -1.654 1 97.31 215 ASP B O 1
ATOM 4668 N N . ASP B 1 216 ? 1.723 -30.375 -2.818 1 97.06 216 ASP B N 1
ATOM 4669 C CA . ASP B 1 216 ? 0.758 -30.766 -1.799 1 97.06 216 ASP B CA 1
ATOM 4670 C C . ASP B 1 216 ? 1.461 -31.172 -0.502 1 97.06 216 ASP B C 1
ATOM 4672 O O . ASP B 1 216 ? 1.015 -30.797 0.588 1 97.06 216 ASP B O 1
ATOM 4676 N N . ARG B 1 217 ? 2.486 -31.891 -0.601 1 98.38 217 ARG B N 1
ATOM 4677 C CA . ARG B 1 217 ? 3.221 -32.344 0.578 1 98.38 217 ARG B CA 1
ATOM 4678 C C . ARG B 1 217 ? 3.902 -31.172 1.277 1 98.38 217 ARG B C 1
ATOM 4680 O O . ARG B 1 217 ? 3.973 -31.141 2.508 1 98.38 217 ARG B O 1
ATOM 4687 N N . ALA B 1 218 ? 4.473 -30.281 0.511 1 98.5 218 ALA B N 1
ATOM 4688 C CA . ALA B 1 218 ? 5.043 -29.078 1.107 1 98.5 218 ALA B CA 1
ATOM 4689 C C . ALA B 1 218 ? 3.996 -28.312 1.92 1 98.5 218 ALA B C 1
ATOM 4691 O O . ALA B 1 218 ? 4.27 -27.875 3.041 1 98.5 218 ALA B O 1
ATOM 4692 N N . ALA B 1 219 ? 2.801 -28.156 1.364 1 98.31 219 ALA B N 1
ATOM 4693 C CA . ALA B 1 219 ? 1.705 -27.469 2.051 1 98.31 219 ALA B CA 1
ATOM 4694 C C . ALA B 1 219 ? 1.337 -28.203 3.344 1 98.31 219 ALA B C 1
ATOM 4696 O O . ALA B 1 219 ? 1.141 -27.562 4.383 1 98.31 219 ALA B O 1
ATOM 4697 N N . ALA B 1 220 ? 1.241 -29.5 3.254 1 98.44 220 ALA B N 1
ATOM 4698 C CA . ALA B 1 220 ? 0.871 -30.297 4.418 1 98.44 220 ALA B CA 1
ATOM 4699 C C . ALA B 1 220 ? 1.909 -30.172 5.527 1 98.44 220 ALA B C 1
ATOM 4701 O O . ALA B 1 220 ? 1.56 -30.094 6.707 1 98.44 220 ALA B O 1
ATOM 4702 N N . ARG B 1 221 ? 3.117 -30.203 5.18 1 98.62 221 ARG B N 1
ATOM 4703 C CA . ARG B 1 221 ? 4.18 -30.078 6.172 1 98.62 221 ARG B CA 1
ATOM 4704 C C . ARG B 1 221 ? 4.207 -28.688 6.777 1 98.62 221 ARG B C 1
ATOM 4706 O O . ARG B 1 221 ? 4.457 -28.531 7.977 1 98.62 221 ARG B O 1
ATOM 4713 N N . ALA B 1 222 ? 4.008 -27.672 5.938 1 98.56 222 ALA B N 1
ATOM 4714 C CA . ALA B 1 222 ? 3.906 -26.312 6.457 1 98.56 222 ALA B CA 1
ATOM 4715 C C . ALA B 1 222 ? 2.738 -26.172 7.434 1 98.56 222 ALA B C 1
ATOM 4717 O O . ALA B 1 222 ? 2.852 -25.5 8.461 1 98.56 222 ALA B O 1
ATOM 4718 N N . ALA B 1 223 ? 1.611 -26.812 7.086 1 98.56 223 ALA B N 1
ATOM 4719 C CA . ALA B 1 223 ? 0.451 -26.828 7.973 1 98.56 223 ALA B CA 1
ATOM 4720 C C . ALA B 1 223 ? 0.803 -27.422 9.328 1 98.56 223 ALA B C 1
ATOM 4722 O O . ALA B 1 223 ? 0.361 -26.922 10.367 1 98.56 223 ALA B O 1
ATOM 4723 N N . ALA B 1 224 ? 1.558 -28.469 9.266 1 98.31 224 ALA B N 1
ATOM 4724 C CA . ALA B 1 224 ? 1.963 -29.125 10.508 1 98.31 224 ALA B CA 1
ATOM 4725 C C . ALA B 1 224 ? 2.816 -28.203 11.367 1 98.31 224 ALA B C 1
ATOM 4727 O O . ALA B 1 224 ? 2.744 -28.25 12.602 1 98.31 224 ALA B O 1
ATOM 4728 N N . GLU B 1 225 ? 3.648 -27.359 10.766 1 97.56 225 GLU B N 1
ATOM 4729 C CA . GLU B 1 225 ? 4.465 -26.375 11.492 1 97.56 225 GLU B CA 1
ATOM 4730 C C . GLU B 1 225 ? 3.598 -25.312 12.156 1 97.56 225 GLU B C 1
ATOM 4732 O O . GLU B 1 225 ? 4.035 -24.641 13.094 1 97.56 225 GLU B O 1
ATOM 4737 N N . LEU B 1 226 ? 2.355 -25.141 11.641 1 97.5 226 LEU B N 1
ATOM 4738 C CA . LEU B 1 226 ? 1.456 -24.094 12.117 1 97.5 226 LEU B CA 1
ATOM 4739 C C . LEU B 1 226 ? 0.495 -24.641 13.164 1 97.5 226 LEU B C 1
ATOM 4741 O O . LEU B 1 226 ? -0.455 -23.969 13.562 1 97.5 226 LEU B O 1
ATOM 4745 N N . ASP B 1 227 ? 0.646 -25.844 13.578 1 92.5 227 ASP B N 1
ATOM 4746 C CA . ASP B 1 227 ? -0.317 -26.547 14.414 1 92.5 227 ASP B CA 1
ATOM 4747 C C . ASP B 1 227 ? -0.644 -25.766 15.672 1 92.5 227 ASP B C 1
ATOM 4749 O O . ASP B 1 227 ? -1.779 -25.781 16.156 1 92.5 227 ASP B O 1
ATOM 4753 N N . ASP B 1 228 ? 0.224 -24.953 16.203 1 92.56 228 ASP B N 1
ATOM 4754 C CA . ASP B 1 228 ? -0.004 -24.219 17.438 1 92.56 228 ASP B CA 1
ATOM 4755 C C . ASP B 1 228 ? -0.332 -22.75 17.156 1 92.56 228 ASP B C 1
ATOM 4757 O O . ASP B 1 228 ? -0.484 -21.953 18.078 1 92.56 228 ASP B O 1
ATOM 4761 N N . ALA B 1 229 ? -0.496 -22.406 15.93 1 96 229 ALA B N 1
ATOM 4762 C CA . ALA B 1 229 ? -0.72 -21.016 15.578 1 96 229 ALA B CA 1
ATOM 4763 C C . ALA B 1 229 ? -2.211 -20.703 15.445 1 96 229 ALA B C 1
ATOM 4765 O O . ALA B 1 229 ? -2.902 -21.312 14.625 1 96 229 ALA B O 1
ATOM 4766 N N . SER B 1 230 ? -2.715 -19.859 16.266 1 97.81 230 SER B N 1
ATOM 4767 C CA . SER B 1 230 ? -4.109 -19.438 16.203 1 97.81 230 SER B CA 1
ATOM 4768 C C . SER B 1 230 ? -4.309 -18.344 15.164 1 97.81 230 SER B C 1
ATOM 4770 O O . SER B 1 230 ? -5.355 -18.281 14.508 1 97.81 230 SER B O 1
ATOM 4772 N N . ALA B 1 231 ? -3.332 -17.484 15.016 1 98.62 231 ALA B N 1
ATOM 4773 C CA . ALA B 1 231 ? -3.355 -16.391 14.047 1 98.62 231 ALA B CA 1
ATOM 4774 C C . ALA B 1 231 ? -2.129 -16.438 13.141 1 98.62 231 ALA B C 1
ATOM 4776 O O . ALA B 1 231 ? -0.996 -16.516 13.625 1 98.62 231 ALA B O 1
ATOM 4777 N N . VAL B 1 232 ? -2.367 -16.391 11.852 1 98.88 232 VAL B N 1
ATOM 4778 C CA . VAL B 1 232 ? -1.272 -16.484 10.891 1 98.88 232 VAL B CA 1
ATOM 4779 C C . VAL B 1 232 ? -1.303 -15.281 9.953 1 98.88 232 VAL B C 1
ATOM 4781 O O . VAL B 1 232 ? -2.367 -14.898 9.461 1 98.88 232 VAL B O 1
ATOM 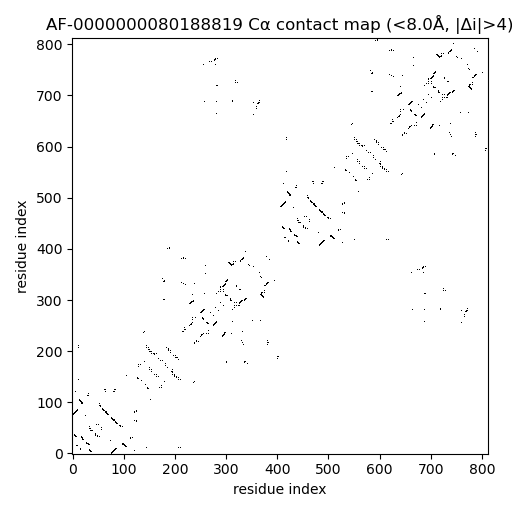4784 N N . PHE B 1 233 ? -0.168 -14.648 9.812 1 98.94 233 PHE B N 1
ATOM 4785 C CA . PHE B 1 233 ? -0.012 -13.578 8.836 1 98.94 233 PHE B CA 1
ATOM 4786 C C . PHE B 1 233 ? 0.48 -14.133 7.504 1 98.94 233 PHE B C 1
ATOM 4788 O O . PHE B 1 233 ? 1.337 -15.016 7.469 1 98.94 233 PHE B O 1
ATOM 4795 N N . THR B 1 234 ? -0.072 -13.617 6.387 1 98.88 234 THR B N 1
ATOM 4796 C CA . THR B 1 234 ? 0.443 -13.977 5.07 1 98.88 234 THR B CA 1
ATOM 4797 C C . THR B 1 234 ? 0.295 -12.812 4.098 1 98.88 234 THR B C 1
ATOM 4799 O O . THR B 1 234 ? -0.188 -11.742 4.473 1 98.88 234 THR B O 1
ATOM 4802 N N . LEU B 1 235 ? 0.907 -12.938 2.955 1 98.38 235 LEU B N 1
ATOM 4803 C CA . LEU B 1 235 ? 0.824 -11.977 1.864 1 98.38 235 LEU B CA 1
ATOM 4804 C C . LEU B 1 235 ? 0.954 -12.672 0.513 1 98.38 235 LEU B C 1
ATOM 4806 O O . LEU B 1 235 ? 1.266 -13.859 0.451 1 98.38 235 LEU B O 1
ATOM 4810 N N . SER B 1 236 ? 0.717 -11.906 -0.555 1 95.12 236 SER B N 1
ATOM 4811 C CA . SER B 1 236 ? 0.84 -12.414 -1.918 1 95.12 236 SER B CA 1
ATOM 4812 C C . SER B 1 236 ? -0.125 -13.57 -2.168 1 95.12 236 SER B C 1
ATOM 4814 O O . SER B 1 236 ? -1.001 -13.844 -1.345 1 95.12 236 SER B O 1
ATOM 4816 N N . ARG B 1 237 ? -0.029 -14.133 -3.369 1 94.69 237 ARG B N 1
ATOM 4817 C CA . ARG B 1 237 ? -0.867 -15.258 -3.777 1 94.69 237 ARG B CA 1
ATOM 4818 C C . ARG B 1 237 ? -0.023 -16.5 -4.047 1 94.69 237 ARG B C 1
ATOM 4820 O O . ARG B 1 237 ? 0.692 -16.562 -5.047 1 94.69 237 ARG B O 1
ATOM 4827 N N . SER B 1 238 ? -0.087 -17.406 -3.129 1 95.56 238 SER B N 1
ATOM 4828 C CA . SER B 1 238 ? 0.576 -18.688 -3.248 1 95.56 238 SER B CA 1
ATOM 4829 C C . SER B 1 238 ? -0.408 -19.844 -3.039 1 95.56 238 SER B C 1
ATOM 4831 O O . SER B 1 238 ? -1.01 -19.953 -1.97 1 95.56 238 SER B O 1
ATOM 4833 N N . GLY B 1 239 ? -0.535 -20.688 -4.078 1 94.5 239 GLY B N 1
ATOM 4834 C CA . GLY B 1 239 ? -1.376 -21.859 -3.928 1 94.5 239 GLY B CA 1
ATOM 4835 C C . GLY B 1 239 ? -0.915 -22.781 -2.816 1 94.5 239 GLY B C 1
ATOM 4836 O O . GLY B 1 239 ? -1.736 -23.375 -2.113 1 94.5 239 GLY B O 1
ATOM 4837 N N . THR B 1 240 ? 0.371 -22.891 -2.637 1 96.81 240 THR B N 1
ATOM 4838 C CA . THR B 1 240 ? 0.948 -23.719 -1.584 1 96.81 240 THR B CA 1
ATOM 4839 C C . THR B 1 240 ? 0.591 -23.156 -0.207 1 96.81 240 THR B C 1
ATOM 4841 O O . THR B 1 240 ? 0.245 -23.922 0.701 1 96.81 240 THR B O 1
ATOM 4844 N N . VAL B 1 241 ? 0.656 -21.875 -0.001 1 98.19 241 VAL B N 1
ATOM 4845 C CA . VAL B 1 241 ? 0.333 -21.219 1.262 1 98.19 241 VAL B CA 1
ATOM 4846 C C . VAL B 1 241 ? -1.151 -21.391 1.571 1 98.19 241 VAL B C 1
ATOM 4848 O O . VAL B 1 241 ? -1.522 -21.703 2.705 1 98.19 241 VAL B O 1
ATOM 4851 N N . LEU B 1 242 ? -1.986 -21.188 0.523 1 96.62 242 LEU B N 1
ATOM 4852 C CA . LEU B 1 242 ? -3.424 -21.344 0.718 1 96.62 242 LEU B CA 1
ATOM 4853 C C . LEU B 1 242 ? -3.756 -22.766 1.157 1 96.62 242 LEU B C 1
ATOM 4855 O O . LEU B 1 242 ? -4.555 -22.969 2.074 1 96.62 242 LEU B O 1
ATOM 4859 N N . ALA B 1 243 ? -3.145 -23.719 0.49 1 96.38 243 ALA B N 1
ATOM 4860 C CA . ALA B 1 243 ? -3.357 -25.125 0.854 1 96.38 243 ALA B CA 1
ATOM 4861 C C . ALA B 1 243 ? -2.895 -25.391 2.281 1 96.38 243 ALA B C 1
ATOM 4863 O O . ALA B 1 243 ? -3.557 -26.109 3.027 1 96.38 243 ALA B O 1
ATOM 4864 N N . ALA B 1 244 ? -1.763 -24.844 2.656 1 98.12 244 ALA B N 1
ATOM 4865 C CA . ALA B 1 244 ? -1.237 -25 4.008 1 98.12 244 ALA B CA 1
ATOM 4866 C C . ALA B 1 244 ? -2.184 -24.406 5.043 1 98.12 244 ALA B C 1
ATOM 4868 O O . ALA B 1 244 ? -2.438 -25.016 6.086 1 98.12 244 ALA B O 1
ATOM 4869 N N . LEU B 1 245 ? -2.689 -23.203 4.797 1 97.94 245 LEU B N 1
ATOM 4870 C CA . LEU B 1 245 ? -3.617 -22.531 5.707 1 97.94 245 LEU B CA 1
ATOM 4871 C C . LEU B 1 245 ? -4.895 -23.344 5.867 1 97.94 245 LEU B C 1
ATOM 4873 O O . LEU B 1 245 ? -5.402 -23.5 6.984 1 97.94 245 LEU B O 1
ATOM 4877 N N . ARG B 1 246 ? -5.395 -23.906 4.746 1 95.44 246 ARG B N 1
ATOM 4878 C CA . ARG B 1 246 ? -6.59 -24.75 4.789 1 95.44 246 ARG B CA 1
ATOM 4879 C C . ARG B 1 246 ? -6.371 -25.969 5.676 1 95.44 246 ARG B C 1
ATOM 4881 O O . ARG B 1 246 ? -7.246 -26.328 6.465 1 95.44 246 ARG B O 1
ATOM 4888 N N . ALA B 1 247 ? -5.246 -26.531 5.457 1 96.62 247 ALA B N 1
ATOM 4889 C CA . ALA B 1 247 ? -4.93 -27.734 6.207 1 96.62 247 ALA B CA 1
ATOM 4890 C C . ALA B 1 247 ? -4.703 -27.438 7.684 1 96.62 247 ALA B C 1
ATOM 4892 O O . ALA B 1 247 ? -5.117 -28.203 8.555 1 96.62 247 ALA B O 1
ATOM 4893 N N . ALA B 1 248 ? -4.031 -26.312 7.957 1 97.44 248 ALA B N 1
ATOM 4894 C CA . ALA B 1 248 ? -3.711 -25.938 9.336 1 97.44 248 ALA B CA 1
ATOM 4895 C C . ALA B 1 248 ? -4.953 -25.469 10.078 1 97.44 248 ALA B C 1
ATOM 4897 O O . ALA B 1 248 ? -5.094 -25.703 11.281 1 97.44 248 ALA B O 1
ATOM 4898 N N . GLY B 1 249 ? -5.812 -24.75 9.414 1 96.62 249 GLY B N 1
ATOM 4899 C CA . GLY B 1 249 ? -7.062 -24.266 9.984 1 96.62 249 GLY B CA 1
ATOM 4900 C C . GLY B 1 249 ? -6.859 -23.266 11.109 1 96.62 249 GLY B C 1
ATOM 4901 O O . GLY B 1 249 ? -7.422 -23.438 12.195 1 96.62 249 GLY B O 1
ATOM 4902 N N . PRO B 1 250 ? -6.082 -22.281 10.938 1 97.5 250 PRO B N 1
ATOM 4903 C CA . PRO B 1 250 ? -5.965 -21.266 11.992 1 97.5 250 PRO B CA 1
ATOM 4904 C C . PRO B 1 250 ? -7.281 -20.547 12.258 1 97.5 250 PRO B C 1
ATOM 4906 O O . PRO B 1 250 ? -8.172 -20.531 11.398 1 97.5 250 PRO B O 1
ATOM 4909 N N . ASP B 1 251 ? -7.406 -19.953 13.477 1 97.38 251 ASP B N 1
ATOM 4910 C CA . ASP B 1 251 ? -8.609 -19.219 13.852 1 97.38 251 ASP B CA 1
ATOM 4911 C C . ASP B 1 251 ? -8.75 -17.938 13.039 1 97.38 251 ASP B C 1
ATOM 4913 O O . ASP B 1 251 ? -9.867 -17.484 12.758 1 97.38 251 ASP B O 1
ATOM 4917 N N . ARG B 1 252 ? -7.617 -17.391 12.781 1 97.94 252 ARG B N 1
ATOM 4918 C CA . ARG B 1 252 ? -7.59 -16.094 12.102 1 97.94 252 ARG B CA 1
ATOM 4919 C C . ARG B 1 252 ? -6.41 -16 11.141 1 97.94 252 ARG B C 1
ATOM 4921 O O . ARG B 1 252 ? -5.324 -16.5 11.43 1 97.94 252 ARG B O 1
ATOM 4928 N N . VAL B 1 253 ? -6.672 -15.359 10.039 1 98.75 253 VAL B N 1
ATOM 4929 C CA . VAL B 1 253 ? -5.609 -15.086 9.07 1 98.75 253 VAL B CA 1
ATOM 4930 C C . VAL B 1 253 ? -5.578 -13.594 8.75 1 98.75 253 VAL B C 1
ATOM 4932 O O . VAL B 1 253 ? -6.621 -12.984 8.516 1 98.75 253 VAL B O 1
ATOM 4935 N N . VAL B 1 254 ? -4.418 -12.969 8.859 1 98.88 254 VAL B N 1
ATOM 4936 C CA . VAL B 1 254 ? -4.219 -11.586 8.445 1 98.88 254 VAL B CA 1
ATOM 4937 C C . VAL B 1 254 ? -3.453 -11.547 7.121 1 98.88 254 VAL B C 1
ATOM 4939 O O . VAL B 1 254 ? -2.402 -12.18 6.984 1 98.88 254 VAL B O 1
ATOM 4942 N N . VAL B 1 255 ? -4.016 -10.844 6.137 1 98.69 255 VAL B N 1
ATOM 4943 C CA . VAL B 1 255 ? -3.436 -10.797 4.797 1 98.69 255 VAL B CA 1
ATOM 4944 C C . VAL B 1 255 ? -3.082 -9.359 4.434 1 98.69 255 VAL B C 1
ATOM 4946 O O . VAL B 1 255 ? -3.93 -8.469 4.512 1 98.69 255 VAL B O 1
ATOM 4949 N N . ALA B 1 256 ? -1.852 -9.164 4.094 1 98.44 256 ALA B N 1
ATOM 4950 C CA . ALA B 1 256 ? -1.481 -7.859 3.549 1 98.44 256 ALA B CA 1
ATOM 4951 C C . ALA B 1 256 ? -1.952 -7.715 2.104 1 98.44 256 ALA B C 1
ATOM 4953 O O . ALA B 1 256 ? -1.973 -8.695 1.352 1 98.44 256 ALA B O 1
ATOM 4954 N N . GLU B 1 257 ? -2.262 -6.578 1.692 1 95.06 257 GLU B N 1
ATOM 4955 C CA . GLU B 1 257 ? -2.822 -6.348 0.365 1 95.06 257 GLU B CA 1
ATOM 4956 C C . GLU B 1 257 ? -1.798 -6.641 -0.727 1 95.06 257 GLU B C 1
ATOM 4958 O O . GLU B 1 257 ? -2.158 -7.07 -1.824 1 95.06 257 GLU B O 1
ATOM 4963 N N . SER B 1 258 ? -0.479 -6.371 -0.417 1 93.62 258 SER B N 1
ATOM 4964 C CA . SER B 1 258 ? 0.615 -6.699 -1.325 1 93.62 258 SER B CA 1
ATOM 4965 C C . SER B 1 258 ? 0.594 -5.809 -2.562 1 93.62 258 SER B C 1
ATOM 4967 O O . SER B 1 258 ? 0.61 -6.301 -3.691 1 93.62 258 SER B O 1
ATOM 4969 N N . ARG B 1 259 ? 0.769 -4.562 -2.307 1 91 259 ARG B N 1
ATOM 4970 C CA . ARG B 1 259 ? 1.002 -3.652 -3.424 1 91 259 ARG B CA 1
ATOM 4971 C C . ARG B 1 259 ? 2.422 -3.795 -3.959 1 91 259 ARG B C 1
ATOM 4973 O O . ARG B 1 259 ? 3.334 -4.18 -3.223 1 91 259 ARG B O 1
ATOM 4980 N N . PRO B 1 260 ? 2.551 -3.572 -5.297 1 88.12 260 PRO B N 1
ATOM 4981 C CA . PRO B 1 260 ? 1.626 -2.908 -6.215 1 88.12 260 PRO B CA 1
ATOM 4982 C C . PRO B 1 260 ? 0.653 -3.883 -6.879 1 88.12 260 PRO B C 1
ATOM 4984 O O . PRO B 1 260 ? -0.339 -3.457 -7.477 1 88.12 260 PRO B O 1
ATOM 4987 N N . GLY B 1 261 ? 0.862 -5.184 -6.812 1 86.31 261 GLY B N 1
ATOM 4988 C CA . GLY B 1 261 ? 0.041 -6.141 -7.535 1 86.31 261 GLY B CA 1
ATOM 4989 C C . GLY B 1 261 ? -1.315 -6.367 -6.898 1 86.31 261 GLY B C 1
ATOM 4990 O O . GLY B 1 261 ? -2.271 -6.75 -7.574 1 86.31 261 GLY B O 1
ATOM 4991 N N . GLY B 1 262 ? -1.335 -6.176 -5.523 1 90.94 262 GLY B N 1
ATOM 4992 C CA . GLY B 1 262 ? -2.588 -6.352 -4.809 1 90.94 262 GLY B CA 1
ATOM 4993 C C . GLY B 1 262 ? -3.018 -7.801 -4.699 1 90.94 262 GLY B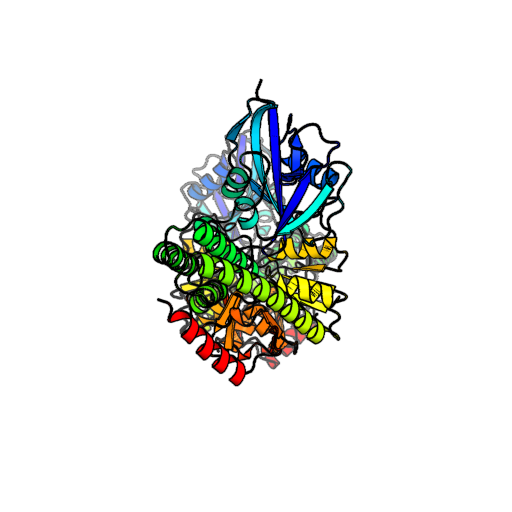 C 1
ATOM 4994 O O . GLY B 1 262 ? -4.203 -8.094 -4.543 1 90.94 262 GLY B O 1
ATOM 4995 N N . GLU B 1 263 ? -2.123 -8.719 -4.742 1 93 263 GLU B N 1
ATOM 4996 C CA . GLU B 1 263 ? -2.436 -10.148 -4.812 1 93 263 GLU B CA 1
ATOM 4997 C C . GLU B 1 263 ? -3.051 -10.641 -3.51 1 93 263 GLU B C 1
ATOM 4999 O O . GLU B 1 263 ? -3.678 -11.703 -3.477 1 93 263 GLU B O 1
ATOM 5004 N N . GLY B 1 264 ? -2.889 -9.922 -2.439 1 95.5 264 GLY B N 1
ATOM 5005 C CA . GLY B 1 264 ? -3.459 -10.328 -1.166 1 95.5 264 GLY B CA 1
ATOM 5006 C C . GLY B 1 264 ? -4.973 -10.219 -1.127 1 95.5 264 GLY B C 1
ATOM 5007 O O . GLY B 1 264 ? -5.629 -10.914 -0.35 1 95.5 264 GLY B O 1
ATOM 5008 N N . VAL B 1 265 ? -5.531 -9.375 -1.938 1 94.69 265 VAL B N 1
ATOM 5009 C CA . VAL B 1 265 ? -6.961 -9.086 -1.899 1 94.69 265 VAL B CA 1
ATOM 5010 C C . VAL B 1 265 ? -7.746 -10.328 -2.318 1 94.69 265 VAL B C 1
ATOM 5012 O O . VAL B 1 265 ? -8.594 -10.82 -1.567 1 94.69 265 VAL B O 1
ATOM 5015 N N . PRO B 1 266 ? -7.48 -10.914 -3.471 1 93.62 266 PRO B N 1
ATOM 5016 C CA . PRO B 1 266 ? -8.219 -12.125 -3.828 1 93.62 266 PRO B CA 1
ATOM 5017 C C . PRO B 1 266 ? -7.965 -13.273 -2.857 1 93.62 266 PRO B C 1
ATOM 5019 O O . PRO B 1 266 ? -8.852 -14.102 -2.627 1 93.62 266 PRO B O 1
ATOM 5022 N N . VAL B 1 267 ? -6.828 -13.367 -2.262 1 95.94 267 VAL B N 1
ATOM 5023 C CA . VAL B 1 267 ? -6.535 -14.391 -1.266 1 95.94 267 VAL B CA 1
ATOM 5024 C C . VAL B 1 267 ? -7.438 -14.203 -0.048 1 95.94 267 VAL B C 1
ATOM 5026 O O . VAL B 1 267 ? -8.039 -15.164 0.443 1 95.94 267 VAL B O 1
ATOM 5029 N N . ALA B 1 268 ? -7.535 -12.953 0.407 1 97.5 268 ALA B N 1
ATOM 5030 C CA . ALA B 1 268 ? -8.414 -12.648 1.532 1 97.5 268 ALA B CA 1
ATOM 5031 C C . ALA B 1 268 ? -9.859 -13 1.208 1 97.5 268 ALA B C 1
ATOM 5033 O O . ALA B 1 268 ? -10.57 -13.57 2.043 1 97.5 268 ALA B O 1
ATOM 5034 N N . GLU B 1 269 ? -10.25 -12.727 -0.005 1 96 269 GLU B N 1
ATOM 5035 C CA . GLU B 1 269 ? -11.617 -13.039 -0.434 1 96 269 GLU B CA 1
ATOM 5036 C C . GLU B 1 269 ? -11.859 -14.547 -0.438 1 96 269 GLU B C 1
ATOM 5038 O O . GLU B 1 269 ? -12.906 -15.008 0.019 1 96 269 GLU B O 1
ATOM 5043 N N . THR B 1 270 ? -10.906 -15.25 -0.968 1 94.06 270 THR B N 1
ATOM 5044 C CA . THR B 1 270 ? -11.016 -16.703 -1.033 1 94.06 270 THR B CA 1
ATOM 5045 C C . THR B 1 270 ? -11.148 -17.297 0.365 1 94.06 270 THR B C 1
ATOM 5047 O O . THR B 1 270 ? -12.031 -18.125 0.61 1 94.06 270 THR B O 1
ATOM 5050 N N . LEU B 1 271 ? -10.352 -16.875 1.267 1 96.56 271 LEU B N 1
ATOM 5051 C CA . LEU B 1 271 ? -10.383 -17.375 2.637 1 96.56 271 LEU B CA 1
ATOM 5052 C C . LEU B 1 271 ? -11.688 -17 3.326 1 96.56 271 LEU B C 1
ATOM 5054 O O . LEU B 1 271 ? -12.273 -17.812 4.047 1 96.56 271 LEU B O 1
ATOM 5058 N N . ALA B 1 272 ? -12.086 -15.781 3.084 1 96.56 272 ALA B N 1
ATOM 5059 C CA . ALA B 1 272 ? -13.352 -15.336 3.656 1 96.56 272 ALA B CA 1
ATOM 5060 C C . ALA B 1 272 ? -14.508 -16.203 3.17 1 96.56 272 ALA B C 1
ATOM 5062 O O . ALA B 1 272 ? -15.406 -16.547 3.945 1 96.56 272 ALA B O 1
ATOM 5063 N N . ASP B 1 273 ? -14.492 -16.531 1.951 1 92.44 273 ASP B N 1
ATOM 5064 C CA . ASP B 1 273 ? -15.523 -17.375 1.354 1 92.44 273 ASP B CA 1
ATOM 5065 C C . ASP B 1 273 ? -15.516 -18.766 1.98 1 92.44 273 ASP B C 1
ATOM 5067 O O . ASP B 1 273 ? -16.547 -19.453 1.977 1 92.44 273 ASP B O 1
ATOM 5071 N N . GLU B 1 274 ? -14.422 -19.125 2.482 1 92.5 274 GLU B N 1
ATOM 5072 C CA . GLU B 1 274 ? -14.289 -20.422 3.141 1 92.5 274 GLU B CA 1
ATOM 5073 C C . GLU B 1 274 ? -14.57 -20.312 4.637 1 92.5 274 GLU B C 1
ATOM 5075 O O . GLU B 1 274 ? -14.195 -21.203 5.41 1 92.5 274 GLU B O 1
ATOM 5080 N N . ALA B 1 275 ? -15.031 -19.172 5.035 1 90.44 275 ALA B N 1
ATOM 5081 C CA . ALA B 1 275 ? -15.508 -18.906 6.391 1 90.44 275 ALA B CA 1
ATOM 5082 C C . ALA B 1 275 ? -14.352 -18.812 7.375 1 90.44 275 ALA B C 1
ATOM 5084 O O . ALA B 1 275 ? -14.484 -19.188 8.539 1 90.44 275 ALA B O 1
ATOM 5085 N N . VAL B 1 276 ? -13.219 -18.516 6.926 1 93 276 VAL B N 1
ATOM 5086 C CA . VAL B 1 276 ? -12.086 -18.188 7.781 1 93 276 VAL B CA 1
ATOM 5087 C C . VAL B 1 276 ? -12.18 -16.734 8.242 1 93 276 VAL B C 1
ATOM 5089 O O . VAL B 1 276 ? -12.586 -15.867 7.469 1 93 276 VAL B O 1
ATOM 5092 N N . ASP B 1 277 ? -11.922 -16.562 9.539 1 97.81 277 ASP B N 1
ATOM 5093 C CA . ASP B 1 277 ? -11.797 -15.18 10.016 1 97.81 277 ASP B CA 1
ATOM 5094 C C . ASP B 1 277 ? -10.578 -14.492 9.406 1 97.81 277 ASP B C 1
ATOM 5096 O O . ASP B 1 277 ? -9.445 -14.789 9.781 1 97.81 277 ASP B O 1
ATOM 5100 N N . VAL B 1 278 ? -10.859 -13.578 8.516 1 98.19 278 VAL B N 1
ATOM 5101 C CA . VAL B 1 278 ? -9.766 -12.969 7.762 1 98.19 278 VAL B CA 1
ATOM 5102 C C . VAL B 1 278 ? -9.758 -11.461 7.992 1 98.19 278 VAL B C 1
ATOM 5104 O O . VAL B 1 278 ? -10.812 -10.828 8.023 1 98.19 278 VAL B O 1
ATOM 5107 N N . THR B 1 279 ? -8.594 -10.875 8.195 1 97.81 279 THR B N 1
ATOM 5108 C CA . THR B 1 279 ? -8.352 -9.438 8.203 1 97.81 279 THR B CA 1
ATOM 5109 C C . THR B 1 279 ? -7.426 -9.039 7.059 1 97.81 279 THR B C 1
ATOM 5111 O O . THR B 1 279 ? -6.328 -9.578 6.926 1 97.81 279 THR B O 1
ATOM 5114 N N . LEU B 1 280 ? -7.91 -8.195 6.18 1 97.31 280 LEU B N 1
ATOM 5115 C CA . LEU B 1 280 ? -7.078 -7.566 5.16 1 97.31 280 LEU B CA 1
ATOM 5116 C C . LEU B 1 280 ? -6.477 -6.262 5.672 1 97.31 280 LEU B C 1
ATOM 5118 O O . LEU B 1 280 ? -7.176 -5.453 6.289 1 97.31 280 LEU B O 1
ATOM 5122 N N . THR B 1 281 ? -5.191 -6.051 5.441 1 96.62 281 THR B N 1
ATOM 5123 C CA . THR B 1 281 ? -4.57 -4.828 5.938 1 96.62 281 THR B CA 1
ATOM 5124 C C . THR B 1 281 ? -3.627 -4.242 4.891 1 96.62 281 THR B C 1
ATOM 5126 O O . THR B 1 281 ? -3.334 -4.883 3.881 1 96.62 281 THR B O 1
ATOM 5129 N N . SER B 1 282 ? -3.203 -3.008 5.031 1 95.88 282 SER B N 1
ATOM 5130 C CA . SER B 1 282 ? -2.254 -2.35 4.141 1 95.88 282 SER B CA 1
ATOM 5131 C C . SER B 1 282 ? -0.828 -2.82 4.406 1 95.88 282 SER B C 1
ATOM 5133 O O . SER B 1 282 ? -0.518 -3.291 5.5 1 95.88 282 SER B O 1
ATOM 5135 N N . ASP B 1 283 ? 0.047 -2.658 3.428 1 97.75 283 ASP B N 1
ATOM 5136 C CA . ASP B 1 283 ? 1.441 -3.064 3.572 1 97.75 283 ASP B CA 1
ATOM 5137 C C . ASP B 1 283 ? 2.148 -2.23 4.641 1 97.75 283 ASP B C 1
ATOM 5139 O O . ASP B 1 283 ? 3.039 -2.727 5.332 1 97.75 283 ASP B O 1
ATOM 5143 N N . ALA B 1 284 ? 1.704 -1.006 4.832 1 97.12 284 ALA B N 1
ATOM 5144 C CA . ALA B 1 284 ? 2.293 -0.11 5.824 1 97.12 284 ALA B CA 1
ATOM 5145 C C . ALA B 1 284 ? 2.033 -0.614 7.238 1 97.12 284 ALA B C 1
ATOM 5147 O O . ALA B 1 284 ? 2.795 -0.31 8.164 1 97.12 284 ALA B O 1
ATOM 5148 N N . ASN B 1 285 ? 0.995 -1.397 7.438 1 97.06 285 ASN B N 1
ATOM 5149 C CA . ASN B 1 285 ? 0.573 -1.847 8.758 1 97.06 285 ASN B CA 1
ATOM 5150 C C . ASN B 1 285 ? 1.155 -3.217 9.102 1 97.06 285 ASN B C 1
ATOM 5152 O O . ASN B 1 285 ? 0.81 -3.807 10.125 1 97.06 285 ASN B O 1
ATOM 5156 N N . VAL B 1 286 ? 2.037 -3.74 8.312 1 98.5 286 VAL B N 1
ATOM 5157 C CA . VAL B 1 286 ? 2.537 -5.105 8.414 1 98.5 286 VAL B CA 1
ATOM 5158 C C . VAL B 1 286 ? 3.225 -5.312 9.758 1 98.5 286 VAL B C 1
ATOM 5160 O O . VAL B 1 286 ? 2.998 -6.32 10.43 1 98.5 286 VAL B O 1
ATOM 5163 N N . PRO B 1 287 ? 4.004 -4.355 10.281 1 98.5 287 PRO B N 1
ATOM 5164 C CA . PRO B 1 287 ? 4.656 -4.613 11.57 1 98.5 287 PRO B CA 1
ATOM 5165 C C . PRO B 1 287 ? 3.658 -4.871 12.695 1 98.5 287 PRO B C 1
ATOM 5167 O O . PRO B 1 287 ? 3.816 -5.824 13.461 1 98.5 287 PRO B O 1
ATOM 5170 N N . ALA B 1 288 ? 2.607 -4.094 12.773 1 97.88 288 ALA B N 1
ATOM 5171 C CA . ALA B 1 288 ? 1.607 -4.293 13.82 1 97.88 288 ALA B CA 1
ATOM 5172 C C . ALA B 1 288 ? 0.824 -5.582 13.586 1 97.88 288 ALA B C 1
ATOM 5174 O O . ALA B 1 288 ? 0.521 -6.309 14.539 1 97.88 288 ALA B O 1
ATOM 5175 N N . ALA B 1 289 ? 0.447 -5.867 12.344 1 98.5 289 ALA B N 1
ATOM 5176 C CA . ALA B 1 289 ? -0.316 -7.059 11.992 1 98.5 289 ALA B CA 1
ATOM 5177 C C . ALA B 1 289 ? 0.449 -8.328 12.359 1 98.5 289 ALA B C 1
ATOM 5179 O O . ALA B 1 289 ? -0.121 -9.258 12.938 1 98.5 289 ALA B O 1
ATOM 5180 N N . VAL B 1 290 ? 1.751 -8.336 12.023 1 98.81 290 VAL B N 1
ATOM 5181 C CA . VAL B 1 290 ? 2.6 -9.492 12.289 1 98.81 290 VAL B CA 1
ATOM 5182 C C . VAL B 1 290 ? 2.734 -9.695 13.797 1 98.81 290 VAL B C 1
ATOM 5184 O O . VAL B 1 290 ? 2.689 -10.828 14.289 1 98.81 290 VAL B O 1
ATOM 5187 N N . ALA B 1 291 ? 2.893 -8.578 14.523 1 98.19 291 ALA B N 1
ATOM 5188 C CA . ALA B 1 291 ? 3.084 -8.656 15.977 1 98.19 291 ALA B CA 1
ATOM 5189 C C . ALA B 1 291 ? 1.862 -9.266 16.656 1 98.19 291 ALA B C 1
ATOM 5191 O O . ALA B 1 291 ? 1.971 -9.82 17.75 1 98.19 291 ALA B O 1
ATOM 5192 N N . ASP B 1 292 ? 0.731 -9.195 16 1 97.5 292 ASP B N 1
ATOM 5193 C CA . ASP B 1 292 ? -0.518 -9.703 16.562 1 97.5 292 ASP B CA 1
ATOM 5194 C C . ASP B 1 292 ? -0.776 -11.141 16.109 1 97.5 292 ASP B C 1
ATOM 5196 O O . ASP B 1 292 ? -1.863 -11.68 16.328 1 97.5 292 ASP B O 1
ATOM 5200 N N . CYS B 1 293 ? 0.109 -11.789 15.414 1 98.62 293 CYS B N 1
ATOM 5201 C CA . CYS B 1 293 ? -0.029 -13.156 14.922 1 98.62 293 CYS B CA 1
ATOM 5202 C C . CYS B 1 293 ? 0.973 -14.086 15.594 1 98.62 293 CYS B C 1
ATOM 5204 O O . CYS B 1 293 ? 1.88 -13.633 16.281 1 98.62 293 CYS B O 1
ATOM 5206 N N . ASP B 1 294 ? 0.79 -15.367 15.391 1 98.75 294 ASP B N 1
ATOM 5207 C CA . ASP B 1 294 ? 1.638 -16.391 16.016 1 98.75 294 ASP B CA 1
ATOM 5208 C C . ASP B 1 294 ? 2.707 -16.875 15.031 1 98.75 294 ASP B C 1
ATOM 5210 O O . ASP B 1 294 ? 3.709 -17.469 15.445 1 98.75 294 ASP B O 1
ATOM 5214 N N . ALA B 1 295 ? 2.48 -16.641 13.75 1 98.81 295 ALA B N 1
ATOM 5215 C CA . ALA B 1 295 ? 3.408 -17.062 12.703 1 98.81 295 ALA B CA 1
ATOM 5216 C C . ALA B 1 295 ? 3.193 -16.266 11.422 1 98.81 295 ALA B C 1
ATOM 5218 O O . ALA B 1 295 ? 2.102 -15.75 11.188 1 98.81 295 ALA B O 1
ATOM 5219 N N . VAL B 1 296 ? 4.242 -16.125 10.742 1 98.94 296 VAL B N 1
ATOM 5220 C CA . VAL B 1 296 ? 4.184 -15.664 9.359 1 98.94 296 VAL B CA 1
ATOM 5221 C C . VAL B 1 296 ? 4.371 -16.844 8.414 1 98.94 296 VAL B C 1
ATOM 5223 O O . VAL B 1 296 ? 5.293 -17.641 8.586 1 98.94 296 VAL B O 1
ATOM 5226 N N . LEU B 1 297 ? 3.506 -17 7.461 1 98.94 297 LEU B N 1
ATOM 5227 C CA . LEU B 1 297 ? 3.637 -18 6.41 1 98.94 297 LEU B CA 1
ATOM 5228 C C . LEU B 1 297 ? 3.68 -17.328 5.035 1 98.94 297 LEU B C 1
ATOM 5230 O O . LEU B 1 297 ? 2.754 -16.609 4.66 1 98.94 297 LEU B O 1
ATOM 5234 N N . ALA B 1 298 ? 4.715 -17.531 4.324 1 98.75 298 ALA B N 1
ATOM 5235 C CA . ALA B 1 298 ? 4.875 -17 2.979 1 98.75 298 ALA B CA 1
ATOM 5236 C C . ALA B 1 298 ? 5.234 -18.094 1.982 1 98.75 298 ALA B C 1
ATOM 5238 O O . ALA B 1 298 ? 5.652 -19.188 2.377 1 98.75 298 ALA B O 1
ATOM 5239 N N . GLY B 1 299 ? 4.977 -17.844 0.743 1 97.94 299 GLY B N 1
ATOM 5240 C CA . GLY B 1 299 ? 5.496 -18.672 -0.333 1 97.94 299 GLY B CA 1
ATOM 5241 C C . GLY B 1 299 ? 6.863 -18.234 -0.82 1 97.94 299 GLY B C 1
ATOM 5242 O O . GLY B 1 299 ? 7.562 -17.484 -0.132 1 97.94 299 GLY B O 1
ATOM 5243 N N . SER B 1 300 ? 7.254 -18.781 -1.935 1 96.75 300 SER B N 1
ATOM 5244 C CA . SER B 1 300 ? 8.523 -18.406 -2.557 1 96.75 300 SER B CA 1
ATOM 5245 C C . SER B 1 300 ? 8.469 -18.578 -4.07 1 96.75 300 SER B C 1
ATOM 5247 O O . SER B 1 300 ? 7.828 -19.516 -4.57 1 96.75 300 SER B O 1
ATOM 5249 N N . ASP B 1 301 ? 9.102 -17.688 -4.723 1 94.88 301 ASP B N 1
ATOM 5250 C CA . ASP B 1 301 ? 9.32 -17.828 -6.16 1 94.88 301 ASP B CA 1
ATOM 5251 C C . ASP B 1 301 ? 10.625 -18.562 -6.445 1 94.88 301 ASP B C 1
ATOM 5253 O O . ASP B 1 301 ? 10.734 -19.266 -7.457 1 94.88 301 ASP B O 1
ATOM 5257 N N . ALA B 1 302 ? 11.531 -18.375 -5.582 1 96.31 302 ALA B N 1
ATOM 5258 C CA . ALA B 1 302 ? 12.805 -19.078 -5.672 1 96.31 302 ALA B CA 1
ATOM 5259 C C . ALA B 1 302 ? 13.531 -19.062 -4.332 1 96.31 302 ALA B C 1
ATOM 5261 O O . ALA B 1 302 ? 13.297 -18.188 -3.496 1 96.31 302 ALA B O 1
ATOM 5262 N N . VAL B 1 303 ? 14.336 -20.031 -4.121 1 97.44 303 VAL B N 1
ATOM 5263 C CA . VAL B 1 303 ? 15.289 -20.078 -3.012 1 97.44 303 VAL B CA 1
ATOM 5264 C C . VAL B 1 303 ? 16.719 -20.188 -3.555 1 97.44 303 VAL B C 1
ATOM 5266 O O . VAL B 1 303 ? 17.047 -21.156 -4.25 1 97.44 303 VAL B O 1
ATOM 5269 N N . PHE B 1 304 ? 17.547 -19.219 -3.244 1 96.69 304 PHE B N 1
ATOM 5270 C CA . PHE B 1 304 ? 18.922 -19.219 -3.736 1 96.69 304 PHE B CA 1
ATOM 5271 C C . PHE B 1 304 ? 19.812 -20.125 -2.889 1 96.69 304 PHE B C 1
ATOM 5273 O O . PHE B 1 304 ? 19.453 -20.484 -1.766 1 96.69 304 PHE B O 1
ATOM 5280 N N . PRO B 1 305 ? 20.984 -20.5 -3.406 1 94.62 305 PRO B N 1
ATOM 5281 C CA . PRO B 1 305 ? 21.875 -21.422 -2.701 1 94.62 305 PRO B CA 1
ATOM 5282 C C . PRO B 1 305 ? 22.312 -20.891 -1.336 1 94.62 305 PRO B C 1
ATOM 5284 O O . PRO B 1 305 ? 22.578 -21.688 -0.423 1 94.62 305 PRO B O 1
ATOM 5287 N N . ASP B 1 306 ? 22.328 -19.609 -1.12 1 93.69 306 ASP B N 1
ATOM 5288 C CA . ASP B 1 306 ? 22.797 -19.031 0.133 1 93.69 306 ASP B CA 1
ATOM 5289 C C . ASP B 1 306 ? 21.656 -18.906 1.145 1 93.69 306 ASP B C 1
ATOM 5291 O O . ASP B 1 306 ? 21.828 -18.328 2.217 1 93.69 306 ASP B O 1
ATOM 5295 N N . GLY B 1 307 ? 20.5 -19.391 0.722 1 95 307 GLY B N 1
ATOM 5296 C CA . GLY B 1 307 ? 19.375 -19.391 1.635 1 95 307 GLY B CA 1
ATOM 5297 C C . GLY B 1 307 ? 18.438 -18.219 1.423 1 95 307 GLY B C 1
ATOM 5298 O O . GLY B 1 307 ? 17.344 -18.156 2.01 1 95 307 GLY B O 1
ATOM 5299 N N . THR B 1 308 ? 18.828 -17.312 0.542 1 96.88 308 THR B N 1
ATOM 5300 C CA . THR B 1 308 ? 17.953 -16.188 0.221 1 96.88 308 THR B CA 1
ATOM 5301 C C . THR B 1 308 ? 16.656 -16.672 -0.4 1 96.88 308 THR B C 1
ATOM 5303 O O . THR B 1 308 ? 16.656 -17.516 -1.29 1 96.88 308 THR B O 1
ATOM 5306 N N . VAL B 1 309 ? 15.562 -16.156 0.092 1 97.56 309 VAL B N 1
ATOM 5307 C CA . VAL B 1 309 ? 14.25 -16.484 -0.45 1 97.56 309 VAL B CA 1
ATOM 5308 C C . VAL B 1 309 ? 13.75 -15.328 -1.318 1 97.56 309 VAL B C 1
ATOM 5310 O O . VAL B 1 309 ? 13.734 -14.172 -0.882 1 97.56 309 VAL B O 1
ATOM 5313 N N . VAL B 1 310 ? 13.406 -15.617 -2.535 1 96.62 310 VAL B N 1
ATOM 5314 C CA . VAL B 1 310 ? 12.773 -14.625 -3.402 1 96.62 310 VAL B CA 1
ATOM 5315 C C . VAL B 1 310 ? 11.258 -14.773 -3.336 1 96.62 310 VAL B C 1
ATOM 5317 O O . VAL B 1 310 ? 10.727 -15.867 -3.523 1 96.62 310 VAL B O 1
ATOM 5320 N N . ASN B 1 311 ? 10.57 -13.766 -3.053 1 95.88 311 ASN B N 1
ATOM 5321 C CA . ASN B 1 311 ? 9.117 -13.703 -3.033 1 95.88 311 ASN B CA 1
ATOM 5322 C C . ASN B 1 311 ? 8.617 -12.289 -3.342 1 95.88 311 ASN B C 1
ATOM 5324 O O . ASN B 1 311 ? 9.406 -11.406 -3.668 1 95.88 311 ASN B O 1
ATOM 5328 N N . LYS B 1 312 ? 7.301 -12.141 -3.342 1 95.5 312 LYS B N 1
ATOM 5329 C CA . LYS B 1 312 ? 6.707 -10.828 -3.609 1 95.5 312 LYS B CA 1
ATOM 5330 C C . LYS B 1 312 ? 7.211 -9.789 -2.615 1 95.5 312 LYS B C 1
ATOM 5332 O O . LYS B 1 312 ? 7.434 -10.094 -1.443 1 95.5 312 LYS B O 1
ATOM 5337 N N . VAL B 1 313 ? 7.316 -8.617 -3.145 1 95.75 313 VAL B N 1
ATOM 5338 C CA . VAL B 1 313 ? 7.719 -7.492 -2.309 1 95.75 313 VAL B CA 1
ATOM 5339 C C . VAL B 1 313 ? 6.766 -7.367 -1.119 1 95.75 313 VAL B C 1
ATOM 5341 O O . VAL B 1 313 ? 5.566 -7.613 -1.249 1 95.75 313 VAL B O 1
ATOM 5344 N N . GLY B 1 314 ? 7.281 -6.977 0.055 1 98 314 GLY B N 1
ATOM 5345 C CA . GLY B 1 314 ? 6.543 -6.961 1.308 1 98 314 GLY B CA 1
ATOM 5346 C C . GLY B 1 314 ? 6.934 -8.094 2.244 1 98 314 GLY B C 1
ATOM 5347 O O . GLY B 1 314 ? 6.672 -8.023 3.445 1 98 314 GLY B O 1
ATOM 5348 N N . THR B 1 315 ? 7.508 -9.117 1.703 1 98.62 315 THR B N 1
ATOM 5349 C CA . THR B 1 315 ? 7.93 -10.266 2.496 1 98.62 315 THR B CA 1
ATOM 5350 C C . THR B 1 315 ? 9.07 -9.883 3.438 1 98.62 315 THR B C 1
ATOM 5352 O O . THR B 1 315 ? 9.109 -10.336 4.586 1 98.62 315 THR B O 1
ATOM 5355 N N . ARG B 1 316 ? 10.008 -9.109 2.949 1 98.62 316 ARG B N 1
ATOM 5356 C CA . ARG B 1 316 ? 11.117 -8.672 3.787 1 98.62 316 ARG B CA 1
ATOM 5357 C C . ARG B 1 316 ? 10.625 -7.828 4.957 1 98.62 316 ARG B C 1
ATOM 5359 O O . ARG B 1 316 ? 11.117 -7.969 6.082 1 98.62 316 ARG B O 1
ATOM 5366 N N . ALA B 1 317 ? 9.672 -6.945 4.707 1 98.75 317 ALA B N 1
ATOM 5367 C CA . ALA B 1 317 ? 9.07 -6.156 5.781 1 98.75 317 ALA B CA 1
ATOM 5368 C C . ALA B 1 317 ? 8.43 -7.059 6.828 1 98.75 317 ALA B C 1
ATOM 5370 O O . ALA B 1 317 ? 8.578 -6.832 8.031 1 98.75 317 ALA B O 1
ATOM 5371 N N . ALA B 1 318 ? 7.707 -8.055 6.383 1 98.88 318 ALA B N 1
ATOM 5372 C CA . ALA B 1 318 ? 7.074 -9.008 7.293 1 98.88 318 ALA B CA 1
ATOM 5373 C C . ALA B 1 318 ? 8.117 -9.766 8.117 1 98.88 318 ALA B C 1
ATOM 5375 O O . ALA B 1 318 ? 7.945 -9.961 9.32 1 98.88 318 ALA B O 1
ATOM 5376 N N . ALA B 1 319 ? 9.18 -10.141 7.441 1 98.94 319 ALA B N 1
ATOM 5377 C CA . ALA B 1 319 ? 10.234 -10.898 8.117 1 98.94 319 ALA B CA 1
ATOM 5378 C C . ALA B 1 319 ? 10.93 -10.047 9.172 1 98.94 319 ALA B C 1
ATOM 5380 O O . ALA B 1 319 ? 11.219 -10.516 10.273 1 98.94 319 ALA B O 1
ATOM 5381 N N . LEU B 1 320 ? 11.234 -8.82 8.852 1 98.88 320 LEU B N 1
ATOM 5382 C CA . LEU B 1 320 ? 11.852 -7.91 9.812 1 98.88 320 LEU B CA 1
ATOM 5383 C C . LEU B 1 320 ? 10.938 -7.684 11.008 1 98.88 320 LEU B C 1
ATOM 5385 O O . LEU B 1 320 ? 11.391 -7.684 12.156 1 98.88 320 LEU B O 1
ATOM 5389 N N . ALA B 1 321 ? 9.641 -7.449 10.734 1 98.88 321 ALA B N 1
ATOM 5390 C CA . ALA B 1 321 ? 8.656 -7.266 11.797 1 98.88 321 ALA B CA 1
ATOM 5391 C C . ALA B 1 321 ? 8.578 -8.5 12.695 1 98.88 321 ALA B C 1
ATOM 5393 O O . ALA B 1 321 ? 8.508 -8.375 13.922 1 98.88 321 ALA B O 1
ATOM 5394 N N . ALA B 1 322 ? 8.578 -9.633 12.078 1 98.88 322 ALA B N 1
ATOM 5395 C CA . ALA B 1 322 ? 8.492 -10.898 12.805 1 98.88 322 ALA B CA 1
ATOM 5396 C C . ALA B 1 322 ? 9.688 -11.07 13.734 1 98.88 322 ALA B C 1
ATOM 5398 O O . ALA B 1 322 ? 9.531 -11.477 14.883 1 98.88 322 ALA B O 1
ATOM 5399 N N . ARG B 1 323 ? 10.875 -10.812 13.227 1 98.5 323 ARG B N 1
ATOM 5400 C CA . ARG B 1 323 ? 12.086 -10.898 14.039 1 98.5 323 ARG B CA 1
ATOM 5401 C C . ARG B 1 323 ? 11.984 -9.984 15.258 1 98.5 323 ARG B C 1
ATOM 5403 O O . ARG B 1 323 ? 12.336 -10.383 16.375 1 98.5 323 ARG B O 1
ATOM 5410 N N . ASP B 1 324 ? 11.516 -8.789 15.047 1 98.38 324 ASP B N 1
ATOM 5411 C CA . ASP B 1 324 ? 11.367 -7.828 16.141 1 98.38 324 ASP B CA 1
ATOM 5412 C C . ASP B 1 324 ? 10.352 -8.32 17.172 1 98.38 324 ASP B C 1
ATOM 5414 O O . ASP B 1 324 ? 10.531 -8.109 18.375 1 98.38 324 ASP B O 1
ATOM 5418 N N . ALA B 1 325 ? 9.273 -8.984 16.734 1 98.25 325 ALA B N 1
ATOM 5419 C CA . ALA B 1 325 ? 8.164 -9.391 17.594 1 98.25 325 ALA B CA 1
ATOM 5420 C C . ALA B 1 325 ? 8.398 -10.781 18.156 1 98.25 325 ALA B C 1
ATOM 5422 O O . ALA B 1 325 ? 7.633 -11.242 19.016 1 98.25 325 ALA B O 1
ATOM 5423 N N . GLY B 1 326 ? 9.375 -11.477 17.703 1 98.19 326 GLY B N 1
ATOM 5424 C CA . GLY B 1 326 ? 9.609 -12.844 18.125 1 98.19 326 GLY B CA 1
ATOM 5425 C C . GLY B 1 326 ? 8.633 -13.828 17.516 1 98.19 326 GLY B C 1
ATOM 5426 O O . GLY B 1 326 ? 8.234 -14.797 18.172 1 98.19 326 GLY B O 1
ATOM 5427 N N . VAL B 1 327 ? 8.125 -13.578 16.359 1 98.38 327 VAL B N 1
ATOM 5428 C CA . VAL B 1 327 ? 7.184 -14.406 15.617 1 98.38 327 VAL B CA 1
ATOM 5429 C C . VAL B 1 327 ? 7.926 -15.227 14.562 1 98.38 327 VAL B C 1
ATOM 5431 O O . VAL B 1 327 ? 8.742 -14.688 13.812 1 98.38 327 VAL B O 1
ATOM 5434 N N . PRO B 1 328 ? 7.773 -16.531 14.445 1 98.62 328 PRO B N 1
ATOM 5435 C CA . PRO B 1 328 ? 8.484 -17.328 13.445 1 98.62 328 PRO B CA 1
ATOM 5436 C C . PRO B 1 328 ? 8.039 -17.016 12.016 1 98.62 328 PRO B C 1
ATOM 5438 O O . PRO B 1 328 ? 6.855 -16.781 11.773 1 98.62 328 PRO B O 1
ATOM 5441 N N . VAL B 1 329 ? 8.984 -17.047 11.133 1 98.88 329 VAL B N 1
ATOM 5442 C CA . VAL B 1 329 ? 8.742 -16.875 9.703 1 98.88 329 VAL B CA 1
ATOM 5443 C C . VAL B 1 329 ? 8.945 -18.203 8.977 1 98.88 329 VAL B C 1
ATOM 5445 O O . VAL B 1 329 ? 10.07 -18.719 8.914 1 98.88 329 VAL B O 1
ATOM 5448 N N . LEU B 1 330 ? 7.902 -18.734 8.406 1 98.81 330 LEU B N 1
ATOM 5449 C CA . LEU B 1 330 ? 7.922 -19.969 7.645 1 98.81 330 LEU B CA 1
ATOM 5450 C C . LEU B 1 330 ? 7.699 -19.703 6.16 1 98.81 330 LEU B C 1
ATOM 5452 O O . LEU B 1 330 ? 6.871 -18.859 5.793 1 98.81 330 LEU B O 1
ATOM 5456 N N . VAL B 1 331 ? 8.461 -20.328 5.352 1 98.88 331 VAL B N 1
ATOM 5457 C CA . VAL B 1 331 ? 8.281 -20.312 3.904 1 98.88 331 VAL B CA 1
ATOM 5458 C C . VAL B 1 331 ? 7.93 -21.703 3.402 1 98.88 331 VAL B C 1
ATOM 5460 O O . VAL B 1 331 ? 8.625 -22.672 3.717 1 98.88 331 VAL B O 1
ATOM 5463 N N . ALA B 1 332 ? 6.859 -21.812 2.68 1 98.69 332 ALA B N 1
ATOM 5464 C CA . ALA B 1 332 ? 6.41 -23.078 2.137 1 98.69 332 ALA B CA 1
ATOM 5465 C C . ALA B 1 332 ? 6.582 -23.125 0.621 1 98.69 332 ALA B C 1
ATOM 5467 O O . ALA B 1 332 ? 6.039 -22.281 -0.097 1 98.69 332 ALA B O 1
ATOM 5468 N N . CYS B 1 333 ? 7.312 -24.094 0.131 1 98.12 333 CYS B N 1
ATOM 5469 C CA . CYS B 1 333 ? 7.473 -24.25 -1.311 1 98.12 333 CYS B CA 1
ATOM 5470 C C . CYS B 1 333 ? 8.023 -25.641 -1.652 1 98.12 333 CYS B C 1
ATOM 5472 O O . CYS B 1 333 ? 8.594 -26.312 -0.794 1 98.12 333 CYS B O 1
ATOM 5474 N N . ALA B 1 334 ? 7.812 -26.062 -2.883 1 98 334 ALA B N 1
ATOM 5475 C CA . ALA B 1 334 ? 8.438 -27.297 -3.371 1 98 334 ALA B CA 1
ATOM 5476 C C . ALA B 1 334 ? 9.945 -27.125 -3.514 1 98 334 ALA B C 1
ATOM 5478 O O . ALA B 1 334 ? 10.43 -26.031 -3.812 1 98 334 ALA B O 1
ATOM 5479 N N . ALA B 1 335 ? 10.68 -28.172 -3.385 1 97.62 335 ALA B N 1
ATOM 5480 C CA . ALA B 1 335 ? 12.141 -28.156 -3.512 1 97.62 335 ALA B CA 1
ATOM 5481 C C . ALA B 1 335 ? 12.562 -27.734 -4.918 1 97.62 335 ALA B C 1
ATOM 5483 O O . ALA B 1 335 ? 13.664 -27.234 -5.121 1 97.62 335 ALA B O 1
ATOM 5484 N N . ASP B 1 336 ? 11.656 -27.859 -5.863 1 97.31 336 ASP B N 1
ATOM 5485 C CA . ASP B 1 336 ? 11.93 -27.469 -7.246 1 97.31 336 ASP B CA 1
ATOM 5486 C C . ASP B 1 336 ? 12.117 -25.969 -7.375 1 97.31 336 ASP B C 1
ATOM 5488 O O . ASP B 1 336 ? 12.57 -25.484 -8.414 1 97.31 336 ASP B O 1
ATOM 5492 N N . LYS B 1 337 ? 11.836 -25.219 -6.355 1 97.12 337 LYS B N 1
ATOM 5493 C CA . LYS B 1 337 ? 12.008 -23.781 -6.387 1 97.12 337 LYS B CA 1
ATOM 5494 C C . LYS B 1 337 ? 13.406 -23.375 -5.926 1 97.12 337 LYS B C 1
ATOM 5496 O O . LYS B 1 337 ? 13.766 -22.203 -5.957 1 97.12 337 LYS B O 1
ATOM 5501 N N . ILE B 1 338 ? 14.219 -24.312 -5.453 1 97.5 338 ILE B N 1
ATOM 5502 C CA . ILE B 1 338 ? 15.617 -24.047 -5.141 1 97.5 338 ILE B CA 1
ATOM 5503 C C . ILE B 1 338 ? 16.406 -23.812 -6.43 1 97.5 338 ILE B C 1
ATOM 5505 O O . ILE B 1 338 ? 16.469 -24.688 -7.293 1 97.5 338 ILE B O 1
ATOM 5509 N N . ALA B 1 339 ? 16.953 -22.672 -6.594 1 96.94 339 ALA B N 1
ATOM 5510 C CA . ALA B 1 339 ? 17.703 -22.266 -7.789 1 96.94 339 ALA B CA 1
ATOM 5511 C C . ALA B 1 339 ? 19.156 -22.734 -7.723 1 96.94 339 ALA B C 1
ATOM 5513 O O . ALA B 1 339 ? 19.688 -22.953 -6.633 1 96.94 339 ALA B O 1
ATOM 5514 N N . THR B 1 340 ? 19.75 -22.891 -8.836 1 95.88 340 THR B N 1
ATOM 5515 C C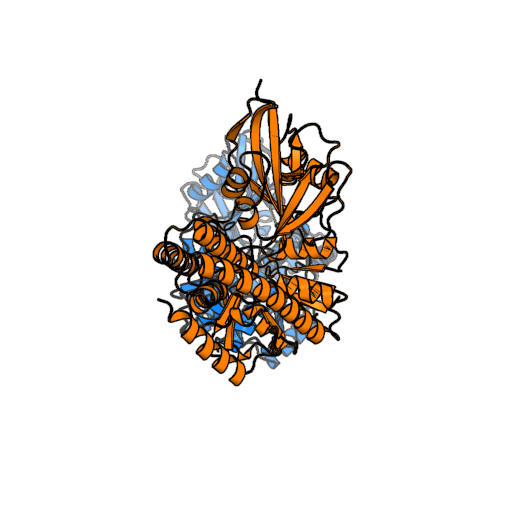A . THR B 1 340 ? 21.141 -23.312 -8.898 1 95.88 340 THR B CA 1
ATOM 5516 C C . THR B 1 340 ? 22.078 -22.109 -8.727 1 95.88 340 THR B C 1
ATOM 5518 O O . THR B 1 340 ? 23.281 -22.281 -8.5 1 95.88 340 THR B O 1
ATOM 5521 N N . GLU B 1 341 ? 21.562 -20.938 -8.906 1 94 341 GLU B N 1
ATOM 5522 C CA . GLU B 1 341 ? 22.266 -19.672 -8.828 1 94 341 GLU B CA 1
ATOM 5523 C C . GLU B 1 341 ? 21.297 -18.531 -8.5 1 94 341 GLU B C 1
ATOM 5525 O O . GLU B 1 341 ? 20.094 -18.734 -8.383 1 94 341 GLU B O 1
ATOM 5530 N N . GLN B 1 342 ? 21.938 -17.422 -8.242 1 92.06 342 GLN B N 1
ATOM 5531 C CA . GLN B 1 342 ? 21.078 -16.234 -8.102 1 92.06 342 GLN B CA 1
ATOM 5532 C C . GLN B 1 342 ? 20.484 -15.836 -9.445 1 92.06 342 GLN B C 1
ATOM 5534 O O . GLN B 1 342 ? 21.188 -15.781 -10.461 1 92.06 342 GLN B O 1
ATOM 5539 N N . LEU B 1 343 ? 19.188 -15.594 -9.5 1 88.44 343 LEU B N 1
ATOM 5540 C CA . LEU B 1 343 ? 18.469 -15.258 -10.727 1 88.44 343 LEU B CA 1
ATOM 5541 C C . LEU B 1 343 ? 17.969 -13.82 -10.688 1 88.44 343 LEU B C 1
ATOM 5543 O O . LEU B 1 343 ? 17.656 -13.297 -9.617 1 88.44 343 LEU B O 1
ATOM 5547 N N . PRO B 1 344 ? 17.938 -13.227 -11.797 1 81.44 344 PRO B N 1
ATOM 5548 C CA . PRO B 1 344 ? 17.281 -11.914 -11.82 1 81.44 344 PRO B CA 1
ATOM 5549 C C . PRO B 1 344 ? 15.773 -12 -11.586 1 81.44 344 PRO B C 1
ATOM 5551 O O . PRO B 1 344 ? 15.164 -13.047 -11.836 1 81.44 344 PRO B O 1
ATOM 5554 N N . ALA B 1 345 ? 15.227 -10.883 -11.094 1 75.25 345 ALA B N 1
ATOM 5555 C CA . ALA B 1 345 ? 13.781 -10.867 -10.898 1 75.25 345 ALA B CA 1
ATOM 5556 C C . ALA B 1 345 ? 13.047 -10.781 -12.234 1 75.25 345 ALA B C 1
ATOM 5558 O O . ALA B 1 345 ? 13.508 -10.102 -13.156 1 75.25 345 ALA B O 1
ATOM 5559 N N . ASP B 1 346 ? 11.969 -11.539 -12.336 1 69.75 346 ASP B N 1
ATOM 5560 C CA . ASP B 1 346 ? 11.117 -11.422 -13.516 1 69.75 346 ASP B CA 1
ATOM 5561 C C . ASP B 1 346 ? 10.477 -10.039 -13.594 1 69.75 346 ASP B C 1
ATOM 5563 O O . ASP B 1 346 ? 10.102 -9.461 -12.578 1 69.75 346 ASP B O 1
ATOM 5567 N N . GLU B 1 347 ? 10.609 -9.406 -14.758 1 63.59 347 GLU B N 1
ATOM 5568 C CA . GLU B 1 347 ? 9.938 -8.133 -14.984 1 63.59 347 GLU B CA 1
ATOM 5569 C C . GLU B 1 347 ? 8.445 -8.336 -15.25 1 63.59 347 GLU B C 1
ATOM 5571 O O . GLU B 1 347 ? 8.055 -9.289 -15.922 1 63.59 347 GLU B O 1
ATOM 5576 N N . MET B 1 348 ? 7.645 -7.914 -14.297 1 63.53 348 MET B N 1
ATOM 5577 C CA . MET B 1 348 ? 6.215 -7.988 -14.586 1 63.53 348 MET B CA 1
ATOM 5578 C C . MET B 1 348 ? 5.762 -6.777 -15.398 1 63.53 348 MET B C 1
ATOM 5580 O O . MET B 1 348 ? 6.324 -5.688 -15.266 1 63.53 348 MET B O 1
ATOM 5584 N N . ASP B 1 349 ? 5.02 -7.02 -16.531 1 56.16 349 ASP B N 1
ATOM 5585 C CA . ASP B 1 349 ? 4.504 -5.961 -17.406 1 56.16 349 ASP B CA 1
ATOM 5586 C C . ASP B 1 349 ? 3.836 -4.859 -16.578 1 56.16 349 ASP B C 1
ATOM 5588 O O . ASP B 1 349 ? 3.27 -5.125 -15.516 1 56.16 349 ASP B O 1
ATOM 5592 N N . ASP B 1 350 ? 4.281 -3.66 -16.672 1 51.44 350 ASP B N 1
ATOM 5593 C CA . ASP B 1 350 ? 4.164 -2.346 -16.047 1 51.44 350 ASP B CA 1
ATOM 5594 C C . ASP B 1 350 ? 2.701 -1.995 -15.781 1 51.44 350 ASP B C 1
ATOM 5596 O O . ASP B 1 350 ? 2.373 -0.834 -15.523 1 51.44 350 ASP B O 1
ATOM 5600 N N . ASP B 1 351 ? 1.604 -2.729 -16.438 1 51.78 351 ASP B N 1
ATOM 5601 C CA . ASP B 1 351 ? 0.509 -1.77 -16.312 1 51.78 351 ASP B CA 1
ATOM 5602 C C . ASP B 1 351 ? 0.135 -1.534 -14.859 1 51.78 351 ASP B C 1
ATOM 5604 O O . ASP B 1 351 ? -0.785 -2.168 -14.336 1 51.78 351 ASP B O 1
ATOM 5608 N N . PRO B 1 352 ? 0.942 -1.704 -13.953 1 48.69 352 PRO B N 1
ATOM 5609 C CA . PRO B 1 352 ? 0.449 -1.732 -12.578 1 48.69 352 PRO B CA 1
ATOM 5610 C C . PRO B 1 352 ? -0.66 -0.713 -12.328 1 48.69 352 PRO B C 1
ATOM 5612 O O . PRO B 1 352 ? -0.737 0.304 -13.016 1 48.69 352 PRO B O 1
ATOM 5615 N N . PRO B 1 353 ? -1.859 -1.1 -11.875 1 54.56 353 PRO B N 1
ATOM 5616 C CA . PRO B 1 353 ? -2.568 -0.038 -11.156 1 54.56 353 PRO B CA 1
ATOM 5617 C C . PRO B 1 353 ? -1.622 0.983 -10.531 1 54.56 353 PRO B C 1
ATOM 5619 O O . PRO B 1 353 ? -0.635 0.605 -9.891 1 54.56 353 PRO B O 1
ATOM 5622 N N . THR B 1 354 ? -1.361 2.102 -11.125 1 70.56 354 THR B N 1
ATOM 5623 C CA . THR B 1 354 ? -0.28 3.078 -11.07 1 70.56 354 THR B CA 1
ATOM 5624 C C . THR B 1 354 ? -0.08 3.576 -9.641 1 70.56 354 THR B C 1
ATOM 5626 O O . THR B 1 354 ? -1.049 3.758 -8.898 1 70.56 354 THR B O 1
ATOM 5629 N N . LEU B 1 355 ? 1.07 3.115 -8.984 1 83.75 355 LEU B N 1
ATOM 5630 C CA . LEU B 1 355 ? 1.507 3.828 -7.789 1 83.75 355 LEU B CA 1
ATOM 5631 C C . LEU B 1 355 ? 1.36 5.336 -7.973 1 83.75 355 LEU B C 1
ATOM 5633 O O . LEU B 1 355 ? 1.073 6.055 -7.012 1 83.75 355 LEU B O 1
ATOM 5637 N N . TYR B 1 356 ? 1.471 5.738 -9.273 1 90.81 356 TYR B N 1
ATOM 5638 C CA . TYR B 1 356 ? 1.455 7.168 -9.57 1 90.81 356 TYR B CA 1
ATOM 5639 C C . TYR B 1 356 ? 0.905 7.422 -10.969 1 90.81 356 TYR B C 1
ATOM 5641 O O . TYR B 1 356 ? 1.343 6.801 -11.938 1 90.81 356 TYR B O 1
ATOM 5649 N N . ASP B 1 357 ? -0.081 8.352 -11.047 1 88.81 357 ASP B N 1
ATOM 5650 C CA . ASP B 1 357 ? -0.671 8.703 -12.336 1 88.81 357 ASP B CA 1
ATOM 5651 C C . ASP B 1 357 ? -0.603 10.211 -12.57 1 88.81 357 ASP B C 1
ATOM 5653 O O . ASP B 1 357 ? -1.32 10.75 -13.422 1 88.81 357 ASP B O 1
ATOM 5657 N N . GLY B 1 358 ? 0.171 10.852 -11.789 1 90.69 358 GLY B N 1
ATOM 5658 C CA . GLY B 1 358 ? 0.324 12.289 -11.953 1 90.69 358 GLY B CA 1
ATOM 5659 C C . GLY B 1 358 ? 1.339 12.664 -13.016 1 90.69 358 GLY B C 1
ATOM 5660 O O . GLY B 1 358 ? 1.832 11.805 -13.742 1 90.69 358 GLY B O 1
ATOM 5661 N N . ASP B 1 359 ? 1.644 13.977 -13.148 1 92 359 ASP B N 1
ATOM 5662 C CA . ASP B 1 359 ? 2.479 14.461 -14.242 1 92 359 ASP B CA 1
ATOM 5663 C C . ASP B 1 359 ? 3.816 14.984 -13.719 1 92 359 ASP B C 1
ATOM 5665 O O . ASP B 1 359 ? 4.648 15.461 -14.5 1 92 359 ASP B O 1
ATOM 5669 N N . ALA B 1 360 ? 4 14.859 -12.406 1 93.88 360 ALA B N 1
ATOM 5670 C CA . ALA B 1 360 ? 5.266 15.352 -11.867 1 93.88 360 ALA B CA 1
ATOM 5671 C C . ALA B 1 360 ? 6.441 14.531 -12.383 1 93.88 360 ALA B C 1
ATOM 5673 O O . ALA B 1 360 ? 6.285 13.352 -12.719 1 93.88 360 ALA B O 1
ATOM 5674 N N . ASP B 1 361 ? 7.562 15.227 -12.523 1 95.06 361 ASP B N 1
ATOM 5675 C CA . ASP B 1 361 ? 8.773 14.562 -13 1 95.06 361 ASP B CA 1
ATOM 5676 C C . ASP B 1 361 ? 9.461 13.805 -11.867 1 95.06 361 ASP B C 1
ATOM 5678 O O . ASP B 1 361 ? 10.406 14.312 -11.258 1 95.06 361 ASP B O 1
ATOM 5682 N N . LEU B 1 362 ? 9.031 12.57 -11.586 1 96 362 LEU B N 1
ATOM 5683 C CA . LEU B 1 362 ? 9.625 11.742 -10.547 1 96 362 LEU B CA 1
ATOM 5684 C C . LEU B 1 362 ? 9.773 10.297 -11.016 1 96 362 LEU B C 1
ATOM 5686 O O . LEU B 1 362 ? 9.172 9.906 -12.023 1 96 362 LEU B O 1
ATOM 5690 N N . THR B 1 363 ? 10.648 9.609 -10.445 1 95.5 363 THR B N 1
ATOM 5691 C CA . THR B 1 363 ? 10.836 8.188 -10.703 1 95.5 363 THR B CA 1
ATOM 5692 C C . THR B 1 363 ? 9.891 7.352 -9.836 1 95.5 363 THR B C 1
ATOM 5694 O O . THR B 1 363 ? 9.664 7.676 -8.672 1 95.5 363 THR B O 1
ATOM 5697 N N . VAL B 1 364 ? 9.297 6.383 -10.383 1 94.19 364 VAL B N 1
ATOM 5698 C CA . VAL B 1 364 ? 8.461 5.457 -9.625 1 94.19 364 VAL B CA 1
ATOM 5699 C C . VAL B 1 364 ? 9.148 4.098 -9.531 1 94.19 364 VAL B C 1
ATOM 5701 O O . VAL B 1 364 ? 9.453 3.475 -10.555 1 94.19 364 VAL B O 1
ATOM 5704 N N . ALA B 1 365 ? 9.523 3.662 -8.336 1 92.81 365 ALA B N 1
ATOM 5705 C CA . ALA B 1 365 ? 10.062 2.332 -8.062 1 92.81 365 ALA B CA 1
ATOM 5706 C C . ALA B 1 365 ? 8.977 1.398 -7.535 1 92.81 365 ALA B C 1
ATOM 5708 O O . ALA B 1 365 ? 8.469 1.591 -6.426 1 92.81 365 ALA B O 1
ATOM 5709 N N . LYS B 1 366 ? 8.602 0.372 -8.289 1 92.25 366 LYS B N 1
ATOM 5710 C CA . LYS B 1 366 ? 7.527 -0.525 -7.879 1 92.25 366 LYS B CA 1
ATOM 5711 C C . LYS B 1 366 ? 7.871 -1.977 -8.203 1 92.25 366 LYS B C 1
ATOM 5713 O O . LYS B 1 366 ? 7.109 -2.66 -8.891 1 92.25 366 LYS B O 1
ATOM 5718 N N . PRO B 1 367 ? 9.008 -2.41 -7.617 1 91.44 367 PRO B N 1
ATOM 5719 C CA . PRO B 1 367 ? 9.32 -3.826 -7.832 1 91.44 367 PRO B CA 1
ATOM 5720 C C . PRO B 1 367 ? 8.219 -4.758 -7.344 1 91.44 367 PRO B C 1
ATOM 5722 O O . PRO B 1 367 ? 7.477 -4.414 -6.418 1 91.44 367 PRO B O 1
ATOM 5725 N N . VAL B 1 368 ? 8.156 -5.945 -7.949 1 90.69 368 VAL B N 1
ATOM 5726 C CA . VAL B 1 368 ? 7.109 -6.906 -7.613 1 90.69 368 VAL B CA 1
ATOM 5727 C C . VAL B 1 368 ? 7.68 -7.992 -6.707 1 90.69 368 VAL B C 1
ATOM 5729 O O . VAL B 1 368 ? 6.98 -8.508 -5.828 1 90.69 368 VAL B O 1
ATOM 5732 N N . PHE B 1 369 ? 8.93 -8.328 -6.898 1 93.19 369 PHE B N 1
ATOM 5733 C CA . PHE B 1 369 ? 9.602 -9.359 -6.113 1 93.19 369 PHE B CA 1
ATOM 5734 C C . PHE B 1 369 ? 10.766 -8.773 -5.328 1 93.19 369 PHE B C 1
ATOM 5736 O O . PHE B 1 369 ? 11.25 -7.68 -5.641 1 93.19 369 PHE B O 1
ATOM 5743 N N . GLU B 1 370 ? 11.156 -9.461 -4.355 1 95.25 370 GLU B N 1
ATOM 5744 C CA . GLU B 1 370 ? 12.328 -9.047 -3.582 1 95.25 370 GLU B CA 1
ATOM 5745 C C . GLU B 1 370 ? 13.07 -10.258 -3.018 1 95.25 370 GLU B C 1
ATOM 5747 O O . GLU B 1 370 ? 12.508 -11.352 -2.939 1 95.25 370 GLU B O 1
ATOM 5752 N N . ALA B 1 371 ? 14.328 -10.008 -2.732 1 96.25 371 ALA B N 1
ATOM 5753 C CA . ALA B 1 371 ? 15.156 -11 -2.049 1 96.25 371 ALA B CA 1
ATOM 5754 C C . ALA B 1 371 ? 15.07 -10.828 -0.535 1 96.25 371 ALA B C 1
ATOM 5756 O O . ALA B 1 371 ? 15.242 -9.719 -0.018 1 96.25 371 ALA B O 1
ATOM 5757 N N . VAL B 1 372 ? 14.758 -11.82 0.178 1 98.06 372 VAL B N 1
ATOM 5758 C CA . VAL B 1 372 ? 14.711 -11.852 1.636 1 98.06 372 VAL B CA 1
ATOM 5759 C C . VAL B 1 372 ? 15.898 -12.656 2.17 1 98.06 372 VAL B C 1
ATOM 5761 O O . VAL B 1 372 ? 16.016 -13.852 1.908 1 98.06 372 VAL B O 1
ATOM 5764 N N . PRO B 1 373 ? 16.797 -12.023 2.914 1 97.62 373 PRO B N 1
ATOM 5765 C CA . PRO B 1 373 ? 17.938 -12.758 3.459 1 97.62 373 PRO B CA 1
ATOM 5766 C C . PRO B 1 373 ? 17.516 -13.969 4.285 1 97.62 373 PRO B C 1
ATOM 5768 O O . PRO B 1 373 ? 16.578 -13.883 5.082 1 97.62 373 PRO B O 1
ATOM 5771 N N . GLY B 1 374 ? 18.25 -15.078 4.113 1 97.44 374 GLY B N 1
ATOM 5772 C CA . GLY B 1 374 ? 17.922 -16.312 4.801 1 97.44 374 GLY B CA 1
ATOM 5773 C C . GLY B 1 374 ? 17.906 -16.172 6.312 1 97.44 374 GLY B C 1
ATOM 5774 O O . GLY B 1 374 ? 17.141 -16.859 6.996 1 97.44 374 GLY B O 1
ATOM 5775 N N . ARG B 1 375 ? 18.703 -15.234 6.848 1 97.5 375 ARG B N 1
ATOM 5776 C CA . ARG B 1 375 ? 18.797 -15.023 8.289 1 97.5 375 ARG B CA 1
ATOM 5777 C C . ARG B 1 375 ? 17.469 -14.547 8.867 1 97.5 375 ARG B C 1
ATOM 5779 O O . ARG B 1 375 ? 17.266 -14.586 10.078 1 97.5 375 ARG B O 1
ATOM 5786 N N . LEU B 1 376 ? 16.562 -14.086 8.016 1 98.44 376 LEU B N 1
ATOM 5787 C CA . LEU B 1 376 ? 15.281 -13.562 8.477 1 98.44 376 LEU B CA 1
ATOM 5788 C C . LEU B 1 376 ? 14.195 -14.633 8.398 1 98.44 376 LEU B C 1
ATOM 5790 O O . LEU B 1 376 ? 13.047 -14.391 8.781 1 98.44 376 LEU B O 1
ATOM 5794 N N . VAL B 1 377 ? 14.531 -15.781 7.918 1 98.56 377 VAL B N 1
ATOM 5795 C CA . VAL B 1 377 ? 13.578 -16.875 7.723 1 98.56 377 VAL B CA 1
ATOM 5796 C C . VAL B 1 377 ? 13.883 -18 8.703 1 98.56 377 VAL B C 1
ATOM 5798 O O . VAL B 1 377 ? 15.016 -18.5 8.758 1 98.56 377 VAL B O 1
ATOM 5801 N N . ASP B 1 378 ? 12.938 -18.406 9.484 1 98.44 378 ASP B N 1
ATOM 5802 C CA . ASP B 1 378 ? 13.156 -19.453 10.484 1 98.44 378 ASP B CA 1
ATOM 5803 C C . ASP B 1 378 ? 13.211 -20.828 9.836 1 98.44 378 ASP B C 1
ATOM 5805 O O . ASP B 1 378 ? 13.969 -21.703 10.273 1 98.44 378 ASP B O 1
ATOM 5809 N N . ALA B 1 379 ? 12.367 -21.047 8.797 1 98.31 379 ALA B N 1
ATOM 5810 C CA . ALA B 1 379 ? 12.391 -22.344 8.109 1 98.31 379 ALA B CA 1
ATOM 5811 C C . ALA B 1 379 ? 11.812 -22.219 6.695 1 98.31 379 ALA B C 1
ATOM 5813 O O . ALA B 1 379 ? 10.828 -21.516 6.48 1 98.31 379 ALA B O 1
ATOM 5814 N N . VAL B 1 380 ? 12.453 -22.812 5.785 1 98.62 380 VAL B N 1
ATOM 5815 C CA . VAL B 1 380 ? 11.875 -23.141 4.488 1 98.62 380 VAL B CA 1
ATOM 5816 C C . VAL B 1 380 ? 11.375 -24.578 4.5 1 98.62 380 VAL B C 1
ATOM 5818 O O . VAL B 1 380 ? 12.164 -25.516 4.652 1 98.62 380 VAL B O 1
ATOM 5821 N N . VAL B 1 381 ? 10.078 -24.734 4.352 1 98.75 381 VAL B N 1
ATOM 5822 C CA . VAL B 1 381 ? 9.445 -26.047 4.461 1 98.75 381 VAL B CA 1
ATOM 5823 C C . VAL B 1 381 ? 9.125 -26.578 3.068 1 98.75 381 VAL B C 1
ATOM 5825 O O . VAL B 1 381 ? 8.359 -25.969 2.324 1 98.75 381 VAL B O 1
ATOM 5828 N N . THR B 1 382 ? 9.695 -27.719 2.686 1 98.44 382 THR B N 1
ATOM 5829 C CA . THR B 1 382 ? 9.469 -28.375 1.402 1 98.44 382 THR B CA 1
ATOM 5830 C C . THR B 1 382 ? 8.75 -29.703 1.595 1 98.44 382 THR B C 1
ATOM 5832 O O . THR B 1 382 ? 8.359 -30.047 2.713 1 98.44 382 THR B O 1
ATOM 5835 N N . GLU B 1 383 ? 8.594 -30.422 0.508 1 98.31 383 GLU B N 1
ATOM 5836 C CA . GLU B 1 383 ? 7.926 -31.719 0.56 1 98.31 383 GLU B CA 1
ATOM 5837 C C . GLU B 1 383 ? 8.758 -32.75 1.332 1 98.31 383 GLU B C 1
ATOM 5839 O O . GLU B 1 383 ? 8.242 -33.781 1.747 1 98.31 383 GLU B O 1
ATOM 5844 N N . ASP B 1 384 ? 10.023 -32.406 1.557 1 96.62 384 ASP B N 1
ATOM 5845 C CA . ASP B 1 384 ? 10.922 -33.312 2.262 1 96.62 384 ASP B CA 1
ATOM 5846 C C . ASP B 1 384 ? 11.195 -32.812 3.682 1 96.62 384 ASP B C 1
ATOM 5848 O O . ASP B 1 384 ? 12.031 -33.375 4.387 1 96.62 384 ASP B O 1
ATOM 5852 N N . GLY B 1 385 ? 10.555 -31.734 4.074 1 97 385 GLY B N 1
ATOM 5853 C CA . GLY B 1 385 ? 10.758 -31.156 5.395 1 97 385 GLY B CA 1
ATOM 5854 C C . GLY B 1 385 ? 11.469 -29.812 5.355 1 97 385 GLY B C 1
ATOM 5855 O O . GLY B 1 385 ? 11.469 -29.141 4.328 1 97 385 GLY B O 1
ATOM 5856 N N . ARG B 1 386 ? 11.992 -29.406 6.547 1 97.75 386 ARG B N 1
ATOM 5857 C CA . ARG B 1 386 ? 12.719 -28.156 6.629 1 97.75 386 ARG B CA 1
ATOM 5858 C C . ARG B 1 386 ? 14.023 -28.219 5.832 1 97.75 386 ARG B C 1
ATOM 5860 O O . ARG B 1 386 ? 14.789 -29.172 5.973 1 97.75 386 ARG B O 1
ATOM 5867 N N . LEU B 1 387 ? 14.188 -27.281 5.059 1 96.62 387 LEU B N 1
ATOM 5868 C CA . LEU B 1 387 ? 15.391 -27.188 4.238 1 96.62 387 LEU B CA 1
ATOM 5869 C C . LEU B 1 387 ? 16.594 -26.781 5.086 1 96.62 387 LEU B C 1
ATOM 5871 O O . LEU B 1 387 ? 16.562 -25.781 5.793 1 96.62 387 LEU B O 1
ATOM 5875 N N . ASP B 1 388 ? 17.688 -27.484 5.117 1 94.31 388 ASP B N 1
ATOM 5876 C CA . ASP B 1 388 ? 18.953 -27.094 5.738 1 94.31 388 ASP B CA 1
ATOM 5877 C C . ASP B 1 388 ? 20.047 -26.938 4.691 1 94.31 388 ASP B C 1
ATOM 5879 O O . ASP B 1 388 ? 19.797 -27.078 3.492 1 94.31 388 ASP B O 1
ATOM 5883 N N . GLY B 1 389 ? 21.172 -26.578 5.145 1 93.06 389 GLY B N 1
ATOM 5884 C CA . GLY B 1 389 ? 22.281 -26.297 4.238 1 93.06 389 GLY B CA 1
ATOM 5885 C C . GLY B 1 389 ? 22.672 -27.484 3.387 1 93.06 389 GLY B C 1
ATOM 5886 O O . GLY B 1 389 ? 22.938 -27.344 2.191 1 93.06 389 GLY B O 1
ATOM 5887 N N . ASP B 1 390 ? 22.672 -28.641 3.938 1 93.69 390 ASP B N 1
ATOM 5888 C CA . ASP B 1 390 ? 23.047 -29.844 3.215 1 93.69 390 ASP B CA 1
ATOM 5889 C C . ASP B 1 390 ? 22.016 -30.203 2.146 1 93.69 390 ASP B C 1
ATOM 5891 O O . ASP B 1 390 ? 22.375 -30.547 1.018 1 93.69 390 ASP B O 1
ATOM 5895 N N . ALA B 1 391 ? 20.797 -30.125 2.586 1 93.19 391 ALA B N 1
ATOM 5896 C CA . ALA B 1 391 ? 19.719 -30.406 1.64 1 93.19 391 ALA B CA 1
ATOM 5897 C C . ALA B 1 391 ? 19.719 -29.422 0.482 1 93.19 391 ALA B C 1
ATOM 5899 O O . ALA B 1 391 ? 19.469 -29.797 -0.666 1 93.19 391 ALA B O 1
ATOM 5900 N N . ALA B 1 392 ? 19.953 -28.188 0.78 1 94.94 392 ALA B N 1
ATOM 5901 C CA . ALA B 1 392 ? 20.031 -27.156 -0.25 1 94.94 392 ALA B CA 1
ATOM 5902 C C . ALA B 1 392 ? 21.172 -27.438 -1.221 1 94.94 392 ALA B C 1
ATOM 5904 O O . ALA B 1 392 ? 21 -27.359 -2.439 1 94.94 392 ALA B O 1
ATOM 5905 N N . ALA B 1 393 ? 22.312 -27.781 -0.688 1 95.56 393 ALA B N 1
ATOM 5906 C CA . ALA B 1 393 ? 23.484 -28.078 -1.518 1 95.56 393 ALA B CA 1
ATOM 5907 C C . ALA B 1 393 ? 23.219 -29.297 -2.412 1 95.56 393 ALA B C 1
ATOM 5909 O O . ALA B 1 393 ? 23.594 -29.297 -3.588 1 95.56 393 ALA B O 1
ATOM 5910 N N . ALA B 1 394 ? 22.641 -30.266 -1.865 1 95.94 394 ALA B N 1
ATOM 5911 C CA . ALA B 1 394 ? 22.312 -31.469 -2.635 1 95.94 394 ALA B CA 1
ATOM 5912 C C . ALA B 1 394 ? 21.344 -31.141 -3.766 1 95.94 394 ALA B C 1
ATOM 5914 O O . ALA B 1 394 ? 21.5 -31.641 -4.883 1 95.94 394 ALA B O 1
ATOM 5915 N N . ALA B 1 395 ? 20.328 -30.344 -3.438 1 95.38 395 ALA B N 1
ATOM 5916 C CA . ALA B 1 395 ? 19.344 -29.938 -4.438 1 95.38 395 ALA B CA 1
ATOM 5917 C C . ALA B 1 395 ? 20.016 -29.172 -5.582 1 95.38 395 ALA B C 1
ATOM 5919 O O . ALA B 1 395 ? 19.703 -29.406 -6.754 1 95.38 395 ALA B O 1
ATOM 5920 N N . VAL B 1 396 ? 20.906 -28.297 -5.273 1 96.5 396 VAL B N 1
ATOM 5921 C CA . VAL B 1 396 ? 21.609 -27.5 -6.27 1 96.5 396 VAL B CA 1
ATOM 5922 C C . VAL B 1 396 ? 22.406 -28.406 -7.199 1 96.5 396 VAL B C 1
ATOM 5924 O O . VAL B 1 396 ? 22.359 -28.25 -8.422 1 96.5 396 VAL B O 1
ATOM 5927 N N . ARG B 1 397 ? 23.109 -29.375 -6.629 1 95.94 397 ARG B N 1
ATOM 5928 C CA . ARG B 1 397 ? 23.906 -30.297 -7.418 1 95.94 397 ARG B CA 1
ATOM 5929 C C . ARG B 1 397 ? 23.016 -31.109 -8.367 1 95.94 397 ARG B C 1
ATOM 5931 O O . ARG B 1 397 ? 23.344 -31.25 -9.547 1 95.94 397 ARG B O 1
ATOM 5938 N N . GLU B 1 398 ? 22 -31.609 -7.824 1 96.5 398 GLU B N 1
ATOM 5939 C CA . GLU B 1 398 ? 21.062 -32.406 -8.617 1 96.5 398 GLU B CA 1
ATOM 5940 C C . GLU B 1 398 ? 20.5 -31.609 -9.789 1 96.5 398 GLU B C 1
ATOM 5942 O O . GLU B 1 398 ? 20.469 -32.094 -10.922 1 96.5 398 GLU B O 1
ATOM 5947 N N . ARG B 1 399 ? 20.094 -30.422 -9.602 1 95.88 399 ARG B N 1
ATOM 5948 C CA . ARG B 1 399 ? 19.438 -29.578 -10.602 1 95.88 399 ARG B CA 1
ATOM 5949 C C . ARG B 1 399 ? 20.438 -29.125 -11.664 1 95.88 399 ARG B C 1
ATOM 5951 O O . ARG B 1 399 ? 20.062 -28.953 -12.836 1 95.88 399 ARG B O 1
ATOM 5958 N N . ARG B 1 400 ? 21.625 -28.906 -11.266 1 95 400 ARG B N 1
ATOM 5959 C CA . ARG B 1 400 ? 22.656 -28.625 -12.258 1 95 400 ARG B CA 1
ATOM 5960 C C . ARG B 1 400 ? 22.812 -29.781 -13.242 1 95 400 ARG B C 1
ATOM 5962 O O . ARG B 1 400 ? 23 -29.562 -14.438 1 95 400 ARG B O 1
ATOM 5969 N N . GLY B 1 401 ? 22.672 -30.953 -12.734 1 95.81 401 GLY B N 1
ATOM 5970 C CA . GLY B 1 401 ? 22.734 -32.125 -13.578 1 95.81 401 GLY B CA 1
ATOM 5971 C C . GLY B 1 401 ? 21.594 -32.219 -14.562 1 95.81 401 GLY B C 1
ATOM 5972 O O . GLY B 1 401 ? 21.766 -32.75 -15.672 1 95.81 401 GLY B O 1
ATOM 5973 N N . TRP B 1 402 ? 20.422 -31.734 -14.172 1 96 402 TRP B N 1
ATOM 5974 C CA . TRP B 1 402 ? 19.25 -31.797 -15.031 1 96 402 TRP B CA 1
ATOM 5975 C C . TRP B 1 402 ? 19.453 -30.969 -16.297 1 96 402 TRP B C 1
ATOM 5977 O O . TRP B 1 402 ? 18.797 -31.203 -17.312 1 96 402 TRP B O 1
ATOM 5987 N N . ALA B 1 403 ? 20.359 -30.031 -16.281 1 93.38 403 ALA B N 1
ATOM 5988 C CA . ALA B 1 403 ? 20.547 -29.125 -17.422 1 93.38 403 ALA B CA 1
ATOM 5989 C C . ALA B 1 403 ? 21.438 -29.75 -18.484 1 93.38 403 ALA B C 1
ATOM 5991 O O . ALA B 1 403 ? 21.609 -29.188 -19.562 1 93.38 403 ALA B O 1
ATOM 5992 N N . ASP B 1 404 ? 21.875 -30.969 -18.375 1 93 404 ASP B N 1
ATOM 5993 C CA . ASP B 1 404 ? 22.859 -31.594 -19.234 1 93 404 ASP B CA 1
ATOM 5994 C C . ASP B 1 404 ? 22.219 -32.125 -20.531 1 93 404 ASP B C 1
ATOM 5996 O O . ASP B 1 404 ? 22.922 -32.5 -21.469 1 93 404 ASP B O 1
ATOM 6000 N N . TRP B 1 405 ? 20.938 -32.094 -20.578 1 93.75 405 TRP B N 1
ATOM 6001 C CA . TRP B 1 405 ? 20.281 -32.594 -21.797 1 93.75 405 TRP B CA 1
ATOM 6002 C C . TRP B 1 405 ? 20.578 -31.688 -22.984 1 93.75 405 TRP B C 1
ATOM 6004 O O . TRP B 1 405 ? 20.453 -32.094 -24.141 1 93.75 405 TRP B O 1
ATOM 6014 N N . GLU B 1 406 ? 20.969 -30.438 -22.703 1 84 406 GLU B N 1
ATOM 6015 C CA . GLU B 1 406 ? 21.266 -29.469 -23.766 1 84 406 GLU B CA 1
ATOM 6016 C C . GLU B 1 406 ? 22.516 -29.891 -24.547 1 84 406 GLU B C 1
ATOM 6018 O O . GLU B 1 406 ? 23.484 -30.391 -23.969 1 84 406 GLU B O 1
#

Sequence (812 aa):
MTTDVVTVFLRHGPAVLLLERSSEVGSYAGQWGAVAGHAEGDPDEAARRELREEAGVTDATIVRRGDPFEVHDPDHGTWRVHPFLVDAESRSAATNWETASHEWVPPTEIRRRDTVPDLWRSYDAVRPTVETVAGDDEHGSAYVSLRALDVLRDEAALADDYGDAAAVARDLRDARQGMAVVRNRVNRAMHEADRTPASVEASALAVAREAVDADDRAAARAAAELDDASAVFTLSRSGTVLAALRAAGPDRVVVAESRPGGEGVPVAETLADEAVDVTLTSDANVPAAVADCDAVLAGSDAVFPDGTVVNKVGTRAAALAARDAGVPVLVACAADKIATEQLPADEMDDDPPTLYDGDADLTVAKPVFEAVPGRLVDAVVTEDGRLDGDAAAAAVRERRGWADWEMTTDVVTVFLRHGPAVLLLERSSEVGSYAGQWGAVAGHAEGDPDEAARRELREEAGVTDATIVRRGDPFEVHDPDHGTWRVHPFLVDAESRSAATNWETASHEWVPPTEIRRRDTVPDLWRSYDAVRPTVETVAGDDEHGSAYVSLRALDVLRDEAALADDYGDAAAVARDLRDARQGMAVVRNRVNRAMHEADRTPASVEASALAVAREAVDADDRAAARAAAELDDASAVFTLSRSGTVLAALRAAGPDRVVVAESRPGGEGVPVAETLADEAVDVTLTSDANVPAAVADCDAVLAGSDAVFPDGTVVNKVGTRAAALAARDAGVPVLVACAADKIATEQLPADEMDDDPPTLYDGDADLTVAKPVFEAVPGRLVDAVVTEDGRLDGDAAAAAVRERRGWADWE

pLDDT: mean 94.83, std 6.6, range [48.69, 98.94]

Nearest PDB structures (foldseek):
  5yft-assembly1_A  TM=8.808E-01  e=7.310E-20  Pyrococcus horikoshii OT3
  1vb5-assembly1_B  TM=8.581E-01  e=2.257E-19  Pyrococcus horikoshii OT3
  3a11-assembly1_F  TM=7.979E-01  e=5.885E-19  Thermococcus kodakarensis KOD1
  3a9c-assembly1_A  TM=7.631E-01  e=7.733E-20  Thermococcus kodakarensis
  3ecs-assembly1_D  TM=7.758E-01  e=1.012E-14  Homo sapiens

Radius of gyration: 34.06 Å; Cα contacts (8 Å, |Δi|>4): 1849; chains: 2; bounding box: 55×102×78 Å

Solvent-accessible surface area (backbone atoms only — not comparable to full-atom values): 40587 Å² total; per-residue (Å²): 125,73,44,44,26,28,37,34,39,42,26,40,92,78,24,27,46,37,32,24,27,12,81,79,40,93,67,62,52,72,19,32,37,50,44,57,43,71,23,93,65,56,54,69,58,32,44,51,50,30,34,39,59,50,29,55,40,83,76,54,42,81,74,34,77,20,77,64,46,78,46,82,36,95,89,81,41,39,33,36,39,36,21,33,25,26,43,38,89,55,88,72,64,49,66,42,79,55,44,66,48,72,48,76,36,50,65,70,50,55,79,74,48,68,49,44,88,63,51,56,60,42,45,65,50,36,54,64,45,62,65,54,52,47,64,55,80,86,63,30,59,74,58,45,28,46,44,46,31,49,28,45,19,52,48,9,69,69,34,91,38,33,68,55,31,52,51,50,48,53,50,49,36,63,39,42,69,35,35,28,32,38,40,45,54,48,26,41,17,51,45,72,21,56,87,37,16,68,37,31,20,52,26,18,49,52,48,39,54,51,49,55,52,30,34,51,38,2,12,52,48,40,12,61,74,36,65,86,32,51,26,37,25,36,49,43,58,36,70,41,42,52,50,12,48,64,70,38,56,46,65,28,36,38,25,24,28,26,48,63,78,39,39,9,48,63,46,42,39,54,41,17,74,68,70,36,47,32,34,40,28,42,45,22,44,34,40,63,54,38,56,72,26,52,30,35,49,32,45,56,46,24,29,30,76,84,46,30,35,27,28,50,27,33,51,51,46,45,27,52,27,16,62,76,60,73,25,53,28,38,29,28,38,37,67,54,21,50,21,79,49,86,62,62,77,66,81,70,82,76,76,46,71,64,93,68,85,76,84,57,71,57,46,75,51,74,65,61,59,39,78,28,62,33,91,52,46,73,39,43,23,16,51,87,38,71,62,47,72,65,56,46,51,50,50,30,56,54,53,56,58,21,56,61,67,111,126,74,44,43,28,29,37,35,39,43,27,42,92,77,24,28,47,36,31,24,28,11,83,80,38,93,65,63,52,70,20,32,37,50,45,57,42,69,22,95,67,55,56,68,58,32,42,51,50,31,33,39,61,49,29,56,40,82,78,55,43,81,74,34,76,20,75,66,46,77,46,83,36,95,87,81,43,38,34,36,38,35,21,34,25,26,44,37,90,55,88,72,64,48,67,41,80,55,43,67,47,71,46,77,36,50,66,71,50,55,80,74,48,68,48,43,87,64,52,57,61,41,45,66,50,35,54,66,42,63,64,54,52,45,64,54,81,86,61,33,58,73,59,46,28,46,42,46,29,49,28,46,18,51,48,8,69,70,34,92,37,33,67,55,30,52,51,48,49,52,48,47,37,63,40,42,68,34,34,27,30,39,38,45,54,49,28,40,16,50,44,73,22,56,89,36,16,67,38,30,21,53,26,18,49,52,48,40,56,50,48,53,51,31,34,51,39,2,13,52,48,41,12,61,76,36,66,87,32,51,26,37,25,36,48,42,57,36,70,41,41,53,49,11,47,64,70,39,57,46,65,28,40,38,25,25,29,26,47,68,79,39,40,9,48,62,46,43,38,52,41,16,74,69,69,37,48,30,35,39,29,43,47,23,44,36,40,65,56,38,55,72,25,54,29,36,49,33,46,56,45,24,28,29,77,85,46,30,36,27,28,52,28,33,51,51,45,44,28,52,28,16,62,75,57,72,26,52,30,37,28,27,37,36,67,54,22,51,22,77,49,86,62,61,79,68,81,69,83,73,76,47,74,60,96,66,84,74,85,60,71,56,45,76,51,73,66,61,58,38,78,26,60,33,90,52,47,74,37,43,22,17,51,88,38,70,62,46,73,66,57,47,53,50,50,27,56,54,53,56,56,22,56,62,67,110

Secondary structure (DSSP, 8-state):
-EEEEEEEEEEETTEEEEEEEPTTSSSSTT-EE-EEEE-SS-HHHHHHHHHHHHH---S-EEEEEPPPEEEEETTTEEEEEEEEEEE-SSS-----TTEEEEEEE-GGGGGGS-BSTTHHHHHHTTS--HHHHHT--SS-HHHHHHHHHHHHHHHHHH-SSHHHHHHHHHHHHHHTTT-HHHHHHHHHHHHHS-SSHHHHHHHHHHHHHHHHHHHHHHHHHHHHHTTT-SEEEE-S--HHHHHHHHHH--SEEEEE--TTTTTHHHHHHHHHHTT-EEEEE-GGGHHHHHHTSSEEEE--SEE-TTSPEEEETTHHHHHHHHHHHT--EEEE--GGGB-SS--PPP---S-SS-S--S-SS-EEE--SEEEE-GGG-SEEEETTEE--HHHHHHHHHHHHHHGGG-/-EEEEEEEEEEETTEEEEEEEPTTSSSSTT-EE-EEEE-SS-HHHHHHHHHHHHH---S-EEEEEPPPEEEEETTTEEEEEEEEEEE-SSS-----TTEEEEEEE-GGGGGGS-BSTTHHHHHHTTS--HHHHHT--SS-HHHHHHHHHHHHHHHHHH-SSHHHHHHHHHHHHHHTTT-HHHHHHHHHHHHHS-SSHHHHHHHHHHHHHHHHHHHHHHHHHHHHHTTT-SEEEE-S--HHHHHHHHHH--SEEEEE--TTTTTHHHHHHHHHHTT-EEEEE-GGGHHHHHHTSSEEEE--SEE-TTSPEEEETTHHHHHHHHHHHT--EEEE--GGGB-SS--PPP---S--S-S--S-SS-EEE--SEEEE-GGG-SEEEETTEE--HHHHHHHHHHHHHHGGG-

Organism: NCBI:txid355548

InterPro domains:
  IPR000086 NUDIX hydrolase domain [PF00293] (5-121)
  IPR000086 NUDIX hydrolase domain [PS51462] (1-128)
  IPR000649 Initiation factor 2B-related [PF01008] (139-387)
  IPR015797 NUDIX hydrolase-like domain superfamily [SSF55811] (6-127)
  IPR037171 NagB/RpiA transferase-like [SSF100950] (98-404)
  IPR042529 Initiation factor 2B-like, C-terminal [G3DSA:3.40.50.10470] (214-399)